Protein AF-0000000083145556 (afdb_homodimer)

Sequence (1212 aa):
MPLNSKAIYSRLNPDFVPFTSRRSTVHSTNGIVSCTQPLAAAAGQRILRDGGNAADAAVAVAAALNITEPSSTGIGGDMFCLFYDAKTKKVHSLNGSGRYPATATLEQIRSDLNFGPNDAGSIPMRSVLAATTPGAAAGWVDTVEKFGSGRLSLEDILLPAIELGEKGFPVSELSSFFWQESEGLVRQASQNAHEMLKPDQKAKDGFRAPLPGEILKNPTLAKTFRSLAANGKKGFYEGRIADEIVKVVQDLGGYLTLDDLKYHAETGTQETEAISLKFLGQSIAEKQAAGTDGEDNQGVEIWEHPPNGQGIVALMALGILEELEKMGRIPKFTEDQHNSAEYLHAVIESLRIAFADASWWVTDPDVEKVPSSELISQSYLAERATLFNPDKATDILDHGSPAHNHCDTVYFAVTDKEGNGISFINSNYAGFGTGIIPKGCGFTLQNRGANFSLSPGHPNALAPRKRPYHTIIPAMITNVSDGSLHSVYGVMGGFMQPQGHVQVLLNMLAFNYHPQAALDAPRICIAAGSPEPGKPVDRTVYVEEGISDQAVEGLKRLGHQVKVLAGWERGMFGRGQIIRCHYDDGQLIYSAGSDQRGDGMAIPVLMPLNSKAIYSRLNPDFVPFTSRRSTVHSTNGIVSCTQPLAAAAGQRILRDGGNAADAAVAVAAALNITEPSSTGIGGDMFCLFYDAKTKKVHSLNGSGRYPATATLEQIRSDLNFGPNDAGSIPMRSVLAATTPGAAAGWVDTVEKFGSGRLSLEDILLPAIELGEKGFPVSELSSFFWQESEGLVRQASQNAHEMLKPDQKAKDGFRAPLPGEILKNPTLAKTFRSLAANGKKGFYEGRIADEIVKVVQDLGGYLTLDDLKYHAETGTQETEAISLKFLGQSIAEKQAAGTDGEDNQGVEIWEHPPNGQGIVALMALGILEELEKMGRIPKFTEDQHNSAEYLHAVIESLRIAFADASWWVTDPDVEKVPSSELISQSYLAERATLFNPDKATDILDHGSPAHNHCDTVYFAVTDKEGNGISFINSNYAGFGTGIIPKGCGFTLQNRGANFSLSPGHPNALAPRKRPYHTIIPAMITNVSDGSLHSVYGVMGGFMQPQGHVQVLLNMLAFNYHPQAALDAPRICIAAGSPEPGKPVDRTVYVEEGISDQAVEGLKRLGHQVKVLAGWERGMFGRGQIIRCHYDDGQLIYSAGSDQRGDGMAIPVL

Secondary structure (DSSP, 8-state):
--B-GGGT---SS--S-SS-B--PPEEESSEEEEES-HHHHHHHHHHHHTT--HHHHHHHHHHHHHHH-TTT--TTSEEEEEEEETTTTEEEEEEEPPPPPTT--HHHHHHHTT--TT------TTSGGGPPPP-HHHHHHHHHHHHS-SSS-HHHHHHHHHHHHHH-EEPPHHHHHHHHHTHHHHHHH-TTGGGGSEE-TTSGGGEEPPPTT-EE--HHHHHHHHHHHHHTTHHHHSHHHHHHHHHHHHHTT----HHHHHHHHHH-SEEEPPEEEEE-GGGHHHHTGGGBSSSPP--EEEEEPPTTBTTHHHHHHHHHHHHHHHTTSS----GGGTT-HHHHHHHHHHHHHHHHHHHHH-S-TTTS---HHHHTSHHHHHHHHTT--TTS------S-PPP-----EEEEEEEETTS-EEEEEEE-SSTTTT----TTT--PPP-GGGGSB-STT-TTB--TTPPPPB----EEEEETTT--EEEEEEEESTTHHHHHHHHHHHHHHTS---HHHHHHS--EEE------TTSPP--EEEEEBTB-HHHHHHHHHTT-EEEEE-GGGGGGG-EEEEEEEEEETTEEEEEEEE-TTSS-EEEE--/--B-GGGT---SS--S-SS-B--PPEEESSEEEEES-HHHHHHHHHHHHTT--HHHHHHHHHHHHHHH-TTT--TTSEEEEEEEETTTTEEEEEE-PPPPPTT--HHHHHHHTT--TT------TTSGGGPPPP-HHHHHHHHHHHHS-SSS-HHHHHHHHHHHHHH-EEPPHHHHHHHHHTHHHHHHH-TTGGGGSEE-TTSGGGEEPPPTT-EE--HHHHHHHHHHHHHTTHHHHSHHHHHHHHHHHHHTT----HHHHHHHHHH-SEEEPPEEEEE-GGGHHHHTGGGBSSSPP--EEEEEPPTTBTTHHHHHHHHHHHHHHHTTSS----GGGTT-HHHHHHHHHHHHHHHHHHHHH-S-TTTS---HHHHTSHHHHHHHHTT--TTS------S-PPP-----EEEEEEEETTS-EEEEEEE-SSTTTT----TTT--PPP-GGGGSB-STT-TTB--TTPPPPB----EEEEETTT--EEEEEEEESTTHHHHHHHHHHHHHHTS---HHHHHHS--EEE------TTSPP--EEEEEBTB-HHHHHHHHHTT-EEEEE-GGGGGGG-EEEEEEEEEETTEEEEEEEE-TTSS-EEEE--

Solvent-accessible surface area (backbone atoms only — not comparable to full-atom values): 57103 Å² total; per-residue (Å²): 96,69,28,25,38,39,54,45,48,65,54,93,79,63,66,73,64,81,39,67,33,48,74,52,54,42,56,21,65,43,17,37,22,15,23,53,37,54,65,20,20,37,35,18,39,52,33,40,73,74,60,30,29,21,40,32,12,46,42,15,23,53,47,19,34,28,69,67,35,40,42,19,17,34,62,29,8,25,26,36,33,34,38,39,38,51,91,75,49,43,70,42,26,40,45,8,62,33,35,30,32,68,83,46,41,49,67,55,52,35,53,75,69,68,47,56,96,80,42,70,50,56,46,54,51,65,36,53,72,2,43,39,46,55,13,18,53,38,25,46,50,48,41,38,72,74,59,28,63,79,77,60,50,60,46,66,40,45,38,58,28,32,47,36,15,60,75,30,38,60,33,41,59,58,46,16,50,52,34,50,73,39,35,68,50,28,53,72,48,17,98,43,32,64,49,76,26,30,79,31,85,88,36,75,96,32,32,37,52,50,51,47,56,30,60,42,58,28,51,36,28,20,50,43,50,52,33,29,37,74,49,41,49,53,28,47,35,35,63,70,52,28,51,27,46,28,48,53,33,40,75,65,71,24,67,51,42,64,65,48,36,40,49,46,53,72,66,45,49,42,79,50,70,54,40,71,41,78,52,63,47,56,52,25,25,69,66,40,34,75,9,37,79,90,63,80,55,66,30,34,30,41,36,24,40,46,57,27,24,46,23,55,34,26,49,28,20,53,45,18,51,32,38,28,39,75,69,64,65,41,76,72,66,52,66,90,39,64,69,28,28,70,51,45,48,54,54,51,52,27,42,53,56,23,42,32,51,39,45,53,50,40,18,29,54,90,81,38,92,48,66,62,71,55,59,63,28,70,70,50,23,44,57,58,34,68,68,67,49,89,76,35,61,65,79,80,73,64,58,46,21,52,73,68,57,78,24,24,43,43,39,34,25,24,33,22,63,79,59,27,34,25,14,38,26,35,20,12,41,31,62,30,19,23,23,33,36,32,70,78,36,43,47,35,33,15,16,50,35,27,49,17,32,58,30,85,86,45,73,34,31,51,41,49,58,34,41,39,37,33,52,70,44,23,27,35,31,26,28,57,64,64,42,46,74,36,30,29,34,36,19,19,23,28,79,27,13,33,52,38,41,46,52,38,51,40,29,35,46,49,52,50,30,31,50,26,49,24,48,33,45,64,49,63,38,64,51,52,29,31,48,48,88,91,44,78,67,63,68,42,33,37,34,31,61,83,57,47,68,68,23,55,52,43,34,42,73,29,61,45,46,74,46,78,32,54,66,73,56,42,62,62,58,28,37,36,17,33,34,35,44,27,38,41,94,90,37,61,34,40,37,21,11,38,19,41,77,35,44,28,33,51,40,51,34,118,96,70,29,25,37,38,55,45,45,66,53,93,79,62,66,74,65,82,39,66,34,46,74,52,55,42,56,21,64,42,17,37,20,15,24,52,37,54,64,20,20,37,35,17,37,51,34,40,72,74,61,30,29,20,41,32,12,46,43,14,24,52,48,20,32,29,68,67,35,40,44,18,18,32,62,30,9,26,26,35,33,34,37,37,38,51,91,76,50,42,70,41,27,40,45,8,62,33,35,30,32,69,83,46,40,48,67,55,52,34,54,76,68,69,48,56,96,81,40,72,48,55,46,54,52,66,36,53,73,1,43,41,45,55,14,18,52,38,25,45,50,48,41,36,72,75,59,30,64,78,77,62,51,58,46,65,39,44,39,58,28,31,47,36,14,61,76,31,39,59,33,41,59,58,45,17,52,50,34,50,72,40,36,68,50,27,55,72,48,17,97,43,34,65,48,79,28,29,80,32,85,87,35,74,96,33,33,38,53,51,51,46,56,30,59,42,57,28,50,35,29,20,50,44,50,49,33,29,37,75,48,41,48,53,28,48,34,33,62,72,53,28,50,27,45,29,48,51,33,40,75,65,70,24,69,53,42,65,66,48,36,40,48,47,54,71,66,44,47,43,79,50,72,53,38,71,42,80,51,64,48,57,52,25,25,69,67,41,33,77,8,36,79,86,63,81,56,66,29,36,29,40,36,23,40,46,57,26,23,45,23,55,32,27,48,27,18,54,44,18,50,32,37,27,40,75,69,64,64,43,76,73,67,52,68,88,39,64,68,27,29,70,52,45,50,54,52,52,53,27,42,52,54,22,41,29,52,40,47,55,50,40,16,29,54,90,81,38,92,48,64,61,71,55,60,63,27,68,69,50,24,43,58,57,34,68,68,67,49,88,76,36,61,66,80,76,78,58,52,48,18,50,74,66,57,79,24,27,41,44,38,33,25,27,32,22,64,78,59,26,34,26,14,37,27,36,20,11,40,40,34,41,22,24,21,32,36,32,70,77,35,44,46,36,33,16,17,50,36,27,50,19,33,58,30,86,85,45,73,33,31,52,42,49,59,36,40,39,36,33,52,66,44,24,26,36,30,26,26,56,64,67,41,46,73,35,30,29,35,37,19,19,22,27,78,27,14,35,53,36,41,46,52,38,48,40,29,33,44,49,51,51,30,33,51,25,48,24,50,33,44,62,51,63,37,64,52,52,28,33,47,47,88,94,44,80,66,64,65,42,33,39,33,31,65,82,57,49,67,68,22,55,52,44,35,41,73,29,61,46,46,74,44,78,32,55,68,74,56,44,63,61,58,28,37,34,16,33,32,35,45,27,37,40,96,89,37,62,34,40,36,21,11,39,19,41,77,34,44,28,32,50,42,52,33,119

InterPro domains:
  IPR029055 Nucleophile aminohydrolases, N-terminal [SSF56235] (16-603)
  IPR043137 Gamma-glutamyltranspeptidase, small subunit, C-terminal domain [G3DSA:3.60.20.40] (409-605)
  IPR043138 Gamma-glutamyltranspeptidase, large subunit [G3DSA:1.10.246.130] (295-404)
  IPR052896 Gamma-glutamyltransferase-like enzyme [PTHR43881] (16-604)

Organism: NCBI:txid138285

pLDDT: mean 94.25, std 9.51, range [38.97, 98.94]

Nearest PDB structures (foldseek):
  2nlz-assembly1_A  TM=9.227E-01  e=9.118E-50  Halalkalibacterium halodurans
  2i3o-assembly2_C  TM=9.003E-01  e=6.887E-42  Thermoplasma acidophilum
  4y23-assembly1_A  TM=8.956E-01  e=9.697E-40  Bacillus licheniformis
  2i3o-assembly2_D  TM=8.800E-01  e=5.200E-41  Thermoplasma acidophilum
  2e0w-assembly2_B  TM=8.830E-01  e=1.191E-35  Escherichia coli K-12

Radius of gyration: 30.85 Å; Cα contacts (8 Å, |Δi|>4): 3275; chains: 2; bounding box: 68×97×72 Å

Structure (mmCIF, N/CA/C/O backbone):
data_AF-0000000083145556-model_v1
#
loop_
_entity.id
_entity.type
_entity.pdbx_description
1 polymer Gamma-glutamyltranspeptidase
#
loop_
_atom_site.group_PDB
_atom_site.id
_atom_site.type_symbol
_atom_site.label_atom_id
_atom_site.label_alt_id
_atom_site.label_comp_id
_atom_site.label_asym_id
_atom_site.label_entity_id
_atom_site.label_seq_id
_atom_site.pdbx_PDB_ins_code
_atom_site.Cartn_x
_atom_site.Cartn_y
_atom_site.Cartn_z
_atom_site.occupancy
_atom_site.B_iso_or_equiv
_atom_site.auth_seq_id
_atom_site.auth_comp_id
_atom_site.auth_asym_id
_atom_site.auth_atom_id
_atom_site.pdbx_PDB_model_num
ATOM 1 N N . MET A 1 1 ? -27.328 8.578 10.914 1 69.06 1 MET A N 1
ATOM 2 C CA . MET A 1 1 ? -27.422 7.137 10.695 1 69.06 1 MET A CA 1
ATOM 3 C C . MET A 1 1 ? -26.094 6.566 10.211 1 69.06 1 MET A C 1
ATOM 5 O O . MET A 1 1 ? -25.359 7.23 9.484 1 69.06 1 MET A O 1
ATOM 9 N N . PRO A 1 2 ? -25.781 5.406 10.664 1 83.5 2 PRO A N 1
ATOM 10 C CA . PRO A 1 2 ? -24.547 4.785 10.195 1 83.5 2 PRO A CA 1
ATOM 11 C C . PRO A 1 2 ? -24.531 4.578 8.68 1 83.5 2 PRO A C 1
ATOM 13 O O . PRO A 1 2 ? -25.578 4.363 8.07 1 83.5 2 PRO A O 1
ATOM 16 N N . LEU A 1 3 ? -23.484 4.887 8.094 1 93.38 3 LEU A N 1
ATOM 17 C CA . LEU A 1 3 ? -23.281 4.711 6.66 1 93.38 3 LEU A CA 1
ATOM 18 C C . LEU A 1 3 ? -23.141 3.232 6.312 1 93.38 3 LEU A C 1
ATOM 20 O O . LEU A 1 3 ? -22.781 2.422 7.168 1 93.38 3 LEU A O 1
ATOM 24 N N . ASN A 1 4 ? -23.562 2.865 5.141 1 95.81 4 ASN A N 1
ATOM 25 C CA . ASN A 1 4 ? -23.312 1.53 4.605 1 95.81 4 ASN A CA 1
ATOM 26 C C . ASN A 1 4 ? -22.234 1.551 3.533 1 95.81 4 ASN A C 1
ATOM 28 O O . ASN A 1 4 ? -21.578 2.576 3.318 1 95.81 4 ASN A O 1
ATOM 32 N N . SER A 1 5 ? -22.016 0.437 2.865 1 95.25 5 SER A N 1
ATOM 33 C CA . SER A 1 5 ? -20.875 0.286 1.97 1 95.25 5 SER A CA 1
ATOM 34 C C . SER A 1 5 ? -21.031 1.163 0.73 1 95.25 5 SER A C 1
ATOM 36 O O . SER A 1 5 ? -20.031 1.507 0.084 1 95.25 5 SER A O 1
ATOM 38 N N . LYS A 1 6 ? -22.266 1.519 0.329 1 94.69 6 LYS A N 1
ATOM 39 C CA . LYS A 1 6 ? -22.484 2.361 -0.843 1 94.69 6 LYS A CA 1
ATOM 40 C C . LYS A 1 6 ? -21.984 3.783 -0.599 1 94.69 6 LYS A C 1
ATOM 42 O O . LYS A 1 6 ? -21.797 4.551 -1.545 1 94.69 6 LYS A O 1
ATOM 47 N N . ALA A 1 7 ? -21.766 4.145 0.688 1 94.69 7 ALA A N 1
ATOM 48 C CA . ALA A 1 7 ? -21.156 5.434 1.016 1 94.69 7 ALA A CA 1
ATOM 49 C C . ALA A 1 7 ? -19.688 5.457 0.629 1 94.69 7 ALA A C 1
ATOM 51 O O . ALA A 1 7 ? -19.109 6.531 0.434 1 94.69 7 ALA A O 1
ATOM 52 N N . ILE A 1 8 ? -19.062 4.293 0.586 1 95.81 8 ILE A N 1
ATOM 53 C CA . ILE A 1 8 ? -17.672 4.156 0.209 1 95.81 8 ILE A CA 1
ATOM 54 C C . ILE A 1 8 ? -17.562 3.91 -1.294 1 95.81 8 ILE A C 1
ATOM 56 O O . ILE A 1 8 ? -16.766 4.566 -1.982 1 95.81 8 ILE A O 1
ATOM 60 N N . TYR A 1 9 ? -18.328 2.961 -1.705 1 95.31 9 TYR A N 1
ATOM 61 C CA . TYR A 1 9 ? -18.344 2.559 -3.107 1 95.31 9 TYR A CA 1
ATOM 62 C C . TYR A 1 9 ? -19.703 2.857 -3.738 1 95.31 9 TYR A C 1
ATOM 64 O O . TYR A 1 9 ? -20.578 1.988 -3.787 1 95.31 9 TYR A O 1
ATOM 72 N N . SER A 1 10 ? -19.797 3.973 -4.402 1 89.12 10 SER A N 1
ATOM 73 C CA . SER A 1 10 ? -21.094 4.438 -4.895 1 89.12 10 SER A CA 1
ATOM 74 C C . SER A 1 10 ? -21.453 3.785 -6.227 1 89.12 10 SER A C 1
ATOM 76 O O . SER A 1 10 ? -22.625 3.746 -6.613 1 89.12 10 SER A O 1
ATOM 78 N N . ARG A 1 11 ? -20.422 3.32 -6.914 1 82.06 11 ARG A N 1
ATOM 79 C CA . ARG A 1 11 ? -20.641 2.717 -8.227 1 82.06 11 ARG A CA 1
ATOM 80 C C . ARG A 1 11 ? -20.375 1.216 -8.188 1 82.06 11 ARG A C 1
ATOM 82 O O . ARG A 1 11 ? -19.344 0.776 -7.652 1 82.06 11 ARG A O 1
ATOM 89 N N . LEU A 1 12 ? -21.25 0.495 -8.75 1 74.25 12 LEU A N 1
ATOM 90 C CA . LEU A 1 12 ? -21.078 -0.95 -8.844 1 74.25 12 LEU A CA 1
ATOM 91 C C . LEU A 1 12 ? -19.953 -1.297 -9.82 1 74.25 12 LEU A C 1
ATOM 93 O O . LEU A 1 12 ? -19.234 -2.27 -9.617 1 74.25 12 LEU A O 1
ATOM 97 N N . ASN A 1 13 ? -19.953 -0.439 -10.906 1 77.56 13 ASN A N 1
ATOM 98 C CA . ASN A 1 13 ? -18.922 -0.675 -11.914 1 77.56 13 ASN A CA 1
ATOM 99 C C . ASN A 1 13 ? -17.891 0.456 -11.945 1 77.56 13 ASN A C 1
ATOM 101 O O . ASN A 1 13 ? -17.891 1.26 -12.883 1 77.56 13 ASN A O 1
ATOM 105 N N . PRO A 1 14 ? -16.969 0.396 -10.992 1 83.62 14 PRO A N 1
ATOM 106 C CA . PRO A 1 14 ? -15.984 1.478 -10.961 1 83.62 14 PRO A CA 1
ATOM 107 C C . PRO A 1 14 ? -14.891 1.308 -12.008 1 83.62 14 PRO A C 1
ATOM 109 O O . PRO A 1 14 ? -14.727 0.217 -12.562 1 83.62 14 PRO A O 1
ATOM 112 N N . ASP A 1 15 ? -14.258 2.449 -12.359 1 90.06 15 ASP A N 1
ATOM 113 C CA . ASP A 1 15 ? -13.047 2.355 -13.164 1 90.06 15 ASP A CA 1
ATOM 114 C C . ASP A 1 15 ? -11.977 1.522 -12.453 1 90.06 15 ASP A C 1
ATOM 116 O O . ASP A 1 15 ? -11.828 1.6 -11.234 1 90.06 15 ASP A O 1
ATOM 120 N N . PHE A 1 16 ? -11.297 0.688 -13.281 1 92.62 16 PHE A N 1
ATOM 121 C CA . PHE A 1 16 ? -10.195 -0.068 -12.711 1 92.62 16 PHE A CA 1
ATOM 122 C C . PHE A 1 16 ? -9.18 0.865 -12.055 1 92.62 16 PHE A C 1
ATOM 124 O O . PHE A 1 16 ? -8.695 0.594 -10.953 1 92.62 16 PHE A O 1
ATOM 131 N N . VAL A 1 17 ? -8.906 1.971 -12.703 1 92.81 17 VAL A N 1
ATOM 132 C CA . VAL A 1 17 ? -8.008 3.02 -12.234 1 92.81 17 VAL A CA 1
ATOM 133 C C . VAL A 1 17 ? -8.664 4.387 -12.414 1 92.81 17 VAL A C 1
ATOM 135 O O . VAL A 1 17 ? -8.469 5.043 -13.445 1 92.81 17 VAL A O 1
ATOM 138 N N . PRO A 1 18 ? -9.344 4.863 -11.328 1 91.5 18 PRO A N 1
ATOM 139 C CA . PRO A 1 18 ? -9.938 6.188 -11.492 1 91.5 18 PRO A CA 1
ATOM 140 C C . PRO A 1 18 ? -8.898 7.281 -11.711 1 91.5 18 PRO A C 1
ATOM 142 O O . PRO A 1 18 ? -9.109 8.188 -12.523 1 91.5 18 PRO A O 1
ATOM 145 N N . PHE A 1 19 ? -7.828 7.215 -10.977 1 95.06 19 PHE A N 1
ATOM 146 C CA . PHE A 1 19 ? -6.68 8.102 -11.109 1 95.06 19 PHE A CA 1
ATOM 147 C C . PHE A 1 19 ? -5.375 7.332 -10.961 1 95.06 19 PHE A C 1
ATOM 149 O O . PHE A 1 19 ? -5.316 6.336 -10.234 1 95.06 19 PHE A O 1
ATOM 156 N N . THR A 1 20 ? -4.355 7.809 -11.672 1 92.44 20 THR A N 1
ATOM 157 C CA . THR A 1 20 ? -3.033 7.211 -11.516 1 92.44 20 THR A CA 1
ATOM 158 C C . THR A 1 20 ? -2.561 7.32 -10.07 1 92.44 20 THR A C 1
ATOM 160 O O . THR A 1 20 ? -2.764 8.344 -9.414 1 92.44 20 THR A O 1
ATOM 163 N N . SER A 1 21 ? -1.939 6.266 -9.617 1 94.75 21 SER A N 1
ATOM 164 C CA . SER A 1 21 ? -1.354 6.266 -8.281 1 94.75 21 SER A CA 1
ATOM 165 C C . SER A 1 21 ? 0.139 5.961 -8.328 1 94.75 21 SER A C 1
ATOM 167 O O . SER A 1 21 ? 0.734 5.926 -9.406 1 94.75 21 SER A O 1
ATOM 169 N N . ARG A 1 22 ? 0.778 5.879 -7.176 1 95.5 22 ARG A N 1
ATOM 170 C CA . ARG A 1 22 ? 2.176 5.504 -6.984 1 95.5 22 ARG A CA 1
ATOM 171 C C . ARG A 1 22 ? 2.377 4.801 -5.645 1 95.5 22 ARG A C 1
ATOM 173 O O . ARG A 1 22 ? 1.723 5.137 -4.656 1 95.5 22 ARG A O 1
ATOM 180 N N . ARG A 1 23 ? 3.328 3.832 -5.656 1 95.94 23 ARG A N 1
ATOM 181 C CA . ARG A 1 23 ? 3.766 3.174 -4.43 1 95.94 23 ARG A CA 1
ATOM 182 C C . ARG A 1 23 ? 5.289 3.135 -4.34 1 95.94 23 ARG A C 1
ATOM 184 O O . ARG A 1 23 ? 5.969 2.953 -5.352 1 95.94 23 ARG A O 1
ATOM 191 N N . SER A 1 24 ? 5.754 3.314 -3.121 1 96.62 24 SER A N 1
ATOM 192 C CA . SER A 1 24 ? 7.172 3.088 -2.861 1 96.62 24 SER A CA 1
ATOM 193 C C . SER A 1 24 ? 7.445 1.626 -2.521 1 96.62 24 SER A C 1
ATOM 195 O O . SER A 1 24 ? 6.566 0.93 -2.006 1 96.62 24 SER A O 1
ATOM 197 N N . THR A 1 25 ? 8.688 1.196 -2.887 1 97.94 25 THR A N 1
ATOM 198 C CA . THR A 1 25 ? 9.18 -0.055 -2.318 1 97.94 25 THR A CA 1
ATOM 199 C C . THR A 1 25 ? 9.148 -0.003 -0.792 1 97.94 25 THR A C 1
ATOM 201 O O . THR A 1 25 ? 9.508 1.013 -0.193 1 97.94 25 THR A O 1
ATOM 204 N N . VAL A 1 26 ? 8.672 -1.065 -0.157 1 98.69 26 VAL A N 1
ATOM 205 C CA . VAL A 1 26 ? 8.586 -1.137 1.298 1 98.69 26 VAL A CA 1
ATOM 206 C C . VAL A 1 26 ? 9.766 -1.926 1.849 1 98.69 26 VAL A C 1
ATOM 208 O O . VAL A 1 26 ? 10.156 -2.951 1.284 1 98.69 26 VAL A O 1
ATOM 211 N N . HIS A 1 27 ? 10.359 -1.456 2.928 1 98.75 27 HIS A N 1
ATOM 212 C CA . HIS A 1 27 ? 11.555 -2.084 3.479 1 98.75 27 HIS A CA 1
ATOM 213 C C . HIS A 1 27 ? 11.305 -2.605 4.891 1 98.75 27 HIS A C 1
ATOM 215 O O . HIS A 1 27 ? 10.445 -2.08 5.605 1 98.75 27 HIS A O 1
ATOM 221 N N . SER A 1 28 ? 12.055 -3.594 5.305 1 98.69 28 SER A N 1
ATOM 222 C CA . SER A 1 28 ? 12.062 -4.113 6.668 1 98.69 28 SER A CA 1
ATOM 223 C C . SER A 1 28 ? 13.383 -4.809 6.988 1 98.69 28 SER A C 1
ATOM 225 O O . SER A 1 28 ? 14.047 -5.34 6.098 1 98.69 28 SER A O 1
ATOM 227 N N . THR A 1 29 ? 13.75 -4.777 8.203 1 98.31 29 THR A N 1
ATOM 228 C CA . THR A 1 29 ? 14.914 -5.539 8.656 1 98.31 29 THR A CA 1
ATOM 229 C C . THR A 1 29 ? 14.477 -6.781 9.422 1 98.31 29 THR A C 1
ATOM 231 O O . THR A 1 29 ? 15.312 -7.59 9.836 1 98.31 29 THR A O 1
ATOM 234 N N . ASN A 1 30 ? 13.156 -7 9.594 1 98.44 30 ASN A N 1
ATOM 235 C CA . ASN A 1 30 ? 12.688 -8.047 10.492 1 98.44 30 ASN A CA 1
ATOM 236 C C . ASN A 1 30 ? 11.75 -9.023 9.781 1 98.44 30 ASN A C 1
ATOM 238 O O . ASN A 1 30 ? 11.086 -9.836 10.43 1 98.44 30 ASN A O 1
ATOM 242 N N . GLY A 1 31 ? 11.641 -8.945 8.555 1 98.69 31 GLY A N 1
ATOM 243 C CA . GLY A 1 31 ? 10.727 -9.742 7.762 1 98.69 31 GLY A CA 1
ATOM 244 C C . GLY A 1 31 ? 9.641 -8.922 7.086 1 98.69 31 GLY A C 1
ATOM 245 O O . GLY A 1 31 ? 9.344 -7.809 7.516 1 98.69 31 GLY A O 1
ATOM 246 N N . ILE A 1 32 ? 9.094 -9.477 6.055 1 98.88 32 ILE A N 1
ATOM 247 C CA . ILE A 1 32 ? 8.094 -8.75 5.281 1 98.88 32 ILE A CA 1
ATOM 248 C C . ILE A 1 32 ? 7.207 -9.742 4.531 1 98.88 32 ILE A C 1
ATOM 250 O O . ILE A 1 32 ? 7.656 -10.828 4.16 1 98.88 32 ILE A O 1
ATOM 254 N N . VAL A 1 33 ? 5.926 -9.445 4.434 1 98.94 33 VAL A N 1
ATOM 255 C CA . VAL A 1 33 ? 4.945 -10.242 3.705 1 98.94 33 VAL A CA 1
ATOM 256 C C . VAL A 1 33 ? 4.418 -9.453 2.51 1 98.94 33 VAL A C 1
ATOM 258 O O . VAL A 1 33 ? 4.008 -8.297 2.65 1 98.94 33 VAL A O 1
ATOM 261 N N . SER A 1 34 ? 4.438 -9.992 1.339 1 98.75 34 SER A N 1
ATOM 262 C CA . SER A 1 34 ? 3.838 -9.406 0.143 1 98.75 34 SER A CA 1
ATOM 263 C C . SER A 1 34 ? 2.822 -10.359 -0.485 1 98.75 34 SER A C 1
ATOM 265 O O . SER A 1 34 ? 3.158 -11.492 -0.84 1 98.75 34 SER A O 1
ATOM 267 N N . CYS A 1 35 ? 1.578 -9.938 -0.577 1 98.19 35 CYS A N 1
ATOM 268 C CA . CYS A 1 35 ? 0.543 -10.758 -1.19 1 98.19 35 CYS A CA 1
ATOM 269 C C . CYS A 1 35 ? -0.57 -9.891 -1.771 1 98.19 35 CYS A C 1
ATOM 271 O O . CYS A 1 35 ? -0.465 -8.664 -1.783 1 98.19 35 CYS A O 1
ATOM 273 N N . THR A 1 36 ? -1.679 -10.492 -2.287 1 97.25 36 THR A N 1
ATOM 274 C CA . THR A 1 36 ? -2.676 -9.797 -3.098 1 97.25 36 THR A CA 1
ATOM 275 C C . THR A 1 36 ? -3.811 -9.273 -2.227 1 97.25 36 THR A C 1
ATOM 277 O O . THR A 1 36 ? -4.746 -8.641 -2.729 1 97.25 36 THR A O 1
ATOM 280 N N . GLN A 1 37 ? -3.807 -9.516 -0.916 1 98 37 GLN A N 1
ATOM 281 C CA . GLN A 1 37 ? -4.855 -9.062 -0.006 1 98 37 GLN A CA 1
ATOM 282 C C . GLN A 1 37 ? -4.258 -8.438 1.253 1 98 37 GLN A C 1
ATOM 284 O O . GLN A 1 37 ? -3.436 -9.062 1.931 1 98 37 GLN A O 1
ATOM 289 N N . PRO A 1 38 ? -4.77 -7.25 1.616 1 98.38 38 PRO A N 1
ATOM 290 C CA . PRO A 1 38 ? -4.207 -6.582 2.791 1 98.38 38 PRO A CA 1
ATOM 291 C C . PRO A 1 38 ? -4.422 -7.375 4.078 1 98.38 38 PRO A C 1
ATOM 293 O O . PRO A 1 38 ? -3.51 -7.473 4.906 1 98.38 38 PRO A O 1
ATOM 296 N N . LEU A 1 39 ? -5.57 -7.93 4.285 1 98.75 39 LEU A N 1
ATOM 297 C CA . LEU A 1 39 ? -5.863 -8.664 5.508 1 98.75 39 LEU A CA 1
ATOM 298 C C . LEU A 1 39 ? -5.047 -9.953 5.578 1 98.75 39 LEU A C 1
ATOM 300 O O . LEU A 1 39 ? -4.633 -10.375 6.66 1 98.75 39 LEU A O 1
ATOM 304 N N . ALA A 1 40 ? -4.828 -10.586 4.441 1 98.81 40 ALA A N 1
ATOM 305 C CA . ALA A 1 40 ? -3.969 -11.766 4.41 1 98.81 40 ALA A CA 1
ATOM 306 C C . ALA A 1 40 ? -2.521 -11.398 4.723 1 98.81 40 ALA A C 1
ATOM 308 O O . ALA A 1 40 ? -1.821 -12.141 5.414 1 98.81 40 ALA A O 1
ATOM 309 N N . ALA A 1 41 ? -2.066 -10.289 4.176 1 98.75 41 ALA A N 1
ATOM 310 C CA . ALA A 1 41 ? -0.727 -9.812 4.512 1 98.75 41 ALA A CA 1
ATOM 311 C C . ALA A 1 41 ? -0.599 -9.555 6.012 1 98.75 41 ALA A C 1
ATOM 313 O O . ALA A 1 41 ? 0.421 -9.883 6.621 1 98.75 41 ALA A O 1
ATOM 314 N N . ALA A 1 42 ? -1.636 -8.945 6.578 1 98.69 42 ALA A N 1
ATOM 315 C CA . ALA A 1 42 ? -1.638 -8.672 8.008 1 98.69 42 ALA A CA 1
ATOM 316 C C . ALA A 1 42 ? -1.601 -9.969 8.812 1 98.69 42 ALA A C 1
ATOM 318 O O . ALA A 1 42 ? -0.994 -10.023 9.891 1 98.69 42 ALA A O 1
ATOM 319 N N . ALA A 1 43 ? -2.254 -11.016 8.336 1 98.81 43 ALA A N 1
ATOM 320 C CA . ALA A 1 43 ? -2.211 -12.32 8.992 1 98.81 43 ALA A CA 1
ATOM 321 C C . ALA A 1 43 ? -0.785 -12.859 9.039 1 98.81 43 ALA A C 1
ATOM 323 O O . ALA A 1 43 ? -0.335 -13.352 10.078 1 98.81 43 ALA A O 1
ATOM 324 N N . GLY A 1 44 ? -0.123 -12.805 7.887 1 98.88 44 GLY A N 1
ATOM 325 C CA . GLY A 1 44 ? 1.266 -13.234 7.859 1 98.88 44 GLY A CA 1
ATOM 326 C C . GLY A 1 44 ? 2.156 -12.43 8.789 1 98.88 44 GLY A C 1
ATOM 327 O O . GLY A 1 44 ? 3.016 -12.992 9.477 1 98.88 44 GLY A O 1
ATOM 328 N N . GLN A 1 45 ? 1.977 -11.109 8.789 1 98.75 45 GLN A N 1
ATOM 329 C CA . GLN A 1 45 ? 2.754 -10.234 9.664 1 98.75 45 GLN A CA 1
ATOM 330 C C . GLN A 1 45 ? 2.553 -10.602 11.125 1 98.75 45 GLN A C 1
ATOM 332 O O . GLN A 1 45 ? 3.506 -10.609 11.906 1 98.75 45 GLN A O 1
ATOM 337 N N . ARG A 1 46 ? 1.285 -10.844 11.523 1 98.31 46 ARG A N 1
ATOM 338 C CA . ARG A 1 46 ? 0.961 -11.25 12.891 1 98.31 46 ARG A CA 1
ATOM 339 C C . ARG A 1 46 ? 1.753 -12.492 13.289 1 98.31 46 ARG A C 1
ATOM 341 O O . ARG A 1 46 ? 2.312 -12.547 14.391 1 98.31 46 ARG A O 1
ATOM 348 N N . ILE A 1 47 ? 1.845 -13.469 12.406 1 98.81 47 ILE A N 1
ATOM 349 C CA . ILE A 1 47 ? 2.527 -14.727 12.695 1 98.81 47 ILE A CA 1
ATOM 350 C C . ILE A 1 47 ? 4.027 -14.484 12.844 1 98.81 47 ILE A C 1
ATOM 352 O O . ILE A 1 47 ? 4.664 -15.031 13.742 1 98.81 47 ILE A O 1
ATOM 356 N N . LEU A 1 48 ? 4.605 -13.664 11.969 1 98.81 48 LEU A N 1
ATOM 357 C CA . LEU A 1 48 ? 6.02 -13.328 12.086 1 98.81 48 LEU A CA 1
ATOM 358 C C . LEU A 1 48 ? 6.305 -12.641 13.414 1 98.81 48 LEU A C 1
ATOM 360 O O . LEU A 1 48 ? 7.301 -12.945 14.078 1 98.81 48 LEU A O 1
ATOM 364 N N . ARG A 1 49 ? 5.441 -11.727 13.82 1 97.5 49 ARG A N 1
ATOM 365 C CA . ARG A 1 49 ? 5.605 -10.992 15.07 1 97.5 49 ARG A CA 1
ATOM 366 C C . ARG A 1 49 ? 5.48 -11.922 16.281 1 97.5 49 ARG A C 1
ATOM 368 O O . ARG A 1 49 ? 6.145 -11.711 17.297 1 97.5 49 ARG A O 1
ATOM 375 N N . ASP A 1 50 ? 4.621 -12.906 16.125 1 97.69 50 ASP A N 1
ATOM 376 C CA . ASP A 1 50 ? 4.363 -13.828 17.219 1 97.69 50 ASP A CA 1
ATOM 377 C C . ASP A 1 50 ? 5.473 -14.875 17.328 1 97.69 50 ASP A C 1
ATOM 379 O O . ASP A 1 50 ? 5.379 -15.805 18.141 1 97.69 50 ASP A O 1
ATOM 383 N N . GLY A 1 51 ? 6.434 -14.789 16.516 1 97.69 51 GLY A N 1
ATOM 384 C CA . GLY A 1 51 ? 7.613 -15.633 16.656 1 97.69 51 GLY A CA 1
ATOM 385 C C . GLY A 1 51 ? 7.719 -16.703 15.578 1 97.69 51 GLY A C 1
ATOM 386 O O . GLY A 1 51 ? 8.68 -17.469 15.555 1 97.69 51 GLY A O 1
ATOM 387 N N . GLY A 1 52 ? 6.762 -16.719 14.609 1 98.75 52 GLY A N 1
ATOM 388 C CA . GLY A 1 52 ? 6.84 -17.656 13.5 1 98.75 52 GLY A CA 1
ATOM 389 C C . GLY A 1 52 ? 7.887 -17.266 12.469 1 98.75 52 GLY A C 1
ATOM 390 O O . GLY A 1 52 ? 8.367 -16.141 12.453 1 98.75 52 GLY A O 1
ATOM 391 N N . ASN A 1 53 ? 8.305 -18.25 11.68 1 98.81 53 ASN A N 1
ATOM 392 C CA . ASN A 1 53 ? 9.219 -17.969 10.578 1 98.81 53 ASN A CA 1
ATOM 393 C C . ASN A 1 53 ? 8.469 -17.812 9.258 1 98.81 53 ASN A C 1
ATOM 395 O O . ASN A 1 53 ? 7.242 -17.688 9.242 1 98.81 53 ASN A O 1
ATOM 399 N N . ALA A 1 54 ? 9.188 -17.766 8.195 1 98.94 54 ALA A N 1
ATOM 400 C CA . ALA A 1 54 ? 8.602 -17.516 6.875 1 98.94 54 ALA A CA 1
ATOM 401 C C . ALA A 1 54 ? 7.609 -18.609 6.5 1 98.94 54 ALA A C 1
ATOM 403 O O . ALA A 1 54 ? 6.57 -18.328 5.895 1 98.94 54 ALA A O 1
ATOM 404 N N . ALA A 1 55 ? 7.895 -19.844 6.816 1 98.94 55 ALA A N 1
ATOM 405 C CA . ALA A 1 55 ? 7.012 -20.953 6.48 1 98.94 55 ALA A CA 1
ATOM 406 C C . ALA A 1 55 ? 5.703 -20.875 7.258 1 98.94 55 ALA A C 1
ATOM 408 O O . ALA A 1 55 ? 4.625 -21.062 6.691 1 98.94 55 ALA A O 1
ATOM 409 N N . ASP A 1 56 ? 5.805 -20.625 8.586 1 98.94 56 ASP A N 1
ATOM 410 C CA . ASP A 1 56 ? 4.609 -20.438 9.406 1 98.94 56 ASP A CA 1
ATOM 411 C C . ASP A 1 56 ? 3.713 -19.344 8.836 1 98.94 56 ASP A C 1
ATOM 413 O O . ASP A 1 56 ? 2.506 -19.531 8.688 1 98.94 56 ASP A O 1
ATOM 417 N N . ALA A 1 57 ? 4.352 -18.25 8.562 1 98.94 57 ALA A N 1
ATOM 418 C CA . ALA A 1 57 ? 3.617 -17.094 8.078 1 98.94 57 ALA A CA 1
ATOM 419 C C . ALA A 1 57 ? 2.996 -17.359 6.711 1 98.94 57 ALA A C 1
ATOM 421 O O . ALA A 1 57 ? 1.896 -16.891 6.414 1 98.94 57 ALA A O 1
ATOM 422 N N . ALA A 1 58 ? 3.686 -18.078 5.867 1 98.94 58 ALA A N 1
ATOM 423 C CA . ALA A 1 58 ? 3.17 -18.375 4.535 1 98.94 58 ALA A CA 1
ATOM 424 C C . ALA A 1 58 ? 1.873 -19.172 4.617 1 98.94 58 ALA A C 1
ATOM 426 O O . ALA A 1 58 ? 0.927 -18.922 3.871 1 98.94 58 ALA A O 1
ATOM 427 N N . VAL A 1 59 ? 1.833 -20.156 5.484 1 98.94 59 VAL A N 1
ATOM 428 C CA . VAL A 1 59 ? 0.627 -20.953 5.629 1 98.94 59 VAL A CA 1
ATOM 429 C C . VAL A 1 59 ? -0.508 -20.094 6.18 1 98.94 59 VAL A C 1
ATOM 431 O O . VAL A 1 59 ? -1.66 -20.234 5.762 1 98.94 59 VAL A O 1
ATOM 434 N N . ALA A 1 60 ? -0.202 -19.203 7.09 1 98.94 60 ALA A N 1
ATOM 435 C CA . ALA A 1 60 ? -1.212 -18.281 7.59 1 98.94 60 ALA A CA 1
ATOM 436 C C . ALA A 1 60 ? -1.755 -17.406 6.465 1 98.94 60 ALA A C 1
ATOM 438 O O . ALA A 1 60 ? -2.961 -17.156 6.391 1 98.94 60 ALA A O 1
ATOM 439 N N . VAL A 1 61 ? -0.868 -16.906 5.641 1 98.94 61 VAL A N 1
ATOM 440 C CA . VAL A 1 61 ? -1.266 -16.078 4.504 1 98.94 61 VAL A CA 1
ATOM 441 C C . VAL A 1 61 ? -2.141 -16.891 3.553 1 98.94 61 VAL A C 1
ATOM 443 O O . VAL A 1 61 ? -3.178 -16.406 3.09 1 98.94 61 VAL A O 1
ATOM 446 N N . ALA A 1 62 ? -1.748 -18.141 3.242 1 98.88 62 ALA A N 1
ATOM 447 C CA . ALA A 1 62 ? -2.52 -19 2.35 1 98.88 62 ALA A CA 1
ATOM 448 C C . ALA A 1 62 ? -3.939 -19.203 2.871 1 98.88 62 ALA A C 1
ATOM 450 O O . ALA A 1 62 ? -4.906 -19.109 2.109 1 98.88 62 ALA A O 1
ATOM 451 N N . ALA A 1 63 ? -4.023 -19.484 4.141 1 98.94 63 ALA A N 1
ATOM 452 C CA . ALA A 1 63 ? -5.328 -19.703 4.758 1 98.94 63 ALA A CA 1
ATOM 453 C C . ALA A 1 63 ? -6.168 -18.422 4.727 1 98.94 63 ALA A C 1
ATOM 455 O O . ALA A 1 63 ? -7.367 -18.469 4.438 1 98.94 63 ALA A O 1
ATOM 456 N N . ALA A 1 64 ? -5.551 -17.328 5.02 1 98.88 64 ALA A N 1
ATOM 457 C CA . ALA A 1 64 ? -6.273 -16.062 4.996 1 98.88 64 ALA A CA 1
ATOM 458 C C . ALA A 1 64 ? -6.715 -15.703 3.576 1 98.88 64 ALA A C 1
ATOM 460 O O . ALA A 1 64 ? -7.801 -15.148 3.375 1 98.88 64 ALA A O 1
ATOM 461 N N . LEU A 1 65 ? -5.883 -15.969 2.623 1 98.75 65 LEU A N 1
ATOM 462 C CA . LEU A 1 65 ? -6.25 -15.742 1.229 1 98.75 65 LEU A CA 1
ATOM 463 C C . LEU A 1 65 ? -7.43 -16.625 0.828 1 98.75 65 LEU A C 1
ATOM 465 O O . LEU A 1 65 ? -8.266 -16.219 0.018 1 98.75 65 LEU A O 1
ATOM 469 N N . ASN A 1 66 ? -7.461 -17.859 1.366 1 98.62 66 ASN A N 1
ATOM 470 C CA . ASN A 1 66 ? -8.602 -18.734 1.104 1 98.62 66 ASN A CA 1
ATOM 471 C C . ASN A 1 66 ? -9.914 -18.078 1.534 1 98.62 66 ASN A C 1
ATOM 473 O O . ASN A 1 66 ? -10.945 -18.266 0.889 1 98.62 66 ASN A O 1
ATOM 477 N N . ILE A 1 67 ? -9.859 -17.297 2.586 1 98.56 67 ILE A N 1
ATOM 478 C CA . ILE A 1 67 ? -11.031 -16.594 3.092 1 98.56 67 ILE A CA 1
ATOM 479 C C . ILE A 1 67 ? -11.289 -15.352 2.248 1 98.56 67 ILE A C 1
ATOM 481 O O . ILE A 1 67 ? -12.414 -15.109 1.811 1 98.56 67 ILE A O 1
ATOM 485 N N . THR A 1 68 ? -10.266 -14.586 1.921 1 98.31 68 THR A N 1
ATOM 486 C CA . THR A 1 68 ? -10.422 -13.227 1.428 1 98.31 68 THR A CA 1
ATOM 487 C C . THR A 1 68 ? -10.422 -13.203 -0.098 1 98.31 68 THR A C 1
ATOM 489 O O . THR A 1 68 ? -10.852 -12.219 -0.707 1 98.31 68 THR A O 1
ATOM 492 N N . GLU A 1 69 ? -9.93 -14.219 -0.709 1 97.44 69 GLU A N 1
ATOM 493 C CA . GLU A 1 69 ? -9.859 -14.312 -2.164 1 97.44 69 GLU A CA 1
ATOM 494 C C . GLU A 1 69 ? -10.141 -15.734 -2.643 1 97.44 69 GLU A C 1
ATOM 496 O O . GLU A 1 69 ? -9.344 -16.312 -3.387 1 97.44 69 GLU A O 1
ATOM 501 N N . PRO A 1 70 ? -11.281 -16.25 -2.332 1 97.19 70 PRO A N 1
ATOM 502 C CA . PRO A 1 70 ? -11.57 -17.656 -2.607 1 97.19 70 PRO A CA 1
ATOM 503 C C . PRO A 1 70 ? -11.781 -17.938 -4.094 1 97.19 70 PRO A C 1
ATOM 505 O O . PRO A 1 70 ? -11.742 -19.094 -4.52 1 97.19 70 PRO A O 1
ATOM 508 N N . SER A 1 71 ? -12.055 -16.906 -4.879 1 96 71 SER A N 1
ATOM 509 C CA . SER A 1 71 ? -12.195 -17.125 -6.316 1 96 71 SER A CA 1
ATOM 510 C C . SER A 1 71 ? -10.891 -17.609 -6.934 1 96 71 SER A C 1
ATOM 512 O O . SER A 1 71 ? -10.891 -18.266 -7.984 1 96 71 SER A O 1
ATOM 514 N N . SER A 1 72 ? -9.766 -17.312 -6.242 1 95.25 72 SER A N 1
ATOM 515 C CA . SER A 1 72 ? -8.469 -17.625 -6.824 1 95.25 72 SER A CA 1
ATOM 516 C C . SER A 1 72 ? -7.832 -18.844 -6.16 1 95.25 72 SER A C 1
ATOM 518 O O . SER A 1 72 ? -6.949 -19.484 -6.734 1 95.25 72 SER A O 1
ATOM 520 N N . THR A 1 73 ? -8.227 -19.047 -4.934 1 96.75 73 THR A N 1
ATOM 521 C CA . THR A 1 73 ? -7.48 -20.062 -4.199 1 96.75 73 THR A CA 1
ATOM 522 C C . THR A 1 73 ? -8.344 -20.688 -3.109 1 96.75 73 THR A C 1
ATOM 524 O O . THR A 1 73 ? -9.422 -20.188 -2.799 1 96.75 73 THR A O 1
ATOM 527 N N . GLY A 1 74 ? -7.797 -21.844 -2.578 1 97.38 74 GLY A N 1
ATOM 528 C CA . GLY A 1 74 ? -8.445 -22.469 -1.438 1 97.38 74 GLY A CA 1
ATOM 529 C C . GLY A 1 74 ? -7.848 -23.812 -1.069 1 97.38 74 GLY A C 1
ATOM 530 O O . GLY A 1 74 ? -7.078 -24.391 -1.843 1 97.38 74 GLY A O 1
ATOM 531 N N . ILE A 1 75 ? -8.344 -24.266 0.029 1 98.56 75 ILE A N 1
ATOM 532 C CA . ILE A 1 75 ? -7.863 -25.516 0.603 1 98.56 75 ILE A CA 1
ATOM 533 C C . ILE A 1 75 ? -8.344 -26.688 -0.246 1 98.56 75 ILE A C 1
ATOM 535 O O . ILE A 1 75 ? -7.812 -27.797 -0.142 1 98.56 75 ILE A O 1
ATOM 539 N N . GLY A 1 76 ? -9.336 -26.5 -1.095 1 98.44 76 GLY A N 1
ATOM 540 C CA . GLY A 1 76 ? -9.797 -27.5 -2.053 1 98.44 76 GLY A CA 1
ATOM 541 C C . GLY A 1 76 ? -8.922 -27.578 -3.291 1 98.44 76 GLY A C 1
ATOM 542 O O . GLY A 1 76 ? -9.227 -28.328 -4.223 1 98.44 76 GLY A O 1
ATOM 543 N N . GLY A 1 77 ? -7.852 -26.781 -3.268 1 97.88 77 GLY A N 1
ATOM 544 C CA . GLY A 1 77 ? -6.949 -26.734 -4.406 1 97.88 77 GLY A CA 1
ATOM 545 C C . GLY A 1 77 ? -5.59 -27.344 -4.113 1 97.88 77 GLY A C 1
ATOM 546 O O . GLY A 1 77 ? -5.488 -28.344 -3.414 1 97.88 77 GLY A O 1
ATOM 547 N N . ASP A 1 78 ? -4.555 -26.781 -4.793 1 97.88 78 ASP A N 1
ATOM 548 C CA . ASP A 1 78 ? -3.188 -27.281 -4.746 1 97.88 78 ASP A CA 1
ATOM 549 C C . ASP A 1 78 ? -2.211 -26.188 -4.332 1 97.88 78 ASP A C 1
ATOM 551 O O . ASP A 1 78 ? -2.559 -25 -4.34 1 97.88 78 ASP A O 1
ATOM 555 N N . MET A 1 79 ? -1.064 -26.656 -3.902 1 98.25 79 MET A N 1
ATOM 556 C CA . MET A 1 79 ? -0.047 -25.656 -3.576 1 98.25 79 MET A CA 1
ATOM 557 C C . MET A 1 79 ? 1.346 -26.156 -3.93 1 98.25 79 MET A C 1
ATOM 559 O O . MET A 1 79 ? 1.576 -27.375 -3.975 1 98.25 79 MET A O 1
ATOM 563 N N . PHE A 1 80 ? 2.244 -25.266 -4.305 1 98.44 80 PHE A N 1
ATOM 564 C CA . PHE A 1 80 ? 3.684 -25.453 -4.441 1 98.44 80 PHE A CA 1
ATOM 565 C C . PHE A 1 80 ? 4.445 -24.406 -3.641 1 98.44 80 PHE A C 1
ATOM 567 O O . PHE A 1 80 ? 3.934 -23.312 -3.4 1 98.44 80 PHE A O 1
ATOM 574 N N . CYS A 1 81 ? 5.66 -24.75 -3.145 1 98.44 81 CYS A N 1
ATOM 575 C CA . CYS A 1 81 ? 6.473 -23.688 -2.559 1 98.44 81 CYS A CA 1
ATOM 576 C C . CYS A 1 81 ? 7.961 -23.984 -2.736 1 98.44 81 CYS A C 1
ATOM 578 O O . CYS A 1 81 ? 8.344 -25.125 -2.977 1 98.44 81 CYS A O 1
ATOM 580 N N . LEU A 1 82 ? 8.695 -22.984 -2.84 1 98.88 82 LEU A N 1
ATOM 581 C CA . LEU A 1 82 ? 10.133 -22.984 -2.615 1 98.88 82 LEU A CA 1
ATOM 582 C C . LEU A 1 82 ? 10.477 -22.328 -1.284 1 98.88 82 LEU A C 1
ATOM 584 O O . LEU A 1 82 ? 9.914 -21.281 -0.935 1 98.88 82 LEU A O 1
ATOM 588 N N . PHE A 1 83 ? 11.312 -22.969 -0.508 1 98.88 83 PHE A N 1
ATOM 589 C CA . PHE A 1 83 ? 11.75 -22.438 0.779 1 98.88 83 PHE A CA 1
ATOM 590 C C . PHE A 1 83 ? 13.266 -22.312 0.817 1 98.88 83 PHE A C 1
ATOM 592 O O . PHE A 1 83 ? 13.992 -23.297 0.634 1 98.88 83 PHE A O 1
ATOM 599 N N . TYR A 1 84 ? 13.766 -21.125 0.98 1 98.88 84 TYR A N 1
ATOM 600 C CA . TYR A 1 84 ? 15.188 -20.875 1.197 1 98.88 84 TYR A CA 1
ATOM 601 C C . TYR A 1 84 ? 15.531 -20.953 2.682 1 98.88 84 TYR A C 1
ATOM 603 O O . TYR A 1 84 ? 15.023 -20.156 3.48 1 98.88 84 TYR A O 1
ATOM 611 N N . ASP A 1 85 ? 16.391 -21.844 2.971 1 98.69 85 ASP A N 1
ATOM 612 C CA . ASP A 1 85 ? 16.922 -21.969 4.324 1 98.69 85 ASP A CA 1
ATOM 613 C C . ASP A 1 85 ? 18.234 -21.203 4.484 1 98.69 85 ASP A C 1
ATOM 615 O O . ASP A 1 85 ? 19.266 -21.609 3.971 1 98.69 85 ASP A O 1
ATOM 619 N N . ALA A 1 86 ? 18.125 -20.172 5.238 1 97.88 86 ALA A N 1
ATOM 620 C CA . ALA A 1 86 ? 19.266 -19.25 5.355 1 97.88 86 ALA A CA 1
ATOM 621 C C . ALA A 1 86 ? 20.453 -19.938 6.02 1 97.88 86 ALA A C 1
ATOM 623 O O . ALA A 1 86 ? 21.609 -19.625 5.711 1 97.88 86 ALA A O 1
ATOM 624 N N . LYS A 1 87 ? 20.234 -20.828 6.926 1 97.38 87 LYS A N 1
ATOM 625 C CA . LYS A 1 87 ? 21.297 -21.516 7.648 1 97.38 87 LYS A CA 1
ATOM 626 C C . LYS A 1 87 ? 22.109 -22.406 6.707 1 97.38 87 LYS A C 1
ATOM 628 O O . LYS A 1 87 ? 23.344 -22.453 6.812 1 97.38 87 LYS A O 1
ATOM 633 N N . THR A 1 88 ? 21.453 -23.062 5.805 1 97.75 88 THR A N 1
ATOM 634 C CA . THR A 1 88 ? 22.125 -24.016 4.93 1 97.75 88 THR A CA 1
ATOM 635 C C . THR A 1 88 ? 22.344 -23.422 3.545 1 97.75 88 THR A C 1
ATOM 637 O O . THR A 1 88 ? 23.109 -23.953 2.74 1 97.75 88 THR A O 1
ATOM 640 N N . LYS A 1 89 ? 21.703 -22.328 3.27 1 97.19 89 LYS A N 1
ATOM 641 C CA . LYS A 1 89 ? 21.719 -21.672 1.97 1 97.19 89 LYS A CA 1
ATOM 642 C C . LYS A 1 89 ? 21.203 -22.594 0.871 1 97.19 89 LYS A C 1
ATOM 644 O O . LYS A 1 89 ? 21.734 -22.609 -0.238 1 97.19 89 LYS A O 1
ATOM 649 N N . LYS A 1 90 ? 20.234 -23.406 1.262 1 98.06 90 LYS A N 1
ATOM 650 C CA . LYS A 1 90 ? 19.641 -24.328 0.3 1 98.06 90 LYS A CA 1
ATOM 651 C C . LYS A 1 90 ? 18.203 -23.922 -0.026 1 98.06 90 LYS A C 1
ATOM 653 O O . LYS A 1 90 ? 17.484 -23.391 0.824 1 98.06 90 LYS A O 1
ATOM 658 N N . VAL A 1 91 ? 17.812 -24.172 -1.271 1 98.62 91 VAL A N 1
ATOM 659 C CA . VAL A 1 91 ? 16.438 -24 -1.718 1 98.62 91 VAL A CA 1
ATOM 660 C C . VAL A 1 91 ? 15.711 -25.344 -1.715 1 98.62 91 VAL A C 1
ATOM 662 O O . VAL A 1 91 ? 16.125 -26.281 -2.412 1 98.62 91 VAL A O 1
ATOM 665 N N . HIS A 1 92 ? 14.68 -25.422 -0.893 1 98.69 92 HIS A N 1
ATOM 666 C CA . HIS A 1 92 ? 13.828 -26.609 -0.839 1 98.69 92 HIS A CA 1
ATOM 667 C C . HIS A 1 92 ? 12.547 -26.406 -1.642 1 98.69 92 HIS A C 1
ATOM 669 O O . HIS A 1 92 ? 12.141 -25.266 -1.889 1 98.69 92 HIS A O 1
ATOM 675 N N . SER A 1 93 ? 11.961 -27.516 -2.062 1 98.12 93 SER A N 1
ATOM 676 C CA . SER A 1 93 ? 10.766 -27.453 -2.906 1 98.12 93 SER A CA 1
ATOM 677 C C . SER A 1 93 ? 9.727 -28.484 -2.479 1 98.12 93 SER A C 1
ATOM 679 O O . SER A 1 93 ? 10.07 -29.625 -2.193 1 98.12 93 SER A O 1
ATOM 681 N N . LEU A 1 94 ? 8.484 -28.031 -2.367 1 98.5 94 LEU A N 1
ATOM 682 C CA . LEU A 1 94 ? 7.379 -28.922 -2.057 1 98.5 94 LEU A CA 1
ATOM 683 C C . LEU A 1 94 ? 6.328 -28.906 -3.164 1 98.5 94 LEU A C 1
ATOM 685 O O . LEU A 1 94 ? 5.934 -27.828 -3.621 1 98.5 94 LEU A O 1
ATOM 689 N N . ASN A 1 95 ? 5.938 -30.062 -3.633 1 98.44 95 ASN A N 1
ATOM 690 C CA . ASN A 1 95 ? 4.809 -30.25 -4.535 1 98.44 95 ASN A CA 1
ATOM 691 C C . ASN A 1 95 ? 3.584 -30.781 -3.797 1 98.44 95 ASN A C 1
ATOM 693 O O . ASN A 1 95 ? 3.49 -31.984 -3.527 1 98.44 95 ASN A O 1
ATOM 697 N N . GLY A 1 96 ? 2.686 -29.859 -3.469 1 98 96 GLY A N 1
ATOM 698 C CA . GLY A 1 96 ? 1.457 -30.25 -2.789 1 98 96 GLY A CA 1
ATOM 699 C C . GLY A 1 96 ? 0.279 -30.406 -3.73 1 98 96 GLY A C 1
ATOM 700 O O . GLY A 1 96 ? -0.866 -30.156 -3.35 1 98 96 GLY A O 1
ATOM 701 N N . SER A 1 97 ? 0.486 -30.766 -5.004 1 97.56 97 SER A N 1
ATOM 702 C CA . SER A 1 97 ? -0.606 -30.984 -5.949 1 97.56 97 SER A CA 1
ATOM 703 C C . SER A 1 97 ? -1.172 -32.406 -5.832 1 97.56 97 SER A C 1
ATOM 705 O O . SER A 1 97 ? -0.455 -33.312 -5.465 1 97.56 97 SER A O 1
ATOM 707 N N . GLY A 1 98 ? -2.424 -32.5 -6.133 1 97.12 98 GLY A N 1
ATOM 708 C CA . GLY A 1 98 ? -3.125 -33.75 -5.941 1 97.12 98 GLY A CA 1
ATOM 709 C C . GLY A 1 98 ? -3.107 -34.656 -7.172 1 97.12 98 GLY A C 1
ATOM 710 O O . GLY A 1 98 ? -2.98 -34.156 -8.297 1 97.12 98 GLY A O 1
ATOM 711 N N . ARG A 1 99 ? -3.314 -35.938 -6.965 1 97.69 99 ARG A N 1
ATOM 712 C CA . ARG A 1 99 ? -3.365 -36.938 -8.016 1 97.69 99 ARG A CA 1
ATOM 713 C C . ARG A 1 99 ? -4.805 -37.219 -8.438 1 97.69 99 ARG A C 1
ATOM 715 O O . ARG A 1 99 ? -5.742 -36.938 -7.684 1 97.69 99 ARG A O 1
ATOM 722 N N . TYR A 1 100 ? -4.914 -37.688 -9.641 1 98.12 100 TYR A N 1
ATOM 723 C CA . TYR A 1 100 ? -6.219 -38.156 -10.117 1 98.12 100 TYR A CA 1
ATOM 724 C C . TYR A 1 100 ? -6.645 -39.438 -9.414 1 98.12 100 TYR A C 1
ATOM 726 O O . TYR A 1 100 ? -5.805 -40.156 -8.875 1 98.12 100 TYR A O 1
ATOM 734 N N . PRO A 1 101 ? -7.973 -39.719 -9.312 1 98 101 PRO A N 1
ATOM 735 C CA . PRO A 1 101 ? -8.445 -40.938 -8.625 1 98 101 PRO A CA 1
ATOM 736 C C . PRO A 1 101 ? -7.824 -42.219 -9.18 1 98 101 PRO A C 1
ATOM 738 O O . PRO A 1 101 ? -7.648 -42.344 -10.398 1 98 101 PRO A O 1
ATOM 741 N N . ALA A 1 102 ? -7.598 -43.188 -8.336 1 97.69 102 ALA A N 1
ATOM 742 C CA . ALA A 1 102 ? -6.875 -44.406 -8.672 1 97.69 102 ALA A CA 1
ATOM 743 C C . ALA A 1 102 ? -7.699 -45.281 -9.609 1 97.69 102 ALA A C 1
ATOM 745 O O . ALA A 1 102 ? -7.145 -46.062 -10.391 1 97.69 102 ALA A O 1
ATOM 746 N N . THR A 1 103 ? -8.984 -45.125 -9.625 1 96 103 THR A N 1
ATOM 747 C CA . THR A 1 103 ? -9.844 -46.062 -10.359 1 96 103 THR A CA 1
ATOM 748 C C . THR A 1 103 ? -10.258 -45.469 -11.703 1 96 103 THR A C 1
ATOM 750 O O . THR A 1 103 ? -10.914 -46.125 -12.5 1 96 103 THR A O 1
ATOM 753 N N . ALA A 1 104 ? -9.922 -44.25 -11.953 1 96.69 104 ALA A N 1
ATOM 754 C CA . ALA A 1 104 ? -10.359 -43.594 -13.18 1 96.69 104 ALA A CA 1
ATOM 755 C C . ALA A 1 104 ? -9.312 -43.719 -14.273 1 96.69 104 ALA A C 1
ATOM 757 O O . ALA A 1 104 ? -8.188 -43.219 -14.125 1 96.69 104 ALA A O 1
ATOM 758 N N . THR A 1 105 ? -9.75 -44.312 -15.406 1 95.31 105 THR A N 1
ATOM 759 C CA . THR A 1 105 ? -8.836 -44.5 -16.531 1 95.31 105 THR A CA 1
ATOM 760 C C . THR A 1 105 ? -9.164 -43.531 -17.656 1 95.31 105 THR A C 1
ATOM 762 O O . THR A 1 105 ? -10.258 -42.969 -17.688 1 95.31 105 THR A O 1
ATOM 765 N N . LEU A 1 106 ? -8.18 -43.406 -18.516 1 95.25 106 LEU A N 1
ATOM 766 C CA . LEU A 1 106 ? -8.383 -42.562 -19.688 1 95.25 106 LEU A CA 1
ATOM 767 C C . LEU A 1 106 ? -9.594 -43.031 -20.484 1 95.25 106 LEU A C 1
ATOM 769 O O . LEU A 1 106 ? -10.406 -42.188 -20.906 1 95.25 106 LEU A O 1
ATOM 773 N N . GLU A 1 107 ? -9.75 -44.312 -20.641 1 93.44 107 GLU A N 1
ATOM 774 C CA . GLU A 1 107 ? -10.852 -44.875 -21.406 1 93.44 107 GLU A CA 1
ATOM 775 C C . GLU A 1 107 ? -12.195 -44.562 -20.766 1 93.44 107 GLU A C 1
ATOM 777 O O . GLU A 1 107 ? -13.156 -44.219 -21.453 1 93.44 107 GLU A O 1
ATOM 782 N N . GLN A 1 108 ? -12.242 -44.719 -19.5 1 94.31 108 GLN A N 1
ATOM 783 C CA . GLN A 1 108 ? -13.477 -44.438 -18.766 1 94.31 108 GLN A CA 1
ATOM 784 C C . GLN A 1 108 ? -13.891 -42.969 -18.938 1 94.31 108 GLN A C 1
ATOM 786 O O . GLN A 1 108 ? -15.062 -42.688 -19.203 1 94.31 108 GLN A O 1
ATOM 791 N N . ILE A 1 109 ? -12.945 -42.094 -18.75 1 95.94 109 ILE A N 1
ATOM 792 C CA . ILE A 1 109 ? -13.234 -40.656 -18.812 1 95.94 109 ILE A CA 1
ATOM 793 C C . ILE A 1 109 ? -13.641 -40.281 -20.234 1 95.94 109 ILE A C 1
ATOM 795 O O . ILE A 1 109 ? -14.578 -39.5 -20.422 1 95.94 109 ILE A O 1
ATOM 799 N N . ARG A 1 110 ? -12.938 -40.781 -21.219 1 94.56 110 ARG A N 1
ATOM 800 C CA . ARG A 1 110 ? -13.32 -40.531 -22.609 1 94.56 110 ARG A CA 1
ATOM 801 C C . ARG A 1 110 ? -14.742 -41.031 -22.875 1 94.56 110 ARG A C 1
ATOM 803 O O . ARG A 1 110 ? -15.5 -40.344 -23.578 1 94.56 110 ARG A O 1
ATOM 810 N N . SER A 1 111 ? -15.062 -42.125 -22.359 1 94.06 111 SER A N 1
ATOM 811 C CA . SER A 1 111 ? -16.406 -42.656 -22.516 1 94.06 111 SER A CA 1
ATOM 812 C C . SER A 1 111 ? -17.438 -41.781 -21.828 1 94.06 111 SER A C 1
ATOM 814 O O . SER A 1 111 ? -18.484 -41.469 -22.406 1 94.06 111 SER A O 1
ATOM 816 N N . ASP A 1 112 ? -17.109 -41.406 -20.609 1 95.12 112 ASP A N 1
ATOM 817 C CA . ASP A 1 112 ? -18.016 -40.531 -19.844 1 95.12 112 ASP A CA 1
ATOM 818 C C . ASP A 1 112 ? -18.297 -39.25 -20.594 1 95.12 112 ASP A C 1
ATOM 820 O O . ASP A 1 112 ? -19.391 -38.688 -20.5 1 95.12 112 ASP A O 1
ATOM 824 N N . LEU A 1 113 ? -17.297 -38.75 -21.312 1 94.94 113 LEU A N 1
ATOM 825 C CA . LEU A 1 113 ? -17.422 -37.5 -22.016 1 94.94 113 LEU A CA 1
ATOM 826 C C . LEU A 1 113 ? -17.844 -37.688 -23.453 1 94.94 113 LEU A C 1
ATOM 828 O O . LEU A 1 113 ? -17.906 -36.719 -24.234 1 94.94 113 LEU A O 1
ATOM 832 N N . ASN A 1 114 ? -18.109 -38.906 -23.906 1 92.88 114 ASN A N 1
ATOM 833 C CA . ASN A 1 114 ? -18.578 -39.281 -25.234 1 92.88 114 ASN A CA 1
ATOM 834 C C . ASN A 1 114 ? -17.578 -38.875 -26.328 1 92.88 114 ASN A C 1
ATOM 836 O O . ASN A 1 114 ? -17.969 -38.281 -27.344 1 92.88 114 ASN A O 1
ATOM 840 N N . PHE A 1 115 ? -16.312 -39.062 -25.906 1 88.94 115 PHE A N 1
ATOM 841 C CA . PHE A 1 115 ? -15.281 -38.844 -26.906 1 88.94 115 PHE A CA 1
ATOM 842 C C . PHE A 1 115 ? -15.07 -40.094 -27.766 1 88.94 115 PHE A C 1
ATOM 844 O O . PHE A 1 115 ? -15.109 -41.219 -27.25 1 88.94 115 PHE A O 1
ATOM 851 N N . GLY A 1 116 ? -14.938 -39.844 -29.094 1 78.69 116 GLY A N 1
ATOM 852 C CA . GLY A 1 116 ? -14.523 -40.938 -29.953 1 78.69 116 GLY A CA 1
ATOM 853 C C . GLY A 1 116 ? -13.086 -41.375 -29.734 1 78.69 116 GLY A C 1
ATOM 854 O O . GLY A 1 116 ? -12.32 -40.688 -29.062 1 78.69 116 GLY A O 1
ATOM 855 N N . PRO A 1 117 ? -12.766 -42.562 -30.188 1 69.31 117 PRO A N 1
ATOM 856 C CA . PRO A 1 117 ? -11.43 -43.094 -29.906 1 69.31 117 PRO A CA 1
ATOM 857 C C . PRO A 1 117 ? -10.312 -42.156 -30.375 1 69.31 117 PRO A C 1
ATOM 859 O O . PRO A 1 117 ? -9.203 -42.219 -29.828 1 69.31 117 PRO A O 1
ATOM 862 N N . ASN A 1 118 ? -10.586 -41.406 -31.297 1 67.94 118 ASN A N 1
ATOM 863 C CA . ASN A 1 118 ? -9.508 -40.594 -31.844 1 67.94 118 ASN A CA 1
ATOM 864 C C . ASN A 1 118 ? -9.734 -39.125 -31.547 1 67.94 118 ASN A C 1
ATOM 866 O O . ASN A 1 118 ? -9 -38.25 -32.062 1 67.94 118 ASN A O 1
ATOM 870 N N . ASP A 1 119 ? -10.641 -38.844 -30.703 1 75.62 119 ASP A N 1
ATOM 871 C CA . ASP A 1 119 ? -10.961 -37.438 -30.438 1 75.62 119 ASP A CA 1
ATOM 872 C C . ASP A 1 119 ? -9.945 -36.844 -29.469 1 75.62 119 ASP A C 1
ATOM 874 O O . ASP A 1 119 ? -9.523 -37.469 -28.5 1 75.62 119 ASP A O 1
ATOM 878 N N . ALA A 1 120 ? -9.344 -35.781 -29.984 1 74.19 120 ALA A N 1
ATOM 879 C CA . ALA A 1 120 ? -8.562 -34.938 -29.062 1 74.19 120 ALA A CA 1
ATOM 880 C C . ALA A 1 120 ? -9.477 -34.094 -28.172 1 74.19 120 ALA A C 1
ATOM 882 O O . ALA A 1 120 ? -10.586 -33.75 -28.578 1 74.19 120 ALA A O 1
ATOM 883 N N . GLY A 1 121 ? -9.109 -34.094 -26.875 1 79.44 121 GLY A N 1
ATOM 884 C CA . GLY A 1 121 ? -9.93 -33.219 -26.031 1 79.44 121 GLY A CA 1
ATOM 885 C C . GLY A 1 121 ? -9.406 -33.125 -24.609 1 79.44 121 GLY A C 1
ATOM 886 O O . GLY A 1 121 ? -8.367 -33.688 -24.281 1 79.44 121 GLY A O 1
ATOM 887 N N . SER A 1 122 ? -9.992 -32.25 -23.859 1 86.5 122 SER A N 1
ATOM 888 C CA . SER A 1 122 ? -9.727 -32.062 -22.438 1 86.5 122 SER A CA 1
ATOM 889 C C . SER A 1 122 ? -11.008 -32.156 -21.625 1 86.5 122 SER A C 1
ATOM 891 O O . SER A 1 122 ? -12.109 -32.125 -22.172 1 86.5 122 SER A O 1
ATOM 893 N N . ILE A 1 123 ? -10.844 -32.406 -20.422 1 93.69 123 ILE A N 1
ATOM 894 C CA . ILE A 1 123 ? -11.984 -32.406 -19.516 1 93.69 123 ILE A CA 1
ATOM 895 C C . ILE A 1 123 ? -12.562 -31.016 -19.391 1 93.69 123 ILE A C 1
ATOM 897 O O . ILE A 1 123 ? -11.828 -30.047 -19.156 1 93.69 123 ILE A O 1
ATOM 901 N N . PRO A 1 124 ? -13.883 -30.859 -19.609 1 92.81 124 PRO A N 1
ATOM 902 C CA . PRO A 1 124 ? -14.469 -29.531 -19.406 1 92.81 124 PRO A CA 1
ATOM 903 C C . PRO A 1 124 ? -14.195 -28.953 -18.016 1 92.81 124 PRO A C 1
ATOM 905 O O . PRO A 1 124 ? -14.297 -29.672 -17.031 1 92.81 124 PRO A O 1
ATOM 908 N N . MET A 1 125 ? -13.953 -27.719 -17.922 1 92.06 125 MET A N 1
ATOM 909 C CA . MET A 1 125 ? -13.5 -27.031 -16.719 1 92.06 125 MET A CA 1
ATOM 910 C C . MET A 1 125 ? -14.539 -27.156 -15.602 1 92.06 125 MET A C 1
ATOM 912 O O . MET A 1 125 ? -14.188 -27.203 -14.422 1 92.06 125 MET A O 1
ATOM 916 N N . ARG A 1 126 ? -15.805 -27.219 -15.914 1 93.69 126 ARG A N 1
ATOM 917 C CA . ARG A 1 126 ? -16.859 -27.203 -14.906 1 93.69 126 ARG A CA 1
ATOM 918 C C . ARG A 1 126 ? -17.281 -28.625 -14.523 1 93.69 126 ARG A C 1
ATOM 920 O O . ARG A 1 126 ? -18.094 -28.812 -13.625 1 93.69 126 ARG A O 1
ATOM 927 N N . SER A 1 127 ? -16.703 -29.562 -15.211 1 96.06 127 SER A N 1
ATOM 928 C CA . SER A 1 127 ? -17.062 -30.953 -14.945 1 96.06 127 SER A CA 1
ATOM 929 C C . SER A 1 127 ? -16.438 -31.453 -13.641 1 96.06 127 SER A C 1
ATOM 931 O O . SER A 1 127 ? -15.305 -31.109 -13.32 1 96.06 127 SER A O 1
ATOM 933 N N . VAL A 1 128 ? -17.203 -32.281 -12.93 1 97.88 128 VAL A N 1
ATOM 934 C CA . VAL A 1 128 ? -16.688 -32.906 -11.711 1 97.88 128 VAL A CA 1
ATOM 935 C C . VAL A 1 128 ? -15.484 -33.781 -12.039 1 97.88 128 VAL A C 1
ATOM 937 O O . VAL A 1 128 ? -14.617 -34 -11.188 1 97.88 128 VAL A O 1
ATOM 940 N N . LEU A 1 129 ? -15.383 -34.188 -13.305 1 97.94 129 LEU A N 1
ATOM 941 C CA . LEU A 1 129 ? -14.281 -35.031 -13.742 1 97.94 129 LEU A CA 1
ATOM 942 C C . LEU A 1 129 ? -12.969 -34.25 -13.742 1 97.94 129 LEU A C 1
ATOM 944 O O . LEU A 1 129 ? -11.891 -34.844 -13.789 1 97.94 129 LEU A O 1
ATOM 948 N N . ALA A 1 130 ? -13.07 -32.969 -13.609 1 97.31 130 ALA A N 1
ATOM 949 C CA . ALA A 1 130 ? -11.875 -32.125 -13.602 1 97.31 130 ALA A CA 1
ATOM 950 C C . ALA A 1 130 ? -11.297 -32 -12.195 1 97.31 130 ALA A C 1
ATOM 952 O O . ALA A 1 130 ? -10.172 -31.516 -12.016 1 97.31 130 ALA A O 1
ATOM 953 N N . ALA A 1 131 ? -12.008 -32.438 -11.18 1 97.88 131 ALA A N 1
ATOM 954 C CA . ALA A 1 131 ? -11.516 -32.344 -9.805 1 97.88 131 ALA A CA 1
ATOM 955 C C . ALA A 1 131 ? -10.5 -33.469 -9.523 1 97.88 131 ALA A C 1
ATOM 957 O O . ALA A 1 131 ? -10.781 -34.656 -9.734 1 97.88 131 ALA A O 1
ATOM 958 N N . THR A 1 132 ? -9.32 -33.125 -9.133 1 97.88 132 THR A N 1
ATOM 959 C CA . THR A 1 132 ? -8.352 -34.062 -8.578 1 97.88 132 THR A CA 1
ATOM 960 C C . THR A 1 132 ? -8.375 -34.031 -7.055 1 97.88 132 THR A C 1
ATOM 962 O O . THR A 1 132 ? -9.125 -33.25 -6.457 1 97.88 132 THR A O 1
ATOM 965 N N . THR A 1 133 ? -7.625 -34.969 -6.441 1 98.38 133 THR A N 1
ATOM 966 C CA . THR A 1 133 ? -7.523 -34.938 -4.984 1 98.38 133 THR A CA 1
ATOM 967 C C . THR A 1 133 ? -7.008 -33.594 -4.508 1 98.38 133 THR A C 1
ATOM 969 O O . THR A 1 133 ? -5.953 -33.125 -4.953 1 98.38 133 THR A O 1
ATOM 972 N N . PRO A 1 134 ? -7.77 -32.875 -3.607 1 98.38 134 PRO A N 1
ATOM 973 C CA . PRO A 1 134 ? -7.223 -31.609 -3.096 1 98.38 134 PRO A CA 1
ATOM 974 C C . PRO A 1 134 ? -5.887 -31.797 -2.383 1 98.38 134 PRO A C 1
ATOM 976 O O . PRO A 1 134 ? -5.789 -32.562 -1.434 1 98.38 134 PRO A O 1
ATOM 979 N N . GLY A 1 135 ? -4.875 -31.047 -2.793 1 98.19 135 GLY A N 1
ATOM 980 C CA . GLY A 1 135 ? -3.553 -31.266 -2.227 1 98.19 135 GLY A CA 1
ATOM 981 C C . GLY A 1 135 ? -3.143 -30.188 -1.249 1 98.19 135 GLY A C 1
ATOM 982 O O . GLY A 1 135 ? -2.211 -30.375 -0.464 1 98.19 135 GLY A O 1
ATOM 983 N N . ALA A 1 136 ? -3.832 -29.078 -1.169 1 98.38 136 ALA A N 1
ATOM 984 C CA . ALA A 1 136 ? -3.408 -27.891 -0.434 1 98.38 136 ALA A CA 1
ATOM 985 C C . ALA A 1 136 ? -3.348 -28.172 1.065 1 98.38 136 ALA A C 1
ATOM 987 O O . ALA A 1 136 ? -2.418 -27.734 1.747 1 98.38 136 ALA A O 1
ATOM 988 N N . ALA A 1 137 ? -4.312 -28.891 1.611 1 98.69 137 ALA A N 1
ATOM 989 C CA . ALA A 1 137 ? -4.371 -29.141 3.051 1 98.69 137 ALA A CA 1
ATOM 990 C C . ALA A 1 137 ? -3.115 -29.859 3.535 1 98.69 137 ALA A C 1
ATOM 992 O O . ALA A 1 137 ? -2.475 -29.422 4.496 1 98.69 137 ALA A O 1
ATOM 993 N N . ALA A 1 138 ? -2.811 -30.969 2.848 1 98.69 138 ALA A N 1
ATOM 994 C CA . ALA A 1 138 ? -1.584 -31.672 3.193 1 98.69 138 ALA A CA 1
ATOM 995 C C . ALA A 1 138 ? -0.358 -30.797 2.984 1 98.69 138 ALA A C 1
ATOM 997 O O . ALA A 1 138 ? 0.585 -30.828 3.777 1 98.69 138 ALA A O 1
ATOM 998 N N . GLY A 1 139 ? -0.377 -30.031 1.903 1 98.69 139 GLY A N 1
ATOM 999 C CA . GLY A 1 139 ? 0.729 -29.141 1.619 1 98.69 139 GLY A CA 1
ATOM 1000 C C . GLY A 1 139 ? 0.969 -28.125 2.721 1 98.69 139 GLY A C 1
ATOM 1001 O O . GLY A 1 139 ? 2.117 -27.828 3.07 1 98.69 139 GLY A O 1
ATOM 1002 N N . TRP A 1 140 ? -0.058 -27.516 3.262 1 98.81 140 TRP A N 1
ATOM 1003 C CA . TRP A 1 140 ? 0.059 -26.547 4.348 1 98.81 140 TRP A CA 1
ATOM 1004 C C . TRP A 1 140 ? 0.665 -27.203 5.59 1 98.81 140 TRP A C 1
ATOM 1006 O O . TRP A 1 140 ? 1.613 -26.672 6.172 1 98.81 140 TRP A O 1
ATOM 1016 N N . VAL A 1 141 ? 0.125 -28.344 5.945 1 98.75 141 VAL A N 1
ATOM 1017 C CA . VAL A 1 141 ? 0.584 -29.047 7.141 1 98.75 141 VAL A CA 1
ATOM 1018 C C . VAL A 1 141 ? 2.049 -29.438 6.973 1 98.75 141 VAL A C 1
ATOM 1020 O O . VAL A 1 141 ? 2.865 -29.219 7.875 1 98.75 141 VAL A O 1
ATOM 1023 N N . ASP A 1 142 ? 2.391 -30.016 5.84 1 98.75 142 ASP A N 1
ATOM 1024 C CA . ASP A 1 142 ? 3.75 -30.484 5.594 1 98.75 142 ASP A CA 1
ATOM 1025 C C . ASP A 1 142 ? 4.734 -29.328 5.551 1 98.75 142 ASP A C 1
ATOM 1027 O O . ASP A 1 142 ? 5.891 -29.469 5.957 1 98.75 142 ASP A O 1
ATOM 1031 N N . THR A 1 143 ? 4.316 -28.188 5.004 1 98.81 143 THR A N 1
ATOM 1032 C CA . THR A 1 143 ? 5.168 -27 4.996 1 98.81 143 THR A CA 1
ATOM 1033 C C . THR A 1 143 ? 5.562 -26.609 6.418 1 98.81 143 THR A C 1
ATOM 1035 O O . THR A 1 143 ? 6.73 -26.328 6.688 1 98.81 143 THR A O 1
ATOM 1038 N N . VAL A 1 144 ? 4.613 -26.562 7.328 1 98.75 144 VAL A N 1
ATOM 1039 C CA . VAL A 1 144 ? 4.879 -26.203 8.719 1 98.75 144 VAL A CA 1
ATOM 1040 C C . VAL A 1 144 ? 5.75 -27.266 9.383 1 98.75 144 VAL A C 1
ATOM 1042 O O . VAL A 1 144 ? 6.688 -26.938 10.109 1 98.75 144 VAL A O 1
ATOM 1045 N N . GLU A 1 145 ? 5.449 -28.547 9.086 1 98.19 145 GLU A N 1
ATOM 1046 C CA . GLU A 1 145 ? 6.191 -29.641 9.703 1 98.19 145 GLU A CA 1
ATOM 1047 C C . GLU A 1 145 ? 7.648 -29.641 9.242 1 98.19 145 GLU A C 1
ATOM 1049 O O . GLU A 1 145 ? 8.555 -29.906 10.039 1 98.19 145 GLU A O 1
ATOM 1054 N N . LYS A 1 146 ? 7.863 -29.375 8.047 1 98.12 146 LYS A N 1
ATOM 1055 C CA . LYS A 1 146 ? 9.195 -29.516 7.473 1 98.12 146 LYS A CA 1
ATOM 1056 C C . LYS A 1 146 ? 10.008 -28.234 7.66 1 98.12 146 LYS A C 1
ATOM 1058 O O . LYS A 1 146 ? 11.227 -28.281 7.832 1 98.12 146 LYS A O 1
ATOM 1063 N N . PHE A 1 147 ? 9.352 -27.031 7.5 1 98.62 147 PHE A N 1
ATOM 1064 C CA . PHE A 1 147 ? 10.117 -25.797 7.406 1 98.62 147 PHE A CA 1
ATOM 1065 C C . PHE A 1 147 ? 9.719 -24.828 8.516 1 98.62 147 PHE A C 1
ATOM 1067 O O . PHE A 1 147 ? 10.328 -23.766 8.672 1 98.62 147 PHE A O 1
ATOM 1074 N N . GLY A 1 148 ? 8.703 -25.109 9.281 1 98.5 148 GLY A N 1
ATOM 1075 C CA . GLY A 1 148 ? 8.195 -24.203 10.305 1 98.5 148 GLY A CA 1
ATOM 1076 C C . GLY A 1 148 ? 9.195 -23.938 11.406 1 98.5 148 GLY A C 1
ATOM 1077 O O . GLY A 1 148 ? 10.227 -24.625 11.5 1 98.5 148 GLY A O 1
ATOM 1078 N N . SER A 1 149 ? 8.867 -23 12.188 1 98 149 SER A N 1
ATOM 1079 C CA . SER A 1 149 ? 9.742 -22.562 13.273 1 98 149 SER A CA 1
ATOM 1080 C C . SER A 1 149 ? 9.695 -23.547 14.438 1 98 149 SER A C 1
ATOM 1082 O O . SER A 1 149 ? 10.641 -23.625 15.234 1 98 149 SER A O 1
ATOM 1084 N N . GLY A 1 150 ? 8.602 -24.234 14.594 1 98 150 GLY A N 1
ATOM 1085 C CA . GLY A 1 150 ? 8.367 -25.078 15.75 1 98 150 GLY A CA 1
ATOM 1086 C C . GLY A 1 150 ? 7.883 -24.312 16.969 1 98 150 GLY A C 1
ATOM 1087 O O . GLY A 1 150 ? 7.598 -24.906 18.016 1 98 150 GLY A O 1
ATOM 1088 N N . ARG A 1 151 ? 7.703 -23.047 16.922 1 97.88 151 ARG A N 1
ATOM 1089 C CA . ARG A 1 151 ? 7.344 -22.203 18.062 1 97.88 151 ARG A CA 1
ATOM 1090 C C . ARG A 1 151 ? 5.836 -21.984 18.125 1 97.88 151 ARG A C 1
ATOM 1092 O O . ARG A 1 151 ? 5.297 -21.641 19.172 1 97.88 151 ARG A O 1
ATOM 1099 N N . LEU A 1 152 ? 5.172 -22.141 16.953 1 98.69 152 LEU A N 1
ATOM 1100 C CA . LEU A 1 152 ? 3.729 -21.953 16.859 1 98.69 152 LEU A CA 1
ATOM 1101 C C . LEU A 1 152 ? 3.037 -23.25 16.422 1 98.69 152 LEU A C 1
ATOM 1103 O O . LEU A 1 152 ? 3.553 -23.969 15.57 1 98.69 152 LEU A O 1
ATOM 1107 N N . SER A 1 153 ? 1.874 -23.516 17.062 1 98.69 153 SER A N 1
ATOM 1108 C CA . SER A 1 153 ? 1.068 -24.656 16.641 1 98.69 153 SER A CA 1
ATOM 1109 C C . SER A 1 153 ? 0.321 -24.344 15.352 1 98.69 153 SER A C 1
ATOM 1111 O O . SER A 1 153 ? 0.216 -23.188 14.938 1 98.69 153 SER A O 1
ATOM 1113 N N . LEU A 1 154 ? -0.103 -25.406 14.711 1 98.75 154 LEU A N 1
ATOM 1114 C CA . LEU A 1 154 ? -0.926 -25.219 13.523 1 98.75 154 LEU A CA 1
ATOM 1115 C C . LEU A 1 154 ? -2.168 -24.391 13.859 1 98.75 154 LEU A C 1
ATOM 1117 O O . LEU A 1 154 ? -2.637 -23.609 13.031 1 98.75 154 LEU A O 1
ATOM 1121 N N . GLU A 1 155 ? -2.719 -24.562 15.023 1 98.62 155 GLU A N 1
ATOM 1122 C CA . GLU A 1 155 ? -3.863 -23.766 15.477 1 98.62 155 GLU A CA 1
ATOM 1123 C C . GLU A 1 155 ? -3.52 -22.281 15.547 1 98.62 155 GLU A C 1
ATOM 1125 O O . GLU A 1 155 ? -4.301 -21.438 15.102 1 98.62 155 GLU A O 1
ATOM 1130 N N . ASP A 1 156 ? -2.32 -21.969 16.156 1 98.75 156 ASP A N 1
ATOM 1131 C CA . ASP A 1 156 ? -1.862 -20.594 16.188 1 98.75 156 ASP A CA 1
ATOM 1132 C C . ASP A 1 156 ? -1.762 -20.016 14.781 1 98.75 156 ASP A C 1
ATOM 1134 O O . ASP A 1 156 ? -2.158 -18.859 14.547 1 98.75 156 ASP A O 1
ATOM 1138 N N . ILE A 1 157 ? -1.237 -20.781 13.883 1 98.94 157 ILE A N 1
ATOM 1139 C CA . ILE A 1 157 ? -0.911 -20.344 12.523 1 98.94 157 ILE A CA 1
ATOM 1140 C C . ILE A 1 157 ? -2.195 -20.109 11.734 1 98.94 157 ILE A C 1
ATOM 1142 O O . ILE A 1 157 ? -2.281 -19.172 10.945 1 98.94 157 ILE A O 1
ATOM 1146 N N . LEU A 1 158 ? -3.256 -20.922 11.945 1 98.88 158 LEU A N 1
ATOM 1147 C CA . LEU A 1 158 ? -4.484 -20.844 11.164 1 98.88 158 LEU A CA 1
ATOM 1148 C C . LEU A 1 158 ? -5.484 -19.891 11.828 1 98.88 158 LEU A C 1
ATOM 1150 O O . LEU A 1 158 ? -6.5 -19.531 11.219 1 98.88 158 LEU A O 1
ATOM 1154 N N . LEU A 1 159 ? -5.211 -19.438 13.031 1 98.81 159 LEU A N 1
ATOM 1155 C CA . LEU A 1 159 ? -6.156 -18.688 13.852 1 98.81 159 LEU A CA 1
ATOM 1156 C C . LEU A 1 159 ? -6.598 -17.406 13.133 1 98.81 159 LEU A C 1
ATOM 1158 O O . LEU A 1 159 ? -7.781 -17.062 13.141 1 98.81 159 LEU A O 1
ATOM 1162 N N . PRO A 1 160 ? -5.617 -16.641 12.539 1 98.75 160 PRO A N 1
ATOM 1163 C CA . PRO A 1 160 ? -6.074 -15.422 11.867 1 98.75 160 PRO A CA 1
ATOM 1164 C C . PRO A 1 160 ? -7.141 -15.695 10.812 1 98.75 160 PRO A C 1
ATOM 1166 O O . PRO A 1 160 ? -8.125 -14.953 10.711 1 98.75 160 PRO A O 1
ATOM 1169 N N . ALA A 1 161 ? -6.953 -16.719 10.031 1 98.88 161 ALA A N 1
ATOM 1170 C CA . ALA A 1 161 ? -7.926 -17.062 8.992 1 98.88 161 ALA A CA 1
ATOM 1171 C C . ALA A 1 161 ? -9.242 -17.547 9.617 1 98.88 161 ALA A C 1
ATOM 1173 O O . ALA A 1 161 ? -10.32 -17.234 9.102 1 98.88 161 ALA A O 1
ATOM 1174 N N . ILE A 1 162 ? -9.141 -18.328 10.688 1 98.88 162 ILE A N 1
ATOM 1175 C CA . ILE A 1 162 ? -10.32 -18.812 11.391 1 98.88 162 ILE A CA 1
ATOM 1176 C C . ILE A 1 162 ? -11.148 -17.641 11.898 1 98.88 162 ILE A C 1
ATOM 1178 O O . ILE A 1 162 ? -12.367 -17.609 11.719 1 98.88 162 ILE A O 1
ATOM 1182 N N . GLU A 1 163 ? -10.5 -16.641 12.422 1 98.69 163 GLU A N 1
ATOM 1183 C CA . GLU A 1 163 ? -11.172 -15.445 12.922 1 98.69 163 GLU A CA 1
ATOM 1184 C C . GLU A 1 163 ? -11.859 -14.68 11.789 1 98.69 163 GLU A C 1
ATOM 1186 O O . GLU A 1 163 ? -12.992 -14.227 11.938 1 98.69 163 GLU A O 1
ATOM 1191 N N . LEU A 1 164 ? -11.195 -14.555 10.688 1 98.69 164 LEU A N 1
ATOM 1192 C CA . LEU A 1 164 ? -11.781 -13.891 9.531 1 98.69 164 LEU A CA 1
ATOM 1193 C C . LEU A 1 164 ? -13.039 -14.609 9.062 1 98.69 164 LEU A C 1
ATOM 1195 O O . LEU A 1 164 ? -14.016 -13.969 8.672 1 98.69 164 LEU A O 1
ATOM 1199 N N . GLY A 1 165 ? -12.969 -15.953 9.047 1 98.56 165 GLY A N 1
ATOM 1200 C CA . GLY A 1 165 ? -14.109 -16.734 8.609 1 98.56 165 GLY A CA 1
ATOM 1201 C C . GLY A 1 165 ? -15.289 -16.656 9.555 1 98.56 165 GLY A C 1
ATOM 1202 O O . GLY A 1 165 ? -16.438 -16.594 9.117 1 98.56 165 GLY A O 1
ATOM 1203 N N . GLU A 1 166 ? -15.008 -16.641 10.844 1 98.5 166 GLU A N 1
ATOM 1204 C CA . GLU A 1 166 ? -16.047 -16.672 11.859 1 98.5 166 GLU A CA 1
ATOM 1205 C C . GLU A 1 166 ? -16.656 -15.289 12.078 1 98.5 166 GLU A C 1
ATOM 1207 O O . GLU A 1 166 ? -17.875 -15.148 12.148 1 98.5 166 GLU A O 1
ATOM 1212 N N . LYS A 1 167 ? -15.797 -14.273 12.18 1 97.56 167 LYS A N 1
ATOM 1213 C CA . LYS A 1 167 ? -16.25 -12.93 12.516 1 97.56 167 LYS A CA 1
ATOM 1214 C C . LYS A 1 167 ? -16.625 -12.148 11.266 1 97.56 167 LYS A C 1
ATOM 1216 O O . LYS A 1 167 ? -17.391 -11.18 11.336 1 97.56 167 LYS A O 1
ATOM 1221 N N . GLY A 1 168 ? -16.109 -12.594 10.172 1 98.06 168 GLY A N 1
ATOM 1222 C CA . GLY A 1 168 ? -16.312 -11.875 8.922 1 98.06 168 GLY A CA 1
ATOM 1223 C C . GLY A 1 168 ? -15.18 -10.922 8.594 1 98.06 168 GLY A C 1
ATOM 1224 O O . GLY A 1 168 ? -14.414 -10.531 9.469 1 98.06 168 GLY A O 1
ATOM 1225 N N . PHE A 1 169 ? -15.047 -10.617 7.355 1 98.38 169 PHE A N 1
ATOM 1226 C CA . PHE A 1 169 ? -14.055 -9.672 6.859 1 98.38 169 PHE A CA 1
ATOM 1227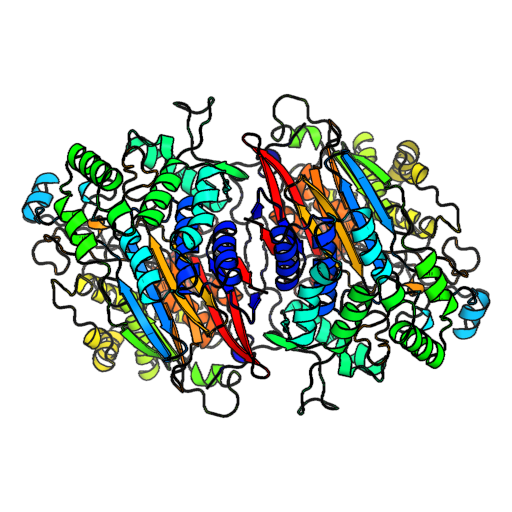 C C . PHE A 1 169 ? -14.664 -8.758 5.801 1 98.38 169 PHE A C 1
ATOM 1229 O O . PHE A 1 169 ? -15.578 -9.156 5.074 1 98.38 169 PHE A O 1
ATOM 1236 N N . PRO A 1 170 ? -14.242 -7.496 5.742 1 98.56 170 PRO A N 1
ATOM 1237 C CA . PRO A 1 170 ? -14.664 -6.629 4.641 1 98.56 170 PRO A CA 1
ATOM 1238 C C . PRO A 1 170 ? -14.031 -7.02 3.307 1 98.56 170 PRO A C 1
ATOM 1240 O O . PRO A 1 170 ? -12.82 -7.234 3.229 1 98.56 170 PRO A O 1
ATOM 1243 N N . VAL A 1 171 ? -14.836 -7.074 2.287 1 98.19 171 VAL A N 1
ATOM 1244 C CA . VAL A 1 171 ? -14.406 -7.574 0.982 1 98.19 171 VAL A CA 1
ATOM 1245 C C . VAL A 1 171 ? -13.742 -6.449 0.193 1 98.19 171 VAL A C 1
ATOM 1247 O O . VAL A 1 171 ? -14.297 -5.355 0.072 1 98.19 171 VAL A O 1
ATOM 1250 N N . SER A 1 172 ? -12.555 -6.742 -0.336 1 97.25 172 SER A N 1
ATOM 1251 C CA . SER A 1 172 ? -11.812 -5.773 -1.134 1 97.25 172 SER A CA 1
ATOM 1252 C C . SER A 1 172 ? -12.375 -5.676 -2.549 1 97.25 172 SER A C 1
ATOM 1254 O O . SER A 1 172 ? -13.078 -6.578 -3.008 1 97.25 172 SER A O 1
ATOM 1256 N N . GLU A 1 173 ? -11.969 -4.676 -3.256 1 95.31 173 GLU A N 1
ATOM 1257 C CA . GLU A 1 173 ? -12.547 -4.277 -4.535 1 95.31 173 GLU A CA 1
ATOM 1258 C C . GLU A 1 173 ? -12.367 -5.367 -5.586 1 95.31 173 GLU A C 1
ATOM 1260 O O . GLU A 1 173 ? -13.344 -5.789 -6.219 1 95.31 173 GLU A O 1
ATOM 1265 N N . LEU A 1 174 ? -11.172 -5.844 -5.797 1 94.94 174 LEU A N 1
ATOM 1266 C CA . LEU A 1 174 ? -10.93 -6.809 -6.863 1 94.94 174 LEU A CA 1
ATOM 1267 C C . LEU A 1 174 ? -11.484 -8.18 -6.496 1 94.94 174 LEU A C 1
ATOM 1269 O O . LEU A 1 174 ? -12.023 -8.883 -7.355 1 94.94 174 LEU A O 1
ATOM 1273 N N . SER A 1 175 ? -11.344 -8.5 -5.234 1 95.5 175 SER A N 1
ATOM 1274 C CA . SER A 1 175 ? -11.961 -9.75 -4.793 1 95.5 175 SER A CA 1
ATOM 1275 C C . SER A 1 175 ? -13.469 -9.742 -5.035 1 95.5 175 SER A C 1
ATOM 1277 O O . SER A 1 175 ? -14.039 -10.742 -5.469 1 95.5 175 SER A O 1
ATOM 1279 N N . SER A 1 176 ? -14.125 -8.609 -4.742 1 96.56 176 SER A N 1
ATOM 1280 C CA . SER A 1 176 ? -15.555 -8.469 -5 1 96.56 176 SER A CA 1
ATOM 1281 C C . SER A 1 176 ? -15.867 -8.633 -6.484 1 96.56 176 SER A C 1
ATOM 1283 O O . SER A 1 176 ? -16.812 -9.328 -6.852 1 96.56 176 SER A O 1
ATOM 1285 N N . PHE A 1 177 ? -15.07 -8.023 -7.301 1 95.38 177 PHE A N 1
ATOM 1286 C CA . PHE A 1 177 ? -15.266 -8.086 -8.742 1 95.38 177 PHE A CA 1
ATOM 1287 C C . PHE A 1 177 ? -15.234 -9.531 -9.234 1 95.38 177 PHE A C 1
ATOM 1289 O O . PHE A 1 177 ? -16.141 -9.961 -9.953 1 95.38 177 PHE A O 1
ATOM 1296 N N . PHE A 1 178 ? -14.281 -10.273 -8.82 1 94 178 PHE A N 1
ATOM 1297 C CA . PHE A 1 178 ? -14.141 -11.648 -9.281 1 94 178 PHE A CA 1
ATOM 1298 C C . PHE A 1 178 ? -15.234 -12.531 -8.688 1 94 178 PHE A C 1
ATOM 1300 O O . PHE A 1 178 ? -15.688 -13.484 -9.336 1 94 178 PHE A O 1
ATOM 1307 N N . TRP A 1 179 ? -15.664 -12.234 -7.445 1 96.19 179 TRP A N 1
ATOM 1308 C CA . TRP A 1 179 ? -16.781 -12.945 -6.852 1 96.19 179 TRP A CA 1
ATOM 1309 C C . TRP A 1 179 ? -18.062 -12.758 -7.676 1 96.19 179 TRP A C 1
ATOM 1311 O O . TRP A 1 179 ? -18.781 -13.719 -7.953 1 96.19 179 TRP A O 1
ATOM 1321 N N . GLN A 1 180 ? -18.281 -11.516 -8.078 1 95.25 180 GLN A N 1
ATOM 1322 C CA . GLN A 1 180 ? -19.484 -11.18 -8.852 1 95.25 180 GLN A CA 1
ATOM 1323 C C . GLN A 1 180 ? -19.453 -11.852 -10.219 1 95.25 180 GLN A C 1
ATOM 1325 O O . GLN A 1 180 ? -20.453 -12.398 -10.672 1 95.25 180 GLN A O 1
ATOM 1330 N N . GLU A 1 181 ? -18.297 -11.859 -10.805 1 93.06 181 GLU A N 1
ATOM 1331 C CA . GLU A 1 181 ? -18.141 -12.477 -12.125 1 93.06 181 GLU A CA 1
ATOM 1332 C C . GLU A 1 181 ? -18.375 -13.984 -12.062 1 93.06 181 GLU A C 1
ATOM 1334 O O . GLU A 1 181 ? -18.812 -14.586 -13.039 1 93.06 181 GLU A O 1
ATOM 1339 N N . SER A 1 182 ? -18.172 -14.578 -10.906 1 94.88 182 SER A N 1
ATOM 1340 C CA . SER A 1 182 ? -18.219 -16.031 -10.781 1 94.88 182 SER A CA 1
ATOM 1341 C C . SER A 1 182 ? -19.484 -16.5 -10.094 1 94.88 182 SER A C 1
ATOM 1343 O O . SER A 1 182 ? -19.672 -17.688 -9.828 1 94.88 182 SER A O 1
ATOM 1345 N N . GLU A 1 183 ? -20.312 -15.547 -9.758 1 96.06 183 GLU A N 1
ATOM 1346 C CA . GLU A 1 183 ? -21.516 -15.906 -9.008 1 96.06 183 GLU A CA 1
ATOM 1347 C C . GLU A 1 183 ? -22.344 -16.953 -9.742 1 96.06 183 GLU A C 1
ATOM 1349 O O . GLU A 1 183 ? -22.797 -17.938 -9.141 1 96.06 183 GLU A O 1
ATOM 1354 N N . GLY A 1 184 ? -22.578 -16.734 -11.07 1 95.81 184 GLY A N 1
ATOM 1355 C CA . GLY A 1 184 ? -23.328 -17.703 -11.859 1 95.81 184 GLY A CA 1
ATOM 1356 C C . GLY A 1 184 ? -22.734 -19.094 -11.812 1 95.81 184 GLY A C 1
ATOM 1357 O O . GLY A 1 184 ? -23.469 -20.078 -11.703 1 95.81 184 GLY A O 1
ATOM 1358 N N . LEU A 1 185 ? -21.438 -19.203 -11.836 1 95.31 185 LEU A N 1
ATOM 1359 C CA . LEU A 1 185 ? -20.75 -20.484 -11.781 1 95.31 185 LEU A CA 1
ATOM 1360 C C . LEU A 1 185 ? -21.016 -21.188 -10.453 1 95.31 185 LEU A C 1
ATOM 1362 O O . LEU A 1 185 ? -21.391 -22.359 -10.43 1 95.31 185 LEU A O 1
ATOM 1366 N N . VAL A 1 186 ? -20.859 -20.484 -9.367 1 95.69 186 VAL A N 1
ATOM 1367 C CA . VAL A 1 186 ? -20.984 -21.062 -8.031 1 95.69 186 VAL A CA 1
ATOM 1368 C C . VAL A 1 186 ? -22.422 -21.531 -7.801 1 95.69 186 VAL A C 1
ATOM 1370 O O . VAL A 1 186 ? -22.656 -22.609 -7.266 1 95.69 186 VAL A O 1
ATOM 1373 N N . ARG A 1 187 ? -23.391 -20.75 -8.281 1 96.12 187 ARG A N 1
ATOM 1374 C CA . ARG A 1 187 ? -24.797 -21.078 -8.117 1 96.12 187 ARG A CA 1
ATOM 1375 C C . ARG A 1 187 ? -25.172 -22.312 -8.922 1 96.12 187 ARG A C 1
ATOM 1377 O O . ARG A 1 187 ? -25.953 -23.156 -8.461 1 96.12 187 ARG A O 1
ATOM 1384 N N . GLN A 1 188 ? -24.641 -22.406 -10.07 1 95.81 188 GLN A N 1
ATOM 1385 C CA . GLN A 1 188 ? -25 -23.5 -10.961 1 95.81 188 GLN A CA 1
ATOM 1386 C C . GLN A 1 188 ? -24.297 -24.797 -10.57 1 95.81 188 GLN A C 1
ATOM 1388 O O . GLN A 1 188 ? -24.859 -25.891 -10.703 1 95.81 188 GLN A O 1
ATOM 1393 N N . ALA A 1 189 ? -23.125 -24.719 -10.078 1 95.62 189 ALA A N 1
ATOM 1394 C CA . ALA A 1 189 ? -22.266 -25.875 -9.859 1 95.62 189 ALA A CA 1
ATOM 1395 C C . ALA A 1 189 ? -22.609 -26.578 -8.547 1 95.62 189 ALA A C 1
ATOM 1397 O O . ALA A 1 189 ? -22.266 -27.75 -8.352 1 95.62 189 ALA A O 1
ATOM 1398 N N . SER A 1 190 ? -23.344 -25.844 -7.652 1 95.31 190 SER A N 1
ATOM 1399 C CA . SER A 1 190 ? -23.484 -26.438 -6.332 1 95.31 190 SER A CA 1
ATOM 1400 C C . SER A 1 190 ? -24.797 -26.047 -5.684 1 95.31 190 SER A C 1
ATOM 1402 O O . SER A 1 190 ? -25.172 -24.875 -5.68 1 95.31 190 SER A O 1
ATOM 1404 N N . GLN A 1 191 ? -25.453 -27.016 -5.043 1 94.81 191 GLN A N 1
ATOM 1405 C CA . GLN A 1 191 ? -26.625 -26.75 -4.223 1 94.81 191 GLN A CA 1
ATOM 1406 C C . GLN A 1 191 ? -26.234 -26.078 -2.908 1 94.81 191 GLN A C 1
ATOM 1408 O O . GLN A 1 191 ? -27.078 -25.516 -2.211 1 94.81 191 GLN A O 1
ATOM 1413 N N . ASN A 1 192 ? -24.906 -26.062 -2.619 1 97.06 192 ASN A N 1
ATOM 1414 C CA . ASN A 1 192 ? -24.391 -25.469 -1.389 1 97.06 192 ASN A CA 1
ATOM 1415 C C . ASN A 1 192 ? -23.812 -24.094 -1.635 1 97.06 192 ASN A C 1
ATOM 1417 O O . ASN A 1 192 ? -23.016 -23.594 -0.831 1 97.06 192 ASN A O 1
ATOM 1421 N N . ALA A 1 193 ? -24.188 -23.438 -2.703 1 97 193 ALA A N 1
ATOM 1422 C CA . ALA A 1 193 ? -23.641 -22.141 -3.125 1 97 193 ALA A CA 1
ATOM 1423 C C . ALA A 1 193 ? -23.781 -21.094 -2.02 1 97 193 ALA A C 1
ATOM 1425 O O . ALA A 1 193 ? -22.922 -20.219 -1.875 1 97 193 ALA A O 1
ATOM 1426 N N . HIS A 1 194 ? -24.781 -21.172 -1.222 1 96.44 194 HIS A N 1
ATOM 1427 C CA . HIS A 1 194 ? -25.062 -20.203 -0.166 1 96.44 194 HIS A CA 1
ATOM 1428 C C . HIS A 1 194 ? -23.922 -20.172 0.855 1 96.44 194 HIS A C 1
ATOM 1430 O O . HIS A 1 194 ? -23.75 -19.172 1.562 1 96.44 194 HIS A O 1
ATOM 1436 N N . GLU A 1 195 ? -23.062 -21.234 0.945 1 96.69 195 GLU A N 1
ATOM 1437 C CA . GLU A 1 195 ? -21.969 -21.281 1.904 1 96.69 195 GLU A CA 1
ATOM 1438 C C . GLU A 1 195 ? -20.859 -20.297 1.524 1 96.69 195 GLU A C 1
ATOM 1440 O O . GLU A 1 195 ? -20.016 -19.953 2.357 1 96.69 195 GLU A O 1
ATOM 1445 N N . MET A 1 196 ? -20.891 -19.906 0.294 1 96.31 196 MET A N 1
ATOM 1446 C CA . MET A 1 196 ? -19.812 -19.062 -0.182 1 96.31 196 MET A CA 1
ATOM 1447 C C . MET A 1 196 ? -20.344 -17.703 -0.646 1 96.31 196 MET A C 1
ATOM 1449 O O . MET A 1 196 ? -19.625 -16.938 -1.308 1 96.31 196 MET A O 1
ATOM 1453 N N . LEU A 1 197 ? -21.547 -17.391 -0.479 1 97.94 197 LEU A N 1
ATOM 1454 C CA . LEU A 1 197 ? -22.188 -16.125 -0.88 1 97.94 197 LEU A CA 1
ATOM 1455 C C . LEU A 1 197 ? -22.734 -15.383 0.332 1 97.94 197 LEU A C 1
ATOM 1457 O O . LEU A 1 197 ? -22.891 -15.969 1.406 1 97.94 197 LEU A O 1
ATOM 1461 N N . LYS A 1 198 ? -22.938 -14.125 0.216 1 97.94 198 LYS A N 1
ATOM 1462 C CA . LYS A 1 198 ? -23.453 -13.289 1.299 1 97.94 198 LYS A CA 1
ATOM 1463 C C . LYS A 1 198 ? -24.969 -13.398 1.394 1 97.94 198 LYS A C 1
ATOM 1465 O O . LYS A 1 198 ? -25.672 -13.242 0.392 1 97.94 198 LYS A O 1
ATOM 1470 N N . PRO A 1 199 ? -25.516 -13.688 2.568 1 97.19 199 PRO A N 1
ATOM 1471 C CA . PRO A 1 199 ? -26.969 -13.625 2.744 1 97.19 199 PRO A CA 1
ATOM 1472 C C . PRO A 1 199 ? -27.531 -12.234 2.49 1 97.19 199 PRO A C 1
ATOM 1474 O O . PRO A 1 199 ? -26.969 -11.242 2.961 1 97.19 199 PRO A O 1
ATOM 1477 N N . ASP A 1 200 ? -28.453 -12.172 1.683 1 95.94 200 ASP A N 1
ATOM 1478 C CA . ASP A 1 200 ? -29.172 -10.945 1.332 1 95.94 200 ASP A CA 1
ATOM 1479 C C . ASP A 1 200 ? -30.625 -11.234 0.975 1 95.94 200 ASP A C 1
ATOM 1481 O O . ASP A 1 200 ? -30.906 -11.773 -0.098 1 95.94 200 ASP A O 1
ATOM 1485 N N . GLN A 1 201 ? -31.562 -10.82 1.822 1 93.81 201 GLN A N 1
ATOM 1486 C CA . GLN A 1 201 ? -32.969 -11.141 1.65 1 93.81 201 GLN A CA 1
ATOM 1487 C C . GLN A 1 201 ? -33.531 -10.547 0.352 1 93.81 201 GLN A C 1
ATOM 1489 O O . GLN A 1 201 ? -34.5 -11.062 -0.21 1 93.81 201 GLN A O 1
ATOM 1494 N N . LYS A 1 202 ? -32.969 -9.586 -0.197 1 91.25 202 LYS A N 1
ATOM 1495 C CA . LYS A 1 202 ? -33.438 -8.906 -1.402 1 91.25 202 LYS A CA 1
ATOM 1496 C C . LYS A 1 202 ? -32.906 -9.594 -2.658 1 91.25 202 LYS A C 1
ATOM 1498 O O . LYS A 1 202 ? -33.375 -9.328 -3.764 1 91.25 202 LYS A O 1
ATOM 1503 N N . ALA A 1 203 ? -31.859 -10.445 -2.5 1 94 203 ALA A N 1
ATOM 1504 C CA . ALA A 1 203 ? -31.25 -11.117 -3.637 1 94 203 ALA A CA 1
ATOM 1505 C C . ALA A 1 203 ? -32.062 -12.344 -4.051 1 94 203 ALA A C 1
ATOM 1507 O O . ALA A 1 203 ? -32.844 -12.859 -3.27 1 94 203 ALA A O 1
ATOM 1508 N N . LYS A 1 204 ? -31.828 -12.695 -5.289 1 90.19 204 LYS A N 1
ATOM 1509 C CA . LYS A 1 204 ? -32.406 -13.938 -5.773 1 90.19 204 LYS A CA 1
ATOM 1510 C C . LYS A 1 204 ? -32.031 -15.109 -4.871 1 90.19 204 LYS A C 1
ATOM 1512 O O . LYS A 1 204 ? -30.859 -15.352 -4.625 1 90.19 204 LYS A O 1
ATOM 1517 N N . ASP A 1 205 ? -33.031 -15.852 -4.312 1 91.56 205 ASP A N 1
ATOM 1518 C CA . ASP A 1 205 ? -32.875 -17.031 -3.48 1 91.56 205 ASP A CA 1
ATOM 1519 C C . ASP A 1 205 ? -32.219 -16.688 -2.145 1 91.56 205 ASP A C 1
ATOM 1521 O O . ASP A 1 205 ? -31.75 -17.562 -1.423 1 91.56 205 ASP A O 1
ATOM 1525 N N . GLY A 1 206 ? -32 -15.422 -1.852 1 95.69 206 GLY A N 1
ATOM 1526 C CA . GLY A 1 206 ? -31.609 -14.969 -0.528 1 95.69 206 GLY A CA 1
ATOM 1527 C C . GLY A 1 206 ? -30.109 -14.812 -0.372 1 95.69 206 GLY A C 1
ATOM 1528 O O . GLY A 1 206 ? -29.609 -14.578 0.734 1 95.69 206 GLY A O 1
ATOM 1529 N N . PHE A 1 207 ? -29.297 -15.039 -1.41 1 96.94 207 PHE A N 1
ATOM 1530 C CA . PHE A 1 207 ? -27.844 -14.891 -1.328 1 96.94 207 PHE A CA 1
ATOM 1531 C C . PHE A 1 207 ? -27.281 -14.289 -2.613 1 96.94 207 PHE A C 1
ATOM 1533 O O . PHE A 1 207 ? -27.875 -14.453 -3.686 1 96.94 207 PHE A O 1
ATOM 1540 N N . ARG A 1 208 ? -26.188 -13.609 -2.582 1 97.38 208 ARG A N 1
ATOM 1541 C CA . ARG A 1 208 ? -25.5 -13.016 -3.727 1 97.38 208 ARG A CA 1
ATOM 1542 C C . ARG A 1 208 ? -24.016 -12.852 -3.445 1 97.38 208 ARG A C 1
ATOM 1544 O O . ARG A 1 208 ? -23.578 -12.992 -2.303 1 97.38 208 ARG A O 1
ATOM 1551 N N . ALA A 1 209 ? -23.25 -12.648 -4.516 1 97.38 209 ALA A N 1
ATOM 1552 C CA . ALA A 1 209 ? -21.844 -12.297 -4.34 1 97.38 209 ALA A CA 1
ATOM 1553 C C . ALA A 1 209 ? -21.688 -11.039 -3.49 1 97.38 209 ALA A C 1
ATOM 1555 O O . ALA A 1 209 ? -22.516 -10.125 -3.57 1 97.38 209 ALA A O 1
ATOM 1556 N N . PRO A 1 210 ? -20.656 -10.977 -2.678 1 97.69 210 PRO A N 1
ATOM 1557 C CA . PRO A 1 210 ? -20.453 -9.773 -1.872 1 97.69 210 PRO A CA 1
ATOM 1558 C C . PRO A 1 210 ? -19.969 -8.586 -2.701 1 97.69 210 PRO A C 1
ATOM 1560 O O . PRO A 1 210 ? -19.219 -8.766 -3.668 1 97.69 210 PRO A O 1
ATOM 1563 N N . LEU A 1 211 ? -20.359 -7.398 -2.33 1 97 211 LEU A N 1
ATOM 1564 C CA . LEU A 1 211 ? -19.906 -6.152 -2.939 1 97 211 LEU A CA 1
ATOM 1565 C C . LEU A 1 211 ? -18.703 -5.582 -2.184 1 97 211 LEU A C 1
ATOM 1567 O O . LEU A 1 211 ? -18.438 -5.984 -1.049 1 97 211 LEU A O 1
ATOM 1571 N N . PRO A 1 212 ? -17.969 -4.656 -2.834 1 97.12 212 PRO A N 1
ATOM 1572 C CA . PRO A 1 212 ? -16.828 -4.074 -2.135 1 97.12 212 PRO A CA 1
ATOM 1573 C C . PRO A 1 212 ? -17.219 -3.377 -0.835 1 97.12 212 PRO A C 1
ATOM 1575 O O . PRO A 1 212 ? -18.203 -2.639 -0.799 1 97.12 212 PRO A O 1
ATOM 1578 N N . GLY A 1 213 ? -16.438 -3.66 0.219 1 97.19 213 GLY A N 1
ATOM 1579 C CA . GLY A 1 213 ? -16.672 -3.012 1.5 1 97.19 213 GLY A CA 1
ATOM 1580 C C . GLY A 1 213 ? -17.703 -3.723 2.354 1 97.19 213 GLY A C 1
ATOM 1581 O O . GLY A 1 213 ? -17.906 -3.365 3.516 1 97.19 213 GLY A O 1
ATOM 1582 N N . GLU A 1 214 ? -18.344 -4.723 1.842 1 97.81 214 GLU A N 1
ATOM 1583 C CA . GLU A 1 214 ? -19.297 -5.496 2.623 1 97.81 214 GLU A CA 1
ATOM 1584 C C . GLU A 1 214 ? -18.609 -6.586 3.434 1 97.81 214 GLU A C 1
ATOM 1586 O O . GLU A 1 214 ? -17.469 -6.953 3.141 1 97.81 214 GLU A O 1
ATOM 1591 N N . ILE A 1 215 ? -19.312 -7.094 4.465 1 98.25 215 ILE A N 1
ATOM 1592 C CA . ILE A 1 215 ? -18.812 -8.18 5.293 1 98.25 215 ILE A CA 1
ATOM 1593 C C . ILE A 1 215 ? -19.234 -9.523 4.703 1 98.25 215 ILE A C 1
ATOM 1595 O O . ILE A 1 215 ? -20.391 -9.703 4.34 1 98.25 215 ILE A O 1
ATOM 1599 N N . LEU A 1 216 ? -18.312 -10.352 4.559 1 98.44 216 LEU A N 1
ATOM 1600 C CA . LEU A 1 216 ? -18.609 -11.75 4.25 1 98.44 216 LEU A CA 1
ATOM 1601 C C . LEU A 1 216 ? -18.094 -12.672 5.348 1 98.44 216 LEU A C 1
ATOM 1603 O O . LEU A 1 216 ? -16.969 -12.516 5.812 1 98.44 216 LEU A O 1
ATOM 1607 N N . LYS A 1 217 ? -18.953 -13.547 5.859 1 98 217 LYS A N 1
ATOM 1608 C CA . LYS A 1 217 ? -18.578 -14.609 6.789 1 98 217 LYS A CA 1
ATOM 1609 C C . LYS A 1 217 ? -18.531 -15.961 6.086 1 98 217 LYS A C 1
ATOM 1611 O O . LYS A 1 217 ? -19.281 -16.203 5.133 1 98 217 LYS A O 1
ATOM 1616 N N . ASN A 1 218 ? -17.641 -16.781 6.438 1 98.44 218 ASN A N 1
ATOM 1617 C CA . ASN A 1 218 ? -17.594 -18.172 6.016 1 98.44 218 ASN A CA 1
ATOM 1618 C C . ASN A 1 218 ? -17.281 -19.094 7.184 1 98.44 218 ASN A C 1
ATOM 1620 O O . ASN A 1 218 ? -16.203 -19.703 7.246 1 98.44 218 ASN A O 1
ATOM 1624 N N . PRO A 1 219 ? -18.25 -19.219 8.055 1 98.25 219 PRO A N 1
ATOM 1625 C CA . PRO A 1 219 ? -18.031 -20.047 9.25 1 98.25 219 PRO A CA 1
ATOM 1626 C C . PRO A 1 219 ? -17.797 -21.516 8.914 1 98.25 219 PRO A C 1
ATOM 1628 O O . PRO A 1 219 ? -17.125 -22.234 9.68 1 98.25 219 PRO A O 1
ATOM 1631 N N . THR A 1 220 ? -18.328 -22.031 7.789 1 98.12 220 THR A N 1
ATOM 1632 C CA . THR A 1 220 ? -18.109 -23.406 7.391 1 98.12 220 THR A CA 1
ATOM 1633 C C . THR A 1 220 ? -16.641 -23.656 7.062 1 98.12 220 THR A C 1
ATOM 1635 O O . THR A 1 220 ? -16.078 -24.688 7.457 1 98.12 220 THR A O 1
ATOM 1638 N N . LEU A 1 221 ? -16.062 -22.719 6.336 1 98.75 221 LEU A N 1
ATOM 1639 C CA . LEU A 1 221 ? -14.641 -22.844 6.047 1 98.75 221 LEU A CA 1
ATOM 1640 C C . LEU A 1 221 ? -13.805 -22.734 7.32 1 98.75 221 LEU A C 1
ATOM 1642 O O . LEU A 1 221 ? -12.812 -23.438 7.484 1 98.75 221 LEU A O 1
ATOM 1646 N N . ALA A 1 222 ? -14.18 -21.828 8.211 1 98.81 222 ALA A N 1
ATOM 1647 C CA . ALA A 1 222 ? -13.5 -21.703 9.5 1 98.81 222 ALA A CA 1
ATOM 1648 C C . ALA A 1 222 ? -13.516 -23.031 10.25 1 98.81 222 ALA A C 1
ATOM 1650 O O . ALA A 1 222 ? -12.516 -23.422 10.852 1 98.81 222 ALA A O 1
ATOM 1651 N N . LYS A 1 223 ? -14.672 -23.672 10.219 1 98.75 223 LYS A N 1
ATOM 1652 C CA . LYS A 1 223 ? -14.797 -24.984 10.852 1 98.75 223 LYS A CA 1
ATOM 1653 C C . LYS A 1 223 ? -13.859 -26 10.211 1 98.75 223 LYS A C 1
ATOM 1655 O O . LYS A 1 223 ? -13.281 -26.844 10.898 1 98.75 223 LYS A O 1
ATOM 1660 N N . THR A 1 224 ? -13.781 -25.953 8.914 1 98.88 224 THR A N 1
ATOM 1661 C CA . THR A 1 224 ? -12.828 -26.797 8.203 1 98.88 224 THR A CA 1
ATOM 1662 C C . THR A 1 224 ? -11.406 -26.531 8.68 1 98.88 224 THR A C 1
ATOM 1664 O O . THR A 1 224 ? -10.641 -27.469 8.93 1 98.88 224 THR A O 1
ATOM 1667 N N . PHE A 1 225 ? -11 -25.266 8.836 1 98.94 225 PHE A N 1
ATOM 1668 C CA . PHE A 1 225 ? -9.664 -24.906 9.312 1 98.94 225 PHE A CA 1
ATOM 1669 C C . PHE A 1 225 ? -9.445 -25.391 10.734 1 98.94 225 PHE A C 1
ATOM 1671 O O . PHE A 1 225 ? -8.344 -25.828 11.086 1 98.94 225 PHE A O 1
ATOM 1678 N N . ARG A 1 226 ? -10.461 -25.328 11.555 1 98.81 226 ARG A N 1
ATOM 1679 C CA . ARG A 1 226 ? -10.336 -25.812 12.922 1 98.81 226 ARG A CA 1
ATOM 1680 C C . ARG A 1 226 ? -10.07 -27.328 12.938 1 98.81 226 ARG A C 1
ATOM 1682 O O . ARG A 1 226 ? -9.32 -27.812 13.781 1 98.81 226 ARG A O 1
ATOM 1689 N N . SER A 1 227 ? -10.766 -28.047 12.039 1 98.75 227 SER A N 1
ATOM 1690 C CA . SER A 1 227 ? -10.523 -29.484 11.93 1 98.75 227 SER A CA 1
ATOM 1691 C C . SER A 1 227 ? -9.078 -29.766 11.523 1 98.75 227 SER A C 1
ATOM 1693 O O . SER A 1 227 ? -8.445 -30.672 12.07 1 98.75 227 SER A O 1
ATOM 1695 N N . LEU A 1 228 ? -8.617 -29 10.562 1 98.81 228 LEU A N 1
ATOM 1696 C CA . LEU A 1 228 ? -7.23 -29.156 10.133 1 98.81 228 LEU A CA 1
ATOM 1697 C C . LEU A 1 228 ? -6.266 -28.828 11.266 1 98.81 228 LEU A C 1
ATOM 1699 O O . LEU A 1 228 ? -5.281 -29.547 11.477 1 98.81 228 LEU A O 1
ATOM 1703 N N . ALA A 1 229 ? -6.52 -27.734 11.922 1 98.62 229 ALA A N 1
ATOM 1704 C CA . ALA A 1 229 ? -5.676 -27.266 13.023 1 98.62 229 ALA A CA 1
ATOM 1705 C C . ALA A 1 229 ? -5.578 -28.312 14.125 1 98.62 229 ALA A C 1
ATOM 1707 O O . ALA A 1 229 ? -4.5 -28.547 14.68 1 98.62 229 ALA A O 1
ATOM 1708 N N . ALA A 1 230 ? -6.668 -28.969 14.391 1 98.19 230 ALA A N 1
ATOM 1709 C CA . ALA A 1 230 ? -6.758 -29.891 15.516 1 98.19 230 ALA A CA 1
ATOM 1710 C C . ALA A 1 230 ? -6.16 -31.25 15.156 1 98.19 230 ALA A C 1
ATOM 1712 O O . ALA A 1 230 ? -5.57 -31.922 16 1 98.19 230 ALA A O 1
ATOM 1713 N N . ASN A 1 231 ? -6.324 -31.719 13.883 1 97.94 231 ASN A N 1
ATOM 1714 C CA . ASN A 1 231 ? -6.059 -33.125 13.562 1 97.94 231 ASN A CA 1
ATOM 1715 C C . ASN A 1 231 ? -5.023 -33.25 12.453 1 97.94 231 ASN A C 1
ATOM 1717 O O . ASN A 1 231 ? -4.754 -34.375 11.984 1 97.94 231 ASN A O 1
ATOM 1721 N N . GLY A 1 232 ? -4.465 -32.156 12.07 1 97.94 232 GLY A N 1
ATOM 1722 C CA . GLY A 1 232 ? -3.527 -32.219 10.961 1 97.94 232 GLY A CA 1
ATOM 1723 C C . GLY A 1 232 ? -4.156 -32.719 9.68 1 97.94 232 GLY A C 1
ATOM 1724 O O . GLY A 1 232 ? -5.324 -32.438 9.398 1 97.94 232 GLY A O 1
ATOM 1725 N N . LYS A 1 233 ? -3.402 -33.438 8.922 1 98.31 233 LYS A N 1
ATOM 1726 C CA . LYS A 1 233 ? -3.875 -33.938 7.637 1 98.31 233 LYS A CA 1
ATOM 1727 C C . LYS A 1 233 ? -5.125 -34.812 7.801 1 98.31 233 LYS A C 1
ATOM 1729 O O . LYS A 1 233 ? -6.016 -34.781 6.953 1 98.31 233 LYS A O 1
ATOM 1734 N N . LYS A 1 234 ? -5.25 -35.531 8.852 1 97.81 234 LYS A N 1
ATOM 1735 C CA . LYS A 1 234 ? -6.41 -36.375 9.102 1 97.81 234 LYS A CA 1
ATOM 1736 C C . LYS A 1 234 ? -7.684 -35.562 9.227 1 97.81 234 LYS A C 1
ATOM 1738 O O . LYS A 1 234 ? -8.773 -36.031 8.898 1 97.81 234 LYS A O 1
ATOM 1743 N N . GLY A 1 235 ? -7.492 -34.344 9.664 1 98.38 235 GLY A N 1
ATOM 1744 C CA . GLY A 1 235 ? -8.633 -33.438 9.828 1 98.38 235 GLY A CA 1
ATOM 1745 C C . GLY A 1 235 ? -9.305 -33.094 8.523 1 98.38 235 GLY A C 1
ATOM 1746 O O . GLY A 1 235 ? -10.453 -32.625 8.508 1 98.38 235 GLY A O 1
ATOM 1747 N N . PHE A 1 236 ? -8.672 -33.281 7.441 1 98.75 236 PHE A N 1
ATOM 1748 C CA . PHE A 1 236 ? -9.195 -32.969 6.125 1 98.75 236 PHE A CA 1
ATOM 1749 C C . PHE A 1 236 ? -9.445 -34.219 5.301 1 98.75 236 PHE A C 1
ATOM 1751 O O . PHE A 1 236 ? -10.445 -34.312 4.586 1 98.75 236 PHE A O 1
ATOM 1758 N N . TYR A 1 237 ? -8.609 -35.219 5.41 1 98.69 237 TYR A N 1
ATOM 1759 C CA . TYR A 1 237 ? -8.617 -36.344 4.484 1 98.69 237 TYR A CA 1
ATOM 1760 C C . TYR A 1 237 ? -9.336 -37.531 5.082 1 98.69 237 TYR A C 1
ATOM 1762 O O . TYR A 1 237 ? -9.438 -38.594 4.449 1 98.69 237 TYR A O 1
ATOM 1770 N N . GLU A 1 238 ? -9.75 -37.406 6.293 1 97.81 238 GLU A N 1
ATOM 1771 C CA . GLU A 1 238 ? -10.633 -38.344 6.957 1 97.81 238 GLU A CA 1
ATOM 1772 C C . GLU A 1 238 ? -11.797 -37.656 7.637 1 97.81 238 GLU A C 1
ATOM 1774 O O . GLU A 1 238 ? -11.766 -36.438 7.832 1 97.81 238 GLU A O 1
ATOM 1779 N N . GLY A 1 239 ? -12.836 -38.375 7.906 1 97.69 239 GLY A N 1
ATOM 1780 C CA . GLY A 1 239 ? -13.945 -37.812 8.672 1 97.69 239 GLY A CA 1
ATOM 1781 C C . GLY A 1 239 ? -14.883 -36.969 7.832 1 97.69 239 GLY A C 1
ATOM 1782 O O . GLY A 1 239 ? -15.086 -37.25 6.645 1 97.69 239 GLY A O 1
ATOM 1783 N N . ARG A 1 240 ? -15.523 -36.031 8.445 1 97.75 240 ARG A N 1
ATOM 1784 C CA . ARG A 1 240 ? -16.641 -35.281 7.895 1 97.75 240 ARG A CA 1
ATOM 1785 C C . ARG A 1 240 ? -16.266 -34.656 6.559 1 97.75 240 ARG A C 1
ATOM 1787 O O . ARG A 1 240 ? -17.016 -34.75 5.582 1 97.75 240 ARG A O 1
ATOM 1794 N N . ILE A 1 241 ? -15.141 -33.938 6.52 1 98.69 241 ILE A N 1
ATOM 1795 C CA . ILE A 1 241 ? -14.742 -33.188 5.324 1 98.69 241 ILE A CA 1
ATOM 1796 C C . ILE A 1 241 ? -14.492 -34.156 4.18 1 98.69 241 ILE A C 1
ATOM 1798 O O . ILE A 1 241 ? -14.969 -33.969 3.061 1 98.69 241 ILE A O 1
ATOM 1802 N N . ALA A 1 242 ? -13.742 -35.25 4.418 1 98.81 242 ALA A N 1
ATOM 1803 C CA . ALA A 1 242 ? -13.461 -36.281 3.42 1 98.81 242 ALA A CA 1
ATOM 1804 C C . ALA A 1 242 ? -14.758 -36.906 2.896 1 98.81 242 ALA A C 1
ATOM 1806 O O . ALA A 1 242 ? -14.922 -37.094 1.687 1 98.81 242 ALA A O 1
ATOM 1807 N N . ASP A 1 243 ? -15.68 -37.219 3.84 1 98.81 243 ASP A N 1
ATOM 1808 C CA . ASP A 1 243 ? -16.953 -37.844 3.477 1 98.81 243 ASP A CA 1
ATOM 1809 C C . ASP A 1 243 ? -17.75 -36.938 2.541 1 98.81 243 ASP A C 1
ATOM 1811 O O . ASP A 1 243 ? -18.312 -37.375 1.553 1 98.81 243 ASP A O 1
ATOM 1815 N N . GLU A 1 244 ? -17.781 -35.656 2.859 1 98.81 244 GLU A N 1
ATOM 1816 C CA . GLU A 1 244 ? -18.562 -34.719 2.068 1 98.81 244 GLU A CA 1
ATOM 1817 C C . GLU A 1 244 ? -17.922 -34.469 0.703 1 98.81 244 GLU A C 1
ATOM 1819 O O . GLU A 1 244 ? -18.625 -34.25 -0.286 1 98.81 244 GLU A O 1
ATOM 1824 N N . ILE A 1 245 ? -16.594 -34.438 0.621 1 98.81 245 ILE A N 1
ATOM 1825 C CA . ILE A 1 245 ? -15.898 -34.312 -0.658 1 98.81 245 ILE A CA 1
ATOM 1826 C C . ILE A 1 245 ? -16.266 -35.5 -1.56 1 98.81 245 ILE A C 1
ATOM 1828 O O . ILE A 1 245 ? -16.688 -35.312 -2.697 1 98.81 245 ILE A O 1
ATOM 1832 N N . VAL A 1 246 ? -16.109 -36.719 -1.051 1 98.75 246 VAL A N 1
ATOM 1833 C CA . VAL A 1 246 ? -16.328 -37.938 -1.845 1 98.75 246 VAL A CA 1
ATOM 1834 C C . VAL A 1 246 ? -17.812 -38.031 -2.227 1 98.75 246 VAL A C 1
ATOM 1836 O O . VAL A 1 246 ? -18.141 -38.375 -3.365 1 98.75 246 VAL A O 1
ATOM 1839 N N . LYS A 1 247 ? -18.703 -37.719 -1.278 1 98.69 247 LYS A N 1
ATOM 1840 C CA . LYS A 1 247 ? -20.125 -37.781 -1.545 1 98.69 247 LYS A CA 1
ATOM 1841 C C . LYS A 1 247 ? -20.516 -36.875 -2.719 1 98.69 247 LYS A C 1
ATOM 1843 O O . LYS A 1 247 ? -21.156 -37.344 -3.668 1 98.69 247 LYS A O 1
ATOM 1848 N N . VAL A 1 248 ? -20.172 -35.625 -2.666 1 98.5 248 VAL A N 1
ATOM 1849 C CA . VAL A 1 248 ? -20.594 -34.688 -3.699 1 98.5 248 VAL A CA 1
ATOM 1850 C C . VAL A 1 248 ? -19.953 -35.062 -5.031 1 98.5 248 VAL A C 1
ATOM 1852 O O . VAL A 1 248 ? -20.578 -34.938 -6.09 1 98.5 248 VAL A O 1
ATOM 1855 N N . VAL A 1 249 ? -18.688 -35.469 -5.039 1 98.38 249 VAL A N 1
ATOM 1856 C CA . VAL A 1 249 ? -18 -35.844 -6.266 1 98.38 249 VAL A CA 1
ATOM 1857 C C . VAL A 1 249 ? -18.688 -37.031 -6.906 1 98.38 249 VAL A C 1
ATOM 1859 O O . VAL A 1 249 ? -18.969 -37.031 -8.109 1 98.38 249 VAL A O 1
ATOM 1862 N N . GLN A 1 250 ? -19.047 -38 -6.145 1 98.12 250 GLN A N 1
ATOM 1863 C CA . GLN A 1 250 ? -19.672 -39.219 -6.664 1 98.12 250 GLN A CA 1
ATOM 1864 C C . GLN A 1 250 ? -21.109 -38.938 -7.078 1 98.12 250 GLN A C 1
ATOM 1866 O O . GLN A 1 250 ? -21.594 -39.469 -8.086 1 98.12 250 GLN A O 1
ATOM 1871 N N . ASP A 1 251 ? -21.781 -38.125 -6.277 1 98.06 251 ASP A N 1
ATOM 1872 C CA . ASP A 1 251 ? -23.141 -37.75 -6.645 1 98.06 251 ASP A CA 1
ATOM 1873 C C . ASP A 1 251 ? -23.172 -37.094 -8.031 1 98.06 251 ASP A C 1
ATOM 1875 O O . ASP A 1 251 ? -24.172 -37.219 -8.75 1 98.06 251 ASP A O 1
ATOM 1879 N N . LEU A 1 252 ? -22.094 -36.5 -8.398 1 97.5 252 LEU A N 1
ATOM 1880 C CA . LEU A 1 252 ? -22.062 -35.75 -9.656 1 97.5 252 LEU A CA 1
ATOM 1881 C C . LEU A 1 252 ? -21.359 -36.562 -10.742 1 97.5 252 LEU A C 1
ATOM 1883 O O . LEU A 1 252 ? -21.141 -36.094 -11.852 1 97.5 252 LEU A O 1
ATOM 1887 N N . GLY A 1 253 ? -21.016 -37.75 -10.398 1 97 253 GLY A N 1
ATOM 1888 C CA . GLY A 1 253 ? -20.5 -38.656 -11.406 1 97 253 GLY A CA 1
ATOM 1889 C C . GLY A 1 253 ? -18.984 -38.75 -11.43 1 97 253 GLY A C 1
ATOM 1890 O O . GLY A 1 253 ? -18.406 -39.312 -12.359 1 97 253 GLY A O 1
ATOM 1891 N N . GLY A 1 254 ? -18.312 -38.188 -10.398 1 97.81 254 GLY A N 1
ATOM 1892 C CA . GLY A 1 254 ? -16.859 -38.25 -10.328 1 97.81 254 GLY A CA 1
ATOM 1893 C C . GLY A 1 254 ? -16.359 -39.531 -9.68 1 97.81 254 GLY A C 1
ATOM 1894 O O . GLY A 1 254 ? -17.156 -40.375 -9.266 1 97.81 254 GLY A O 1
ATOM 1895 N N . TYR A 1 255 ? -15.031 -39.656 -9.57 1 98.06 255 TYR A N 1
ATOM 1896 C CA . TYR A 1 255 ? -14.461 -40.938 -9.258 1 98.06 255 TYR A CA 1
ATOM 1897 C C . TYR A 1 255 ? -13.664 -40.906 -7.961 1 98.06 255 TYR A C 1
ATOM 1899 O O . TYR A 1 255 ? -13.141 -41.938 -7.512 1 98.06 255 TYR A O 1
ATOM 1907 N N . LEU A 1 256 ? -13.555 -39.781 -7.305 1 98.38 256 LEU A N 1
ATOM 1908 C CA . LEU A 1 256 ? -12.773 -39.656 -6.078 1 98.38 256 LEU A CA 1
ATOM 1909 C C . LEU A 1 256 ? -13.359 -40.531 -4.973 1 98.38 256 LEU A C 1
ATOM 1911 O O . LEU A 1 256 ? -14.578 -40.531 -4.762 1 98.38 256 LEU A O 1
ATOM 1915 N N . THR A 1 257 ? -12.492 -41.25 -4.293 1 98.56 257 THR A N 1
ATOM 1916 C CA . THR A 1 257 ? -12.922 -42.125 -3.205 1 98.56 257 THR A CA 1
ATOM 1917 C C . THR A 1 257 ? -12.219 -41.75 -1.903 1 98.56 257 THR A C 1
ATOM 1919 O O . THR A 1 257 ? -11.266 -40.969 -1.911 1 98.56 257 THR A O 1
ATOM 1922 N N . LEU A 1 258 ? -12.711 -42.281 -0.817 1 98.62 258 LEU A N 1
ATOM 1923 C CA . LEU A 1 258 ? -12.062 -42.094 0.472 1 98.62 258 LEU A CA 1
ATOM 1924 C C . LEU A 1 258 ? -10.648 -42.688 0.462 1 98.62 258 LEU A C 1
ATOM 1926 O O . LEU A 1 258 ? -9.75 -42.156 1.113 1 98.62 258 LEU A O 1
ATOM 1930 N N . ASP A 1 259 ? -10.461 -43.75 -0.304 1 98.19 259 ASP A N 1
ATOM 1931 C CA . ASP A 1 259 ? -9.141 -44.344 -0.417 1 98.19 259 ASP A CA 1
ATOM 1932 C C . ASP A 1 259 ? -8.156 -43.406 -1.096 1 98.19 259 ASP A C 1
ATOM 1934 O O . ASP A 1 259 ? -6.973 -43.375 -0.76 1 98.19 259 ASP A O 1
ATOM 1938 N N . ASP A 1 260 ? -8.641 -42.688 -2.064 1 98.44 260 ASP A N 1
ATOM 1939 C CA . ASP A 1 260 ? -7.789 -41.719 -2.723 1 98.44 260 ASP A CA 1
ATOM 1940 C C . ASP A 1 260 ? -7.336 -40.625 -1.74 1 98.44 260 ASP A C 1
ATOM 1942 O O . ASP A 1 260 ? -6.176 -40.219 -1.754 1 98.44 260 ASP A O 1
ATOM 1946 N N . LEU A 1 261 ? -8.281 -40.125 -0.953 1 98.62 261 LEU A N 1
ATOM 1947 C CA . LEU A 1 261 ? -7.953 -39.094 0.04 1 98.62 261 LEU A CA 1
ATOM 1948 C C . LEU A 1 261 ? -6.98 -39.625 1.08 1 98.62 261 LEU A C 1
ATOM 1950 O O . LEU A 1 261 ? -6.02 -38.969 1.455 1 98.62 261 LEU A O 1
ATOM 1954 N N . LYS A 1 262 ? -7.207 -40.812 1.521 1 97.44 262 LYS A N 1
ATOM 1955 C CA . LYS A 1 262 ? -6.32 -41.469 2.484 1 97.44 262 LYS A CA 1
ATOM 1956 C C . LYS A 1 262 ? -4.918 -41.625 1.907 1 97.44 262 LYS A C 1
ATOM 1958 O O . LYS A 1 262 ? -3.924 -41.406 2.592 1 97.44 262 LYS A O 1
ATOM 1963 N N . TYR A 1 263 ? -4.895 -42.156 0.707 1 96.94 263 TYR A N 1
ATOM 1964 C CA . TYR A 1 263 ? -3.611 -42.312 0.037 1 96.94 263 TYR A CA 1
ATOM 1965 C C . TYR A 1 263 ? -2.83 -41 0.011 1 96.94 263 TYR A C 1
ATOM 1967 O O . TYR A 1 263 ? -1.627 -41 0.276 1 96.94 263 TYR A O 1
ATOM 1975 N N . HIS A 1 264 ? -3.525 -39.938 -0.36 1 97.06 264 HIS A N 1
ATOM 1976 C CA . HIS A 1 264 ? -2.869 -38.625 -0.412 1 97.06 264 HIS A CA 1
ATOM 1977 C C . HIS A 1 264 ? -2.379 -38.219 0.967 1 97.06 264 HIS A C 1
ATOM 1979 O O . HIS A 1 264 ? -1.288 -37.656 1.097 1 97.06 264 HIS A O 1
ATOM 1985 N N . ALA A 1 265 ? -3.156 -38.375 1.969 1 96.62 265 ALA A N 1
ATOM 1986 C CA . ALA A 1 265 ? -2.777 -38.031 3.334 1 96.62 265 ALA A CA 1
ATOM 1987 C C . ALA A 1 265 ? -1.522 -38.781 3.768 1 96.62 265 ALA A C 1
ATOM 1989 O O . ALA A 1 265 ? -0.638 -38.219 4.406 1 96.62 265 ALA A O 1
ATOM 1990 N N . GLU A 1 266 ? -1.467 -40.062 3.439 1 95.44 266 GLU A N 1
ATOM 1991 C CA . GLU A 1 266 ? -0.374 -40.906 3.869 1 95.44 266 GLU A CA 1
ATOM 1992 C C . GLU A 1 266 ? 0.892 -40.656 3.059 1 95.44 266 GLU A C 1
ATOM 1994 O O . GLU A 1 266 ? 1.996 -40.656 3.605 1 95.44 266 GLU A O 1
ATOM 1999 N N . THR A 1 267 ? 0.696 -40.5 1.773 1 92.12 267 THR A N 1
ATOM 2000 C CA . THR A 1 267 ? 1.846 -40.219 0.923 1 92.12 267 THR A CA 1
ATOM 2001 C C . THR A 1 267 ? 2.354 -38.812 1.162 1 92.12 267 THR A C 1
ATOM 2003 O O . THR A 1 267 ? 3.557 -38.531 1.073 1 92.12 267 THR A O 1
ATOM 2006 N N . GLY A 1 268 ? 1.429 -37.938 1.559 1 85.12 268 GLY A N 1
ATOM 2007 C CA . GLY A 1 268 ? 1.771 -36.562 1.86 1 85.12 268 GLY A CA 1
ATOM 2008 C C . GLY A 1 268 ? 2.248 -35.781 0.646 1 85.12 268 GLY A C 1
ATOM 2009 O O . GLY A 1 268 ? 2.117 -36.25 -0.487 1 85.12 268 GLY A O 1
ATOM 2010 N N . THR A 1 269 ? 2.705 -34.531 0.905 1 95.94 269 THR A N 1
ATOM 2011 C CA . THR A 1 269 ? 3.299 -33.625 -0.081 1 95.94 269 THR A CA 1
ATOM 2012 C C . THR A 1 269 ? 4.668 -34.125 -0.521 1 95.94 269 THR A C 1
ATOM 2014 O O . THR A 1 269 ? 5.441 -34.625 0.299 1 95.94 269 THR A O 1
ATOM 2017 N N . GLN A 1 270 ? 4.945 -34.062 -1.753 1 97.56 270 GLN A N 1
ATOM 2018 C CA . GLN A 1 270 ? 6.203 -34.594 -2.273 1 97.56 270 GLN A CA 1
ATOM 2019 C C . GLN A 1 270 ? 7.324 -33.562 -2.162 1 97.56 270 GLN A C 1
ATOM 2021 O O . GLN A 1 270 ? 7.176 -32.438 -2.613 1 97.56 270 GLN A O 1
ATOM 2026 N N . GLU A 1 271 ? 8.406 -33.969 -1.498 1 97.38 271 GLU A N 1
ATOM 2027 C CA . GLU A 1 271 ? 9.641 -33.188 -1.579 1 97.38 271 GLU A CA 1
ATOM 2028 C C . GLU A 1 271 ? 10.328 -33.375 -2.928 1 97.38 271 GLU A C 1
ATOM 2030 O O . GLU A 1 271 ? 10.586 -34.531 -3.342 1 97.38 271 GLU A O 1
ATOM 2035 N N . THR A 1 272 ? 10.516 -32.344 -3.629 1 97.25 272 THR A N 1
ATOM 2036 C CA . THR A 1 272 ? 11.148 -32.406 -4.941 1 97.25 272 THR A CA 1
ATOM 2037 C C . THR A 1 272 ? 12.461 -31.625 -4.941 1 97.25 272 THR A C 1
ATOM 2039 O O . THR A 1 272 ? 12.781 -30.922 -3.973 1 97.25 272 THR A O 1
ATOM 2042 N N . GLU A 1 273 ? 13.281 -31.875 -5.938 1 96.88 273 GLU A N 1
ATOM 2043 C CA . GLU A 1 273 ? 14.477 -31.062 -6.156 1 96.88 273 GLU A CA 1
ATOM 2044 C C . GLU A 1 273 ? 14.195 -29.906 -7.105 1 96.88 273 GLU A C 1
ATOM 2046 O O . GLU A 1 273 ? 13.852 -30.109 -8.273 1 96.88 273 GLU A O 1
ATOM 2051 N N . ALA A 1 274 ? 14.359 -28.719 -6.555 1 97.81 274 ALA A N 1
ATOM 2052 C CA . ALA A 1 274 ? 14.172 -27.531 -7.395 1 97.81 274 ALA A CA 1
ATOM 2053 C C . ALA A 1 274 ? 15.133 -27.547 -8.578 1 97.81 274 ALA A C 1
ATOM 2055 O O . ALA A 1 274 ? 16.25 -28.062 -8.477 1 97.81 274 ALA A O 1
ATOM 2056 N N . ILE A 1 275 ? 14.688 -27.016 -9.719 1 98 275 ILE A N 1
ATOM 2057 C CA . ILE A 1 275 ? 15.555 -26.875 -10.883 1 98 275 ILE A CA 1
ATOM 2058 C C . ILE A 1 275 ? 15.992 -25.406 -11.008 1 98 275 ILE A C 1
ATOM 2060 O O . ILE A 1 275 ? 15.32 -24.5 -10.508 1 98 275 ILE A O 1
ATOM 2064 N N . SER A 1 276 ? 17.141 -25.172 -11.609 1 98.31 276 SER A N 1
ATOM 2065 C CA . SER A 1 276 ? 17.641 -23.812 -11.656 1 98.31 276 SER A CA 1
ATOM 2066 C C . SER A 1 276 ? 18.438 -23.547 -12.922 1 98.31 276 SER A C 1
ATOM 2068 O O . SER A 1 276 ? 18.828 -24.5 -13.625 1 98.31 276 SER A O 1
ATOM 2070 N N . LEU A 1 277 ? 18.578 -22.344 -13.289 1 98.12 277 LEU A N 1
ATOM 2071 C CA . LEU A 1 277 ? 19.391 -21.812 -14.383 1 98.12 277 LEU A CA 1
ATOM 2072 C C . LEU A 1 277 ? 20.25 -20.656 -13.906 1 98.12 277 LEU A C 1
ATOM 2074 O O . LEU A 1 277 ? 19.75 -19.672 -13.352 1 98.12 277 LEU A O 1
ATOM 2078 N N . LYS A 1 278 ? 21.578 -20.828 -14.062 1 97.5 278 LYS A N 1
ATOM 2079 C CA . LYS A 1 278 ? 22.438 -19.656 -13.898 1 97.5 278 LYS A CA 1
ATOM 2080 C C . LYS A 1 278 ? 22.328 -18.719 -15.094 1 97.5 278 LYS A C 1
ATOM 2082 O O . LYS A 1 278 ? 22.594 -19.109 -16.234 1 97.5 278 LYS A O 1
ATOM 2087 N N . PHE A 1 279 ? 21.891 -17.531 -14.883 1 96.31 279 PHE A N 1
ATOM 2088 C CA . PHE A 1 279 ? 21.594 -16.578 -15.945 1 96.31 279 PHE A CA 1
ATOM 2089 C C . PHE A 1 279 ? 22.578 -15.414 -15.922 1 96.31 279 PHE A C 1
ATOM 2091 O O . PHE A 1 279 ? 22.672 -14.695 -14.922 1 96.31 279 PHE A O 1
ATOM 2098 N N . LEU A 1 280 ? 23.297 -15.188 -17.031 1 93.38 280 LEU A N 1
ATOM 2099 C CA . LEU A 1 280 ? 24.281 -14.125 -17.141 1 93.38 280 LEU A CA 1
ATOM 2100 C C . LEU A 1 280 ? 23.984 -13.242 -18.344 1 93.38 280 LEU A C 1
ATOM 2102 O O . LEU A 1 280 ? 24.812 -12.398 -18.719 1 93.38 280 LEU A O 1
ATOM 2106 N N . GLY A 1 281 ? 22.844 -13.445 -18.938 1 94.88 281 GLY A N 1
ATOM 2107 C CA . GLY A 1 281 ? 22.5 -12.695 -20.125 1 94.88 281 GLY A CA 1
ATOM 2108 C C . GLY A 1 281 ? 22.203 -11.234 -19.844 1 94.88 281 GLY A C 1
ATOM 2109 O O . GLY A 1 281 ? 22.047 -10.836 -18.688 1 94.88 281 GLY A O 1
ATOM 2110 N N . GLN A 1 282 ? 22.219 -10.43 -20.922 1 97 282 GLN A N 1
ATOM 2111 C CA . GLN A 1 282 ? 21.75 -9.047 -20.922 1 97 282 GLN A CA 1
ATOM 2112 C C . GLN A 1 282 ? 22.609 -8.18 -20.016 1 97 282 GLN A C 1
ATOM 2114 O O . GLN A 1 282 ? 22.109 -7.219 -19.422 1 97 282 GLN A O 1
ATOM 2119 N N . SER A 1 283 ? 23.844 -8.516 -19.766 1 95.12 283 SER A N 1
ATOM 2120 C CA . SER A 1 283 ? 24.844 -7.77 -19 1 95.12 283 SER A CA 1
ATOM 2121 C C . SER A 1 283 ? 24.391 -7.531 -17.562 1 95.12 283 SER A C 1
ATOM 2123 O O . SER A 1 283 ? 24.656 -6.473 -17 1 95.12 283 SER A O 1
ATOM 2125 N N . ILE A 1 284 ? 23.625 -8.5 -17.016 1 95.25 284 ILE A N 1
ATOM 2126 C CA . ILE A 1 284 ? 23.031 -8.266 -15.695 1 95.25 284 ILE A CA 1
ATOM 2127 C C . ILE A 1 284 ? 24.125 -8.148 -14.648 1 95.25 284 ILE A C 1
ATOM 2129 O O . ILE A 1 284 ? 24.031 -7.332 -13.727 1 95.25 284 ILE A O 1
ATOM 2133 N N . ALA A 1 285 ? 25.219 -8.992 -14.789 1 93.81 285 ALA A N 1
ATOM 2134 C CA . ALA A 1 285 ? 26.297 -8.922 -13.812 1 93.81 285 ALA A CA 1
ATOM 2135 C C . ALA A 1 285 ? 26.969 -7.551 -13.82 1 93.81 285 ALA A C 1
ATOM 2137 O O . ALA A 1 285 ? 27.234 -6.977 -12.766 1 93.81 285 ALA A O 1
ATOM 2138 N N . GLU A 1 286 ? 27.203 -7.027 -15.016 1 92.88 286 GLU A N 1
ATOM 2139 C CA . GLU A 1 286 ? 27.812 -5.711 -15.164 1 92.88 286 GLU A CA 1
ATOM 2140 C C . GLU A 1 286 ? 26.875 -4.609 -14.672 1 92.88 286 GLU A C 1
ATOM 2142 O O . GLU A 1 286 ? 27.297 -3.693 -13.969 1 92.88 286 GLU A O 1
ATOM 2147 N N . LYS A 1 287 ? 25.641 -4.742 -15.062 1 92.12 287 LYS A N 1
ATOM 2148 C CA . LYS A 1 287 ? 24.641 -3.736 -14.711 1 92.12 287 LYS A CA 1
ATOM 2149 C C . LYS A 1 287 ? 24.422 -3.699 -13.195 1 92.12 287 LYS A C 1
ATOM 2151 O O . LYS A 1 287 ? 24.156 -2.637 -12.633 1 92.12 287 LYS A O 1
ATOM 2156 N N . GLN A 1 288 ? 24.562 -4.805 -12.578 1 91.06 288 GLN A N 1
ATOM 2157 C CA . GLN A 1 288 ? 24.297 -4.922 -11.148 1 91.06 288 GLN A CA 1
ATOM 2158 C C . GLN A 1 288 ? 25.578 -4.797 -10.328 1 91.06 288 GLN A C 1
ATOM 2160 O O . GLN A 1 288 ? 25.547 -4.953 -9.102 1 91.06 288 GLN A O 1
ATOM 2165 N N . ALA A 1 289 ? 26.672 -4.504 -10.914 1 92.06 289 ALA A N 1
ATOM 2166 C CA . ALA A 1 289 ? 27.969 -4.477 -10.25 1 92.06 289 ALA A CA 1
ATOM 2167 C C . ALA A 1 289 ? 27.984 -3.434 -9.133 1 92.06 289 ALA A C 1
ATOM 2169 O O . ALA A 1 289 ? 28.609 -3.648 -8.086 1 92.06 289 ALA A O 1
ATOM 2170 N N . ALA A 1 290 ? 27.312 -2.324 -9.414 1 91.69 290 ALA A N 1
ATOM 2171 C CA . ALA A 1 290 ? 27.281 -1.259 -8.414 1 91.69 290 ALA A CA 1
ATOM 2172 C C . ALA A 1 290 ? 26.547 -1.717 -7.156 1 91.69 290 ALA A C 1
ATOM 2174 O O . ALA A 1 290 ? 26.719 -1.133 -6.082 1 91.69 290 ALA A O 1
ATOM 2175 N N . GLY A 1 291 ? 25.734 -2.738 -7.312 1 93.62 291 GLY A N 1
ATOM 2176 C CA . GLY A 1 291 ? 24.969 -3.26 -6.199 1 93.62 291 GLY A CA 1
ATOM 2177 C C . GLY A 1 291 ? 25.734 -4.25 -5.348 1 93.62 291 GLY A C 1
ATOM 2178 O O . GLY A 1 291 ? 25.156 -4.922 -4.492 1 93.62 291 GLY A O 1
ATOM 2179 N N . THR A 1 292 ? 27.047 -4.395 -5.539 1 92.44 292 THR A N 1
ATOM 2180 C CA . THR A 1 292 ? 27.906 -5.254 -4.734 1 92.44 292 THR A CA 1
ATOM 2181 C C . THR A 1 292 ? 29.125 -4.484 -4.227 1 92.44 292 THR A C 1
ATOM 2183 O O . THR A 1 292 ? 29.562 -3.527 -4.863 1 92.44 292 THR A O 1
ATOM 2186 N N . ASP A 1 293 ? 29.516 -4.777 -2.906 1 83.25 293 ASP A N 1
ATOM 2187 C CA . ASP A 1 293 ? 30.734 -4.172 -2.355 1 83.25 293 ASP A CA 1
ATOM 2188 C C . ASP A 1 293 ? 31.922 -5.125 -2.465 1 83.25 293 ASP A C 1
ATOM 2190 O O . ASP A 1 293 ? 31.922 -6.191 -1.851 1 83.25 293 ASP A O 1
ATOM 2194 N N . GLY A 1 294 ? 32.969 -4.906 -3.307 1 74.12 294 GLY A N 1
ATOM 2195 C CA . GLY A 1 294 ? 34.25 -5.629 -3.311 1 74.12 294 GLY A CA 1
ATOM 2196 C C . GLY A 1 294 ? 34.375 -6.574 -4.488 1 74.12 294 GLY A C 1
ATOM 2197 O O . GLY A 1 294 ? 35.188 -6.328 -5.395 1 74.12 294 GLY A O 1
ATOM 2198 N N . GLU A 1 295 ? 33.656 -7.754 -4.309 1 74.56 295 GLU A N 1
ATOM 2199 C CA . GLU A 1 295 ? 33.875 -8.828 -5.266 1 74.56 295 GLU A CA 1
ATOM 2200 C C . GLU A 1 295 ? 33.031 -8.648 -6.52 1 74.56 295 GLU A C 1
ATOM 2202 O O . GLU A 1 295 ? 32.062 -7.875 -6.52 1 74.56 295 GLU A O 1
ATOM 2207 N N . ASP A 1 296 ? 33.469 -9.305 -7.504 1 84.88 296 ASP A N 1
ATOM 2208 C CA . ASP A 1 296 ? 32.75 -9.234 -8.789 1 84.88 296 ASP A CA 1
ATOM 2209 C C . ASP A 1 296 ? 31.375 -9.867 -8.703 1 84.88 296 ASP A C 1
ATOM 2211 O O . ASP A 1 296 ? 31.203 -10.914 -8.07 1 84.88 296 ASP A O 1
ATOM 2215 N N . ASN A 1 297 ? 30.375 -9.164 -9.227 1 90.44 297 ASN A N 1
ATOM 2216 C CA . ASN A 1 297 ? 29.047 -9.742 -9.383 1 90.44 297 ASN A CA 1
ATOM 2217 C C . ASN A 1 297 ? 29.062 -10.914 -10.359 1 90.44 297 ASN A C 1
ATOM 2219 O O . ASN A 1 297 ? 29.484 -10.766 -11.508 1 90.44 297 ASN A O 1
ATOM 2223 N N . GLN A 1 298 ? 28.703 -12.094 -9.922 1 92.06 298 GLN A N 1
ATOM 2224 C CA . GLN A 1 298 ? 28.781 -13.305 -10.742 1 92.06 298 GLN A CA 1
ATOM 2225 C C . GLN A 1 298 ? 27.422 -13.68 -11.297 1 92.06 298 GLN A C 1
ATOM 2227 O O . GLN A 1 298 ? 27.219 -14.805 -11.758 1 92.06 298 GLN A O 1
ATOM 2232 N N . GLY A 1 299 ? 26.484 -12.797 -11.156 1 93.69 299 GLY A N 1
ATOM 2233 C CA . GLY A 1 299 ? 25.156 -13.047 -11.703 1 93.69 299 GLY A CA 1
ATOM 2234 C C . GLY A 1 299 ? 24.25 -13.773 -10.734 1 93.69 299 GLY A C 1
ATOM 2235 O O . GLY A 1 299 ? 24.438 -13.703 -9.523 1 93.69 299 GLY A O 1
ATOM 2236 N N . VAL A 1 300 ? 23.172 -14.367 -11.297 1 97.06 300 VAL A N 1
ATOM 2237 C CA . VAL A 1 300 ? 22.141 -14.922 -10.438 1 97.06 300 VAL A CA 1
ATOM 2238 C C . VAL A 1 300 ? 21.797 -16.344 -10.883 1 97.06 300 VAL A C 1
ATOM 2240 O O . VAL A 1 300 ? 22.062 -16.719 -12.023 1 97.06 300 VAL A O 1
ATOM 2243 N N . GLU A 1 301 ? 21.344 -17.094 -9.945 1 98.38 301 GLU A N 1
ATOM 2244 C CA . GLU A 1 301 ? 20.75 -18.406 -10.203 1 98.38 301 GLU A CA 1
ATOM 2245 C C . GLU A 1 301 ? 19.234 -18.375 -9.953 1 98.38 301 GLU A C 1
ATOM 2247 O O . GLU A 1 301 ? 18.797 -18.047 -8.852 1 98.38 301 GLU A O 1
ATOM 2252 N N . ILE A 1 302 ? 18.484 -18.672 -11.023 1 98.69 302 ILE A N 1
ATOM 2253 C CA . ILE A 1 302 ? 17.016 -18.625 -10.953 1 98.69 302 ILE A CA 1
ATOM 2254 C C . ILE A 1 302 ? 16.469 -20.016 -10.633 1 98.69 302 ILE A C 1
ATOM 2256 O O . ILE A 1 302 ? 16.75 -20.969 -11.359 1 98.69 302 ILE A O 1
ATOM 2260 N N . TRP A 1 303 ? 15.68 -20.078 -9.562 1 98.81 303 TRP A N 1
ATOM 2261 C CA . TRP A 1 303 ? 15.117 -21.344 -9.117 1 98.81 303 TRP A CA 1
ATOM 2262 C C . TRP A 1 303 ? 13.625 -21.422 -9.438 1 98.81 303 TRP A C 1
ATOM 2264 O O . TRP A 1 303 ? 12.883 -20.469 -9.211 1 98.81 303 TRP A O 1
ATOM 2274 N N . GLU A 1 304 ? 13.195 -22.516 -10.023 1 98.5 304 GLU A N 1
ATOM 2275 C CA . GLU A 1 304 ? 11.805 -22.859 -10.289 1 98.5 304 GLU A CA 1
ATOM 2276 C C . GLU A 1 304 ? 11.461 -24.25 -9.734 1 98.5 304 GLU A C 1
ATOM 2278 O O . GLU A 1 304 ? 12.352 -25.078 -9.523 1 98.5 304 GLU A O 1
ATOM 2283 N N . HIS A 1 305 ? 10.242 -24.406 -9.422 1 96.88 305 HIS A N 1
ATOM 2284 C CA . HIS A 1 305 ? 9.773 -25.75 -9.117 1 96.88 305 HIS A CA 1
ATOM 2285 C C . HIS A 1 305 ? 9.859 -26.656 -10.344 1 96.88 305 HIS A C 1
ATOM 2287 O O . HIS A 1 305 ? 9.609 -26.219 -11.469 1 96.88 305 HIS A O 1
ATOM 2293 N N . PRO A 1 306 ? 10.242 -27.938 -10.188 1 96.25 306 PRO A N 1
ATOM 2294 C CA . PRO A 1 306 ? 10.289 -28.844 -11.344 1 96.25 306 PRO A CA 1
ATOM 2295 C C . PRO A 1 306 ? 8.898 -29.281 -11.805 1 96.25 306 PRO A C 1
ATOM 2297 O O . PRO A 1 306 ? 7.906 -29.016 -11.125 1 96.25 306 PRO A O 1
ATOM 2300 N N . PRO A 1 307 ? 8.781 -29.828 -13.055 1 95.56 307 PRO A N 1
ATOM 2301 C CA . PRO A 1 307 ? 7.492 -30.422 -13.422 1 95.56 307 PRO A CA 1
ATOM 2302 C C . PRO A 1 307 ? 6.926 -31.328 -12.32 1 95.56 307 PRO A C 1
ATOM 2304 O O . PRO A 1 307 ? 7.684 -31.891 -11.539 1 95.56 307 PRO A O 1
ATOM 2307 N N . ASN A 1 308 ? 5.672 -31.484 -12.156 1 96.06 308 ASN A N 1
ATOM 2308 C CA . ASN A 1 308 ? 4.672 -31.25 -13.188 1 96.06 308 ASN A CA 1
ATOM 2309 C C . ASN A 1 308 ? 4.254 -29.781 -13.25 1 96.06 308 ASN A C 1
ATOM 2311 O O . ASN A 1 308 ? 3.281 -29.438 -13.922 1 96.06 308 ASN A O 1
ATOM 2315 N N . GLY A 1 309 ? 4.867 -28.828 -12.461 1 94.5 309 GLY A N 1
ATOM 2316 C CA . GLY A 1 309 ? 4.68 -27.391 -12.664 1 94.5 309 GLY A CA 1
ATOM 2317 C C . GLY A 1 309 ? 5.359 -26.875 -13.922 1 94.5 309 GLY A C 1
ATOM 2318 O O . GLY A 1 309 ? 6.352 -27.453 -14.375 1 94.5 309 GLY A O 1
ATOM 2319 N N . GLN A 1 310 ? 4.918 -25.75 -14.398 1 94.25 310 GLN A N 1
ATOM 2320 C CA . GLN A 1 310 ? 5.41 -25.281 -15.695 1 94.25 310 GLN A CA 1
ATOM 2321 C C . GLN A 1 310 ? 6.574 -24.312 -15.523 1 94.25 310 GLN A C 1
ATOM 2323 O O . GLN A 1 310 ? 6.906 -23.562 -16.438 1 94.25 310 GLN A O 1
ATOM 2328 N N . GLY A 1 311 ? 7.184 -24.25 -14.375 1 96.62 311 GLY A N 1
ATOM 2329 C CA . GLY A 1 311 ? 8.273 -23.328 -14.086 1 96.62 311 GLY A CA 1
ATOM 2330 C C . GLY A 1 311 ? 9.438 -23.469 -15.047 1 96.62 311 GLY A C 1
ATOM 2331 O O . GLY A 1 311 ? 10.156 -22.5 -15.297 1 96.62 311 GLY A O 1
ATOM 2332 N N . ILE A 1 312 ? 9.633 -24.625 -15.688 1 97 312 ILE A N 1
ATOM 2333 C CA . ILE A 1 312 ? 10.742 -24.891 -16.594 1 97 312 ILE A CA 1
ATOM 2334 C C . ILE A 1 312 ? 10.641 -24 -17.828 1 97 312 ILE A C 1
ATOM 2336 O O . ILE A 1 312 ? 11.648 -23.672 -18.453 1 97 312 ILE A O 1
ATOM 2340 N N . VAL A 1 313 ? 9.422 -23.547 -18.141 1 96.62 313 VAL A N 1
ATOM 2341 C CA . VAL A 1 313 ? 9.203 -22.656 -19.281 1 96.62 313 VAL A CA 1
ATOM 2342 C C . VAL A 1 313 ? 9.977 -21.359 -19.078 1 96.62 313 VAL A C 1
ATOM 2344 O O . VAL A 1 313 ? 10.594 -20.828 -20 1 96.62 313 VAL A O 1
ATOM 2347 N N . ALA A 1 314 ? 9.93 -20.797 -17.859 1 98.5 314 ALA A N 1
ATOM 2348 C CA . ALA A 1 314 ? 10.656 -19.562 -17.547 1 98.5 314 ALA A CA 1
ATOM 2349 C C . ALA A 1 314 ? 12.156 -19.75 -17.719 1 98.5 314 ALA A C 1
ATOM 2351 O O . ALA A 1 314 ? 12.836 -18.891 -18.297 1 98.5 314 ALA A O 1
ATOM 2352 N N . LEU A 1 315 ? 12.664 -20.859 -17.219 1 98.56 315 LEU A N 1
ATOM 2353 C CA . LEU A 1 315 ? 14.086 -21.141 -17.312 1 98.56 315 LEU A CA 1
ATOM 2354 C C . LEU A 1 315 ? 14.508 -21.312 -18.766 1 98.56 315 LEU A C 1
ATOM 2356 O O . LEU A 1 315 ? 15.555 -20.812 -19.188 1 98.56 315 LEU A O 1
ATOM 2360 N N . MET A 1 316 ? 13.688 -22.031 -19.516 1 97.88 316 MET A N 1
ATOM 2361 C CA . MET A 1 316 ? 14 -22.25 -20.922 1 97.88 316 MET A CA 1
ATOM 2362 C C . MET A 1 316 ? 13.992 -20.938 -21.688 1 97.88 316 MET A C 1
ATOM 2364 O O . MET A 1 316 ? 14.898 -20.672 -22.484 1 97.88 316 MET A O 1
ATOM 2368 N N . ALA A 1 317 ? 12.969 -20.125 -21.469 1 98.19 317 ALA A N 1
ATOM 2369 C CA . ALA A 1 317 ? 12.867 -18.859 -22.172 1 98.19 317 ALA A CA 1
ATOM 2370 C C . ALA A 1 317 ? 14.078 -17.969 -21.875 1 98.19 317 ALA A C 1
ATOM 2372 O O . ALA A 1 317 ? 14.641 -17.359 -22.781 1 98.19 317 ALA A O 1
ATOM 2373 N N . LEU A 1 318 ? 14.469 -17.859 -20.625 1 98.62 318 LEU A N 1
ATOM 2374 C CA . LEU A 1 318 ? 15.633 -17.078 -20.25 1 98.62 318 LEU A CA 1
ATOM 2375 C C . LEU A 1 318 ? 16.906 -17.656 -20.859 1 98.62 318 LEU A C 1
ATOM 2377 O O . LEU A 1 318 ? 17.766 -16.906 -21.328 1 98.62 318 LEU A O 1
ATOM 2381 N N . GLY A 1 319 ? 17.031 -19 -20.828 1 98.44 319 GLY A N 1
ATOM 2382 C CA . GLY A 1 319 ? 18.172 -19.641 -21.469 1 98.44 319 GLY A CA 1
ATOM 2383 C C . GLY A 1 319 ? 18.25 -19.391 -22.953 1 98.44 319 GLY A C 1
ATOM 2384 O O . GLY A 1 319 ? 19.328 -19.156 -23.5 1 98.44 319 GLY A O 1
ATOM 2385 N N . ILE A 1 320 ? 17.125 -19.438 -23.625 1 97.81 320 ILE A N 1
ATOM 2386 C CA . ILE A 1 320 ? 17.062 -19.172 -25.047 1 97.81 320 ILE A CA 1
ATOM 2387 C C . ILE A 1 320 ? 17.5 -17.719 -25.312 1 97.81 320 ILE A C 1
ATOM 2389 O O . ILE A 1 320 ? 18.281 -17.469 -26.234 1 97.81 320 ILE A O 1
ATOM 2393 N N . LEU A 1 321 ? 16.984 -16.781 -24.516 1 98.44 321 LEU A N 1
ATOM 2394 C CA . LEU A 1 321 ? 17.375 -15.383 -24.656 1 98.44 321 LEU A CA 1
ATOM 2395 C C . LEU A 1 321 ? 18.891 -15.219 -24.5 1 98.44 321 LEU A C 1
ATOM 2397 O O . LEU A 1 321 ? 19.5 -14.453 -25.25 1 98.44 321 LEU A O 1
ATOM 2401 N N . GLU A 1 322 ? 19.422 -15.914 -23.547 1 98 322 GLU A N 1
ATOM 2402 C CA . GLU A 1 322 ? 20.875 -15.852 -23.328 1 98 322 GLU A CA 1
ATOM 2403 C C . GLU A 1 322 ? 21.625 -16.391 -24.547 1 98 322 GLU A C 1
ATOM 2405 O O . GLU A 1 322 ? 22.625 -15.797 -24.984 1 98 322 GLU A O 1
ATOM 2410 N N . GLU A 1 323 ? 21.188 -17.531 -25.062 1 97.69 323 GLU A N 1
ATOM 2411 C CA . GLU A 1 323 ? 21.828 -18.109 -26.234 1 97.69 323 GLU A CA 1
ATOM 2412 C C . GLU A 1 323 ? 21.688 -17.219 -27.453 1 97.69 323 GLU A C 1
ATOM 2414 O O . GLU A 1 323 ? 22.609 -17.109 -28.266 1 97.69 323 GLU A O 1
ATOM 2419 N N . LEU A 1 324 ? 20.531 -16.609 -27.656 1 98.12 324 LEU A N 1
ATOM 2420 C CA . LEU A 1 324 ? 20.344 -15.656 -28.75 1 98.12 324 LEU A CA 1
ATOM 2421 C C . LEU A 1 324 ? 21.359 -14.523 -28.672 1 98.12 324 LEU A C 1
ATOM 2423 O O . LEU A 1 324 ? 21.891 -14.094 -29.703 1 98.12 324 LEU A O 1
ATOM 2427 N N . GLU A 1 325 ? 21.516 -14.016 -27.484 1 97.56 325 GLU A N 1
ATOM 2428 C CA . GLU A 1 325 ? 22.516 -12.977 -27.281 1 97.56 325 GLU A CA 1
ATOM 2429 C C . GLU A 1 325 ? 23.922 -13.469 -27.641 1 97.56 325 GLU A C 1
ATOM 2431 O O . GLU A 1 325 ? 24.656 -12.773 -28.344 1 97.56 325 GLU A O 1
ATOM 2436 N N . LYS A 1 326 ? 24.297 -14.664 -27.219 1 96.5 326 LYS A N 1
ATOM 2437 C CA . LYS A 1 326 ? 25.594 -15.25 -27.516 1 96.5 326 LYS A CA 1
ATOM 2438 C C . LYS A 1 326 ? 25.812 -15.406 -29.016 1 96.5 326 LYS A C 1
ATOM 2440 O O . LYS A 1 326 ? 26.922 -15.242 -29.516 1 96.5 326 LYS A O 1
ATOM 2445 N N . MET A 1 327 ? 24.75 -15.648 -29.672 1 96.5 327 MET A N 1
ATOM 2446 C CA . MET A 1 327 ? 24.797 -15.883 -31.109 1 96.5 327 MET A CA 1
ATOM 2447 C C . MET A 1 327 ? 24.75 -14.562 -31.875 1 96.5 327 MET A C 1
ATOM 2449 O O . MET A 1 327 ? 24.875 -14.539 -33.094 1 96.5 327 MET A O 1
ATOM 2453 N N . GLY A 1 328 ? 24.562 -13.477 -31.203 1 96.62 328 GLY A N 1
ATOM 2454 C CA . GLY A 1 328 ? 24.5 -12.164 -31.812 1 96.62 328 GLY A CA 1
ATOM 2455 C C . GLY A 1 328 ? 23.188 -11.922 -32.531 1 96.62 328 GLY A C 1
ATOM 2456 O O . GLY A 1 328 ? 23.109 -11.047 -33.406 1 96.62 328 GLY A O 1
ATOM 2457 N N . ARG A 1 329 ? 22.188 -12.656 -32.156 1 96.88 329 ARG A N 1
ATOM 2458 C CA . ARG A 1 329 ? 20.906 -12.555 -32.844 1 96.88 329 ARG A CA 1
ATOM 2459 C C . ARG A 1 329 ? 20.016 -11.5 -32.188 1 96.88 329 ARG A C 1
ATOM 2461 O O . ARG A 1 329 ? 19.062 -11.023 -32.812 1 96.88 329 ARG A O 1
ATOM 2468 N N . ILE A 1 330 ? 20.25 -11.18 -30.984 1 97.69 330 ILE A N 1
ATOM 2469 C CA . ILE A 1 330 ? 19.625 -10.055 -30.297 1 97.69 330 ILE A CA 1
ATOM 2470 C C . ILE A 1 330 ? 20.703 -9.211 -29.609 1 97.69 330 ILE A C 1
ATOM 2472 O O . ILE A 1 330 ? 21.781 -9.711 -29.297 1 97.69 330 ILE A O 1
ATOM 2476 N N . PRO A 1 331 ? 20.469 -7.977 -29.438 1 97.44 331 PRO A N 1
ATOM 2477 C CA . PRO A 1 331 ? 21.422 -7.141 -28.719 1 97.44 331 PRO A CA 1
ATOM 2478 C C . PRO A 1 331 ? 21.297 -7.266 -27.203 1 97.44 331 PRO A C 1
ATOM 2480 O O . PRO A 1 331 ? 20.391 -7.949 -26.703 1 97.44 331 PRO A O 1
ATOM 2483 N N . LYS A 1 332 ? 22.266 -6.766 -26.531 1 97.44 332 LYS A N 1
ATOM 2484 C CA . LYS A 1 332 ? 22.047 -6.391 -25.141 1 97.44 332 LYS A CA 1
ATOM 2485 C C . LYS A 1 332 ? 21.188 -5.133 -25.031 1 97.44 332 LYS A C 1
ATOM 2487 O O . LYS A 1 332 ? 21.625 -4.051 -25.438 1 97.44 332 LYS A O 1
ATOM 2492 N N . PHE A 1 333 ? 20.047 -5.289 -24.516 1 97.69 333 PHE A N 1
ATOM 2493 C CA . PHE A 1 333 ? 19.062 -4.211 -24.547 1 97.69 333 PHE A CA 1
ATOM 2494 C C . PHE A 1 333 ? 19.422 -3.113 -23.562 1 97.69 333 PHE A C 1
ATOM 2496 O O . PHE A 1 333 ? 19.828 -3.398 -22.438 1 97.69 333 PHE A O 1
ATOM 2503 N N . THR A 1 334 ? 19.281 -1.873 -23.984 1 96.06 334 THR A N 1
ATOM 2504 C CA . THR A 1 334 ? 19.484 -0.71 -23.125 1 96.06 334 THR A CA 1
ATOM 2505 C C . THR A 1 334 ? 18.203 -0.385 -22.359 1 96.06 334 THR A C 1
ATOM 2507 O O . THR A 1 334 ? 17.125 -0.889 -22.688 1 96.06 334 THR A O 1
ATOM 2510 N N . GLU A 1 335 ? 18.328 0.417 -21.359 1 91.25 335 GLU A N 1
ATOM 2511 C CA . GLU A 1 335 ? 17.172 0.813 -20.562 1 91.25 335 GLU A CA 1
ATOM 2512 C C . GLU A 1 335 ? 16.094 1.475 -21.422 1 91.25 335 GLU A C 1
ATOM 2514 O O . GLU A 1 335 ? 14.898 1.3 -21.188 1 91.25 335 GLU A O 1
ATOM 2519 N N . ASP A 1 336 ? 16.547 2.217 -22.5 1 93.81 336 ASP A N 1
ATOM 2520 C CA . ASP A 1 336 ? 15.617 2.92 -23.375 1 93.81 336 ASP A CA 1
ATOM 2521 C C . ASP A 1 336 ? 14.844 1.938 -24.25 1 93.81 336 ASP A C 1
ATOM 2523 O O . ASP A 1 336 ? 13.82 2.295 -24.844 1 93.81 336 ASP A O 1
ATOM 2527 N N . GLN A 1 337 ? 15.297 0.77 -24.297 1 97.06 337 GLN A N 1
ATOM 2528 C CA . GLN A 1 337 ? 14.664 -0.234 -25.141 1 97.06 337 GLN A CA 1
ATOM 2529 C C . GLN A 1 337 ? 13.688 -1.096 -24.344 1 97.06 337 GLN A C 1
ATOM 2531 O O . GLN A 1 337 ? 13.148 -2.076 -24.859 1 97.06 337 GLN A O 1
ATOM 2536 N N . HIS A 1 338 ? 13.477 -0.755 -23.078 1 97.44 338 HIS A N 1
ATOM 2537 C CA . HIS A 1 338 ? 12.469 -1.474 -22.297 1 97.44 338 HIS A CA 1
ATOM 2538 C C . HIS A 1 338 ? 11.109 -1.428 -23 1 97.44 338 HIS A C 1
ATOM 2540 O O . HIS A 1 338 ? 10.609 -0.349 -23.328 1 97.44 338 HIS A O 1
ATOM 2546 N N . ASN A 1 339 ? 10.547 -2.592 -23.266 1 98.38 339 ASN A N 1
ATOM 2547 C CA . ASN A 1 339 ? 9.25 -2.801 -23.906 1 98.38 339 ASN A CA 1
ATOM 2548 C C . ASN A 1 339 ? 9.227 -2.24 -25.328 1 98.38 339 ASN A C 1
ATOM 2550 O O . ASN A 1 339 ? 8.188 -1.764 -25.781 1 98.38 339 ASN A O 1
ATOM 2554 N N . SER A 1 340 ? 10.367 -2.104 -25.969 1 98.5 340 SER A N 1
ATOM 2555 C CA . SER A 1 340 ? 10.422 -1.851 -27.406 1 98.5 340 SER A CA 1
ATOM 2556 C C . SER A 1 340 ? 9.945 -3.064 -28.203 1 98.5 340 SER A C 1
ATOM 2558 O O . SER A 1 340 ? 9.867 -4.172 -27.656 1 98.5 340 SER A O 1
ATOM 2560 N N . ALA A 1 341 ? 9.656 -2.871 -29.422 1 98.31 341 ALA A N 1
ATOM 2561 C CA . ALA A 1 341 ? 9.219 -3.969 -30.281 1 98.31 341 ALA A CA 1
ATOM 2562 C C . ALA A 1 341 ? 10.305 -5.043 -30.375 1 98.31 341 ALA A C 1
ATOM 2564 O O . ALA A 1 341 ? 10 -6.238 -30.375 1 98.31 341 ALA A O 1
ATOM 2565 N N . GLU A 1 342 ? 11.555 -4.656 -30.531 1 98.06 342 GLU A N 1
ATOM 2566 C CA . GLU A 1 342 ? 12.664 -5.598 -30.656 1 98.06 342 GLU A CA 1
ATOM 2567 C C . GLU A 1 342 ? 12.805 -6.457 -29.406 1 98.06 342 GLU A C 1
ATOM 2569 O O . GLU A 1 342 ? 12.953 -7.68 -29.5 1 98.06 342 GLU A O 1
ATOM 2574 N N . TYR A 1 343 ? 12.766 -5.805 -28.297 1 98.5 343 TYR A N 1
ATOM 2575 C CA . TYR A 1 343 ? 12.859 -6.52 -27.031 1 98.5 343 TYR A CA 1
ATOM 2576 C C . TYR A 1 343 ? 11.688 -7.477 -26.859 1 98.5 343 TYR A C 1
ATOM 2578 O O . TYR A 1 343 ? 11.883 -8.656 -26.547 1 98.5 343 TYR A O 1
ATOM 2586 N N . LEU A 1 344 ? 10.516 -6.953 -27.047 1 98.81 344 LEU A N 1
ATOM 2587 C CA . LEU A 1 344 ? 9.32 -7.762 -26.844 1 98.81 344 LEU A CA 1
ATOM 2588 C C . LEU A 1 344 ? 9.273 -8.922 -27.828 1 98.81 344 LEU A C 1
ATOM 2590 O O . LEU A 1 344 ? 8.828 -10.023 -27.484 1 98.81 344 LEU A O 1
ATOM 2594 N N . HIS A 1 345 ? 9.727 -8.719 -29.062 1 98.44 345 HIS A N 1
ATOM 2595 C CA . HIS A 1 345 ? 9.797 -9.781 -30.047 1 98.44 345 HIS A CA 1
ATOM 2596 C C . HIS A 1 345 ? 10.672 -10.938 -29.562 1 98.44 345 HIS A C 1
ATOM 2598 O O . HIS A 1 345 ? 10.297 -12.102 -29.672 1 98.44 345 HIS A O 1
ATOM 2604 N N . ALA A 1 346 ? 11.82 -10.617 -29.031 1 98.5 346 ALA A N 1
ATOM 2605 C CA . ALA A 1 346 ? 12.734 -11.633 -28.516 1 98.5 346 ALA A CA 1
ATOM 2606 C C . ALA A 1 346 ? 12.094 -12.414 -27.375 1 98.5 346 ALA A C 1
ATOM 2608 O O . ALA A 1 346 ? 12.211 -13.641 -27.312 1 98.5 346 ALA A O 1
ATOM 2609 N N . VAL A 1 347 ? 11.453 -11.711 -26.453 1 98.44 347 VAL A N 1
ATOM 2610 C CA . VAL A 1 347 ? 10.805 -12.336 -25.297 1 98.44 347 VAL A CA 1
ATOM 2611 C C . VAL A 1 347 ? 9.664 -13.234 -25.781 1 98.44 347 VAL A C 1
ATOM 2613 O O . VAL A 1 347 ? 9.547 -14.383 -25.359 1 98.44 347 VAL A O 1
ATOM 2616 N N . ILE A 1 348 ? 8.828 -12.711 -26.703 1 97.25 348 ILE A N 1
ATOM 2617 C CA . ILE A 1 348 ? 7.66 -13.414 -27.234 1 97.25 348 ILE A CA 1
ATOM 2618 C C . ILE A 1 348 ? 8.094 -14.711 -27.906 1 97.25 348 ILE A C 1
ATOM 2620 O O . ILE A 1 348 ? 7.555 -15.781 -27.594 1 97.25 348 ILE A O 1
ATOM 2624 N N . GLU A 1 349 ? 9.07 -14.633 -28.734 1 96.38 349 GLU A N 1
ATOM 2625 C CA . GLU A 1 349 ? 9.508 -15.812 -29.5 1 96.38 349 GLU A CA 1
ATOM 2626 C C . GLU A 1 349 ? 10.18 -16.828 -28.578 1 96.38 349 GLU A C 1
ATOM 2628 O O . GLU A 1 349 ? 10.016 -18.031 -28.766 1 96.38 349 GLU A O 1
ATOM 2633 N N . SER A 1 350 ? 10.977 -16.359 -27.656 1 96.94 350 SER A N 1
ATOM 2634 C CA . SER A 1 350 ? 11.594 -17.281 -26.703 1 96.94 350 SER A CA 1
ATOM 2635 C C . SER A 1 350 ? 10.547 -18.031 -25.891 1 96.94 350 SER A C 1
ATOM 2637 O O . SER A 1 350 ? 10.688 -19.234 -25.641 1 96.94 350 SER A O 1
ATOM 2639 N N . LEU A 1 351 ? 9.523 -17.344 -25.469 1 96.5 351 LEU A N 1
ATOM 2640 C CA . LEU A 1 351 ? 8.438 -17.953 -24.703 1 96.5 351 LEU A CA 1
ATOM 2641 C C . LEU A 1 351 ? 7.676 -18.953 -25.578 1 96.5 351 LEU A C 1
ATOM 2643 O O . LEU A 1 351 ? 7.297 -20.031 -25.094 1 96.5 351 LEU A O 1
ATOM 2647 N N . ARG A 1 352 ? 7.445 -18.594 -26.844 1 93.69 352 ARG A N 1
ATOM 2648 C CA . ARG A 1 352 ? 6.738 -19.484 -27.75 1 93.69 352 ARG A CA 1
ATOM 2649 C C . ARG A 1 352 ? 7.492 -20.812 -27.906 1 93.69 352 ARG A C 1
ATOM 2651 O O . ARG A 1 352 ? 6.895 -21.875 -27.859 1 93.69 352 ARG A O 1
ATOM 2658 N N . ILE A 1 353 ? 8.773 -20.703 -28.062 1 93.25 353 ILE A N 1
ATOM 2659 C CA . ILE A 1 353 ? 9.609 -21.891 -28.219 1 93.25 353 ILE A CA 1
ATOM 2660 C C . ILE A 1 353 ? 9.562 -22.719 -26.938 1 93.25 353 ILE A C 1
ATOM 2662 O O . ILE A 1 353 ? 9.383 -23.938 -26.984 1 93.25 353 ILE A O 1
ATOM 2666 N N . ALA A 1 354 ? 9.703 -22.094 -25.797 1 94.75 354 ALA A N 1
ATOM 2667 C CA . ALA A 1 354 ? 9.695 -22.781 -24.516 1 94.75 354 ALA A CA 1
ATOM 2668 C C . ALA A 1 354 ? 8.352 -23.453 -24.25 1 94.75 354 ALA A C 1
ATOM 2670 O O . ALA A 1 354 ? 8.297 -24.578 -23.781 1 94.75 354 ALA A O 1
ATOM 2671 N N . PHE A 1 355 ? 7.262 -22.734 -24.516 1 92.56 355 PHE A N 1
ATOM 2672 C CA . PHE A 1 355 ? 5.93 -23.281 -24.297 1 92.56 355 PHE A CA 1
ATOM 2673 C C . PHE A 1 355 ? 5.676 -24.484 -25.203 1 92.56 355 PHE A C 1
ATOM 2675 O O . PHE A 1 355 ? 4.984 -25.438 -24.812 1 92.56 355 PHE A O 1
ATOM 2682 N N . ALA A 1 356 ? 6.164 -24.391 -26.391 1 89.12 356 ALA A N 1
ATOM 2683 C CA . ALA A 1 356 ? 6 -25.516 -27.312 1 89.12 356 ALA A CA 1
ATOM 2684 C C . ALA A 1 356 ? 6.613 -26.781 -26.734 1 89.12 356 ALA A C 1
ATOM 2686 O O . ALA A 1 356 ? 6.004 -27.859 -26.797 1 89.12 356 ALA A O 1
ATOM 2687 N N . ASP A 1 357 ? 7.781 -26.719 -26.188 1 90.44 357 ASP A N 1
ATOM 2688 C CA . ASP A 1 357 ? 8.43 -27.859 -25.578 1 90.44 357 ASP A CA 1
ATOM 2689 C C . ASP A 1 357 ? 7.676 -28.312 -24.328 1 90.44 357 ASP A C 1
ATOM 2691 O O . ASP A 1 357 ? 7.477 -29.516 -24.109 1 90.44 357 ASP A O 1
ATOM 2695 N N . ALA A 1 358 ? 7.324 -27.391 -23.531 1 91.25 358 ALA A N 1
ATOM 2696 C CA . ALA A 1 358 ? 6.648 -27.703 -22.266 1 91.25 358 ALA A CA 1
ATOM 2697 C C . ALA A 1 358 ? 5.328 -28.422 -22.516 1 91.25 358 ALA A C 1
ATOM 2699 O O . ALA A 1 358 ? 4.941 -29.312 -21.75 1 91.25 358 ALA A O 1
ATOM 2700 N N . SER A 1 359 ? 4.621 -28.016 -23.516 1 87.19 359 SER A N 1
ATOM 2701 C CA . SER A 1 359 ? 3.318 -28.609 -23.828 1 87.19 359 SER A CA 1
ATOM 2702 C C . SER A 1 359 ? 3.43 -30.109 -24.047 1 87.19 359 SER A C 1
ATOM 2704 O O . SER A 1 359 ? 2.453 -30.844 -23.891 1 87.19 359 SER A O 1
ATOM 2706 N N . TRP A 1 360 ? 4.621 -30.516 -24.406 1 86.12 360 TRP A N 1
ATOM 2707 C CA . TRP A 1 360 ? 4.828 -31.938 -24.641 1 86.12 360 TRP A CA 1
ATOM 2708 C C . TRP A 1 360 ? 5.492 -32.594 -23.438 1 86.12 360 TRP A C 1
ATOM 2710 O O . TRP A 1 360 ? 5.094 -33.688 -23.031 1 86.12 360 TRP A O 1
ATOM 2720 N N . TRP A 1 361 ? 6.402 -31.922 -22.875 1 88.88 361 TRP A N 1
ATOM 2721 C CA . TRP A 1 361 ? 7.312 -32.625 -21.969 1 88.88 361 TRP A CA 1
ATOM 2722 C C . TRP A 1 361 ? 6.863 -32.469 -20.516 1 88.88 361 TRP A C 1
ATOM 2724 O O . TRP A 1 361 ? 7.234 -33.25 -19.656 1 88.88 361 TRP A O 1
ATOM 2734 N N . VAL A 1 362 ? 6.16 -31.438 -20.219 1 92.44 362 VAL A N 1
ATOM 2735 C CA . VAL A 1 362 ? 5.801 -31.172 -18.828 1 92.44 362 VAL A CA 1
ATOM 2736 C C . VAL A 1 362 ? 4.613 -32.062 -18.438 1 92.44 362 VAL A C 1
ATOM 2738 O O . VAL A 1 362 ? 3.52 -31.906 -18.984 1 92.44 362 VAL A O 1
ATOM 2741 N N . THR A 1 363 ? 4.793 -32.906 -17.594 1 94.44 363 THR A N 1
ATOM 2742 C CA . THR A 1 363 ? 3.828 -33.844 -17.016 1 94.44 363 THR A CA 1
ATOM 2743 C C . THR A 1 363 ? 4.34 -34.406 -15.703 1 94.44 363 THR A C 1
ATOM 2745 O O . THR A 1 363 ? 5.336 -33.938 -15.156 1 94.44 363 THR A O 1
ATOM 2748 N N . ASP A 1 364 ? 3.623 -35.375 -15.117 1 95.94 364 ASP A N 1
ATOM 2749 C CA . ASP A 1 364 ? 3.988 -35.969 -13.844 1 95.94 364 ASP A CA 1
ATOM 2750 C C . ASP A 1 364 ? 5.262 -36.812 -13.969 1 95.94 364 ASP A C 1
ATOM 2752 O O . ASP A 1 364 ? 5.246 -37.875 -14.562 1 95.94 364 ASP A O 1
ATOM 2756 N N . PRO A 1 365 ? 6.32 -36.344 -13.352 1 94.69 365 PRO A N 1
ATOM 2757 C CA . PRO A 1 365 ? 7.586 -37.062 -13.5 1 94.69 365 PRO A CA 1
ATOM 2758 C C . PRO A 1 365 ? 7.582 -38.406 -12.789 1 94.69 365 PRO A C 1
ATOM 2760 O O . PRO A 1 365 ? 8.484 -39.219 -13 1 94.69 365 PRO A O 1
ATOM 2763 N N . ASP A 1 366 ? 6.656 -38.656 -11.922 1 93.94 366 ASP A N 1
ATOM 2764 C CA . ASP A 1 366 ? 6.562 -39.938 -11.242 1 93.94 366 ASP A CA 1
ATOM 2765 C C . ASP A 1 366 ? 5.965 -41 -12.156 1 93.94 366 ASP A C 1
ATOM 2767 O O . ASP A 1 366 ? 6.059 -42.188 -11.867 1 93.94 366 ASP A O 1
ATOM 2771 N N . VAL A 1 367 ? 5.301 -40.594 -13.219 1 94.25 367 VAL A N 1
ATOM 2772 C CA . VAL A 1 367 ? 4.598 -41.5 -14.094 1 94.25 367 VAL A CA 1
ATOM 2773 C C . VAL A 1 367 ? 5.301 -41.562 -15.453 1 94.25 367 VAL A C 1
ATOM 2775 O O . VAL A 1 367 ? 5.391 -42.625 -16.062 1 94.25 367 VAL A O 1
ATOM 2778 N N . GLU A 1 368 ? 5.723 -40.438 -15.961 1 93.81 368 GLU A N 1
ATOM 2779 C CA . GLU A 1 368 ? 6.402 -40.312 -17.25 1 93.81 368 GLU A CA 1
ATOM 2780 C C . GLU A 1 368 ? 7.801 -39.719 -17.078 1 93.81 368 GLU A C 1
ATOM 2782 O O . GLU A 1 368 ? 8.047 -38.938 -16.156 1 93.81 368 GLU A O 1
ATOM 2787 N N . LYS A 1 369 ? 8.648 -40.156 -18 1 91.19 369 LYS A N 1
ATOM 2788 C CA . LYS A 1 369 ? 9.969 -39.531 -18 1 91.19 369 LYS A CA 1
ATOM 2789 C C . LYS A 1 369 ? 9.898 -38.094 -18.484 1 91.19 369 LYS A C 1
ATOM 2791 O O . LYS A 1 369 ? 9.438 -37.812 -19.609 1 91.19 369 LYS A O 1
ATOM 2796 N N . VAL A 1 370 ? 10.289 -37.188 -17.656 1 92.75 370 VAL A N 1
ATOM 2797 C CA . VAL A 1 370 ? 10.406 -35.781 -18.016 1 92.75 370 VAL A CA 1
ATOM 2798 C C . VAL A 1 370 ? 11.875 -35.375 -18.031 1 92.75 370 VAL A C 1
ATOM 2800 O O . VAL A 1 370 ? 12.531 -35.375 -16.984 1 92.75 370 VAL A O 1
ATOM 2803 N N . PRO A 1 371 ? 12.477 -35.031 -19.156 1 93.81 371 PRO A N 1
ATOM 2804 C CA . PRO A 1 371 ? 13.898 -34.688 -19.219 1 93.81 371 PRO A CA 1
ATOM 2805 C C . PRO A 1 371 ? 14.188 -33.219 -18.812 1 93.81 371 PRO A C 1
ATOM 2807 O O . PRO A 1 371 ? 14.758 -32.469 -19.594 1 93.81 371 PRO A O 1
ATOM 2810 N N . SER A 1 372 ? 13.898 -32.906 -17.578 1 94.25 372 SER A N 1
ATOM 2811 C CA . SER A 1 372 ? 13.992 -31.547 -17.094 1 94.25 372 SER A CA 1
ATOM 2812 C C . SER A 1 372 ? 15.406 -31 -17.234 1 94.25 372 SER A C 1
ATOM 2814 O O . SER A 1 372 ? 15.602 -29.875 -17.703 1 94.25 372 SER A O 1
ATOM 2816 N N . SER A 1 373 ? 16.438 -31.734 -16.844 1 94.81 373 SER A N 1
ATOM 2817 C CA . SER A 1 373 ? 17.828 -31.281 -16.938 1 94.81 373 SER A CA 1
ATOM 2818 C C . SER A 1 373 ? 18.234 -31.031 -18.375 1 94.81 373 SER A C 1
ATOM 2820 O O . SER A 1 373 ? 18.953 -30.062 -18.672 1 94.81 373 SER A O 1
ATOM 2822 N N . GLU A 1 374 ? 17.797 -31.859 -19.281 1 94.88 374 GLU A N 1
ATOM 2823 C CA . GLU A 1 374 ? 18.125 -31.719 -20.688 1 94.88 374 GLU A CA 1
ATOM 2824 C C . GLU A 1 374 ? 17.438 -30.484 -21.297 1 94.88 374 GLU A C 1
ATOM 2826 O O . GLU A 1 374 ? 18.047 -29.766 -22.094 1 94.88 374 GLU A O 1
ATOM 2831 N N . LEU A 1 375 ? 16.25 -30.297 -20.875 1 95.44 375 LEU A N 1
ATOM 2832 C CA . LEU A 1 375 ? 15.453 -29.203 -21.422 1 95.44 375 LEU A CA 1
ATOM 2833 C C . LEU A 1 375 ? 16.078 -27.844 -21.078 1 95.44 375 LEU A C 1
ATOM 2835 O O . LEU A 1 375 ? 15.828 -26.859 -21.75 1 95.44 375 LEU A O 1
ATOM 2839 N N . ILE A 1 376 ? 16.875 -27.766 -19.984 1 96.94 376 ILE A N 1
ATOM 2840 C CA . ILE A 1 376 ? 17.469 -26.484 -19.594 1 96.94 376 ILE A CA 1
ATOM 2841 C C . ILE A 1 376 ? 18.984 -26.531 -19.766 1 96.94 376 ILE A C 1
ATOM 2843 O O . ILE A 1 376 ? 19.703 -25.688 -19.234 1 96.94 376 ILE A O 1
ATOM 2847 N N . SER A 1 377 ? 19.469 -27.531 -20.484 1 96.88 377 SER A N 1
ATOM 2848 C CA . SER A 1 377 ? 20.891 -27.609 -20.797 1 96.88 377 SER A CA 1
ATOM 2849 C C . SER A 1 377 ? 21.266 -26.578 -21.844 1 96.88 377 SER A C 1
ATOM 2851 O O . SER A 1 377 ? 20.469 -26.234 -22.719 1 96.88 377 SER A O 1
ATOM 2853 N N . GLN A 1 378 ? 22.516 -26.156 -21.766 1 96 378 GLN A N 1
ATOM 2854 C CA . GLN A 1 378 ? 22.984 -25.141 -22.672 1 96 378 GLN A CA 1
ATOM 2855 C C . GLN A 1 378 ? 22.891 -25.609 -24.125 1 96 378 GLN A C 1
ATOM 2857 O O . GLN A 1 378 ? 22.469 -24.844 -25 1 96 378 GLN A O 1
ATOM 2862 N N . SER A 1 379 ? 23.297 -26.844 -24.422 1 96 379 SER A N 1
ATOM 2863 C CA . SER A 1 379 ? 23.281 -27.375 -25.781 1 96 379 SER A CA 1
ATOM 2864 C C . SER A 1 379 ? 21.859 -27.422 -26.344 1 96 379 SER A C 1
ATOM 2866 O O . SER A 1 379 ? 21.641 -27.062 -27.5 1 96 379 SER A O 1
ATOM 2868 N N . TYR A 1 380 ? 20.953 -27.875 -25.562 1 96.25 380 TYR A N 1
ATOM 2869 C CA . TYR A 1 380 ? 19.562 -27.953 -26 1 96.25 380 TYR A CA 1
ATOM 2870 C C . TYR A 1 380 ? 19 -26.547 -26.25 1 96.25 380 TYR A C 1
ATOM 2872 O O . TYR A 1 380 ? 18.344 -26.312 -27.266 1 96.25 380 TYR A O 1
ATOM 2880 N N . LEU A 1 381 ? 19.234 -25.641 -25.328 1 96.88 381 LEU A N 1
ATOM 2881 C CA . LEU A 1 381 ? 18.75 -24.266 -25.438 1 96.88 381 LEU A CA 1
ATOM 2882 C C . LEU A 1 381 ? 19.328 -23.562 -26.656 1 96.88 381 LEU A C 1
ATOM 2884 O O . LEU A 1 381 ? 18.656 -22.797 -27.328 1 96.88 381 LEU A O 1
ATOM 2888 N N . ALA A 1 382 ? 20.594 -23.812 -26.938 1 96.56 382 ALA A N 1
ATOM 2889 C CA . ALA A 1 382 ? 21.234 -23.266 -28.125 1 96.56 382 ALA A CA 1
ATOM 2890 C C . ALA A 1 382 ? 20.562 -23.781 -29.406 1 96.56 382 ALA A C 1
ATOM 2892 O O . ALA A 1 382 ? 20.375 -23.031 -30.359 1 96.56 382 ALA A O 1
ATOM 2893 N N . GLU A 1 383 ? 20.281 -25.031 -29.391 1 96.25 383 GLU A N 1
ATOM 2894 C CA . GLU A 1 383 ? 19.578 -25.625 -30.516 1 96.25 383 GLU A CA 1
ATOM 2895 C C . GLU A 1 383 ? 18.219 -24.969 -30.719 1 96.25 383 GLU A C 1
ATOM 2897 O O . GLU A 1 383 ? 17.844 -24.625 -31.844 1 96.25 383 GLU A O 1
ATOM 2902 N N . ARG A 1 384 ? 17.469 -24.812 -29.672 1 94.81 384 ARG A N 1
ATOM 2903 C CA . ARG A 1 384 ? 16.141 -24.203 -29.75 1 94.81 384 ARG A CA 1
ATOM 2904 C C . ARG A 1 384 ? 16.234 -22.75 -30.203 1 94.81 384 ARG A C 1
ATOM 2906 O O . ARG A 1 384 ? 15.359 -22.266 -30.938 1 94.81 384 ARG A O 1
ATOM 2913 N N . ALA A 1 385 ? 17.25 -22.047 -29.75 1 95.75 385 ALA A N 1
ATOM 2914 C CA . ALA A 1 385 ? 17.453 -20.641 -30.094 1 95.75 385 ALA A CA 1
ATOM 2915 C C . ALA A 1 385 ? 17.578 -20.453 -31.609 1 95.75 385 ALA A C 1
ATOM 2917 O O . ALA A 1 385 ? 17.25 -19.375 -32.125 1 95.75 385 ALA A O 1
ATOM 2918 N N . THR A 1 386 ? 17.984 -21.484 -32.344 1 94.81 386 THR A N 1
ATOM 2919 C CA . THR A 1 386 ? 18.172 -21.375 -33.781 1 94.81 386 THR A CA 1
ATOM 2920 C C . THR A 1 386 ? 16.828 -21.219 -34.5 1 94.81 386 THR A C 1
ATOM 2922 O O . THR A 1 386 ? 16.781 -20.812 -35.656 1 94.81 386 THR A O 1
ATOM 2925 N N . LEU A 1 387 ? 15.766 -21.422 -33.781 1 94.06 387 LEU A N 1
ATOM 2926 C CA . LEU A 1 387 ? 14.43 -21.297 -34.344 1 94.06 387 LEU A CA 1
ATOM 2927 C C . LEU A 1 387 ? 13.992 -19.844 -34.406 1 94.06 387 LEU A C 1
ATOM 2929 O O . LEU A 1 387 ? 13.039 -19.5 -35.125 1 94.06 387 LEU A O 1
ATOM 2933 N N . PHE A 1 388 ? 14.656 -18.938 -33.75 1 95.25 388 PHE A N 1
ATOM 2934 C CA . PHE A 1 388 ? 14.328 -17.531 -33.625 1 95.25 388 PHE A CA 1
ATOM 2935 C C . PHE A 1 388 ? 14.633 -16.797 -34.938 1 95.25 388 PHE A C 1
ATOM 2937 O O . PHE A 1 388 ? 15.672 -17.047 -35.562 1 95.25 388 PHE A O 1
ATOM 2944 N N . ASN A 1 389 ? 13.711 -15.969 -35.406 1 95.19 389 ASN A N 1
ATOM 2945 C CA . ASN A 1 389 ? 13.906 -15.039 -36.531 1 95.19 389 ASN A CA 1
ATOM 2946 C C . ASN A 1 389 ? 13.742 -13.594 -36.062 1 95.19 389 ASN A C 1
ATOM 2948 O O . ASN A 1 389 ? 12.648 -13.172 -35.688 1 95.19 389 ASN A O 1
ATOM 2952 N N . PRO A 1 390 ? 14.805 -12.844 -36.094 1 95.44 390 PRO A N 1
ATOM 2953 C CA . PRO A 1 390 ? 14.727 -11.461 -35.594 1 95.44 390 PRO A CA 1
ATOM 2954 C C . PRO A 1 390 ? 13.812 -10.586 -36.438 1 95.44 390 PRO A C 1
ATOM 2956 O O . PRO A 1 390 ? 13.391 -9.508 -36 1 95.44 390 PRO A O 1
ATOM 2959 N N . ASP A 1 391 ? 13.453 -11.039 -37.656 1 95.56 391 ASP A N 1
ATOM 2960 C CA . ASP A 1 391 ? 12.781 -10.141 -38.594 1 95.56 391 ASP A CA 1
ATOM 2961 C C . ASP A 1 391 ? 11.32 -10.555 -38.781 1 95.56 391 ASP A C 1
ATOM 2963 O O . ASP A 1 391 ? 10.562 -9.875 -39.469 1 95.56 391 ASP A O 1
ATOM 2967 N N . LYS A 1 392 ? 10.961 -11.633 -38.188 1 95.44 392 LYS A N 1
ATOM 2968 C CA . LYS A 1 392 ? 9.586 -12.078 -38.406 1 95.44 392 LYS A CA 1
ATOM 2969 C C . LYS A 1 392 ? 9.141 -13.031 -37.281 1 95.44 392 LYS A C 1
ATOM 2971 O O . LYS A 1 392 ? 9.945 -13.836 -36.812 1 95.44 392 LYS A O 1
ATOM 2976 N N . ALA A 1 393 ? 7.879 -12.984 -37 1 93.62 393 ALA A N 1
ATOM 2977 C CA . ALA A 1 393 ? 7.285 -13.961 -36.094 1 93.62 393 ALA A CA 1
ATOM 2978 C C . ALA A 1 393 ? 7.305 -15.359 -36.688 1 93.62 393 ALA A C 1
ATOM 2980 O O . ALA A 1 393 ? 6.988 -15.531 -37.875 1 93.62 393 ALA A O 1
ATOM 2981 N N . THR A 1 394 ? 7.781 -16.203 -35.969 1 83.06 394 THR A N 1
ATOM 2982 C CA . THR A 1 394 ? 7.961 -17.562 -36.5 1 83.06 394 THR A CA 1
ATOM 2983 C C . THR A 1 394 ? 6.672 -18.359 -36.344 1 83.06 394 THR A C 1
ATOM 2985 O O . THR A 1 394 ? 5.848 -18.078 -35.469 1 83.06 394 THR A O 1
ATOM 2988 N N . ASP A 1 395 ? 6.414 -19.219 -37.344 1 73.31 395 ASP A N 1
ATOM 2989 C CA . ASP A 1 395 ? 5.293 -20.156 -37.281 1 73.31 395 ASP A CA 1
ATOM 2990 C C . ASP A 1 395 ? 5.633 -21.359 -36.406 1 73.31 395 ASP A C 1
ATOM 2992 O O . ASP A 1 395 ? 5.75 -22.484 -36.906 1 73.31 395 ASP A O 1
ATOM 2996 N N . ILE A 1 396 ? 6.387 -21.047 -35.5 1 60.16 396 ILE A N 1
ATOM 2997 C CA . ILE A 1 396 ? 6.844 -22.109 -34.625 1 60.16 396 ILE A CA 1
ATOM 2998 C C . ILE A 1 396 ? 5.66 -22.984 -34.219 1 60.16 396 ILE A C 1
ATOM 3000 O O . ILE A 1 396 ? 4.691 -22.5 -33.625 1 60.16 396 ILE A O 1
ATOM 3004 N N . LEU A 1 397 ? 5.164 -23.875 -35.094 1 51.56 397 LEU A N 1
ATOM 3005 C CA . LEU A 1 397 ? 4.043 -24.812 -35.094 1 51.56 397 LEU A CA 1
ATOM 3006 C C . LEU A 1 397 ? 4 -25.625 -33.812 1 51.56 397 LEU A C 1
ATOM 3008 O O . LEU A 1 397 ? 4.984 -25.688 -33.062 1 51.56 397 LEU A O 1
ATOM 3012 N N . ASP A 1 398 ? 3.467 -26.969 -33.688 1 48.25 398 ASP A N 1
ATOM 3013 C CA . ASP A 1 398 ? 2.406 -27.797 -33.125 1 48.25 398 ASP A CA 1
ATOM 3014 C C . ASP A 1 398 ? 2.812 -28.391 -31.781 1 48.25 398 ASP A C 1
ATOM 3016 O O . ASP A 1 398 ? 2.238 -29.375 -31.328 1 48.25 398 ASP A O 1
ATOM 3020 N N . HIS A 1 399 ? 3.633 -28.812 -31.312 1 49.75 399 HIS A N 1
ATOM 3021 C CA . HIS A 1 399 ? 2.908 -29.641 -30.359 1 49.75 399 HIS A CA 1
ATOM 3022 C C . HIS A 1 399 ? 2.043 -28.797 -29.438 1 49.75 399 HIS A C 1
ATOM 3024 O O . HIS A 1 399 ? 2.275 -27.594 -29.297 1 49.75 399 HIS A O 1
ATOM 3030 N N . GLY A 1 400 ? 0.792 -29.234 -29.016 1 40.62 400 GLY A N 1
ATOM 3031 C CA . GLY A 1 400 ? -0.407 -28.703 -28.391 1 40.62 400 GLY A CA 1
ATOM 3032 C C . GLY A 1 400 ? -0.11 -27.828 -27.188 1 40.62 400 GLY A C 1
ATOM 3033 O O . GLY A 1 400 ? 0.813 -28.109 -26.422 1 40.62 400 GLY A O 1
ATOM 3034 N N . SER A 1 401 ? -0.088 -26.609 -27.406 1 41.06 401 SER A N 1
ATOM 3035 C CA . SER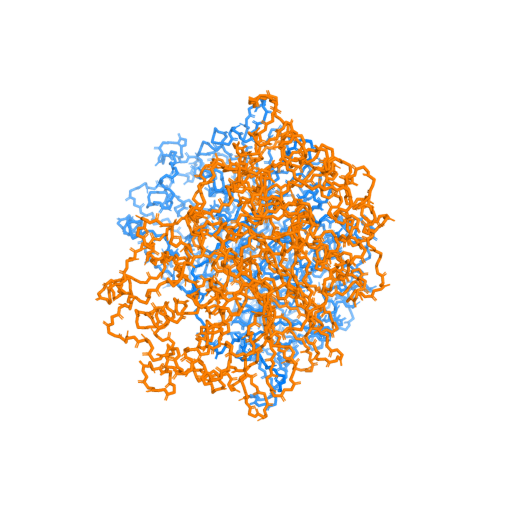 A 1 401 ? -0.081 -25.688 -26.266 1 41.06 401 SER A CA 1
ATOM 3036 C C . SER A 1 401 ? -1.333 -25.844 -25.422 1 41.06 401 SER A C 1
ATOM 3038 O O . SER A 1 401 ? -2.438 -26 -25.938 1 41.06 401 SER A O 1
ATOM 3040 N N . PRO A 1 402 ? -1.196 -26.016 -24.172 1 40.12 402 PRO A N 1
ATOM 3041 C CA . PRO A 1 402 ? -2.383 -26.094 -23.328 1 40.12 402 PRO A CA 1
ATOM 3042 C C . PRO A 1 402 ? -3.232 -24.828 -23.391 1 40.12 402 PRO A C 1
ATOM 3044 O O . PRO A 1 402 ? -2.744 -23.766 -23.797 1 40.12 402 PRO A O 1
ATOM 3047 N N . ALA A 1 403 ? -4.578 -24.906 -22.953 1 40.69 403 ALA A N 1
ATOM 3048 C CA . ALA A 1 403 ? -5.801 -24.109 -22.969 1 40.69 403 ALA A CA 1
ATOM 3049 C C . ALA A 1 403 ? -5.578 -22.734 -22.344 1 40.69 403 ALA A C 1
ATOM 3051 O O . ALA A 1 403 ? -4.742 -22.578 -21.438 1 40.69 403 ALA A O 1
ATOM 3052 N N . HIS A 1 404 ? -5.922 -21.594 -23.109 1 43.12 404 HIS A N 1
ATOM 3053 C CA . HIS A 1 404 ? -6.004 -20.156 -22.875 1 43.12 404 HIS A CA 1
ATOM 3054 C C . HIS A 1 404 ? -6.852 -19.828 -21.641 1 43.12 404 HIS A C 1
ATOM 3056 O O . HIS A 1 404 ? -7.547 -18.812 -21.609 1 43.12 404 HIS A O 1
ATOM 3062 N N . ASN A 1 405 ? -7.066 -20.641 -20.781 1 48.72 405 ASN A N 1
ATOM 3063 C CA . ASN A 1 405 ? -8.047 -20.172 -19.812 1 48.72 405 ASN A CA 1
ATOM 3064 C C . ASN A 1 405 ? -7.383 -19.359 -18.688 1 48.72 405 ASN A C 1
ATOM 3066 O O . ASN A 1 405 ? -6.332 -19.75 -18.172 1 48.72 405 ASN A O 1
ATOM 3070 N N . HIS A 1 406 ? -7.758 -18.188 -18.75 1 55.12 406 HIS A N 1
ATOM 3071 C CA . HIS A 1 406 ? -7.422 -17.359 -17.594 1 55.12 406 HIS A CA 1
ATOM 3072 C C . HIS A 1 406 ? -7.637 -18.109 -16.297 1 55.12 406 HIS A C 1
ATOM 3074 O O . HIS A 1 406 ? -8.617 -18.859 -16.156 1 55.12 406 HIS A O 1
ATOM 3080 N N . CYS A 1 407 ? -6.504 -18.328 -15.594 1 68.5 407 CYS A N 1
ATOM 3081 C CA . CYS A 1 407 ? -6.582 -19 -14.312 1 68.5 407 CYS A CA 1
ATOM 3082 C C . CYS A 1 407 ? -6.383 -18.016 -13.156 1 68.5 407 CYS A C 1
ATOM 3084 O O . CYS A 1 407 ? -5.801 -16.953 -13.344 1 68.5 407 CYS A O 1
ATOM 3086 N N . ASP A 1 408 ? -7.156 -18.312 -12.117 1 75.5 408 ASP A N 1
ATOM 3087 C CA . ASP A 1 408 ? -7.082 -17.5 -10.906 1 75.5 408 ASP A CA 1
ATOM 3088 C C . ASP A 1 408 ? -6.23 -18.188 -9.844 1 75.5 408 ASP A C 1
ATOM 3090 O O . ASP A 1 408 ? -6.477 -19.344 -9.484 1 75.5 408 ASP A O 1
ATOM 3094 N N . THR A 1 409 ? -5.113 -17.656 -9.562 1 83.81 409 THR A N 1
ATOM 3095 C CA . THR A 1 409 ? -4.078 -18.141 -8.648 1 83.81 409 THR A CA 1
ATOM 3096 C C . THR A 1 409 ? -3.646 -17.031 -7.691 1 83.81 409 THR A C 1
ATOM 3098 O O . THR A 1 409 ? -3.787 -15.844 -8 1 83.81 409 THR A O 1
ATOM 3101 N N . VAL A 1 410 ? -3.359 -17.484 -6.48 1 92.56 410 VAL A N 1
ATOM 3102 C CA . VAL A 1 410 ? -2.67 -16.516 -5.637 1 92.56 410 VAL A CA 1
ATOM 3103 C C . VAL A 1 410 ? -1.196 -16.891 -5.508 1 92.56 410 VAL A C 1
ATOM 3105 O O . VAL A 1 410 ? -0.863 -18.078 -5.414 1 92.56 410 VAL A O 1
ATOM 3108 N N . TYR A 1 411 ? -0.342 -15.977 -5.57 1 97.19 411 TYR A N 1
ATOM 3109 C CA . TYR A 1 411 ? 1.081 -16.062 -5.262 1 97.19 411 TYR A CA 1
ATOM 3110 C C . TYR A 1 411 ? 1.471 -15.039 -4.195 1 97.19 411 TYR A C 1
ATOM 3112 O O . TYR A 1 411 ? 0.979 -13.906 -4.203 1 97.19 411 TYR A O 1
ATOM 3120 N N . PHE A 1 412 ? 2.332 -15.469 -3.277 1 98.38 412 PHE A N 1
ATOM 3121 C CA . PHE A 1 412 ? 2.814 -14.508 -2.293 1 98.38 412 PHE A CA 1
ATOM 3122 C C . PHE A 1 412 ? 4.223 -14.867 -1.831 1 98.38 412 PHE A C 1
ATOM 3124 O O . PHE A 1 412 ? 4.668 -16 -2.01 1 98.38 412 PHE A O 1
ATOM 3131 N N . ALA A 1 413 ? 4.906 -13.867 -1.345 1 98.81 413 ALA A N 1
ATOM 3132 C CA . ALA A 1 413 ? 6.281 -13.969 -0.86 1 98.81 413 ALA A CA 1
ATOM 3133 C C . ALA A 1 413 ? 6.379 -13.547 0.603 1 98.81 413 ALA A C 1
ATOM 3135 O O . ALA A 1 413 ? 5.73 -12.594 1.025 1 98.81 413 ALA A O 1
ATOM 3136 N N . VAL A 1 414 ? 7.148 -14.312 1.394 1 98.94 414 VAL A N 1
ATOM 3137 C CA . VAL A 1 414 ? 7.371 -13.992 2.799 1 98.94 414 VAL A CA 1
ATOM 3138 C C . VAL A 1 414 ? 8.852 -14.164 3.141 1 98.94 414 VAL A C 1
ATOM 3140 O O . VAL A 1 414 ? 9.5 -15.102 2.668 1 98.94 414 VAL A O 1
ATOM 3143 N N . THR A 1 415 ? 9.406 -13.273 3.855 1 98.88 415 THR A N 1
ATOM 3144 C CA . THR A 1 415 ? 10.703 -13.43 4.496 1 98.88 415 THR A CA 1
ATOM 3145 C C . THR A 1 415 ? 10.602 -13.203 6 1 98.88 415 THR A C 1
ATOM 3147 O O . THR A 1 415 ? 9.633 -12.609 6.477 1 98.88 415 THR A O 1
ATOM 3150 N N . ASP A 1 416 ? 11.547 -13.758 6.781 1 98.81 416 ASP A N 1
ATOM 3151 C CA . ASP A 1 416 ? 11.531 -13.617 8.234 1 98.81 416 ASP A CA 1
ATOM 3152 C C . ASP A 1 416 ? 12.844 -13.023 8.742 1 98.81 416 ASP A C 1
ATOM 3154 O O . ASP A 1 416 ? 13.742 -12.727 7.957 1 98.81 416 ASP A O 1
ATOM 3158 N N . LYS A 1 417 ? 12.961 -12.781 9.992 1 97.75 417 LYS A N 1
ATOM 3159 C CA . LYS A 1 417 ? 14.086 -12.062 10.586 1 97.75 417 LYS A CA 1
ATOM 3160 C C . LYS A 1 417 ? 15.359 -12.898 10.555 1 97.75 417 LYS A C 1
ATOM 3162 O O . LYS A 1 417 ? 16.453 -12.375 10.727 1 97.75 417 LYS A O 1
ATOM 3167 N N . GLU A 1 418 ? 15.234 -14.203 10.297 1 97.56 418 GLU A N 1
ATOM 3168 C CA . GLU A 1 418 ? 16.391 -15.094 10.32 1 97.56 418 GLU A CA 1
ATOM 3169 C C . GLU A 1 418 ? 17.016 -15.227 8.938 1 97.56 418 GLU A C 1
ATOM 3171 O O . GLU A 1 418 ? 18.031 -15.914 8.773 1 97.56 418 GLU A O 1
ATOM 3176 N N . GLY A 1 419 ? 16.422 -14.625 7.953 1 98.12 419 GLY A N 1
ATOM 3177 C CA . GLY A 1 419 ? 16.984 -14.648 6.613 1 98.12 419 GLY A CA 1
ATOM 3178 C C . GLY A 1 419 ? 16.328 -15.648 5.695 1 98.12 419 GLY A C 1
ATOM 3179 O O . GLY A 1 419 ? 16.656 -15.742 4.516 1 98.12 419 GLY A O 1
ATOM 3180 N N . ASN A 1 420 ? 15.305 -16.406 6.223 1 98.88 420 ASN A N 1
ATOM 3181 C CA . ASN A 1 420 ? 14.586 -17.344 5.371 1 98.88 420 ASN A CA 1
ATOM 3182 C C . ASN A 1 420 ? 13.617 -16.641 4.434 1 98.88 420 ASN A C 1
ATOM 3184 O O . ASN A 1 420 ? 13.195 -15.516 4.711 1 98.88 420 ASN A O 1
ATOM 3188 N N . GLY A 1 421 ? 13.359 -17.25 3.34 1 98.88 421 GLY A N 1
ATOM 3189 C CA . GLY A 1 421 ? 12.336 -16.812 2.41 1 98.88 421 GLY A CA 1
ATOM 3190 C C . GLY A 1 421 ? 11.492 -17.953 1.871 1 98.88 421 GLY A C 1
ATOM 3191 O O . GLY A 1 421 ? 11.969 -19.078 1.732 1 98.88 421 GLY A O 1
ATOM 3192 N N . ILE A 1 422 ? 10.273 -17.672 1.607 1 98.94 422 ILE A N 1
ATOM 3193 C CA . ILE A 1 422 ? 9.422 -18.688 1.006 1 98.94 422 ILE A CA 1
ATOM 3194 C C . ILE A 1 422 ? 8.625 -18.078 -0.15 1 98.94 422 ILE A C 1
ATOM 3196 O O . ILE A 1 422 ? 8.07 -16.984 -0.023 1 98.94 422 ILE A O 1
ATOM 3200 N N . SER A 1 423 ? 8.758 -18.641 -1.291 1 98.88 423 SER A N 1
ATOM 3201 C CA . SER A 1 423 ? 7.902 -18.438 -2.457 1 98.88 423 SER A CA 1
ATOM 3202 C C . SER A 1 423 ? 6.754 -19.438 -2.482 1 98.88 423 SER A C 1
ATOM 3204 O O . SER A 1 423 ? 6.977 -20.641 -2.617 1 98.88 423 SER A O 1
ATOM 3206 N N . PHE A 1 424 ? 5.543 -18.969 -2.309 1 98.75 424 PHE A N 1
ATOM 3207 C CA . PHE A 1 424 ? 4.395 -19.844 -2.072 1 98.75 424 PHE A CA 1
ATOM 3208 C C . PHE A 1 424 ? 3.279 -19.547 -3.066 1 98.75 424 PHE A C 1
ATOM 3210 O O . PHE A 1 424 ? 2.982 -18.375 -3.348 1 98.75 424 PHE A O 1
ATOM 3217 N N . ILE A 1 425 ? 2.729 -20.594 -3.637 1 98.06 425 ILE A N 1
ATOM 3218 C CA . ILE A 1 425 ? 1.662 -20.422 -4.621 1 98.06 425 ILE A CA 1
ATOM 3219 C C . ILE A 1 425 ? 0.561 -21.453 -4.363 1 98.06 425 ILE A C 1
ATOM 3221 O O . ILE A 1 425 ? 0.844 -22.594 -4.008 1 98.06 425 ILE A O 1
ATOM 3225 N N . ASN A 1 426 ? -0.637 -20.984 -4.379 1 96.38 426 ASN A N 1
ATOM 3226 C CA . ASN A 1 426 ? -1.842 -21.766 -4.117 1 96.38 426 ASN A CA 1
ATOM 3227 C C . ASN A 1 426 ? -2.965 -21.406 -5.086 1 96.38 426 ASN A C 1
ATOM 3229 O O . ASN A 1 426 ? -3.146 -20.234 -5.426 1 96.38 426 ASN A O 1
ATOM 3233 N N . SER A 1 427 ? -3.766 -22.5 -5.512 1 96 427 SER A N 1
ATOM 3234 C CA . SER A 1 427 ? -4.746 -22.172 -6.539 1 96 427 SER A CA 1
ATOM 3235 C C . SER A 1 427 ? -5.859 -23.219 -6.598 1 96 427 SER A C 1
ATOM 3237 O O . SER A 1 427 ? -5.645 -24.375 -6.262 1 96 427 SER A O 1
ATOM 3239 N N . ASN A 1 428 ? -6.984 -22.688 -7.102 1 95.44 428 ASN A N 1
ATOM 3240 C CA . ASN A 1 428 ? -8.086 -23.531 -7.551 1 95.44 428 ASN A CA 1
ATOM 3241 C C . ASN A 1 428 ? -7.996 -23.812 -9.047 1 95.44 428 ASN A C 1
ATOM 3243 O O . ASN A 1 428 ? -8.898 -24.422 -9.625 1 95.44 428 ASN A O 1
ATOM 3247 N N . TYR A 1 429 ? -7.027 -23.375 -9.688 1 93.5 429 TYR A N 1
ATOM 3248 C CA . TYR A 1 429 ? -6.82 -23.375 -11.133 1 93.5 429 TYR A CA 1
ATOM 3249 C C . TYR A 1 429 ? -7.688 -22.328 -11.812 1 93.5 429 TYR A C 1
ATOM 3251 O O . TYR A 1 429 ? -7.348 -21.141 -11.812 1 93.5 429 TYR A O 1
ATOM 3259 N N . ALA A 1 430 ? -8.914 -22.609 -12.195 1 91.25 430 ALA A N 1
ATOM 3260 C CA . ALA A 1 430 ? -9.82 -21.562 -12.664 1 91.25 430 ALA A CA 1
ATOM 3261 C C . ALA A 1 430 ? -10.57 -20.922 -11.492 1 91.25 430 ALA A C 1
ATOM 3263 O O . ALA A 1 430 ? -10.531 -21.438 -10.375 1 91.25 430 ALA A O 1
ATOM 3264 N N . GLY A 1 431 ? -11.195 -19.75 -11.859 1 90.94 431 GLY A N 1
ATOM 3265 C CA . GLY A 1 431 ? -11.938 -19.062 -10.812 1 90.94 431 GLY A CA 1
ATOM 3266 C C . GLY A 1 431 ? -12.93 -19.969 -10.102 1 90.94 431 GLY A C 1
ATOM 3267 O O . GLY A 1 431 ? -13.812 -20.547 -10.734 1 90.94 431 GLY A O 1
ATOM 3268 N N . PHE A 1 432 ? -12.797 -20.141 -8.844 1 96 432 PHE A N 1
ATOM 3269 C CA . PHE A 1 432 ? -13.57 -21 -7.953 1 96 432 PHE A CA 1
ATOM 3270 C C . PHE A 1 432 ? -13.492 -22.453 -8.391 1 96 432 PHE A C 1
ATOM 3272 O O . PHE A 1 432 ? -14.266 -23.297 -7.926 1 96 432 PHE A O 1
ATOM 3279 N N . GLY A 1 433 ? -12.594 -22.766 -9.312 1 95.81 433 GLY A N 1
ATOM 3280 C CA . GLY A 1 433 ? -12.438 -24.141 -9.781 1 95.81 433 GLY A CA 1
ATOM 3281 C C . GLY A 1 433 ? -13.688 -24.688 -10.445 1 95.81 433 GLY A C 1
ATOM 3282 O O . GLY A 1 433 ? -14.242 -24.047 -11.352 1 95.81 433 GLY A O 1
ATOM 3283 N N . THR A 1 434 ? -14.141 -25.844 -9.992 1 96.94 434 THR A N 1
ATOM 3284 C CA . THR A 1 434 ? -15.352 -26.469 -10.5 1 96.94 434 THR A CA 1
ATOM 3285 C C . THR A 1 434 ? -16.594 -25.734 -10 1 96.94 434 THR A C 1
ATOM 3287 O O . THR A 1 434 ? -17.688 -25.906 -10.539 1 96.94 434 THR A O 1
ATOM 3290 N N . GLY A 1 435 ? -16.453 -24.938 -8.945 1 97.5 435 GLY A N 1
ATOM 3291 C CA . GLY A 1 435 ? -17.578 -24.328 -8.266 1 97.5 435 GLY A CA 1
ATOM 3292 C C . GLY A 1 435 ? -18.297 -25.281 -7.328 1 97.5 435 GLY A C 1
ATOM 3293 O O . GLY A 1 435 ? -19.203 -24.859 -6.59 1 97.5 435 GLY A O 1
ATOM 3294 N N . ILE A 1 436 ? -17.906 -26.562 -7.344 1 98.31 436 ILE A N 1
ATOM 3295 C CA . ILE A 1 436 ? -18.531 -27.578 -6.516 1 98.31 436 ILE A CA 1
ATOM 3296 C C . ILE A 1 436 ? -18.125 -27.391 -5.055 1 98.31 436 ILE A C 1
ATOM 3298 O O . ILE A 1 436 ? -16.938 -27.266 -4.746 1 98.31 436 ILE A O 1
ATOM 3302 N N . ILE A 1 437 ? -19.109 -27.375 -4.156 1 98.56 437 ILE A N 1
ATOM 3303 C CA . ILE A 1 437 ? -18.859 -27.109 -2.74 1 98.56 437 ILE A CA 1
ATOM 3304 C C . ILE A 1 437 ? -19.297 -28.312 -1.907 1 98.56 437 ILE A C 1
ATOM 3306 O O . ILE A 1 437 ? -20.484 -28.625 -1.848 1 98.56 437 ILE A O 1
ATOM 3310 N N . PRO A 1 438 ? -18.328 -29.031 -1.313 1 98.75 438 PRO A N 1
ATOM 3311 C CA . PRO A 1 438 ? -18.75 -30.031 -0.345 1 98.75 438 PRO A CA 1
ATOM 3312 C C . PRO A 1 438 ? -19.594 -29.453 0.786 1 98.75 438 PRO A C 1
ATOM 3314 O O . PRO A 1 438 ? -19.234 -28.438 1.372 1 98.75 438 PRO A O 1
ATOM 3317 N N . LYS A 1 439 ? -20.672 -30.141 1.076 1 98.5 439 LYS A N 1
ATOM 3318 C CA . LYS A 1 439 ? -21.656 -29.594 2.025 1 98.5 439 LYS A CA 1
ATOM 3319 C C . LYS A 1 439 ? -21 -29.344 3.385 1 98.5 439 LYS A C 1
ATOM 3321 O O . LYS A 1 439 ? -20.344 -30.219 3.939 1 98.5 439 LYS A O 1
ATOM 3326 N N . GLY A 1 440 ? -21.156 -28.125 3.852 1 98.25 440 GLY A N 1
ATOM 3327 C CA . GLY A 1 440 ? -20.719 -27.797 5.199 1 98.25 440 GLY A CA 1
ATOM 3328 C C . GLY A 1 440 ? -19.219 -27.578 5.312 1 98.25 440 GLY A C 1
ATOM 3329 O O . GLY A 1 440 ? -18.672 -27.562 6.418 1 98.25 440 GLY A O 1
ATOM 3330 N N . CYS A 1 441 ? -18.531 -27.453 4.227 1 98.56 441 CYS A N 1
ATOM 3331 C CA . CYS A 1 441 ? -17.078 -27.375 4.277 1 98.56 441 CYS A CA 1
ATOM 3332 C C . CYS A 1 441 ? -16.594 -25.984 3.889 1 98.56 441 CYS A C 1
ATOM 3334 O O . CYS A 1 441 ? -15.492 -25.578 4.273 1 98.56 441 CYS A O 1
ATOM 3336 N N . GLY A 1 442 ? -17.281 -25.234 3.088 1 98.25 442 GLY A N 1
ATOM 3337 C CA . GLY A 1 442 ? -17.062 -23.828 2.869 1 98.25 442 GLY A CA 1
ATOM 3338 C C . GLY A 1 442 ? -15.984 -23.547 1.831 1 98.25 442 GLY A C 1
ATOM 3339 O O . GLY A 1 442 ? -15.414 -22.453 1.799 1 98.25 442 GLY A O 1
ATOM 3340 N N . PHE A 1 443 ? -15.609 -24.469 0.978 1 98.56 443 PHE A N 1
ATOM 3341 C CA . PHE A 1 443 ? -14.633 -24.266 -0.084 1 98.56 443 PHE A CA 1
ATOM 3342 C C . PHE A 1 443 ? -15.07 -24.953 -1.365 1 98.56 443 PHE A C 1
ATOM 3344 O O . PHE A 1 443 ? -15.961 -25.812 -1.341 1 98.56 443 PHE A O 1
ATOM 3351 N N . THR A 1 444 ? -14.484 -24.547 -2.508 1 98.25 444 THR A N 1
ATOM 3352 C CA . THR A 1 444 ? -14.75 -25.188 -3.789 1 98.25 444 THR A CA 1
ATOM 3353 C C . THR A 1 444 ? -13.633 -26.156 -4.148 1 98.25 444 THR A C 1
ATOM 3355 O O . THR A 1 444 ? -12.508 -26.031 -3.654 1 98.25 444 THR A O 1
ATOM 3358 N N . LEU A 1 445 ? -13.977 -27.125 -4.953 1 98.44 445 LEU A N 1
ATOM 3359 C CA . LEU A 1 445 ? -12.977 -28.047 -5.48 1 98.44 445 LEU A CA 1
ATOM 3360 C C . LEU A 1 445 ? -12.344 -27.484 -6.754 1 98.44 445 LEU A C 1
ATOM 3362 O O . LEU A 1 445 ? -13.039 -26.953 -7.613 1 98.44 445 LEU A O 1
ATOM 3366 N N . GLN A 1 446 ? -11.062 -27.641 -6.801 1 97.69 446 GLN A N 1
ATOM 3367 C CA . GLN A 1 446 ? -10.344 -27.172 -7.98 1 97.69 446 GLN A CA 1
ATOM 3368 C C . GLN A 1 446 ? -10.688 -28.016 -9.203 1 97.69 446 GLN A C 1
ATOM 3370 O O . GLN A 1 446 ? -11.359 -29.047 -9.094 1 97.69 446 GLN A O 1
ATOM 3375 N N . ASN A 1 447 ? -10.281 -27.531 -10.445 1 96.94 447 ASN A N 1
ATOM 3376 C CA . ASN A 1 447 ? -10.539 -28.25 -11.688 1 96.94 447 ASN A CA 1
ATOM 3377 C C . ASN A 1 447 ? -9.25 -28.516 -12.461 1 96.94 447 ASN A C 1
ATOM 3379 O O . ASN A 1 447 ? -9.219 -28.375 -13.68 1 96.94 447 ASN A O 1
ATOM 3383 N N . ARG A 1 448 ? -8.234 -28.859 -11.727 1 95.5 448 ARG A N 1
ATOM 3384 C CA . ARG A 1 448 ? -6.891 -29.062 -12.258 1 95.5 448 ARG A CA 1
ATOM 3385 C C . ARG A 1 448 ? -6.875 -30.188 -13.289 1 95.5 448 ARG A C 1
ATOM 3387 O O . ARG A 1 448 ? -6.066 -30.172 -14.227 1 95.5 448 ARG A O 1
ATOM 3394 N N . GLY A 1 449 ? -7.727 -31.156 -13.195 1 95.69 449 GLY A N 1
ATOM 3395 C CA . GLY A 1 449 ? -7.785 -32.281 -14.117 1 95.69 449 GLY A CA 1
ATOM 3396 C C . GLY A 1 449 ? -8.078 -31.875 -15.547 1 95.69 449 GLY A C 1
ATOM 3397 O O . GLY A 1 449 ? -7.836 -32.625 -16.484 1 95.69 449 GLY A O 1
ATOM 3398 N N . ALA A 1 450 ? -8.578 -30.688 -15.672 1 94.19 450 ALA A N 1
ATOM 3399 C CA . ALA A 1 450 ? -8.859 -30.172 -17.016 1 94.19 450 ALA A CA 1
ATOM 3400 C C . ALA A 1 450 ? -7.57 -30 -17.812 1 94.19 450 ALA A C 1
ATOM 3402 O O . ALA A 1 450 ? -7.605 -29.859 -19.031 1 94.19 450 ALA A O 1
ATOM 3403 N N . ASN A 1 451 ? -6.441 -30.078 -17.156 1 92.56 451 ASN A N 1
ATOM 3404 C CA . ASN A 1 451 ? -5.16 -29.906 -17.828 1 92.56 451 ASN A CA 1
ATOM 3405 C C . ASN A 1 451 ? -4.602 -31.234 -18.344 1 92.56 451 ASN A C 1
ATOM 3407 O O . ASN A 1 451 ? -3.523 -31.266 -18.938 1 92.56 451 ASN A O 1
ATOM 3411 N N . PHE A 1 452 ? -5.316 -32.312 -18.109 1 94.25 452 PHE A N 1
ATOM 3412 C CA . PHE A 1 452 ? -4.918 -33.562 -18.734 1 94.25 452 PHE A CA 1
ATOM 3413 C C . PHE A 1 452 ? -5.207 -33.562 -20.234 1 94.25 452 PHE A C 1
ATOM 3415 O O . PHE A 1 452 ? -6.156 -32.906 -20.688 1 94.25 452 PHE A O 1
ATOM 3422 N N . SER A 1 453 ? -4.367 -34.25 -20.906 1 90.94 453 SER A N 1
ATOM 3423 C CA . SER A 1 453 ? -4.723 -34.625 -22.281 1 90.94 453 SER A CA 1
ATOM 3424 C C . SER A 1 453 ? -5.57 -35.875 -22.297 1 90.94 453 SER A C 1
ATOM 3426 O O . SER A 1 453 ? -5.305 -36.812 -21.547 1 90.94 453 SER A O 1
ATOM 3428 N N . LEU A 1 454 ? -6.648 -35.844 -23.141 1 92.12 454 LEU A N 1
ATOM 3429 C CA . LEU A 1 454 ? -7.438 -37.062 -23.312 1 92.12 454 LEU A CA 1
ATOM 3430 C C . LEU A 1 454 ? -7.012 -37.781 -24.578 1 92.12 454 LEU A C 1
ATOM 3432 O O . LEU A 1 454 ? -7.688 -38.719 -25.016 1 92.12 454 LEU A O 1
ATOM 3436 N N . SER A 1 455 ? -5.914 -37.312 -25.125 1 88.31 455 SER A N 1
ATOM 3437 C CA . SER A 1 455 ? -5.352 -38 -26.281 1 88.31 455 SER A CA 1
ATOM 3438 C C . SER A 1 455 ? -4.465 -39.156 -25.875 1 88.31 455 SER A C 1
ATOM 3440 O O . SER A 1 455 ? -3.43 -38.969 -25.234 1 88.31 455 SER A O 1
ATOM 3442 N N . PRO A 1 456 ? -4.848 -40.281 -26.406 1 87.44 456 PRO A N 1
ATOM 3443 C CA . PRO A 1 456 ? -4.008 -41.438 -26.062 1 87.44 456 PRO A CA 1
ATOM 3444 C C . PRO A 1 456 ? -2.57 -41.281 -26.547 1 87.44 456 PRO A C 1
ATOM 3446 O O . PRO A 1 456 ? -2.34 -40.781 -27.656 1 87.44 456 PRO A O 1
ATOM 3449 N N . GLY A 1 457 ? -1.637 -41.656 -25.75 1 84.62 457 GLY A N 1
ATOM 3450 C CA . GLY A 1 457 ? -0.235 -41.625 -26.141 1 84.62 457 GLY A CA 1
ATOM 3451 C C . GLY A 1 457 ? 0.451 -40.312 -25.766 1 84.62 457 GLY A C 1
ATOM 3452 O O . GLY A 1 457 ? 1.681 -40.25 -25.734 1 84.62 457 GLY A O 1
ATOM 3453 N N . HIS A 1 458 ? -0.327 -39.312 -25.578 1 88.75 458 HIS A N 1
ATOM 3454 C CA . HIS A 1 458 ? 0.301 -38.094 -25.109 1 88.75 458 HIS A CA 1
ATOM 3455 C C . HIS A 1 458 ? 0.955 -38.281 -23.75 1 88.75 458 HIS A C 1
ATOM 3457 O O . HIS A 1 458 ? 0.402 -38.969 -22.891 1 88.75 458 HIS A O 1
ATOM 3463 N N . PRO A 1 459 ? 2.131 -37.656 -23.5 1 90.81 459 PRO A N 1
ATOM 3464 C CA . PRO A 1 459 ? 2.781 -37.844 -22.203 1 90.81 459 PRO A CA 1
ATOM 3465 C C . PRO A 1 459 ? 1.926 -37.344 -21.047 1 90.81 459 PRO A C 1
ATOM 3467 O O . PRO A 1 459 ? 1.988 -37.906 -19.953 1 90.81 459 PRO A O 1
ATOM 3470 N N . ASN A 1 460 ? 1.144 -36.375 -21.25 1 93.75 460 ASN A N 1
ATOM 3471 C CA . ASN A 1 460 ? 0.284 -35.844 -20.203 1 93.75 460 ASN A CA 1
ATOM 3472 C C . ASN A 1 460 ? -1.118 -36.438 -20.266 1 93.75 460 ASN A C 1
ATOM 3474 O O . ASN A 1 460 ? -2.062 -35.875 -19.703 1 93.75 460 ASN A O 1
ATOM 3478 N N . ALA A 1 461 ? -1.259 -37.469 -20.922 1 93.25 461 ALA A N 1
ATOM 3479 C CA . ALA A 1 461 ? -2.547 -38.156 -20.953 1 93.25 461 ALA A CA 1
ATOM 3480 C C . ALA A 1 461 ? -2.98 -38.594 -19.547 1 93.25 461 ALA A C 1
ATOM 3482 O O . ALA A 1 461 ? -2.154 -39 -18.734 1 93.25 461 ALA A O 1
ATOM 3483 N N . LEU A 1 462 ? -4.285 -38.406 -19.328 1 95.94 462 LEU A N 1
ATOM 3484 C CA . LEU A 1 462 ? -4.855 -38.781 -18.031 1 95.94 462 LEU A CA 1
ATOM 3485 C C . LEU A 1 462 ? -4.547 -40.219 -17.688 1 95.94 462 LEU A C 1
ATOM 3487 O O . LEU A 1 462 ? -4.637 -41.125 -18.562 1 95.94 462 LEU A O 1
ATOM 3491 N N . ALA A 1 463 ? -4.145 -40.5 -16.516 1 97.06 463 ALA A N 1
ATOM 3492 C CA . ALA A 1 463 ? -3.93 -41.844 -15.984 1 97.06 463 ALA A CA 1
ATOM 3493 C C . ALA A 1 463 ? -4.223 -41.906 -14.492 1 97.06 463 ALA A C 1
ATOM 3495 O O . ALA A 1 463 ? -4.188 -40.875 -13.805 1 97.06 463 ALA A O 1
ATOM 3496 N N . PRO A 1 464 ? -4.578 -43.156 -13.977 1 97.31 464 PRO A N 1
ATOM 3497 C CA . PRO A 1 464 ? -4.793 -43.312 -12.531 1 97.31 464 PRO A CA 1
ATOM 3498 C C . PRO A 1 464 ? -3.588 -42.844 -11.703 1 97.31 464 PRO A C 1
ATOM 3500 O O . PRO A 1 464 ? -2.453 -43.219 -12.016 1 97.31 464 PRO A O 1
ATOM 3503 N N . ARG A 1 465 ? -3.852 -42.031 -10.633 1 97.12 465 ARG A N 1
ATOM 3504 C CA . ARG A 1 465 ? -2.867 -41.594 -9.648 1 97.12 465 ARG A CA 1
ATOM 3505 C C . ARG A 1 465 ? -1.797 -40.719 -10.305 1 97.12 465 ARG A C 1
ATOM 3507 O O . ARG A 1 465 ? -0.67 -40.656 -9.812 1 97.12 465 ARG A O 1
ATOM 3514 N N . LYS A 1 466 ? -2.119 -40.188 -11.391 1 97.25 466 LYS A N 1
ATOM 3515 C CA . LYS A 1 466 ? -1.216 -39.25 -12.086 1 97.25 466 LYS A CA 1
ATOM 3516 C C . LYS A 1 466 ? -1.586 -37.812 -11.805 1 97.25 466 LYS A C 1
ATOM 3518 O O . LYS A 1 466 ? -2.758 -37.5 -11.594 1 97.25 466 LYS A O 1
ATOM 3523 N N . ARG A 1 467 ? -0.605 -36.969 -11.68 1 97.38 467 ARG A N 1
ATOM 3524 C CA . ARG A 1 467 ? -0.842 -35.531 -11.602 1 97.38 467 ARG A CA 1
ATOM 3525 C C . ARG A 1 467 ? -0.924 -34.906 -12.992 1 97.38 467 ARG A C 1
ATOM 3527 O O . ARG A 1 467 ? -0.2 -35.312 -13.898 1 97.38 467 ARG A O 1
ATOM 3534 N N . PRO A 1 468 ? -1.768 -34 -13.164 1 95.75 468 PRO A N 1
ATOM 3535 C CA . PRO A 1 468 ? -1.848 -33.312 -14.453 1 95.75 468 PRO A CA 1
ATOM 3536 C C . PRO A 1 468 ? -0.756 -32.25 -14.625 1 95.75 468 PRO A C 1
ATOM 3538 O O . PRO A 1 468 ? -0.058 -31.922 -13.664 1 95.75 468 PRO A O 1
ATOM 3541 N N . TYR A 1 469 ? -0.597 -31.766 -15.938 1 93.19 469 TYR A N 1
ATOM 3542 C CA . TYR A 1 469 ? 0.13 -30.516 -16.156 1 93.19 469 TYR A CA 1
ATOM 3543 C C . TYR A 1 469 ? -0.356 -29.422 -15.219 1 93.19 469 TYR A C 1
ATOM 3545 O O . TYR A 1 469 ? -1.562 -29.219 -15.062 1 93.19 469 TYR A O 1
ATOM 3553 N N . HIS A 1 470 ? 0.557 -28.797 -14.555 1 93.94 470 HIS A N 1
ATOM 3554 C CA . HIS A 1 470 ? 0.169 -27.797 -13.562 1 93.94 470 HIS A CA 1
ATOM 3555 C C . HIS A 1 470 ? 0.718 -26.422 -13.922 1 93.94 470 HIS A C 1
ATOM 3557 O O . HIS A 1 470 ? 1.925 -26.25 -14.117 1 93.94 470 HIS A O 1
ATOM 3563 N N . THR A 1 471 ? -0.114 -25.391 -13.867 1 91.5 471 THR A N 1
ATOM 3564 C CA . THR A 1 471 ? 0.275 -24.062 -14.312 1 91.5 471 THR A CA 1
ATOM 3565 C C . THR A 1 471 ? 0.979 -23.312 -13.188 1 91.5 471 THR A C 1
ATOM 3567 O O . THR A 1 471 ? 1.69 -22.328 -13.445 1 91.5 471 THR A O 1
ATOM 3570 N N . ILE A 1 472 ? 0.771 -23.562 -11.891 1 93.12 472 ILE A N 1
ATOM 3571 C CA . ILE A 1 472 ? 1.255 -22.688 -10.836 1 93.12 472 ILE A CA 1
ATOM 3572 C C . ILE A 1 472 ? 2.713 -23.016 -10.516 1 93.12 472 ILE A C 1
ATOM 3574 O O . ILE A 1 472 ? 3.115 -24.172 -10.547 1 93.12 472 ILE A O 1
ATOM 3578 N N . ILE A 1 473 ? 3.459 -21.938 -10.32 1 95.31 473 ILE A N 1
ATOM 3579 C CA . ILE A 1 473 ? 4.898 -22.094 -10.133 1 95.31 473 ILE A CA 1
ATOM 3580 C C . ILE A 1 473 ? 5.41 -21.031 -9.172 1 95.31 473 ILE A C 1
ATOM 3582 O O . ILE A 1 473 ? 5.133 -19.844 -9.352 1 95.31 473 ILE A O 1
ATOM 3586 N N . PRO A 1 474 ? 6.105 -21.359 -8.086 1 97.75 474 PRO A N 1
ATOM 3587 C CA . PRO A 1 474 ? 6.91 -20.422 -7.297 1 97.75 474 PRO A CA 1
ATOM 3588 C C . PRO A 1 474 ? 8.32 -20.25 -7.855 1 97.75 474 PRO A C 1
ATOM 3590 O O . PRO A 1 474 ? 8.844 -21.141 -8.531 1 97.75 474 PRO A O 1
ATOM 3593 N N . ALA A 1 475 ? 8.898 -19.125 -7.625 1 98.44 475 ALA A N 1
ATOM 3594 C CA . ALA A 1 475 ? 10.258 -18.891 -8.078 1 98.44 475 ALA A CA 1
ATOM 3595 C C . ALA A 1 475 ? 11.078 -18.172 -7.008 1 98.44 475 ALA A C 1
ATOM 3597 O O . ALA A 1 475 ? 10.516 -17.594 -6.074 1 98.44 475 ALA A O 1
ATOM 3598 N N . MET A 1 476 ? 12.375 -18.297 -7.141 1 98.5 476 MET A N 1
ATOM 3599 C CA . MET A 1 476 ? 13.352 -17.656 -6.266 1 98.5 476 MET A CA 1
ATOM 3600 C C . MET A 1 476 ? 14.648 -17.359 -7.02 1 98.5 476 MET A C 1
ATOM 3602 O O . MET A 1 476 ? 14.914 -17.969 -8.055 1 98.5 476 MET A O 1
ATOM 3606 N N . ILE A 1 477 ? 15.375 -16.406 -6.512 1 98.56 477 ILE A N 1
ATOM 3607 C CA . ILE A 1 477 ? 16.688 -16.078 -7.066 1 98.56 477 ILE A CA 1
ATOM 3608 C C . ILE A 1 477 ? 17.734 -16.109 -5.957 1 98.56 477 ILE A C 1
ATOM 3610 O O . ILE A 1 477 ? 17.5 -15.586 -4.863 1 98.56 477 ILE A O 1
ATOM 3614 N N . THR A 1 478 ? 18.844 -16.734 -6.164 1 98.19 478 THR A N 1
ATOM 3615 C CA . THR A 1 478 ? 20 -16.656 -5.281 1 98.19 478 THR A CA 1
ATOM 3616 C C . THR A 1 478 ? 21.203 -16.047 -6.012 1 98.19 478 THR A C 1
ATOM 3618 O O . THR A 1 478 ? 21.219 -15.992 -7.242 1 98.19 478 THR A O 1
ATOM 3621 N N . ASN A 1 479 ? 22.141 -15.531 -5.262 1 96 479 ASN A N 1
ATOM 3622 C CA . ASN A 1 479 ? 23.391 -15.031 -5.824 1 96 479 ASN A CA 1
ATOM 3623 C C . ASN A 1 479 ? 24.359 -16.172 -6.148 1 96 479 ASN A C 1
ATOM 3625 O O . ASN A 1 479 ? 24.719 -16.953 -5.273 1 96 479 ASN A O 1
ATOM 3629 N N . VAL A 1 480 ? 24.844 -16.188 -7.355 1 95.56 480 VAL A N 1
ATOM 3630 C CA . VAL A 1 480 ? 25.734 -17.266 -7.777 1 95.56 480 VAL A CA 1
ATOM 3631 C C . VAL A 1 480 ? 27.016 -17.25 -6.93 1 95.56 480 VAL A C 1
ATOM 3633 O O . VAL A 1 480 ? 27.562 -18.297 -6.617 1 95.56 480 VAL A O 1
ATOM 3636 N N . SER A 1 481 ? 27.453 -16.109 -6.566 1 92.94 481 SER A N 1
ATOM 3637 C CA . SER A 1 481 ? 28.734 -15.922 -5.91 1 92.94 481 SER A CA 1
ATOM 3638 C C . SER A 1 481 ? 28.797 -16.656 -4.574 1 92.94 481 SER A C 1
ATOM 3640 O O . SER A 1 481 ? 29.844 -17.203 -4.203 1 92.94 481 SER A O 1
ATOM 3642 N N . ASP A 1 482 ? 27.656 -16.703 -3.783 1 93.31 482 ASP A N 1
ATOM 3643 C CA . ASP A 1 482 ? 27.766 -17.25 -2.438 1 93.31 482 ASP A CA 1
ATOM 3644 C C . ASP A 1 482 ? 26.5 -18.016 -2.041 1 93.31 482 ASP A C 1
ATOM 3646 O O . ASP A 1 482 ? 26.375 -18.469 -0.905 1 93.31 482 ASP A O 1
ATOM 3650 N N . GLY A 1 483 ? 25.578 -18.078 -2.904 1 95.69 483 GLY A N 1
ATOM 3651 C CA . GLY A 1 483 ? 24.375 -18.844 -2.648 1 95.69 483 GLY A CA 1
ATOM 3652 C C . GLY A 1 483 ? 23.375 -18.125 -1.764 1 95.69 483 GLY A C 1
ATOM 3653 O O . GLY A 1 483 ? 22.344 -18.672 -1.394 1 95.69 483 GLY A O 1
ATOM 3654 N N . SER A 1 484 ? 23.625 -16.859 -1.39 1 96.31 484 SER A N 1
ATOM 3655 C CA . SER A 1 484 ? 22.703 -16.109 -0.548 1 96.31 484 SER A CA 1
ATOM 3656 C C . SER A 1 484 ? 21.422 -15.766 -1.298 1 96.31 484 SER A C 1
ATOM 3658 O O . SER A 1 484 ? 21.406 -15.75 -2.531 1 96.31 484 SER A O 1
ATOM 3660 N N . LEU A 1 485 ? 20.359 -15.609 -0.549 1 98.12 485 LEU A N 1
ATOM 3661 C CA . LEU A 1 485 ? 19.062 -15.258 -1.127 1 98.12 485 LEU A CA 1
ATOM 3662 C C . LEU A 1 485 ? 19.125 -13.891 -1.805 1 98.12 485 LEU A C 1
ATOM 3664 O O . LEU A 1 485 ? 19.531 -12.906 -1.192 1 98.12 485 LEU A O 1
ATOM 3668 N N . HIS A 1 486 ? 18.844 -13.836 -3.074 1 98 486 HIS A N 1
ATOM 3669 C CA . HIS A 1 486 ? 18.75 -12.602 -3.838 1 98 486 HIS A CA 1
ATOM 3670 C C . HIS A 1 486 ? 17.328 -12.031 -3.816 1 98 486 HIS A C 1
ATOM 3672 O O . HIS A 1 486 ? 17.125 -10.859 -3.494 1 98 486 HIS A O 1
ATOM 3678 N N . SER A 1 487 ? 16.359 -12.891 -4.141 1 98.62 487 SER A N 1
ATOM 3679 C CA . SER A 1 487 ? 14.969 -12.445 -4.242 1 98.62 487 SER A CA 1
ATOM 3680 C C . SER A 1 487 ? 14 -13.609 -4.07 1 98.62 487 SER A C 1
ATOM 3682 O O . SER A 1 487 ? 14.281 -14.734 -4.496 1 98.62 487 SER A O 1
ATOM 3684 N N . VAL A 1 488 ? 12.906 -13.367 -3.398 1 98.88 488 VAL A N 1
ATOM 3685 C CA . VAL A 1 488 ? 11.688 -14.164 -3.512 1 98.88 488 VAL A CA 1
ATOM 3686 C C . VAL A 1 488 ? 10.695 -13.469 -4.441 1 98.88 488 VAL A C 1
ATOM 3688 O O . VAL A 1 488 ? 10.297 -12.328 -4.191 1 98.88 488 VAL A O 1
ATOM 3691 N N . TYR A 1 489 ? 10.367 -14.086 -5.586 1 98.31 489 TYR A N 1
ATOM 3692 C CA . TYR A 1 489 ? 9.477 -13.406 -6.516 1 98.31 489 TYR A CA 1
ATOM 3693 C C . TYR A 1 489 ? 8.633 -14.406 -7.297 1 98.31 489 TYR A C 1
ATOM 3695 O O . TYR A 1 489 ? 8.953 -15.594 -7.336 1 98.31 489 TYR A O 1
ATOM 3703 N N . GLY A 1 490 ? 7.586 -13.93 -7.777 1 98 490 GLY A N 1
ATOM 3704 C CA . GLY A 1 490 ? 6.715 -14.719 -8.633 1 98 490 GLY A CA 1
ATOM 3705 C C . GLY A 1 490 ? 5.539 -13.93 -9.18 1 98 490 GLY A C 1
ATOM 3706 O O . GLY A 1 490 ? 5.219 -12.844 -8.672 1 98 490 GLY A O 1
ATOM 3707 N N . VAL A 1 491 ? 5 -14.422 -10.234 1 96.81 491 VAL A N 1
ATOM 3708 C CA . VAL A 1 491 ? 3.807 -13.883 -10.883 1 96.81 491 VAL A CA 1
ATOM 3709 C C . VAL A 1 491 ? 2.768 -14.992 -11.055 1 96.81 491 VAL A C 1
ATOM 3711 O O . VAL A 1 491 ? 3.088 -16.078 -11.531 1 96.81 491 VAL A O 1
ATOM 3714 N N . MET A 1 492 ? 1.594 -14.742 -10.57 1 93.75 492 MET A N 1
ATOM 3715 C CA . MET A 1 492 ? 0.494 -15.68 -10.773 1 93.75 492 MET A CA 1
ATOM 3716 C C . MET A 1 492 ? -0.3 -15.32 -12.023 1 93.75 492 MET A C 1
ATOM 3718 O O . MET A 1 492 ? -0.157 -14.219 -12.562 1 93.75 492 MET A O 1
ATOM 3722 N N . GLY A 1 493 ? -1.134 -16.391 -12.523 1 90.75 493 GLY A N 1
ATOM 3723 C CA . GLY A 1 493 ? -2.008 -16.125 -13.656 1 90.75 493 GLY A CA 1
ATOM 3724 C C . GLY A 1 493 ? -1.964 -17.219 -14.711 1 90.75 493 GLY A C 1
ATOM 3725 O O . GLY A 1 493 ? -1.768 -16.938 -15.898 1 90.75 493 GLY A O 1
ATOM 3726 N N . GLY A 1 494 ? -2.086 -18.422 -14.305 1 89.94 494 GLY A N 1
ATOM 3727 C CA . GLY A 1 494 ? -2.141 -19.5 -15.273 1 89.94 494 GLY A CA 1
ATOM 3728 C C . GLY A 1 494 ? -0.91 -19.578 -16.156 1 89.94 494 GLY A C 1
ATOM 3729 O O . GLY A 1 494 ? 0.213 -19.672 -15.656 1 89.94 494 GLY A O 1
ATOM 3730 N N . PHE A 1 495 ? -1.138 -19.453 -17.375 1 88.56 495 PHE A N 1
ATOM 3731 C CA . PHE A 1 495 ? -0.033 -19.562 -18.328 1 88.56 495 PHE A CA 1
ATOM 3732 C C . PHE A 1 495 ? 0.775 -18.281 -18.375 1 88.56 495 PHE A C 1
ATOM 3734 O O . PHE A 1 495 ? 1.873 -18.25 -18.938 1 88.56 495 PHE A O 1
ATOM 3741 N N . MET A 1 496 ? 0.289 -17.281 -17.734 1 92.5 496 MET A N 1
ATOM 3742 C CA . MET A 1 496 ? 1.019 -16.016 -17.594 1 92.5 496 MET A CA 1
ATOM 3743 C C . MET A 1 496 ? 2.207 -16.188 -16.656 1 92.5 496 MET A C 1
ATOM 3745 O O . MET A 1 496 ? 3.184 -15.438 -16.75 1 92.5 496 MET A O 1
ATOM 3749 N N . GLN A 1 497 ? 2.156 -17.141 -15.82 1 94 497 GLN A N 1
ATOM 3750 C CA . GLN A 1 497 ? 3.092 -17.234 -14.703 1 94 497 GLN A CA 1
ATOM 3751 C C . GLN A 1 497 ? 4.535 -17.266 -15.203 1 94 497 GLN A C 1
ATOM 3753 O O . GLN A 1 497 ? 5.324 -16.375 -14.867 1 94 497 GLN A O 1
ATOM 3758 N N . PRO A 1 498 ? 4.887 -18.219 -16.062 1 96.12 498 PRO A N 1
ATOM 3759 C CA . PRO A 1 498 ? 6.285 -18.203 -16.484 1 96.12 498 PRO A CA 1
ATOM 3760 C C . PRO A 1 498 ? 6.621 -16.969 -17.328 1 96.12 498 PRO A C 1
ATOM 3762 O O . PRO A 1 498 ? 7.75 -16.484 -17.297 1 96.12 498 PRO A O 1
ATOM 3765 N N . GLN A 1 499 ? 5.645 -16.438 -18.094 1 97 499 GLN A N 1
ATOM 3766 C CA . GLN A 1 499 ? 5.852 -15.227 -18.875 1 97 499 GLN A CA 1
ATOM 3767 C C . GLN A 1 499 ? 6.137 -14.031 -17.984 1 97 499 GLN A C 1
ATOM 3769 O O . GLN A 1 499 ? 7.047 -13.242 -18.25 1 97 499 GLN A O 1
ATOM 3774 N N . GLY A 1 500 ? 5.312 -13.961 -16.922 1 97.75 500 GLY A N 1
ATOM 3775 C CA . GLY A 1 500 ? 5.527 -12.914 -15.938 1 97.75 500 GLY A CA 1
ATOM 3776 C C . GLY A 1 500 ? 6.852 -13.039 -15.211 1 97.75 500 GLY A C 1
ATOM 3777 O O . GLY A 1 500 ? 7.504 -12.039 -14.922 1 97.75 500 GLY A O 1
ATOM 3778 N N . HIS A 1 501 ? 7.25 -14.281 -14.875 1 98.5 501 HIS A N 1
ATOM 3779 C CA . HIS A 1 501 ? 8.531 -14.508 -14.219 1 98.5 501 HIS A CA 1
ATOM 3780 C C . HIS A 1 501 ? 9.68 -13.953 -15.062 1 98.5 501 HIS A C 1
ATOM 3782 O O . HIS A 1 501 ? 10.578 -13.289 -14.531 1 98.5 501 HIS A O 1
ATOM 3788 N N . VAL A 1 502 ? 9.633 -14.195 -16.375 1 98.62 502 VAL A N 1
ATOM 3789 C CA . VAL A 1 502 ? 10.68 -13.742 -17.281 1 98.62 502 VAL A CA 1
ATOM 3790 C C . VAL A 1 502 ? 10.703 -12.211 -17.312 1 98.62 502 VAL A C 1
ATOM 3792 O O . VAL A 1 502 ? 11.758 -11.602 -17.156 1 98.62 502 VAL A O 1
ATOM 3795 N N . GLN A 1 503 ? 9.578 -11.648 -17.516 1 98.62 503 GLN A N 1
ATOM 3796 C CA . GLN A 1 503 ? 9.484 -10.203 -17.703 1 98.62 503 GLN A CA 1
ATOM 3797 C C . GLN A 1 503 ? 9.867 -9.453 -16.422 1 98.62 503 GLN A C 1
ATOM 3799 O O . GLN A 1 503 ? 10.617 -8.484 -16.469 1 98.62 503 GLN A O 1
ATOM 3804 N N . VAL A 1 504 ? 9.422 -9.852 -15.258 1 98.56 504 VAL A N 1
ATOM 3805 C CA . VAL A 1 504 ? 9.68 -9.172 -13.992 1 98.56 504 VAL A CA 1
ATOM 3806 C C . VAL A 1 504 ? 11.156 -9.32 -13.617 1 98.56 504 VAL A C 1
ATOM 3808 O O . VAL A 1 504 ? 11.766 -8.383 -13.102 1 98.56 504 VAL A O 1
ATOM 3811 N N . LEU A 1 505 ? 11.68 -10.516 -13.875 1 98.31 505 LEU A N 1
ATOM 3812 C CA . LEU A 1 505 ? 13.109 -10.711 -13.641 1 98.31 505 LEU A CA 1
ATOM 3813 C C . LEU A 1 505 ? 13.93 -9.734 -14.469 1 98.31 505 LEU A C 1
ATOM 3815 O O . LEU A 1 505 ? 14.836 -9.078 -13.945 1 98.31 505 LEU A O 1
ATOM 3819 N N . LEU A 1 506 ? 13.625 -9.648 -15.742 1 98.5 506 LEU A N 1
ATOM 3820 C CA . LEU A 1 506 ? 14.383 -8.766 -16.625 1 98.5 506 LEU A CA 1
ATOM 3821 C C . LEU A 1 506 ? 14.172 -7.309 -16.234 1 98.5 506 LEU A C 1
ATOM 3823 O O . LEU A 1 506 ? 15.102 -6.5 -16.328 1 98.5 506 LEU A O 1
ATOM 3827 N N . ASN A 1 507 ? 12.969 -6.938 -15.82 1 98.12 507 ASN A N 1
ATOM 3828 C CA . ASN A 1 507 ? 12.734 -5.59 -15.312 1 98.12 507 ASN A CA 1
ATOM 3829 C C . ASN A 1 507 ? 13.703 -5.238 -14.188 1 98.12 507 ASN A C 1
ATOM 3831 O O . ASN A 1 507 ? 14.273 -4.145 -14.18 1 98.12 507 ASN A O 1
ATOM 3835 N N . MET A 1 508 ? 13.914 -6.109 -13.281 1 96.88 508 MET A N 1
ATOM 3836 C CA . MET A 1 508 ? 14.742 -5.852 -12.102 1 96.88 508 MET A CA 1
ATOM 3837 C C . MET A 1 508 ? 16.219 -5.836 -12.469 1 96.88 508 MET A C 1
ATOM 3839 O O . MET A 1 508 ? 16.969 -4.984 -11.992 1 96.88 508 MET A O 1
ATOM 3843 N N . LEU A 1 509 ? 16.578 -6.801 -13.328 1 96.56 509 LEU A N 1
ATOM 3844 C CA . LEU A 1 509 ? 18.016 -7.059 -13.438 1 96.56 509 LEU A CA 1
ATOM 3845 C C . LEU A 1 509 ? 18.578 -6.465 -14.719 1 96.56 509 LEU A C 1
ATOM 3847 O O . LEU A 1 509 ? 19.688 -5.934 -14.727 1 96.56 509 LEU A O 1
AT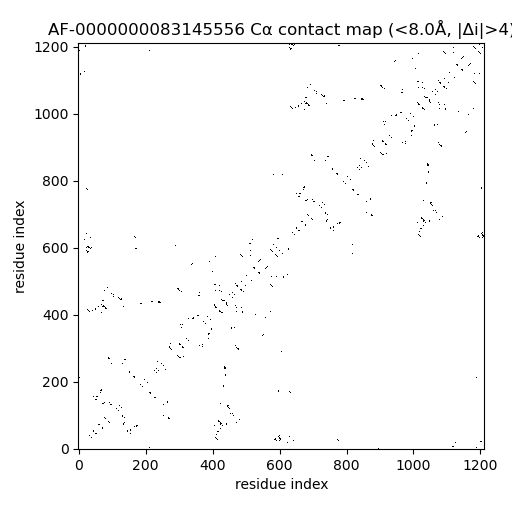OM 3851 N N . ALA A 1 510 ? 17.828 -6.582 -15.797 1 96.94 510 ALA A N 1
ATOM 3852 C CA . ALA A 1 510 ? 18.297 -6.051 -17.062 1 96.94 510 ALA A CA 1
ATOM 3853 C C . ALA A 1 510 ? 17.984 -4.562 -17.188 1 96.94 510 ALA A C 1
ATOM 3855 O O . ALA A 1 510 ? 18.734 -3.812 -17.812 1 96.94 510 ALA A O 1
ATOM 3856 N N . PHE A 1 511 ? 16.906 -4.137 -16.516 1 96.25 511 PHE A N 1
ATOM 3857 C CA . PHE A 1 511 ? 16.469 -2.76 -16.734 1 96.25 511 PHE A CA 1
ATOM 3858 C C . PHE A 1 511 ? 16.547 -1.965 -15.43 1 96.25 511 PHE A C 1
ATOM 3860 O O . PHE A 1 511 ? 16.156 -0.798 -15.391 1 96.25 511 PHE A O 1
ATOM 3867 N N . ASN A 1 512 ? 16.938 -2.527 -14.359 1 94.56 512 ASN A N 1
ATOM 3868 C CA . ASN A 1 512 ? 17.359 -1.879 -13.125 1 94.56 512 ASN A CA 1
ATOM 3869 C C . ASN A 1 512 ? 16.188 -1.222 -12.406 1 94.56 512 ASN A C 1
ATOM 3871 O O . ASN A 1 512 ? 16.328 -0.133 -11.844 1 94.56 512 ASN A O 1
ATOM 3875 N N . TYR A 1 513 ? 15.055 -1.784 -12.492 1 96.31 513 TYR A N 1
ATOM 3876 C CA . TYR A 1 513 ? 13.93 -1.245 -11.742 1 96.31 513 TYR A CA 1
ATOM 3877 C C . TYR A 1 513 ? 13.906 -1.793 -10.32 1 96.31 513 TYR A C 1
ATOM 3879 O O . TYR A 1 513 ? 14.273 -2.949 -10.086 1 96.31 513 TYR A O 1
ATOM 3887 N N . HIS A 1 514 ? 13.562 -0.918 -9.336 1 96.75 514 HIS A N 1
ATOM 3888 C CA . HIS A 1 514 ? 13.305 -1.411 -7.988 1 96.75 514 HIS A CA 1
ATOM 3889 C C . HIS A 1 514 ? 12.062 -2.293 -7.949 1 96.75 514 HIS A C 1
ATOM 3891 O O . HIS A 1 514 ? 11.273 -2.303 -8.898 1 96.75 514 HIS A O 1
ATOM 3897 N N . PRO A 1 515 ? 11.852 -3.033 -6.902 1 97.88 515 PRO A N 1
ATOM 3898 C CA . PRO A 1 515 ? 10.836 -4.086 -6.863 1 97.88 515 PRO A CA 1
ATOM 3899 C C . PRO A 1 515 ? 9.445 -3.578 -7.238 1 97.88 515 PRO A C 1
ATOM 3901 O O . PRO A 1 515 ? 8.727 -4.23 -8 1 97.88 515 PRO A O 1
ATOM 3904 N N . GLN A 1 516 ? 9 -2.463 -6.707 1 98 516 GLN A N 1
ATOM 3905 C CA . GLN A 1 516 ? 7.66 -1.949 -6.984 1 98 516 GLN A CA 1
ATOM 3906 C C . GLN A 1 516 ? 7.516 -1.552 -8.453 1 98 516 GLN A C 1
ATOM 3908 O O . GLN A 1 516 ? 6.516 -1.878 -9.094 1 98 516 GLN A O 1
ATOM 3913 N N . ALA A 1 517 ? 8.516 -0.877 -9.008 1 97.38 517 ALA A N 1
ATOM 3914 C CA . ALA A 1 517 ? 8.469 -0.462 -10.406 1 97.38 517 ALA A CA 1
ATOM 3915 C C . ALA A 1 517 ? 8.5 -1.671 -11.336 1 97.38 517 ALA A C 1
ATOM 3917 O O . ALA A 1 517 ? 7.867 -1.664 -12.391 1 97.38 517 ALA A O 1
ATOM 3918 N N . ALA A 1 518 ? 9.266 -2.662 -10.945 1 98.12 518 ALA A N 1
ATOM 3919 C CA . ALA A 1 518 ? 9.352 -3.877 -11.75 1 98.12 518 ALA A CA 1
ATOM 3920 C C . ALA A 1 518 ? 7.98 -4.527 -11.906 1 98.12 518 ALA A C 1
ATOM 3922 O O . ALA A 1 518 ? 7.66 -5.07 -12.969 1 98.12 518 ALA A O 1
ATOM 3923 N N . LEU A 1 519 ? 7.188 -4.484 -10.875 1 98.31 519 LEU A N 1
ATOM 3924 C CA . LEU A 1 519 ? 5.859 -5.086 -10.898 1 98.31 519 LEU A CA 1
ATOM 3925 C C . LEU A 1 519 ? 4.859 -4.168 -11.594 1 98.31 519 LEU A C 1
ATOM 3927 O O . LEU A 1 519 ? 3.906 -4.641 -12.219 1 98.31 519 LEU A O 1
ATOM 3931 N N . ASP A 1 520 ? 5.09 -2.85 -11.477 1 97.56 520 ASP A N 1
ATOM 3932 C CA . ASP A 1 520 ? 4.152 -1.885 -12.047 1 97.56 520 ASP A CA 1
ATOM 3933 C C . ASP A 1 520 ? 4.289 -1.827 -13.57 1 97.56 520 ASP A C 1
ATOM 3935 O O . ASP A 1 520 ? 3.359 -1.41 -14.266 1 97.56 520 ASP A O 1
ATOM 3939 N N . ALA A 1 521 ? 5.43 -2.213 -14.109 1 98.12 521 ALA A N 1
ATOM 3940 C CA . ALA A 1 521 ? 5.691 -2.131 -15.547 1 98.12 521 ALA A CA 1
ATOM 3941 C C . ALA A 1 521 ? 4.668 -2.941 -16.344 1 98.12 521 ALA A C 1
ATOM 3943 O O . ALA A 1 521 ? 4.305 -4.055 -15.938 1 98.12 521 ALA A O 1
ATOM 3944 N N . PRO A 1 522 ? 4.16 -2.344 -17.469 1 98.19 522 PRO A N 1
ATOM 3945 C CA . PRO A 1 522 ? 3.24 -3.107 -18.312 1 98.19 522 PRO A CA 1
ATOM 3946 C C . PRO A 1 522 ? 3.877 -4.367 -18.891 1 98.19 522 PRO A C 1
ATOM 3948 O O . PRO A 1 522 ? 5.09 -4.406 -19.109 1 98.19 522 PRO A O 1
ATOM 3951 N N . ARG A 1 523 ? 3.039 -5.379 -19.141 1 98.25 523 ARG A N 1
ATOM 3952 C CA . ARG A 1 523 ? 3.521 -6.691 -19.562 1 98.25 523 ARG A CA 1
ATOM 3953 C C . ARG A 1 523 ? 2.848 -7.133 -20.859 1 98.25 523 ARG A C 1
ATOM 3955 O O . ARG A 1 523 ? 1.931 -6.469 -21.344 1 98.25 523 ARG A O 1
ATOM 3962 N N . ILE A 1 524 ? 3.336 -8.172 -21.406 1 98.19 524 ILE A N 1
ATOM 3963 C CA . ILE A 1 524 ? 2.67 -8.891 -22.5 1 98.19 524 ILE A CA 1
ATOM 3964 C C . ILE A 1 524 ? 2.312 -10.297 -22.031 1 98.19 524 ILE A C 1
ATOM 3966 O O . ILE A 1 524 ? 2.838 -10.781 -21.031 1 98.19 524 ILE A O 1
ATOM 3970 N N . CYS A 1 525 ? 1.394 -10.898 -22.641 1 96.44 525 CYS A N 1
ATOM 3971 C CA . CYS A 1 525 ? 1.014 -12.289 -22.422 1 96.44 525 CYS A CA 1
ATOM 3972 C C . CYS A 1 525 ? 0.684 -12.969 -23.75 1 96.44 525 CYS A C 1
ATOM 3974 O O . CYS A 1 525 ? -0.177 -12.5 -24.5 1 96.44 525 CYS A O 1
ATOM 3976 N N . ILE A 1 526 ? 1.385 -14.008 -24.094 1 94.25 526 ILE A N 1
ATOM 3977 C CA . ILE A 1 526 ? 1.083 -14.734 -25.328 1 94.25 526 ILE A CA 1
ATOM 3978 C C . ILE A 1 526 ? 0.039 -15.812 -25.047 1 94.25 526 ILE A C 1
ATOM 3980 O O . ILE A 1 526 ? 0.04 -16.422 -23.984 1 94.25 526 ILE A O 1
ATOM 3984 N N . ALA A 1 527 ? -0.812 -15.93 -25.922 1 84.94 527 ALA A N 1
ATOM 3985 C CA . ALA A 1 527 ? -1.756 -17.047 -25.812 1 84.94 527 ALA A CA 1
ATOM 3986 C C . ALA A 1 527 ? -1.03 -18.375 -25.828 1 84.94 527 ALA A C 1
ATOM 3988 O O . ALA A 1 527 ? -0.102 -18.578 -26.625 1 84.94 527 ALA A O 1
ATOM 3989 N N . ALA A 1 528 ? -1.177 -19.125 -24.797 1 63.91 528 ALA A N 1
ATOM 3990 C CA . ALA A 1 528 ? -0.461 -20.391 -24.719 1 63.91 528 ALA A CA 1
ATOM 3991 C C . ALA A 1 528 ? -1.424 -21.578 -24.812 1 63.91 528 ALA A C 1
ATOM 3993 O O . ALA A 1 528 ? -1.095 -22.688 -24.391 1 63.91 528 ALA A O 1
ATOM 3994 N N . GLY A 1 529 ? -2.641 -21.422 -25.453 1 56.53 529 GLY A N 1
ATOM 3995 C CA . GLY A 1 529 ? -3.6 -22.516 -25.391 1 56.53 529 GLY A CA 1
ATOM 3996 C C . GLY A 1 529 ? -3.307 -23.625 -26.391 1 56.53 529 GLY A C 1
ATOM 3997 O O . GLY A 1 529 ? -2.541 -23.422 -27.328 1 56.53 529 GLY A O 1
ATOM 3998 N N . SER A 1 530 ? -3.787 -24.859 -26.047 1 48.44 530 SER A N 1
ATOM 3999 C CA . SER A 1 530 ? -3.633 -26.078 -26.844 1 48.44 530 SER A CA 1
ATOM 4000 C C . SER A 1 530 ? -4.418 -26 -28.141 1 48.44 530 SER A C 1
ATOM 4002 O O . SER A 1 530 ? -5.562 -25.547 -28.156 1 48.44 530 SER A O 1
ATOM 4004 N N . PRO A 1 531 ? -3.684 -26.203 -29.219 1 47.72 531 PRO A N 1
ATOM 4005 C CA . PRO A 1 531 ? -4.453 -26.328 -30.453 1 47.72 531 PRO A CA 1
ATOM 4006 C C . PRO A 1 531 ? -5.582 -27.344 -30.344 1 47.72 531 PRO A C 1
ATOM 4008 O O . PRO A 1 531 ? -5.434 -28.359 -29.672 1 47.72 531 PRO A O 1
ATOM 4011 N N . GLU A 1 532 ? -6.852 -26.844 -30.156 1 49.31 532 GLU A N 1
ATOM 4012 C CA . GLU A 1 532 ? -7.934 -27.797 -30.375 1 49.31 532 GLU A CA 1
ATOM 4013 C C . GLU A 1 532 ? -7.938 -28.312 -31.812 1 49.31 532 GLU A C 1
ATOM 4015 O O . GLU A 1 532 ? -7.734 -27.531 -32.75 1 49.31 532 GLU A O 1
ATOM 4020 N N . PRO A 1 533 ? -7.984 -29.766 -31.922 1 47.72 533 PRO A N 1
ATOM 4021 C CA . PRO A 1 533 ? -8.047 -30.266 -33.312 1 47.72 533 PRO A CA 1
ATOM 4022 C C . PRO A 1 533 ? -9.062 -29.516 -34.156 1 47.72 533 PRO A C 1
ATOM 4024 O O . PRO A 1 533 ? -10.211 -29.328 -33.75 1 47.72 533 PRO A O 1
ATOM 4027 N N . GLY A 1 534 ? -8.648 -28.938 -35.281 1 50.78 534 GLY A N 1
ATOM 4028 C CA . GLY A 1 534 ? -9.461 -28.25 -36.281 1 50.78 534 GLY A CA 1
ATOM 4029 C C . GLY A 1 534 ? -9.516 -26.75 -36.062 1 50.78 534 GLY A C 1
ATOM 4030 O O . GLY A 1 534 ? -10.117 -26.031 -36.875 1 50.78 534 GLY A O 1
ATOM 4031 N N . LYS A 1 535 ? -9.117 -26.266 -34.812 1 59.69 535 LYS A N 1
ATOM 4032 C CA . LYS A 1 535 ? -9.141 -24.812 -34.656 1 59.69 535 LYS A CA 1
ATOM 4033 C C . LYS A 1 535 ? -7.734 -24.234 -34.781 1 59.69 535 LYS A C 1
ATOM 4035 O O . LYS A 1 535 ? -6.77 -24.828 -34.281 1 59.69 535 LYS A O 1
ATOM 4040 N N . PRO A 1 536 ? -7.676 -23.281 -35.562 1 58.78 536 PRO A N 1
ATOM 4041 C CA . PRO A 1 536 ? -6.367 -22.641 -35.688 1 58.78 536 PRO A CA 1
ATOM 4042 C C . PRO A 1 536 ? -5.77 -22.266 -34.312 1 58.78 536 PRO A C 1
ATOM 4044 O O . PRO A 1 536 ? -6.508 -22 -33.375 1 58.78 536 PRO A O 1
ATOM 4047 N N . VAL A 1 537 ? -4.383 -22.469 -34.156 1 64.44 537 VAL A N 1
ATOM 4048 C CA . VAL A 1 537 ? -3.67 -22.094 -32.938 1 64.44 537 VAL A CA 1
ATOM 4049 C C . VAL A 1 537 ? -3.793 -20.594 -32.688 1 64.44 537 VAL A C 1
ATOM 4051 O O . VAL A 1 537 ? -3.582 -19.797 -33.625 1 64.44 537 VAL A O 1
ATOM 4054 N N . ASP A 1 538 ? -4.367 -20.219 -31.547 1 77.06 538 ASP A N 1
ATOM 4055 C CA . ASP A 1 538 ? -4.422 -18.812 -31.172 1 77.06 538 ASP A CA 1
ATOM 4056 C C . ASP A 1 538 ? -3.021 -18.234 -30.984 1 77.06 538 ASP A C 1
ATOM 4058 O O . ASP A 1 538 ? -2.277 -18.672 -30.109 1 77.06 538 ASP A O 1
ATOM 4062 N N . ARG A 1 539 ? -2.578 -17.297 -31.812 1 85.06 539 ARG A N 1
ATOM 4063 C CA . ARG A 1 539 ? -1.244 -16.719 -31.781 1 85.06 539 ARG A CA 1
ATOM 4064 C C . ARG A 1 539 ? -1.298 -15.266 -31.281 1 85.06 539 ARG A C 1
ATOM 4066 O O . ARG A 1 539 ? -0.379 -14.484 -31.531 1 85.06 539 ARG A O 1
ATOM 4073 N N . THR A 1 540 ? -2.344 -15.031 -30.609 1 92.25 540 THR A N 1
ATOM 4074 C CA . THR A 1 540 ? -2.52 -13.648 -30.172 1 92.25 540 THR A CA 1
ATOM 4075 C C . THR A 1 540 ? -1.479 -13.273 -29.109 1 92.25 540 THR A C 1
ATOM 4077 O O . THR A 1 540 ? -1.16 -14.078 -28.234 1 92.25 540 THR A O 1
ATOM 4080 N N . VAL A 1 541 ? -0.894 -12.117 -29.234 1 96.19 541 VAL A N 1
ATOM 4081 C CA . VAL A 1 541 ? -0.082 -11.484 -28.203 1 96.19 541 VAL A CA 1
ATOM 4082 C C . VAL A 1 541 ? -0.887 -10.375 -27.531 1 96.19 541 VAL A C 1
ATOM 4084 O O . VAL A 1 541 ? -1.193 -9.352 -28.141 1 96.19 541 VAL A O 1
ATOM 4087 N N . TYR A 1 542 ? -1.249 -10.586 -26.281 1 97 542 TYR A N 1
ATOM 4088 C CA . TYR A 1 542 ? -1.915 -9.547 -25.5 1 97 542 TYR A CA 1
ATOM 4089 C C . TYR A 1 542 ? -0.907 -8.539 -24.969 1 97 542 TYR A C 1
ATOM 4091 O O . TYR A 1 542 ? 0.119 -8.93 -24.391 1 97 542 TYR A O 1
ATOM 4099 N N . VAL A 1 543 ? -1.177 -7.316 -25.188 1 98.38 543 VAL A N 1
ATOM 4100 C CA . VAL A 1 543 ? -0.313 -6.23 -24.734 1 98.38 543 VAL A CA 1
ATOM 4101 C C . VAL A 1 543 ? -1.075 -5.332 -23.766 1 98.38 543 VAL A C 1
ATOM 4103 O O . VAL A 1 543 ? -2.217 -4.949 -24.047 1 98.38 543 VAL A O 1
ATOM 4106 N N . GLU A 1 544 ? -0.47 -5.023 -22.656 1 97.88 544 GLU A N 1
ATOM 4107 C CA . GLU A 1 544 ? -1.127 -4.23 -21.609 1 97.88 544 GLU A CA 1
ATOM 4108 C C . GLU A 1 544 ? -1.071 -2.74 -21.938 1 97.88 544 GLU A C 1
ATOM 4110 O O . GLU A 1 544 ? -0.053 -2.244 -22.438 1 97.88 544 GLU A O 1
ATOM 4115 N N . GLU A 1 545 ? -2.137 -2.025 -21.641 1 96.38 545 GLU A N 1
ATOM 4116 C CA . GLU A 1 545 ? -2.125 -0.567 -21.688 1 96.38 545 GLU A CA 1
ATOM 4117 C C . GLU A 1 545 ? -0.906 0.001 -20.969 1 96.38 545 GLU A C 1
ATOM 4119 O O . GLU A 1 545 ? -0.591 -0.413 -19.844 1 96.38 545 GLU A O 1
ATOM 4124 N N . GLY A 1 546 ? -0.239 0.966 -21.562 1 95.81 546 GLY A N 1
ATOM 4125 C CA . GLY A 1 546 ? 0.996 1.521 -21.031 1 95.81 546 GLY A CA 1
ATOM 4126 C C . GLY A 1 546 ? 2.203 1.242 -21.906 1 95.81 546 GLY A C 1
ATOM 4127 O O . GLY A 1 546 ? 3.201 1.961 -21.844 1 95.81 546 GLY A O 1
ATOM 4128 N N . ILE A 1 547 ? 2.189 0.123 -22.656 1 98.31 547 ILE A N 1
ATOM 4129 C CA . ILE A 1 547 ? 3.199 -0.092 -23.688 1 98.31 547 ILE A CA 1
ATOM 4130 C C . ILE A 1 547 ? 2.941 0.844 -24.859 1 98.31 547 ILE A C 1
ATOM 4132 O O . ILE A 1 547 ? 1.799 1.002 -25.297 1 98.31 547 ILE A O 1
ATOM 4136 N N . SER A 1 548 ? 3.943 1.41 -25.516 1 98 548 SER A N 1
ATOM 4137 C CA . SER A 1 548 ? 3.826 2.488 -26.484 1 98 548 SER A CA 1
ATOM 4138 C C . SER A 1 548 ? 3.18 1.999 -27.781 1 98 548 SER A C 1
ATOM 4140 O O . SER A 1 548 ? 3.314 0.829 -28.141 1 98 548 SER A O 1
ATOM 4142 N N . ASP A 1 549 ? 2.559 2.938 -28.438 1 98.12 549 ASP A N 1
ATOM 4143 C CA . ASP A 1 549 ? 2 2.641 -29.75 1 98.12 549 ASP A CA 1
ATOM 4144 C C . ASP A 1 549 ? 3.096 2.221 -30.734 1 98.12 549 ASP A C 1
ATOM 4146 O O . ASP A 1 549 ? 2.871 1.372 -31.594 1 98.12 549 ASP A O 1
ATOM 4150 N N . GLN A 1 550 ? 4.184 2.828 -30.578 1 98.38 550 GLN A N 1
ATOM 4151 C CA . GLN A 1 550 ? 5.316 2.496 -31.438 1 98.38 550 GLN A CA 1
ATOM 4152 C C . GLN A 1 550 ? 5.711 1.029 -31.281 1 98.38 550 GLN A C 1
ATOM 4154 O O . GLN A 1 550 ? 5.984 0.346 -32.281 1 98.38 550 GLN A O 1
ATOM 4159 N N . ALA A 1 551 ? 5.773 0.54 -30.062 1 98.69 551 ALA A N 1
ATOM 4160 C CA . ALA A 1 551 ? 6.098 -0.861 -29.797 1 98.69 551 ALA A CA 1
ATOM 4161 C C . ALA A 1 551 ? 5.023 -1.784 -30.375 1 98.69 551 ALA A C 1
ATOM 4163 O O . ALA A 1 551 ? 5.336 -2.82 -30.969 1 98.69 551 ALA A O 1
ATOM 4164 N N . VAL A 1 552 ? 3.74 -1.438 -30.188 1 98.69 552 VAL A N 1
ATOM 4165 C CA . VAL A 1 552 ? 2.615 -2.232 -30.656 1 98.69 552 VAL A CA 1
ATOM 4166 C C . VAL A 1 552 ? 2.678 -2.348 -32.188 1 98.69 552 VAL A C 1
ATOM 4168 O O . VAL A 1 552 ? 2.564 -3.443 -32.75 1 98.69 552 VAL A O 1
ATOM 4171 N N . GLU A 1 553 ? 2.885 -1.222 -32.844 1 98.56 553 GLU A N 1
ATOM 4172 C CA . GLU A 1 553 ? 2.973 -1.22 -34.281 1 98.56 553 GLU A CA 1
ATOM 4173 C C . GLU A 1 553 ? 4.199 -1.988 -34.781 1 98.56 553 GLU A C 1
ATOM 4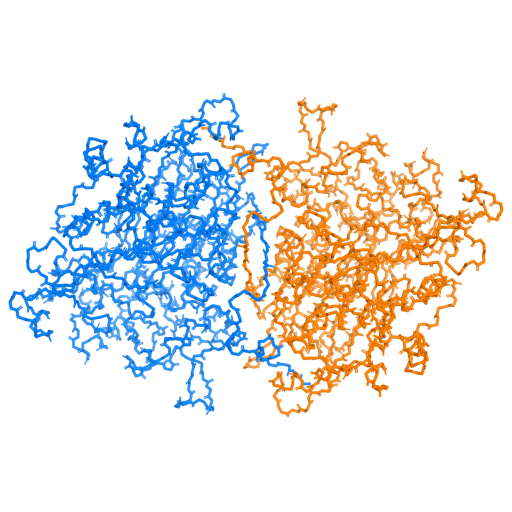175 O O . GLU A 1 553 ? 4.156 -2.654 -35.812 1 98.56 553 GLU A O 1
ATOM 4180 N N . GLY A 1 554 ? 5.266 -1.85 -34.062 1 98.69 554 GLY A N 1
ATOM 4181 C CA . GLY A 1 554 ? 6.457 -2.615 -34.375 1 98.69 554 GLY A CA 1
ATOM 4182 C C . GLY A 1 554 ? 6.238 -4.117 -34.312 1 98.69 554 GLY A C 1
ATOM 4183 O O . GLY A 1 554 ? 6.719 -4.852 -35.188 1 98.69 554 GLY A O 1
ATOM 4184 N N . LEU A 1 555 ? 5.555 -4.605 -33.312 1 98.56 555 LEU A N 1
ATOM 4185 C CA . LEU A 1 555 ? 5.238 -6.023 -33.188 1 98.56 555 LEU A CA 1
ATOM 4186 C C . LEU A 1 555 ? 4.363 -6.492 -34.344 1 98.56 555 LEU A C 1
ATOM 4188 O O . LEU A 1 555 ? 4.566 -7.59 -34.875 1 98.56 555 LEU A O 1
ATOM 4192 N N . LYS A 1 556 ? 3.398 -5.656 -34.688 1 98.19 556 LYS A N 1
ATOM 4193 C CA . LYS A 1 556 ? 2.539 -5.992 -35.844 1 98.19 556 LYS A CA 1
ATOM 4194 C C . LYS A 1 556 ? 3.346 -6.102 -37.125 1 98.19 556 LYS A C 1
ATOM 4196 O O . LYS A 1 556 ? 3.109 -7 -37.938 1 98.19 556 LYS A O 1
ATOM 4201 N N . ARG A 1 557 ? 4.227 -5.219 -37.312 1 98.12 557 ARG A N 1
ATOM 4202 C CA . ARG A 1 557 ? 5.066 -5.234 -38.5 1 98.12 557 ARG A CA 1
ATOM 4203 C C . ARG A 1 557 ? 5.898 -6.512 -38.562 1 98.12 557 ARG A C 1
ATOM 4205 O O . ARG A 1 557 ? 6.184 -7.016 -39.656 1 98.12 557 ARG A O 1
ATOM 4212 N N . LEU A 1 558 ? 6.273 -7.023 -37.438 1 97.75 558 LEU A N 1
ATOM 4213 C CA . LEU A 1 558 ? 7.062 -8.25 -37.375 1 97.75 558 LEU A CA 1
ATOM 4214 C C . LEU A 1 558 ? 6.184 -9.469 -37.594 1 97.75 558 LEU A C 1
ATOM 4216 O O . LEU A 1 558 ? 6.684 -10.594 -37.688 1 97.75 558 LEU A O 1
ATOM 4220 N N . GLY A 1 559 ? 4.871 -9.32 -37.656 1 96.5 559 GLY A N 1
ATOM 4221 C CA . GLY A 1 559 ? 3.963 -10.406 -38 1 96.5 559 GLY A CA 1
ATOM 4222 C C . GLY A 1 559 ? 3.178 -10.922 -36.812 1 96.5 559 GLY A C 1
ATOM 4223 O O . GLY A 1 559 ? 2.438 -11.898 -36.938 1 96.5 559 GLY A O 1
ATOM 4224 N N . HIS A 1 560 ? 3.307 -10.289 -35.656 1 96.5 560 HIS A N 1
ATOM 4225 C CA . HIS A 1 560 ? 2.551 -10.727 -34.5 1 96.5 560 HIS A CA 1
ATOM 4226 C C . HIS A 1 560 ? 1.098 -10.266 -34.562 1 96.5 560 HIS A C 1
ATOM 4228 O O . HIS A 1 560 ? 0.815 -9.164 -35.062 1 96.5 560 HIS A O 1
ATOM 4234 N N . GLN A 1 561 ? 0.13 -11.109 -34.125 1 94.69 561 GLN A N 1
ATOM 4235 C CA . GLN A 1 561 ? -1.247 -10.703 -33.875 1 94.69 561 GLN A CA 1
ATOM 4236 C C . GLN A 1 561 ? -1.387 -10.07 -32.5 1 94.69 561 GLN A C 1
ATOM 4238 O O . GLN A 1 561 ? -1.409 -10.773 -31.484 1 94.69 561 GLN A O 1
ATOM 4243 N N . VAL A 1 562 ? -1.601 -8.773 -32.5 1 97.5 562 VAL A N 1
ATOM 4244 C CA . VAL A 1 562 ? -1.491 -8.055 -31.234 1 97.5 562 VAL A CA 1
ATOM 4245 C C . VAL A 1 562 ? -2.867 -7.551 -30.812 1 97.5 562 VAL A C 1
ATOM 4247 O O . VAL A 1 562 ? -3.617 -7.008 -31.625 1 97.5 562 VAL A O 1
ATOM 4250 N N . LYS A 1 563 ? -3.266 -7.758 -29.609 1 97.56 563 LYS A N 1
ATOM 4251 C CA . LYS A 1 563 ? -4.438 -7.16 -28.984 1 97.56 563 LYS A CA 1
ATOM 4252 C C . LYS A 1 563 ? -4.043 -6.383 -27.734 1 97.56 563 LYS A C 1
ATOM 4254 O O . LYS A 1 563 ? -3.455 -6.941 -26.797 1 97.56 563 LYS A O 1
ATOM 4259 N N . VAL A 1 564 ? -4.355 -5.102 -27.656 1 98.25 564 VAL A N 1
ATOM 4260 C CA . VAL A 1 564 ? -4.07 -4.277 -26.484 1 98.25 564 VAL A CA 1
ATOM 4261 C C . VAL A 1 564 ? -5.227 -4.371 -25.484 1 98.25 564 VAL A C 1
ATOM 4263 O O . VAL A 1 564 ? -6.391 -4.188 -25.859 1 98.25 564 VAL A O 1
ATOM 4266 N N . LEU A 1 565 ? -4.93 -4.734 -24.266 1 97.31 565 LEU A N 1
ATOM 4267 C CA . LEU A 1 565 ? -5.941 -4.84 -23.219 1 97.31 565 LEU A CA 1
ATOM 4268 C C . LEU A 1 565 ? -5.84 -3.672 -22.25 1 97.31 565 LEU A C 1
ATOM 4270 O O . LEU A 1 565 ? -4.738 -3.227 -21.922 1 97.31 565 LEU A O 1
ATOM 4274 N N . ALA A 1 566 ? -7.027 -3.117 -21.797 1 96.25 566 ALA A N 1
ATOM 4275 C CA . ALA A 1 566 ? -7.121 -1.981 -20.891 1 96.25 566 ALA A CA 1
ATOM 4276 C C . ALA A 1 566 ? -8.133 -2.252 -19.781 1 96.25 566 ALA A C 1
ATOM 4278 O O . ALA A 1 566 ? -8.875 -3.238 -19.828 1 96.25 566 ALA A O 1
ATOM 4279 N N . GLY A 1 567 ? -8.094 -1.335 -18.75 1 93.88 567 GLY A N 1
ATOM 4280 C CA . GLY A 1 567 ? -9.07 -1.436 -17.672 1 93.88 567 GLY A CA 1
ATOM 4281 C C . GLY A 1 567 ? -9.047 -2.777 -16.969 1 93.88 567 GLY A C 1
ATOM 4282 O O . GLY A 1 567 ? -7.98 -3.262 -16.578 1 93.88 567 GLY A O 1
ATOM 4283 N N . TRP A 1 568 ? -10.203 -3.402 -16.812 1 93 568 TRP A N 1
ATOM 4284 C CA . TRP A 1 568 ? -10.344 -4.629 -16.031 1 93 568 TRP A CA 1
ATOM 4285 C C . TRP A 1 568 ? -9.781 -5.824 -16.797 1 93 568 TRP A C 1
ATOM 4287 O O . TRP A 1 568 ? -9.469 -6.855 -16.188 1 93 568 TRP A O 1
ATOM 4297 N N . GLU A 1 569 ? -9.586 -5.715 -18.109 1 94 569 GLU A N 1
ATOM 4298 C CA . GLU A 1 569 ? -9.031 -6.805 -18.906 1 94 569 GLU A CA 1
ATOM 4299 C C . GLU A 1 569 ? -7.555 -7.027 -18.578 1 94 569 GLU A C 1
ATOM 4301 O O . GLU A 1 569 ? -6.984 -8.062 -18.938 1 94 569 GLU A O 1
ATOM 4306 N N . ARG A 1 570 ? -6.965 -6.105 -17.891 1 93.88 570 ARG A N 1
ATOM 4307 C CA . ARG A 1 570 ? -5.551 -6.184 -17.531 1 93.88 570 ARG A CA 1
ATOM 4308 C C . ARG A 1 570 ? -5.293 -7.332 -16.562 1 93.88 570 ARG A C 1
ATOM 4310 O O . ARG A 1 570 ? -4.141 -7.707 -16.328 1 93.88 570 ARG A O 1
ATOM 4317 N N . GLY A 1 571 ? -6.359 -7.914 -16.047 1 91.94 571 GLY A N 1
ATOM 4318 C CA . GLY A 1 571 ? -6.207 -9.109 -15.234 1 91.94 571 GLY A CA 1
ATOM 4319 C C . GLY A 1 571 ? -5.465 -10.227 -15.945 1 91.94 571 GLY A C 1
ATOM 4320 O O . GLY A 1 571 ? -4.883 -11.102 -15.305 1 91.94 571 GLY A O 1
ATOM 4321 N N . MET A 1 572 ? -5.348 -10.109 -17.266 1 92.31 572 MET A N 1
ATOM 4322 C CA . MET A 1 572 ? -4.668 -11.078 -18.125 1 92.31 572 MET A CA 1
ATOM 4323 C C . MET A 1 572 ? -3.184 -11.156 -17.781 1 92.31 572 MET A C 1
ATOM 4325 O O . MET A 1 572 ? -2.551 -12.195 -18 1 92.31 572 MET A O 1
ATOM 4329 N N . PHE A 1 573 ? -2.684 -10.172 -17.172 1 95.62 573 PHE A N 1
ATOM 4330 C CA . PHE A 1 573 ? -1.232 -10.039 -17.141 1 95.62 573 PHE A CA 1
ATOM 4331 C C . PHE A 1 573 ? -0.686 -10.5 -15.789 1 95.62 573 PHE A C 1
ATOM 4333 O O . PHE A 1 573 ? 0.473 -10.242 -15.461 1 95.62 573 PHE A O 1
ATOM 4340 N N . GLY A 1 574 ? -1.493 -11.117 -14.984 1 95.06 574 GLY A N 1
ATOM 4341 C CA . GLY A 1 574 ? -1.069 -11.742 -13.742 1 95.06 574 GLY A CA 1
ATOM 4342 C C . GLY A 1 574 ? -0.81 -10.742 -12.625 1 95.06 574 GLY A C 1
ATOM 4343 O O . GLY A 1 574 ? -0.958 -9.539 -12.82 1 95.06 574 GLY A O 1
ATOM 4344 N N . ARG A 1 575 ? -0.542 -11.25 -11.461 1 96.31 575 ARG A N 1
ATOM 4345 C CA . ARG A 1 575 ? -0.236 -10.477 -10.266 1 96.31 575 ARG A CA 1
ATOM 4346 C C . ARG A 1 575 ? 1.036 -10.977 -9.594 1 96.31 575 ARG A C 1
ATOM 4348 O O . ARG A 1 575 ? 1.107 -12.141 -9.188 1 96.31 575 ARG A O 1
ATOM 4355 N N . GLY A 1 576 ? 2.008 -10.102 -9.469 1 97.5 576 GLY A N 1
ATOM 4356 C CA . GLY A 1 576 ? 3.293 -10.539 -8.953 1 97.5 576 GLY A CA 1
ATOM 4357 C C . GLY A 1 576 ? 3.602 -9.992 -7.57 1 97.5 576 GLY A C 1
ATOM 4358 O O . GLY A 1 576 ? 2.988 -9.016 -7.133 1 97.5 576 GLY A O 1
ATOM 4359 N N . GLN A 1 577 ? 4.445 -10.664 -6.836 1 98.75 577 GLN A N 1
ATOM 4360 C CA . GLN A 1 577 ? 5.055 -10.234 -5.578 1 98.75 577 GLN A CA 1
ATOM 4361 C C . GLN A 1 577 ? 6.574 -10.383 -5.629 1 98.75 577 GLN A C 1
ATOM 4363 O O . GLN A 1 577 ? 7.094 -11.328 -6.219 1 98.75 577 GLN A O 1
ATOM 4368 N N . ILE A 1 578 ? 7.273 -9.391 -5.039 1 98.81 578 ILE A N 1
ATOM 4369 C CA . ILE A 1 578 ? 8.734 -9.414 -5.008 1 98.81 578 ILE A CA 1
ATOM 4370 C C . ILE A 1 578 ? 9.227 -9.055 -3.607 1 98.81 578 ILE A C 1
ATOM 4372 O O . ILE A 1 578 ? 8.688 -8.141 -2.971 1 98.81 578 ILE A O 1
ATOM 4376 N N . ILE A 1 579 ? 10.156 -9.781 -3.086 1 98.88 579 ILE A N 1
ATOM 4377 C CA . ILE A 1 579 ? 11.023 -9.359 -1.985 1 98.88 579 ILE A CA 1
ATOM 4378 C C . ILE A 1 579 ? 12.484 -9.516 -2.391 1 98.88 579 ILE A C 1
ATOM 4380 O O . ILE A 1 579 ? 12.945 -10.625 -2.666 1 98.88 579 ILE A O 1
ATOM 4384 N N . ARG A 1 580 ? 13.195 -8.461 -2.451 1 98.44 580 ARG A N 1
ATOM 4385 C CA . ARG A 1 580 ? 14.633 -8.492 -2.719 1 98.44 580 ARG A CA 1
ATOM 4386 C C . ARG A 1 580 ? 15.43 -8.258 -1.442 1 98.44 580 ARG A C 1
ATOM 4388 O O . ARG A 1 580 ? 15.008 -7.504 -0.564 1 98.44 580 ARG A O 1
ATOM 4395 N N . CYS A 1 581 ? 16.641 -8.836 -1.385 1 98.19 581 CYS A N 1
ATOM 4396 C CA . CYS A 1 581 ? 17.469 -8.766 -0.188 1 98.19 581 CYS A CA 1
ATOM 4397 C C . CYS A 1 581 ? 18.734 -7.984 -0.456 1 98.19 581 CYS A C 1
ATOM 4399 O O . CYS A 1 581 ? 19.328 -8.094 -1.532 1 98.19 581 CYS A O 1
ATOM 4401 N N . HIS A 1 582 ? 19.109 -7.18 0.454 1 97.62 582 HIS A N 1
ATOM 4402 C CA . HIS A 1 582 ? 20.406 -6.523 0.435 1 97.62 582 HIS A CA 1
ATOM 4403 C C . HIS A 1 582 ? 20.891 -6.23 1.849 1 97.62 582 HIS A C 1
ATOM 4405 O O . HIS A 1 582 ? 20.172 -6.469 2.822 1 97.62 582 HIS A O 1
ATOM 4411 N N . TYR A 1 583 ? 22.125 -5.832 1.994 1 96.62 583 TYR A N 1
ATOM 4412 C CA . TYR A 1 583 ? 22.734 -5.52 3.283 1 96.62 583 TYR A CA 1
ATOM 4413 C C . TYR A 1 583 ? 23.188 -4.066 3.336 1 96.62 583 TYR A C 1
ATOM 4415 O O . TYR A 1 583 ? 23.609 -3.502 2.322 1 96.62 583 TYR A O 1
ATOM 4423 N N . ASP A 1 584 ? 23.047 -3.453 4.402 1 96.56 584 ASP A N 1
ATOM 4424 C CA . ASP A 1 584 ? 23.641 -2.156 4.738 1 96.56 584 ASP A CA 1
ATOM 4425 C C . ASP A 1 584 ? 24.047 -2.1 6.211 1 96.56 584 ASP A C 1
ATOM 4427 O O . ASP A 1 584 ? 23.266 -2.486 7.086 1 96.56 584 ASP A O 1
ATOM 4431 N N . ASP A 1 585 ? 25.281 -1.676 6.488 1 93.44 585 ASP A N 1
ATOM 4432 C CA . ASP A 1 585 ? 25.812 -1.601 7.844 1 93.44 585 ASP A CA 1
ATOM 4433 C C . ASP A 1 585 ? 25.625 -2.922 8.586 1 93.44 585 ASP A C 1
ATOM 4435 O O . ASP A 1 585 ? 25.172 -2.938 9.727 1 93.44 585 ASP A O 1
ATOM 4439 N N . GLY A 1 586 ? 25.844 -3.984 7.891 1 93.44 586 GLY A N 1
ATOM 4440 C CA . GLY A 1 586 ? 25.812 -5.316 8.477 1 93.44 586 GLY A CA 1
ATOM 4441 C C . GLY A 1 586 ? 24.406 -5.832 8.719 1 93.44 586 GLY A C 1
ATOM 4442 O O . GLY A 1 586 ? 24.219 -6.945 9.219 1 93.44 586 GLY A O 1
ATOM 4443 N N . GLN A 1 587 ? 23.422 -5.094 8.352 1 96.12 587 GLN A N 1
ATOM 4444 C CA . GLN A 1 587 ? 22.047 -5.5 8.578 1 96.12 587 GLN A CA 1
ATOM 4445 C C . GLN A 1 587 ? 21.391 -5.973 7.285 1 96.12 587 GLN A C 1
ATOM 4447 O O . GLN A 1 587 ? 21.531 -5.332 6.242 1 96.12 587 GLN A O 1
ATOM 4452 N N . LEU A 1 588 ? 20.75 -7.141 7.359 1 97.75 588 LEU A N 1
ATOM 4453 C CA . LEU A 1 588 ? 19.953 -7.645 6.242 1 97.75 588 LEU A CA 1
ATOM 4454 C C . LEU A 1 588 ? 18.656 -6.844 6.09 1 97.75 588 LEU A C 1
ATOM 4456 O O . LEU A 1 588 ? 17.953 -6.609 7.07 1 97.75 588 LEU A O 1
ATOM 4460 N N . ILE A 1 589 ? 18.406 -6.359 4.883 1 98.5 589 ILE A N 1
ATOM 4461 C CA . ILE A 1 589 ? 17.219 -5.574 4.582 1 98.5 589 ILE A CA 1
ATOM 4462 C C . ILE A 1 589 ? 16.391 -6.277 3.5 1 98.5 589 ILE A C 1
ATOM 4464 O O . ILE A 1 589 ? 16.953 -6.758 2.51 1 98.5 589 ILE A O 1
ATOM 4468 N N . TYR A 1 590 ? 15.125 -6.383 3.729 1 98.81 590 TYR A N 1
ATOM 4469 C CA . TYR A 1 590 ? 14.156 -6.844 2.736 1 98.81 590 TYR A CA 1
ATOM 4470 C C . TYR A 1 590 ? 13.445 -5.672 2.08 1 98.81 590 TYR A C 1
ATOM 4472 O O . TYR A 1 590 ? 12.938 -4.781 2.768 1 98.81 590 TYR A O 1
ATOM 4480 N N . SER A 1 591 ? 13.422 -5.633 0.762 1 98.75 591 SER A N 1
ATOM 4481 C CA . SER A 1 591 ? 12.75 -4.613 -0.041 1 98.75 591 SER A CA 1
ATOM 4482 C C . SER A 1 591 ? 11.68 -5.23 -0.936 1 98.75 591 SER A C 1
ATOM 4484 O O . SER A 1 591 ? 11.984 -6.047 -1.808 1 98.75 591 SER A O 1
ATOM 4486 N N . ALA A 1 592 ? 10.422 -4.766 -0.755 1 98.81 592 ALA A N 1
ATOM 4487 C CA . ALA A 1 592 ? 9.344 -5.551 -1.349 1 98.81 592 ALA A CA 1
ATOM 4488 C C . ALA A 1 592 ? 8.398 -4.66 -2.146 1 98.81 592 ALA A C 1
ATOM 4490 O O . ALA A 1 592 ? 8.273 -3.465 -1.865 1 98.81 592 ALA A O 1
ATOM 4491 N N . GLY A 1 593 ? 7.789 -5.191 -3.143 1 98.38 593 GLY A N 1
ATOM 4492 C CA . GLY A 1 593 ? 6.68 -4.637 -3.9 1 98.38 593 GLY A CA 1
ATOM 4493 C C . GLY A 1 593 ? 5.531 -5.613 -4.074 1 98.38 593 GLY A C 1
ATOM 4494 O O . GLY A 1 593 ? 5.703 -6.82 -3.908 1 98.38 593 GLY A O 1
ATOM 4495 N N . SER A 1 594 ? 4.352 -5.105 -4.301 1 98.31 594 SER A N 1
ATOM 4496 C CA . SER A 1 594 ? 3.148 -5.867 -4.617 1 98.31 594 SER A CA 1
ATOM 4497 C C . SER A 1 594 ? 2.447 -5.312 -5.852 1 98.31 594 SER A C 1
ATOM 4499 O O . SER A 1 594 ? 2.377 -4.098 -6.039 1 98.31 594 SER A O 1
ATOM 4501 N N . ASP A 1 595 ? 1.891 -6.168 -6.625 1 97.44 595 ASP A N 1
ATOM 4502 C CA . ASP A 1 595 ? 1.391 -5.875 -7.965 1 97.44 595 ASP A CA 1
ATOM 4503 C C . ASP A 1 595 ? 0.123 -5.027 -7.906 1 97.44 595 ASP A C 1
ATOM 4505 O O . ASP A 1 595 ? -0.795 -5.324 -7.141 1 97.44 595 ASP A O 1
ATOM 4509 N N . GLN A 1 596 ? 0.017 -3.992 -8.773 1 95.56 596 GLN A N 1
ATOM 4510 C CA . GLN A 1 596 ? -1.113 -3.072 -8.828 1 95.56 596 GLN A CA 1
ATOM 4511 C C . GLN A 1 596 ? -2.381 -3.785 -9.289 1 95.56 596 GLN A C 1
ATOM 4513 O O . GLN A 1 596 ? -3.488 -3.285 -9.086 1 95.56 596 GLN A O 1
ATOM 4518 N N . ARG A 1 597 ? -2.289 -4.953 -9.898 1 95.94 597 ARG A N 1
ATOM 4519 C CA . ARG A 1 597 ? -3.418 -5.684 -10.477 1 95.94 597 ARG A CA 1
ATOM 4520 C C . ARG A 1 597 ? -4.125 -6.52 -9.414 1 95.94 597 ARG A C 1
ATOM 4522 O O . ARG A 1 597 ? -5.078 -7.238 -9.719 1 95.94 597 ARG A O 1
ATOM 4529 N N . GLY A 1 598 ? -3.686 -6.484 -8.148 1 94.88 598 GLY A N 1
ATOM 4530 C CA . GLY A 1 598 ? -4.336 -7.035 -6.969 1 94.88 598 GLY A CA 1
ATOM 4531 C C . GLY A 1 598 ? -4.684 -5.98 -5.934 1 94.88 598 GLY A C 1
ATOM 4532 O O . GLY A 1 598 ? -4.301 -4.816 -6.07 1 94.88 598 GLY A O 1
ATOM 4533 N N . ASP A 1 599 ? -5.383 -6.395 -4.875 1 96.44 599 ASP A N 1
ATOM 4534 C CA . ASP A 1 599 ? -5.777 -5.469 -3.816 1 96.44 599 ASP A CA 1
ATOM 4535 C C . ASP A 1 599 ? -4.656 -5.297 -2.793 1 96.44 599 ASP A C 1
ATOM 4537 O O . ASP A 1 599 ? -4.684 -4.363 -1.987 1 96.44 599 ASP A O 1
ATOM 4541 N N . GLY A 1 600 ? -3.697 -6.086 -2.875 1 96.06 600 GLY A N 1
ATOM 4542 C CA . GLY A 1 600 ? -2.818 -6.328 -1.741 1 96.06 600 GLY A CA 1
ATOM 4543 C C . GLY A 1 600 ? -1.727 -5.281 -1.602 1 96.06 600 GLY A C 1
ATOM 4544 O O . GLY A 1 600 ? -1.931 -4.113 -1.938 1 96.06 600 GLY A O 1
ATOM 4545 N N . MET A 1 601 ? -0.673 -5.629 -0.824 1 97.75 601 MET A N 1
ATOM 4546 C CA . MET A 1 601 ? 0.457 -4.773 -0.473 1 97.75 601 MET A CA 1
ATOM 4547 C C . MET A 1 601 ? 1.559 -5.582 0.207 1 97.75 601 MET A C 1
ATOM 4549 O O . MET A 1 601 ? 1.373 -6.762 0.509 1 97.75 601 MET A O 1
ATOM 4553 N N . ALA A 1 602 ? 2.715 -4.957 0.309 1 98.69 602 ALA A N 1
ATOM 4554 C CA . ALA A 1 602 ? 3.771 -5.449 1.188 1 98.69 602 ALA A CA 1
ATOM 4555 C C . ALA A 1 602 ? 3.656 -4.84 2.58 1 98.69 602 ALA A C 1
ATOM 4557 O O . ALA A 1 602 ? 3.545 -3.619 2.723 1 98.69 602 ALA A O 1
ATOM 4558 N N . ILE A 1 603 ? 3.611 -5.641 3.615 1 98.75 603 ILE A N 1
ATOM 4559 C CA . ILE A 1 603 ? 3.533 -5.145 4.984 1 98.75 603 ILE A CA 1
ATOM 4560 C C . ILE A 1 603 ? 4.793 -5.539 5.75 1 98.75 603 ILE A C 1
ATOM 4562 O O . ILE A 1 603 ? 5.109 -6.723 5.867 1 98.75 603 ILE A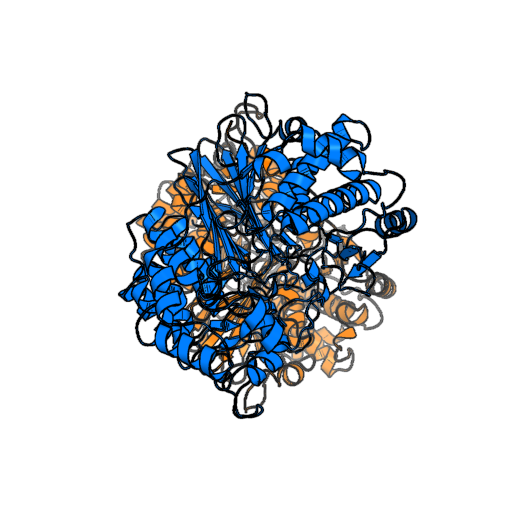 O 1
ATOM 4566 N N . PRO A 1 604 ? 5.547 -4.578 6.273 1 98.75 604 PRO A N 1
ATOM 4567 C CA . PRO A 1 604 ? 6.793 -4.859 6.988 1 98.75 604 PRO A CA 1
ATOM 4568 C C . PRO A 1 604 ? 6.559 -5.277 8.438 1 98.75 604 PRO A C 1
ATOM 4570 O O . PRO A 1 604 ? 5.609 -4.809 9.078 1 98.75 604 PRO A O 1
ATOM 4573 N N . VAL A 1 605 ? 7.383 -6.137 8.93 1 97.88 605 VAL A N 1
ATOM 4574 C CA . VAL A 1 605 ? 7.512 -6.332 10.375 1 97.88 605 VAL A CA 1
ATOM 4575 C C . VAL A 1 605 ? 8.477 -5.301 10.945 1 97.88 605 VAL A C 1
ATOM 4577 O O . VAL A 1 605 ? 9.547 -5.051 10.375 1 97.88 605 VAL A O 1
ATOM 4580 N N . LEU A 1 606 ? 8.023 -4.672 12.008 1 94.75 606 LEU A N 1
ATOM 4581 C CA . LEU A 1 606 ? 8.844 -3.656 12.664 1 94.75 606 LEU A CA 1
ATOM 4582 C C . LEU A 1 606 ? 9.891 -4.301 13.562 1 94.75 606 LEU A C 1
ATOM 4584 O O . LEU A 1 606 ? 9.602 -5.277 14.266 1 94.75 606 LEU A O 1
ATOM 4588 N N . MET B 1 1 ? 28.234 -12.57 -3.016 1 68.88 1 MET B N 1
ATOM 4589 C CA . MET B 1 1 ? 28.422 -11.438 -2.115 1 68.88 1 MET B CA 1
ATOM 4590 C C . MET B 1 1 ? 27.094 -10.758 -1.796 1 68.88 1 MET B C 1
ATOM 4592 O O . MET B 1 1 ? 26.203 -10.695 -2.645 1 68.88 1 MET B O 1
ATOM 4596 N N . PRO B 1 2 ? 27 -10.32 -0.601 1 83.5 2 PRO B N 1
ATOM 4597 C CA . PRO B 1 2 ? 25.766 -9.617 -0.245 1 83.5 2 PRO B CA 1
ATOM 4598 C C . PRO B 1 2 ? 25.547 -8.359 -1.081 1 83.5 2 PRO B C 1
ATOM 4600 O O . PRO B 1 2 ? 26.5 -7.691 -1.464 1 83.5 2 PRO B O 1
ATOM 4603 N N . LEU B 1 3 ? 24.391 -8.211 -1.554 1 93.38 3 LEU B N 1
ATOM 4604 C CA . LEU B 1 3 ? 24 -7.023 -2.309 1 93.38 3 LEU B CA 1
ATOM 4605 C C . LEU B 1 3 ? 23.875 -5.809 -1.391 1 93.38 3 LEU B C 1
ATOM 4607 O O . LEU B 1 3 ? 23.672 -5.957 -0.185 1 93.38 3 LEU B O 1
ATOM 4611 N N . ASN B 1 4 ? 24.172 -4.648 -1.92 1 95.75 4 ASN B N 1
ATOM 4612 C CA . ASN B 1 4 ? 23.938 -3.4 -1.207 1 95.75 4 ASN B CA 1
ATOM 4613 C C . ASN B 1 4 ? 22.719 -2.662 -1.765 1 95.75 4 ASN B C 1
ATOM 4615 O O . ASN B 1 4 ? 22 -3.197 -2.602 1 95.75 4 ASN B O 1
ATOM 4619 N N . SER B 1 5 ? 22.484 -1.45 -1.315 1 95.25 5 SER B N 1
ATOM 4620 C CA . SER B 1 5 ? 21.25 -0.739 -1.629 1 95.25 5 SER B CA 1
ATOM 4621 C C . SER B 1 5 ? 21.203 -0.353 -3.104 1 95.25 5 SER B C 1
ATOM 4623 O O . SER B 1 5 ? 20.109 -0.147 -3.654 1 95.25 5 SER B O 1
ATOM 4625 N N . LYS B 1 6 ? 22.344 -0.204 -3.771 1 94.62 6 LYS B N 1
ATOM 4626 C CA . LYS B 1 6 ? 22.375 0.157 -5.188 1 94.62 6 LYS B CA 1
ATOM 4627 C C . LYS B 1 6 ? 21.828 -0.977 -6.051 1 94.62 6 LYS B C 1
ATOM 4629 O O . LYS B 1 6 ? 21.484 -0.764 -7.211 1 94.62 6 LYS B O 1
ATOM 4634 N N . ALA B 1 7 ? 21.766 -2.207 -5.488 1 94.62 7 ALA B N 1
ATOM 4635 C CA . ALA B 1 7 ? 21.125 -3.324 -6.184 1 94.62 7 ALA B CA 1
ATOM 4636 C C . ALA B 1 7 ? 19.609 -3.127 -6.273 1 94.62 7 ALA B C 1
ATOM 4638 O O . ALA B 1 7 ? 18.953 -3.693 -7.152 1 94.62 7 ALA B O 1
ATOM 4639 N N . ILE B 1 8 ? 19.062 -2.387 -5.332 1 95.81 8 ILE B N 1
ATOM 4640 C CA . ILE B 1 8 ? 17.641 -2.09 -5.297 1 95.81 8 ILE B CA 1
ATOM 4641 C C . ILE B 1 8 ? 17.359 -0.792 -6.055 1 95.81 8 ILE B C 1
ATOM 4643 O O . ILE B 1 8 ? 16.453 -0.733 -6.887 1 95.81 8 ILE B O 1
ATOM 4647 N N . TYR B 1 9 ? 18.141 0.184 -5.695 1 95.31 9 TYR B N 1
ATOM 4648 C CA . TYR B 1 9 ? 18.016 1.512 -6.285 1 95.31 9 TYR B CA 1
ATOM 4649 C C . TYR B 1 9 ? 19.25 1.877 -7.086 1 95.31 9 TYR B C 1
ATOM 4651 O O . TYR B 1 9 ? 20.156 2.537 -6.57 1 95.31 9 TYR B O 1
ATOM 4659 N N . SER B 1 10 ? 19.219 1.643 -8.359 1 89.19 10 SER B N 1
ATOM 4660 C CA . SER B 1 10 ? 20.406 1.793 -9.188 1 89.19 10 SER B CA 1
ATOM 4661 C C . SER B 1 10 ? 20.625 3.25 -9.586 1 89.19 10 SER B C 1
ATOM 4663 O O . SER B 1 10 ? 21.734 3.641 -9.945 1 89.19 10 SER B O 1
ATOM 4665 N N . ARG B 1 11 ? 19.547 4 -9.531 1 82.25 11 ARG B N 1
ATOM 4666 C CA . ARG B 1 11 ? 19.641 5.406 -9.914 1 82.25 11 ARG B CA 1
ATOM 4667 C C . ARG B 1 11 ? 19.438 6.32 -8.711 1 82.25 11 ARG B C 1
ATOM 4669 O O . ARG B 1 11 ? 18.516 6.117 -7.918 1 82.25 11 ARG B O 1
ATOM 4676 N N . LEU B 1 12 ? 20.297 7.273 -8.602 1 74.94 12 LEU B N 1
ATOM 4677 C CA . LEU B 1 12 ? 20.156 8.25 -7.531 1 74.94 12 LEU B CA 1
ATOM 4678 C C . LEU B 1 12 ? 18.984 9.188 -7.781 1 74.94 12 LEU B C 1
ATOM 4680 O O . LEU B 1 12 ? 18.344 9.648 -6.84 1 74.94 12 LEU B O 1
ATOM 4684 N N . ASN B 1 13 ? 18.812 9.461 -9.125 1 77.56 13 ASN B N 1
ATOM 4685 C CA . ASN B 1 13 ? 17.703 10.344 -9.484 1 77.56 13 ASN B CA 1
ATOM 4686 C C . ASN B 1 13 ? 16.609 9.602 -10.25 1 77.56 13 ASN B C 1
ATOM 4688 O O . ASN B 1 13 ? 16.438 9.812 -11.453 1 77.56 13 ASN B O 1
ATOM 4692 N N . PRO B 1 14 ? 15.812 8.852 -9.469 1 83.44 14 PRO B N 1
ATOM 4693 C CA . PRO B 1 14 ? 14.781 8.086 -10.164 1 83.44 14 PRO B CA 1
ATOM 4694 C C . PRO B 1 14 ? 13.578 8.938 -10.562 1 83.44 14 PRO B C 1
ATOM 4696 O O . PRO B 1 14 ? 13.414 10.055 -10.062 1 83.44 14 PRO B O 1
ATOM 4699 N N . ASP B 1 15 ? 12.828 8.43 -11.578 1 90.06 15 ASP B N 1
ATOM 4700 C CA . ASP B 1 15 ? 11.539 9.039 -11.867 1 90.06 15 ASP B CA 1
ATOM 4701 C C . ASP B 1 15 ? 10.609 8.969 -10.656 1 90.06 15 ASP B C 1
ATOM 4703 O O . ASP B 1 15 ? 10.609 7.973 -9.93 1 90.06 15 ASP B O 1
ATOM 4707 N N . PHE B 1 16 ? 9.898 10.094 -10.461 1 92.62 16 PHE B N 1
ATOM 4708 C CA . PHE B 1 16 ? 8.922 10.078 -9.383 1 92.62 16 PHE B CA 1
ATOM 4709 C C . PHE B 1 16 ? 7.938 8.93 -9.555 1 92.62 16 PHE B C 1
ATOM 4711 O O . PHE B 1 16 ? 7.609 8.234 -8.594 1 92.62 16 PHE B O 1
ATOM 4718 N N . VAL B 1 17 ? 7.523 8.695 -10.781 1 92.88 17 VAL B N 1
ATOM 4719 C CA . VAL B 1 17 ? 6.625 7.609 -11.172 1 92.88 17 VAL B CA 1
ATOM 4720 C C . VAL B 1 17 ? 7.168 6.91 -12.422 1 92.88 17 VAL B C 1
ATOM 4722 O O . VAL B 1 17 ? 6.805 7.262 -13.547 1 92.88 17 VAL B O 1
ATOM 4725 N N . PRO B 1 18 ? 7.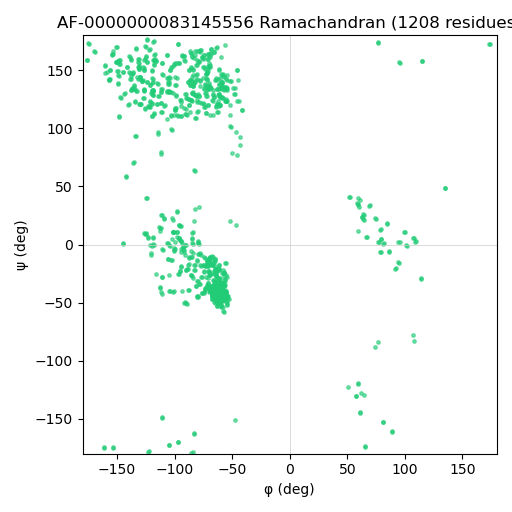945 5.816 -12.18 1 91.5 18 PRO B N 1
ATOM 4726 C CA . PRO B 1 18 ? 8.438 5.125 -13.375 1 91.5 18 PRO B CA 1
ATOM 4727 C C . PRO B 1 18 ? 7.312 4.531 -14.219 1 91.5 18 PRO B C 1
ATOM 4729 O O . PRO B 1 18 ? 7.367 4.582 -15.453 1 91.5 18 PRO B O 1
ATOM 4732 N N . PHE B 1 19 ? 6.348 3.945 -13.57 1 95.19 19 PHE B N 1
ATOM 4733 C CA . PHE B 1 19 ? 5.145 3.412 -14.195 1 95.19 19 PHE B CA 1
ATOM 4734 C C . PHE B 1 19 ? 3.912 3.725 -13.352 1 95.19 19 PHE B C 1
ATOM 4736 O O . PHE B 1 19 ? 3.994 3.795 -12.125 1 95.19 19 PHE B O 1
ATOM 4743 N N . THR B 1 20 ? 2.787 3.91 -14.047 1 92.38 20 THR B N 1
ATOM 4744 C CA . THR B 1 20 ? 1.529 4.102 -13.336 1 92.38 20 THR B CA 1
ATOM 4745 C C . THR B 1 20 ? 1.226 2.902 -12.438 1 92.38 20 THR B C 1
ATOM 4747 O O . THR B 1 20 ? 1.445 1.757 -12.836 1 92.38 20 THR B O 1
ATOM 4750 N N . SER B 1 21 ? 0.727 3.199 -11.289 1 94.62 21 SER B N 1
ATOM 4751 C CA . SER B 1 21 ? 0.308 2.148 -10.367 1 94.62 21 SER B CA 1
ATOM 4752 C C . SER B 1 21 ? -1.159 2.303 -9.977 1 94.62 21 SER B C 1
ATOM 4754 O O . SER B 1 21 ? -1.875 3.123 -10.555 1 94.62 21 SER B O 1
ATOM 4756 N N . ARG B 1 22 ? -1.645 1.422 -9.109 1 95.44 22 ARG B N 1
ATOM 4757 C CA . ARG B 1 22 ? -2.984 1.434 -8.531 1 95.44 22 ARG B CA 1
ATOM 4758 C C . ARG B 1 22 ? -2.979 0.857 -7.121 1 95.44 22 ARG B C 1
ATOM 4760 O O . ARG B 1 22 ? -2.236 -0.084 -6.836 1 95.44 22 ARG B O 1
ATOM 4767 N N . ARG B 1 23 ? -3.854 1.449 -6.273 1 96 23 ARG B N 1
ATOM 4768 C CA . ARG B 1 23 ? -4.094 0.918 -4.934 1 96 23 ARG B CA 1
ATOM 4769 C C . ARG B 1 23 ? -5.586 0.777 -4.66 1 96 23 ARG B C 1
ATOM 4771 O O . ARG B 1 23 ? -6.383 1.617 -5.086 1 96 23 ARG B O 1
ATOM 4778 N N . SER B 1 24 ? -5.902 -0.294 -3.959 1 96.69 24 SER B N 1
ATOM 4779 C CA . SER B 1 24 ? -7.262 -0.44 -3.449 1 96.69 24 SER B CA 1
ATOM 4780 C C . SER B 1 24 ? -7.414 0.222 -2.086 1 96.69 24 SER B C 1
ATOM 4782 O O . SER B 1 24 ? -6.445 0.335 -1.331 1 96.69 24 SER B O 1
ATOM 4784 N N . THR B 1 25 ? -8.672 0.692 -1.84 1 97.94 25 THR B N 1
ATOM 4785 C CA . THR B 1 25 ? -9.016 1.033 -0.465 1 97.94 25 THR B CA 1
ATOM 4786 C C . THR B 1 25 ? -8.805 -0.161 0.46 1 97.94 25 THR B C 1
ATOM 4788 O O . THR B 1 25 ? -9.141 -1.294 0.108 1 97.94 25 THR B O 1
ATOM 4791 N N . VAL B 1 26 ? -8.203 0.069 1.617 1 98.69 26 VAL B N 1
ATOM 4792 C CA . VAL B 1 26 ? -7.93 -0.989 2.586 1 98.69 26 VAL B CA 1
ATOM 4793 C C . VAL B 1 26 ? -8.992 -0.97 3.68 1 98.69 26 VAL B C 1
ATOM 4795 O O . VAL B 1 26 ? -9.391 0.099 4.152 1 98.69 26 VAL B O 1
ATOM 4798 N N . HIS B 1 27 ? -9.469 -2.131 4.082 1 98.75 27 HIS B N 1
ATOM 4799 C CA . HIS B 1 27 ? -10.555 -2.217 5.059 1 98.75 27 HIS B CA 1
ATOM 4800 C C . HIS B 1 27 ? -10.102 -2.941 6.32 1 98.75 27 HIS B C 1
ATOM 4802 O O . HIS B 1 27 ? -9.188 -3.773 6.27 1 98.75 27 HIS B O 1
ATOM 4808 N N . SER B 1 28 ? -10.75 -2.662 7.43 1 98.69 28 SER B N 1
ATOM 4809 C CA . SER B 1 28 ? -10.555 -3.371 8.695 1 98.69 28 SER B CA 1
ATOM 4810 C C . SER B 1 28 ? -11.789 -3.248 9.586 1 98.69 28 SER B C 1
ATOM 4812 O O . SER B 1 28 ? -12.523 -2.264 9.5 1 98.69 28 SER B O 1
ATOM 4814 N N . THR B 1 29 ? -12.008 -4.211 10.383 1 98.31 29 THR B N 1
ATOM 4815 C CA . THR B 1 29 ? -13.062 -4.133 11.391 1 98.31 29 THR B CA 1
ATOM 4816 C C . THR B 1 29 ? -12.469 -3.896 12.773 1 98.31 29 THR B C 1
ATOM 4818 O O . THR B 1 29 ? -13.203 -3.75 13.75 1 98.31 29 THR B O 1
ATOM 4821 N N . ASN B 1 30 ? -11.125 -3.801 12.891 1 98.44 30 ASN B N 1
ATOM 4822 C CA . ASN B 1 30 ? -10.492 -3.787 14.203 1 98.44 30 ASN B CA 1
ATOM 4823 C C . ASN B 1 30 ? -9.602 -2.561 14.383 1 98.44 30 ASN B C 1
ATOM 4825 O O . ASN B 1 30 ? -8.828 -2.486 15.336 1 98.44 30 ASN B O 1
ATOM 4829 N N . GLY B 1 31 ? -9.648 -1.673 13.523 1 98.69 31 GLY B N 1
ATOM 4830 C CA . GLY B 1 31 ? -8.789 -0.499 13.516 1 98.69 31 GLY B CA 1
ATOM 4831 C C . GLY B 1 31 ? -7.844 -0.453 12.336 1 98.69 31 GLY B C 1
ATOM 4832 O O . GLY B 1 31 ? -7.566 -1.482 11.711 1 98.69 31 GLY B O 1
ATOM 4833 N N . ILE B 1 32 ? -7.395 0.716 12.031 1 98.88 32 ILE B N 1
ATOM 4834 C CA . ILE B 1 32 ? -6.531 0.897 10.867 1 98.88 32 ILE B CA 1
ATOM 4835 C C . ILE B 1 32 ? -5.684 2.156 11.039 1 98.88 32 ILE B C 1
ATOM 4837 O O . ILE B 1 32 ? -6.113 3.111 11.695 1 98.88 32 ILE B O 1
ATOM 4841 N N . VAL B 1 33 ? -4.445 2.113 10.602 1 98.94 33 VAL B N 1
ATOM 4842 C CA . VAL B 1 33 ? -3.516 3.238 10.625 1 98.94 33 VAL B CA 1
ATOM 4843 C C . VAL B 1 33 ? -3.184 3.672 9.203 1 98.94 33 VAL B C 1
ATOM 4845 O O . VAL B 1 33 ? -2.824 2.844 8.367 1 98.94 33 VAL B O 1
ATOM 4848 N N . SER B 1 34 ? -3.316 4.906 8.867 1 98.75 34 SER B N 1
ATOM 4849 C CA . SER B 1 34 ? -2.898 5.477 7.594 1 98.75 34 SER B CA 1
ATOM 4850 C C . SER B 1 34 ? -1.914 6.621 7.797 1 98.75 34 SER B C 1
ATOM 4852 O O . SER B 1 34 ? -2.227 7.605 8.469 1 98.75 34 SER B O 1
ATOM 4854 N N . CYS B 1 35 ? -0.711 6.492 7.27 1 98.19 35 CYS B N 1
ATOM 4855 C CA . CYS B 1 35 ? 0.288 7.551 7.387 1 98.19 35 CYS B CA 1
ATOM 4856 C C . CYS B 1 35 ? 1.276 7.496 6.227 1 98.19 35 CYS B C 1
ATOM 4858 O O . CYS B 1 35 ? 1.111 6.699 5.301 1 98.19 35 CYS B O 1
ATOM 4860 N N . THR B 1 36 ? 2.336 8.336 6.215 1 97.31 36 THR B N 1
ATOM 4861 C CA . THR B 1 36 ? 3.188 8.562 5.051 1 97.31 36 THR B CA 1
ATOM 4862 C C . THR B 1 36 ? 4.391 7.625 5.066 1 97.31 36 THR B C 1
ATOM 4864 O O . THR B 1 36 ? 5.219 7.656 4.156 1 97.31 36 THR B O 1
ATOM 4867 N N . GLN B 1 37 ? 4.562 6.785 6.094 1 98 37 GLN B N 1
ATOM 4868 C CA . GLN B 1 37 ? 5.684 5.859 6.199 1 98 37 GLN B CA 1
ATOM 4869 C C . GLN B 1 37 ? 5.207 4.461 6.586 1 98 37 GLN B C 1
ATOM 4871 O O . GLN B 1 37 ? 4.508 4.297 7.59 1 98 37 GLN B O 1
ATOM 4876 N N . PRO B 1 38 ? 5.695 3.447 5.848 1 98.38 38 PRO B N 1
ATOM 4877 C CA . PRO B 1 38 ? 5.246 2.086 6.148 1 98.38 38 PRO B CA 1
ATOM 4878 C C . PRO B 1 38 ? 5.656 1.621 7.543 1 98.38 38 PRO B C 1
ATOM 4880 O O . PRO B 1 38 ? 4.855 1.002 8.25 1 98.38 38 PRO B O 1
ATOM 4883 N N . LEU B 1 39 ? 6.852 1.894 7.961 1 98.75 39 LEU B N 1
ATOM 4884 C CA . LEU B 1 39 ? 7.332 1.448 9.266 1 98.75 39 LEU B CA 1
ATOM 4885 C C . LEU B 1 39 ? 6.605 2.176 10.391 1 98.75 39 LEU B C 1
ATOM 4887 O O . LEU B 1 39 ? 6.348 1.594 11.445 1 98.75 39 LEU B O 1
ATOM 4891 N N . ALA B 1 40 ? 6.289 3.439 10.18 1 98.81 40 ALA B N 1
ATOM 4892 C CA . ALA B 1 40 ? 5.5 4.176 11.164 1 98.81 40 ALA B CA 1
ATOM 4893 C C . ALA B 1 40 ? 4.082 3.617 11.258 1 98.81 40 ALA B C 1
ATOM 4895 O O . ALA B 1 40 ? 3.514 3.527 12.352 1 98.81 40 ALA B O 1
ATOM 4896 N N . ALA B 1 41 ? 3.5 3.303 10.117 1 98.75 41 ALA B N 1
ATOM 4897 C CA . ALA B 1 41 ? 2.186 2.666 10.133 1 98.75 41 ALA B CA 1
ATOM 4898 C C . ALA B 1 41 ? 2.223 1.346 10.898 1 98.75 41 ALA B C 1
ATOM 4900 O O . ALA B 1 41 ? 1.305 1.036 11.656 1 98.75 41 ALA B O 1
ATOM 4901 N N . ALA B 1 42 ? 3.279 0.581 10.664 1 98.69 42 ALA B N 1
ATOM 4902 C CA . ALA B 1 42 ? 3.438 -0.691 11.367 1 98.69 42 ALA B CA 1
ATOM 4903 C C . ALA B 1 42 ? 3.57 -0.477 12.867 1 98.69 42 ALA B C 1
ATOM 4905 O O . ALA B 1 42 ? 3.102 -1.295 13.664 1 98.69 42 ALA B O 1
ATOM 4906 N N . ALA B 1 43 ? 4.215 0.596 13.281 1 98.81 43 ALA B N 1
ATOM 4907 C CA . ALA B 1 43 ? 4.328 0.93 14.703 1 98.81 43 ALA B CA 1
ATOM 4908 C C . ALA B 1 43 ? 2.951 1.165 15.32 1 98.81 43 ALA B C 1
ATOM 4910 O O . ALA B 1 43 ? 2.66 0.662 16.406 1 98.81 43 ALA B O 1
ATOM 4911 N N . GLY B 1 44 ? 2.156 1.976 14.633 1 98.88 44 GLY B N 1
ATOM 4912 C CA . GLY B 1 44 ? 0.802 2.193 15.117 1 98.88 44 GLY B CA 1
ATOM 4913 C C . GLY B 1 44 ? -0.015 0.917 15.195 1 98.88 44 GLY B C 1
ATOM 4914 O O . GLY B 1 44 ? -0.755 0.707 16.156 1 98.88 44 GLY B O 1
ATOM 4915 N N . GLN B 1 45 ? 0.089 0.078 14.156 1 98.75 45 GLN B N 1
ATOM 4916 C CA . GLN B 1 45 ? -0.626 -1.193 14.141 1 98.75 45 GLN B CA 1
ATOM 4917 C C . GLN B 1 45 ? -0.232 -2.064 15.328 1 98.75 45 GLN B C 1
ATOM 4919 O O . GLN B 1 45 ? -1.085 -2.713 15.938 1 98.75 45 GLN B O 1
ATOM 4924 N N . ARG B 1 46 ? 1.086 -2.137 15.609 1 98.31 46 ARG B N 1
ATOM 4925 C CA . ARG B 1 46 ? 1.592 -2.898 16.75 1 98.31 46 ARG B CA 1
ATOM 4926 C C . ARG B 1 46 ? 0.924 -2.455 18.047 1 98.31 46 ARG B C 1
ATOM 4928 O O . ARG B 1 46 ? 0.501 -3.291 18.844 1 98.31 46 ARG B O 1
ATOM 4935 N N . ILE B 1 47 ? 0.784 -1.154 18.25 1 98.81 47 ILE B N 1
ATOM 4936 C CA . ILE B 1 47 ? 0.213 -0.603 19.469 1 98.81 47 ILE B CA 1
ATOM 4937 C C . ILE B 1 47 ? -1.268 -0.966 19.562 1 98.81 47 ILE B C 1
ATOM 4939 O O . ILE B 1 47 ? -1.76 -1.333 20.625 1 98.81 47 ILE B O 1
ATOM 4943 N N . LEU B 1 48 ? -1.99 -0.857 18.453 1 98.81 48 LEU B N 1
ATOM 4944 C CA . LEU B 1 48 ? -3.398 -1.241 18.438 1 98.81 48 LEU B CA 1
ATOM 4945 C C . LEU B 1 48 ? -3.561 -2.717 18.797 1 98.81 48 LEU B C 1
ATOM 4947 O O . LEU B 1 48 ? -4.449 -3.082 19.562 1 98.81 48 LEU B O 1
ATOM 4951 N N . ARG B 1 49 ? -2.705 -3.562 18.25 1 97.5 49 ARG B N 1
ATOM 4952 C CA . ARG B 1 49 ? -2.76 -5 18.484 1 97.5 49 ARG B CA 1
ATOM 4953 C C . ARG B 1 49 ? -2.438 -5.316 19.953 1 97.5 49 ARG B C 1
ATOM 4955 O O . ARG B 1 49 ? -2.98 -6.266 20.516 1 97.5 49 ARG B O 1
ATOM 4962 N N . ASP B 1 50 ? -1.548 -4.523 20.5 1 97.69 50 ASP B N 1
ATOM 4963 C CA . ASP B 1 50 ? -1.11 -4.75 21.875 1 97.69 50 ASP B CA 1
ATOM 4964 C C . ASP B 1 50 ? -2.137 -4.223 22.875 1 97.69 50 ASP B C 1
ATOM 4966 O O . ASP B 1 50 ? -1.897 -4.23 24.078 1 97.69 50 ASP B O 1
ATOM 4970 N N . GLY B 1 51 ? -3.191 -3.699 22.406 1 97.62 51 GLY B N 1
ATOM 4971 C CA . GLY B 1 51 ? -4.293 -3.336 23.281 1 97.62 51 GLY B CA 1
ATOM 4972 C C . GLY B 1 51 ? -4.469 -1.836 23.438 1 97.62 51 GLY B C 1
ATOM 4973 O O . GLY B 1 51 ? -5.387 -1.377 24.109 1 97.62 51 GLY B O 1
ATOM 4974 N N . GLY B 1 52 ? -3.631 -1.026 22.703 1 98.75 52 GLY B N 1
ATOM 4975 C CA . GLY B 1 52 ? -3.791 0.418 22.734 1 98.75 52 GLY B CA 1
ATOM 4976 C C . GLY B 1 52 ? -4.977 0.901 21.922 1 98.75 52 GLY B C 1
ATOM 4977 O O . GLY B 1 52 ? -5.512 0.156 21.094 1 98.75 52 GLY B O 1
ATOM 4978 N N . ASN B 1 53 ? -5.426 2.115 22.219 1 98.81 53 ASN B N 1
ATOM 4979 C CA . ASN B 1 53 ? -6.48 2.725 21.406 1 98.81 53 ASN B CA 1
ATOM 4980 C C . ASN B 1 53 ? -5.906 3.676 20.359 1 98.81 53 ASN B C 1
ATOM 4982 O O . ASN B 1 53 ? -4.703 3.666 20.094 1 98.81 53 ASN B O 1
ATOM 4986 N N . ALA B 1 54 ? -6.75 4.406 19.734 1 98.94 54 ALA B N 1
ATOM 4987 C CA . ALA B 1 54 ? -6.348 5.285 18.641 1 98.94 54 ALA B CA 1
ATOM 4988 C C . ALA B 1 54 ? -5.348 6.332 19.109 1 98.94 54 ALA B C 1
ATOM 4990 O O . ALA B 1 54 ? -4.406 6.676 18.391 1 98.94 54 ALA B O 1
ATOM 4991 N N . ALA B 1 55 ? -5.516 6.867 20.297 1 98.94 55 ALA B N 1
ATOM 4992 C CA . ALA B 1 55 ? -4.621 7.891 20.828 1 98.94 55 ALA B CA 1
ATOM 4993 C C . ALA B 1 55 ? -3.232 7.316 21.094 1 98.94 55 ALA B C 1
ATOM 4995 O O . ALA B 1 55 ? -2.221 7.93 20.75 1 98.94 55 ALA B O 1
ATOM 4996 N N . ASP B 1 56 ? -3.188 6.129 21.75 1 98.94 56 ASP B N 1
ATOM 4997 C CA . ASP B 1 56 ? -1.914 5.457 22 1 98.94 56 ASP B CA 1
ATOM 4998 C C . ASP B 1 56 ? -1.158 5.242 20.688 1 98.94 56 ASP B C 1
ATOM 5000 O O . ASP B 1 56 ? 0.033 5.547 20.594 1 98.94 56 ASP B O 1
ATOM 5004 N N . ALA B 1 57 ? -1.888 4.711 19.766 1 98.94 57 ALA B N 1
ATOM 5005 C CA . ALA B 1 57 ? -1.283 4.379 18.469 1 98.94 57 ALA B CA 1
ATOM 5006 C C . ALA B 1 57 ? -0.817 5.637 17.75 1 98.94 57 ALA B C 1
ATOM 5008 O O . ALA B 1 57 ? 0.211 5.621 17.062 1 98.94 57 ALA B O 1
ATOM 5009 N N . ALA B 1 58 ? -1.562 6.699 17.828 1 98.94 58 ALA B N 1
ATOM 5010 C CA . ALA B 1 58 ? -1.195 7.941 17.156 1 98.94 58 ALA B CA 1
ATOM 5011 C C . ALA B 1 58 ? 0.145 8.469 17.656 1 98.94 58 ALA B C 1
ATOM 5013 O O . ALA B 1 58 ? 0.976 8.922 16.875 1 98.94 58 ALA B O 1
ATOM 5014 N N . VAL B 1 59 ? 0.346 8.43 18.953 1 98.94 59 VAL B N 1
ATOM 5015 C CA . VAL B 1 59 ? 1.604 8.906 19.516 1 98.94 59 VAL B CA 1
ATOM 5016 C C . VAL B 1 59 ? 2.748 7.996 19.078 1 98.94 59 VAL B C 1
ATOM 5018 O O . VAL B 1 59 ? 3.846 8.469 18.766 1 98.94 59 VAL B O 1
ATOM 5021 N N . ALA B 1 60 ? 2.506 6.711 19 1 98.94 60 ALA B N 1
ATOM 5022 C CA . ALA B 1 60 ? 3.514 5.785 18.484 1 98.94 60 ALA B CA 1
ATOM 5023 C C . ALA B 1 60 ? 3.865 6.109 17.047 1 98.94 60 ALA B C 1
ATOM 5025 O O . ALA B 1 60 ? 5.035 6.074 16.656 1 98.94 60 ALA B O 1
ATOM 5026 N N . VAL B 1 61 ? 2.852 6.371 16.25 1 98.94 61 VAL B N 1
ATOM 5027 C CA . VAL B 1 61 ? 3.061 6.73 14.844 1 98.94 61 VAL B CA 1
ATOM 5028 C C . VAL B 1 61 ? 3.859 8.031 14.758 1 98.94 61 VAL B C 1
ATOM 5030 O O . VAL B 1 61 ? 4.801 8.133 13.969 1 98.94 61 VAL B O 1
ATOM 5033 N N . ALA B 1 62 ? 3.512 9.047 15.555 1 98.88 62 ALA B N 1
ATOM 5034 C CA . ALA B 1 62 ? 4.219 10.328 15.555 1 98.88 62 ALA B CA 1
ATOM 5035 C C . ALA B 1 62 ? 5.699 10.133 15.859 1 98.88 62 ALA B C 1
ATOM 5037 O O . ALA B 1 62 ? 6.562 10.711 15.195 1 98.88 62 ALA B O 1
ATOM 5038 N N . ALA B 1 63 ? 5.949 9.352 16.875 1 98.94 63 ALA B N 1
ATOM 5039 C CA . ALA B 1 63 ? 7.332 9.094 17.281 1 98.94 63 ALA B CA 1
ATOM 5040 C C . ALA B 1 63 ? 8.086 8.352 16.188 1 98.94 63 ALA B C 1
ATOM 5042 O O . ALA B 1 63 ? 9.242 8.664 15.891 1 98.94 63 ALA B O 1
ATOM 5043 N N . ALA B 1 64 ? 7.445 7.383 15.594 1 98.88 64 ALA B N 1
ATOM 5044 C CA . ALA B 1 64 ? 8.086 6.625 14.523 1 98.88 64 ALA B CA 1
ATOM 5045 C C . ALA B 1 64 ? 8.328 7.504 13.297 1 98.88 64 ALA B C 1
ATOM 5047 O O . ALA B 1 64 ? 9.352 7.363 12.617 1 98.88 64 ALA B O 1
ATOM 5048 N N . LEU B 1 65 ? 7.41 8.359 13 1 98.75 65 LEU B N 1
ATOM 5049 C CA . LEU B 1 65 ? 7.594 9.305 11.898 1 98.75 65 LEU B CA 1
ATOM 5050 C C . LEU B 1 65 ? 8.766 10.242 12.172 1 98.75 65 LEU B C 1
ATOM 5052 O O . LEU B 1 65 ? 9.477 10.641 11.25 1 98.75 65 LEU B O 1
ATOM 5056 N N . ASN B 1 66 ? 8.93 10.625 13.461 1 98.62 66 ASN B N 1
ATOM 5057 C CA . ASN B 1 66 ? 10.078 11.453 13.82 1 98.62 66 ASN B CA 1
ATOM 5058 C C . ASN B 1 66 ? 11.391 10.773 13.445 1 98.62 66 ASN B C 1
ATOM 5060 O O . ASN B 1 66 ? 12.352 11.445 13.055 1 98.62 66 ASN B O 1
ATOM 5064 N N . ILE B 1 67 ? 11.414 9.469 13.516 1 98.56 67 ILE B N 1
ATOM 5065 C CA . ILE B 1 67 ? 12.594 8.695 13.164 1 98.56 67 ILE B CA 1
ATOM 5066 C C . ILE B 1 67 ? 12.672 8.547 11.641 1 98.56 67 ILE B C 1
ATOM 5068 O O . ILE B 1 67 ? 13.727 8.789 11.039 1 98.56 67 ILE B O 1
ATOM 5072 N N . THR B 1 68 ? 11.578 8.242 10.977 1 98.31 68 THR B N 1
ATOM 5073 C CA . THR B 1 68 ? 11.602 7.75 9.609 1 98.31 68 THR B CA 1
ATOM 5074 C C . THR B 1 68 ? 11.414 8.898 8.617 1 98.31 68 THR B C 1
ATOM 5076 O O . THR B 1 68 ? 11.703 8.75 7.43 1 98.31 68 THR B O 1
ATOM 5079 N N . GLU B 1 69 ? 10.914 9.992 9.062 1 97.5 69 GLU B N 1
ATOM 5080 C CA . GLU B 1 69 ? 10.664 11.156 8.219 1 97.5 69 GLU B CA 1
ATOM 5081 C C . GLU B 1 69 ? 10.969 12.453 8.961 1 97.5 69 GLU B C 1
ATOM 5083 O O . GLU B 1 69 ? 10.125 13.352 9.023 1 97.5 69 GLU B O 1
ATOM 5088 N N . PRO B 1 70 ? 12.164 12.602 9.422 1 97.25 70 PRO B N 1
ATOM 5089 C CA . PRO B 1 70 ? 12.5 13.75 10.273 1 97.25 70 PRO B CA 1
ATOM 5090 C C . PRO B 1 70 ? 12.539 15.062 9.508 1 97.25 70 PRO B C 1
ATOM 5092 O O . PRO B 1 70 ? 12.539 16.141 10.109 1 97.25 70 PRO B O 1
ATOM 5095 N N . SER B 1 71 ? 12.617 15.008 8.188 1 95.81 71 SER B N 1
ATOM 5096 C CA . SER B 1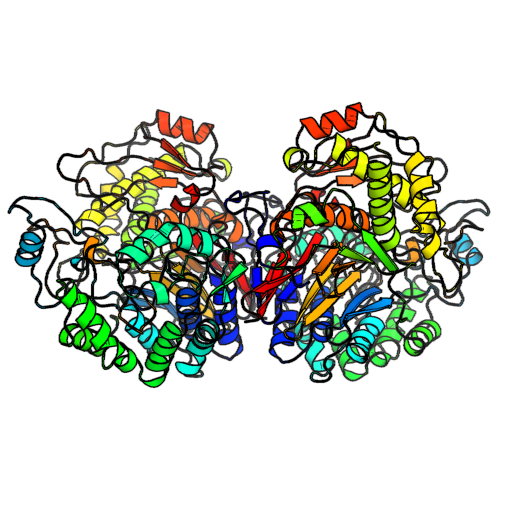 71 ? 12.617 16.234 7.391 1 95.81 71 SER B CA 1
ATOM 5097 C C . SER B 1 71 ? 11.258 16.922 7.441 1 95.81 71 SER B C 1
ATOM 5099 O O . SER B 1 71 ? 11.133 18.094 7.047 1 95.81 71 SER B O 1
ATOM 5101 N N . SER B 1 72 ? 10.25 16.234 7.98 1 94.94 72 SER B N 1
ATOM 5102 C CA . SER B 1 72 ? 8.906 16.797 7.992 1 94.94 72 SER B CA 1
ATOM 5103 C C . SER B 1 72 ? 8.414 17.031 9.414 1 94.94 72 SER B C 1
ATOM 5105 O O . SER B 1 72 ? 7.5 17.812 9.641 1 94.94 72 SER B O 1
ATOM 5107 N N . THR B 1 73 ? 8.961 16.266 10.297 1 96.81 73 THR B N 1
ATOM 5108 C CA . THR B 1 73 ? 8.359 16.281 11.633 1 96.81 73 THR B CA 1
ATOM 5109 C C . THR B 1 73 ? 9.391 15.906 12.695 1 96.81 73 THR B C 1
ATOM 5111 O O . THR B 1 73 ? 10.461 15.383 12.367 1 96.81 73 THR B O 1
ATOM 5114 N N . GLY B 1 74 ? 8.992 16.234 13.969 1 97.44 74 GLY B N 1
ATOM 5115 C CA . GLY B 1 74 ? 9.812 15.797 15.094 1 97.44 74 GLY B CA 1
ATOM 5116 C C . GLY B 1 74 ? 9.344 16.344 16.422 1 97.44 74 GLY B C 1
ATOM 5117 O O . GLY B 1 74 ? 8.523 17.266 16.469 1 97.44 74 GLY B O 1
ATOM 5118 N N . ILE B 1 75 ? 10 15.82 17.406 1 98.62 75 ILE B N 1
ATOM 5119 C CA . ILE B 1 75 ? 9.664 16.156 18.781 1 98.62 75 ILE B CA 1
ATOM 5120 C C . ILE B 1 75 ? 10.109 17.594 19.094 1 98.62 75 ILE B C 1
ATOM 5122 O O . ILE B 1 75 ? 9.664 18.188 20.062 1 98.62 75 ILE B O 1
ATOM 5126 N N . GLY B 1 76 ? 10.969 18.172 18.281 1 98.5 76 GLY B N 1
ATOM 5127 C CA . GLY B 1 76 ? 11.367 19.578 18.375 1 98.5 76 GLY B CA 1
ATOM 5128 C C . GLY B 1 76 ? 10.359 20.516 17.766 1 98.5 76 GLY B C 1
ATOM 5129 O O . GLY B 1 76 ? 10.594 21.734 17.719 1 98.5 76 GLY B O 1
ATOM 5130 N N . GLY B 1 77 ? 9.258 19.922 17.281 1 98 77 GLY B N 1
ATOM 5131 C CA . GLY B 1 77 ? 8.227 20.719 16.625 1 98 77 GLY B CA 1
ATOM 5132 C C . GLY B 1 77 ? 6.945 20.797 17.438 1 98 77 GLY B C 1
ATOM 5133 O O . GLY B 1 77 ? 6.988 20.922 18.672 1 98 77 GLY B O 1
ATOM 5134 N N . ASP B 1 78 ? 5.809 20.906 16.719 1 98 78 ASP B N 1
ATOM 5135 C CA . ASP B 1 78 ? 4.488 21.125 17.297 1 98 78 ASP B CA 1
ATOM 5136 C C . ASP B 1 78 ? 3.508 20.031 16.844 1 98 78 ASP B C 1
ATOM 5138 O O . ASP B 1 78 ? 3.787 19.297 15.898 1 98 78 ASP B O 1
ATOM 5142 N N . MET B 1 79 ? 2.439 19.938 17.594 1 98.25 79 MET B N 1
ATOM 5143 C CA . MET B 1 79 ? 1.416 19 17.172 1 98.25 79 MET B CA 1
ATOM 5144 C C . MET B 1 79 ? 0.021 19.516 17.5 1 98.25 79 MET B C 1
ATOM 5146 O O . MET B 1 79 ? -0.146 20.312 18.422 1 98.25 79 MET B O 1
ATOM 5150 N N . PHE B 1 80 ? -0.962 19.172 16.688 1 98.5 80 PHE B N 1
ATOM 5151 C CA . PHE B 1 80 ? -2.396 19.328 16.922 1 98.5 80 PHE B CA 1
ATOM 5152 C C . PHE B 1 80 ? -3.111 17.984 16.719 1 98.5 80 PHE B C 1
ATOM 5154 O O . PHE B 1 80 ? -2.637 17.125 15.977 1 98.5 80 PHE B O 1
ATOM 5161 N N . CYS B 1 81 ? -4.238 17.766 17.438 1 98.44 81 CYS B N 1
ATOM 5162 C CA . CYS B 1 81 ? -5.035 16.594 17.109 1 98.44 81 CYS B CA 1
ATOM 5163 C C . CYS B 1 81 ? -6.512 16.828 17.391 1 98.44 81 CYS B C 1
ATOM 5165 O O . CYS B 1 81 ? -6.859 17.734 18.156 1 98.44 81 CYS B O 1
ATOM 5167 N N . LEU B 1 82 ? -7.309 16.219 16.656 1 98.88 82 LEU B N 1
ATOM 5168 C CA . LEU B 1 82 ? -8.711 15.969 16.984 1 98.88 82 LEU B CA 1
ATOM 5169 C C . LEU B 1 82 ? -8.93 14.508 17.359 1 98.88 82 LEU B C 1
ATOM 5171 O O . LEU B 1 82 ? -8.375 13.602 16.719 1 98.88 82 LEU B O 1
ATOM 5175 N N . PHE B 1 83 ? -9.617 14.281 18.453 1 98.88 83 PHE B N 1
ATOM 5176 C CA . PHE B 1 83 ? -9.93 12.938 18.922 1 98.88 83 PHE B CA 1
ATOM 5177 C C . PHE B 1 83 ? -11.438 12.734 19.031 1 98.88 83 PHE B C 1
ATOM 5179 O O . PHE B 1 83 ? -12.117 13.469 19.75 1 98.88 83 PHE B O 1
ATOM 5186 N N . TYR B 1 84 ? -11.977 11.812 18.281 1 98.88 84 TYR B N 1
ATOM 5187 C CA . TYR B 1 84 ? -13.375 11.414 18.406 1 98.88 84 TYR B CA 1
ATOM 5188 C C . TYR B 1 84 ? -13.531 10.305 19.453 1 98.88 84 TYR B C 1
ATOM 5190 O O . TYR B 1 84 ? -12.977 9.219 19.281 1 98.88 84 TYR B O 1
ATOM 5198 N N . ASP B 1 85 ? -14.297 10.609 20.422 1 98.69 85 ASP B N 1
ATOM 5199 C CA . ASP B 1 85 ? -14.648 9.625 21.438 1 98.69 85 ASP B CA 1
ATOM 5200 C C . ASP B 1 85 ? -15.961 8.93 21.109 1 98.69 85 ASP B C 1
ATOM 5202 O O . ASP B 1 85 ? -17.031 9.531 21.219 1 98.69 85 ASP B O 1
ATOM 5206 N N . ALA B 1 86 ? -15.836 7.699 20.781 1 97.88 86 ALA B N 1
ATOM 5207 C CA . ALA B 1 86 ? -17 6.957 20.297 1 97.88 86 ALA B CA 1
ATOM 5208 C C . ALA B 1 86 ? -18.062 6.828 21.391 1 97.88 86 ALA B C 1
ATOM 5210 O O . ALA B 1 86 ? -19.25 6.805 21.094 1 97.88 86 ALA B O 1
ATOM 5211 N N . LYS B 1 87 ? -17.688 6.723 22.609 1 97.38 87 LYS B N 1
ATOM 5212 C CA . LYS B 1 87 ? -18.625 6.555 23.719 1 97.38 87 LYS B CA 1
ATOM 5213 C C . LYS B 1 87 ? -19.484 7.797 23.891 1 97.38 87 LYS B C 1
ATOM 5215 O O . LYS B 1 87 ? -20.688 7.688 24.156 1 97.38 87 LYS B O 1
ATOM 5220 N N . THR B 1 88 ? -18.891 8.945 23.75 1 97.75 88 THR B N 1
ATOM 5221 C CA . THR B 1 88 ? -19.609 10.188 24 1 97.75 88 THR B CA 1
ATOM 5222 C C . THR B 1 88 ? -20.031 10.852 22.703 1 97.75 88 THR B C 1
ATOM 5224 O O . THR B 1 88 ? -20.859 11.773 22.703 1 97.75 88 THR B O 1
ATOM 5227 N N . LYS B 1 89 ? -19.484 10.398 21.609 1 97.25 89 LYS B N 1
ATOM 5228 C CA . LYS B 1 89 ? -19.688 10.961 20.281 1 97.25 89 LYS B CA 1
ATOM 5229 C C . LYS B 1 89 ? -19.266 12.422 20.234 1 97.25 89 LYS B C 1
ATOM 5231 O O . LYS B 1 89 ? -19.922 13.25 19.594 1 97.25 89 LYS B O 1
ATOM 5236 N N . LYS B 1 90 ? -18.219 12.711 20.984 1 98.06 90 LYS B N 1
ATOM 5237 C CA . LYS B 1 90 ? -17.688 14.078 21.016 1 98.06 90 LYS B CA 1
ATOM 5238 C C . LYS B 1 90 ? -16.328 14.148 20.328 1 98.06 90 LYS B C 1
ATOM 5240 O O . LYS B 1 90 ? -15.555 13.188 20.375 1 98.06 90 LYS B O 1
ATOM 5245 N N . VAL B 1 91 ? -16.078 15.281 19.688 1 98.62 91 VAL B N 1
ATOM 5246 C CA . VAL B 1 91 ? -14.773 15.578 19.094 1 98.62 91 VAL B CA 1
ATOM 5247 C C . VAL B 1 91 ? -13.984 16.484 20.031 1 98.62 91 VAL B C 1
ATOM 5249 O O . VAL B 1 91 ? -14.414 17.594 20.359 1 98.62 91 VAL B O 1
ATOM 5252 N N . HIS B 1 92 ? -12.859 15.969 20.5 1 98.69 92 HIS B N 1
ATOM 5253 C CA . HIS B 1 92 ? -11.938 16.734 21.328 1 98.69 92 HIS B CA 1
ATOM 5254 C C . HIS B 1 92 ? -10.781 17.297 20.5 1 98.69 92 HIS B C 1
ATOM 5256 O O . HIS B 1 92 ? -10.477 16.766 19.438 1 98.69 92 HIS B O 1
ATOM 5262 N N . SER B 1 93 ? -10.188 18.359 21.016 1 98.12 93 SER B N 1
ATOM 5263 C CA . SER B 1 93 ? -9.117 19.031 20.281 1 98.12 93 SER B CA 1
ATOM 5264 C C . SER B 1 93 ? -7.973 19.422 21.203 1 98.12 93 SER B C 1
ATOM 5266 O O . SER B 1 93 ? -8.203 19.922 22.312 1 98.12 93 SER B O 1
ATOM 5268 N N . LEU B 1 94 ? -6.75 19.125 20.781 1 98.56 94 LEU B N 1
ATOM 5269 C CA . LEU B 1 94 ? -5.562 19.531 21.531 1 98.56 94 LEU B CA 1
ATOM 5270 C C . LEU B 1 94 ? -4.664 20.422 20.672 1 98.56 94 LEU B C 1
ATOM 5272 O O . LEU B 1 94 ? -4.387 20.094 19.516 1 98.56 94 LEU B O 1
ATOM 5276 N N . ASN B 1 95 ? -4.266 21.547 21.219 1 98.44 95 ASN B N 1
ATOM 5277 C CA . ASN B 1 95 ? -3.244 22.422 20.656 1 98.44 95 ASN B CA 1
ATOM 5278 C C . ASN B 1 95 ? -1.911 22.266 21.391 1 98.44 95 ASN B C 1
ATOM 5280 O O . ASN B 1 95 ? -1.721 22.828 22.469 1 98.44 95 ASN B O 1
ATOM 5284 N N . GLY B 1 96 ? -1.026 21.484 20.781 1 98.06 96 GLY B N 1
ATOM 5285 C CA . GLY B 1 96 ? 0.294 21.281 21.359 1 98.06 96 GLY B CA 1
ATOM 5286 C C . GLY B 1 96 ? 1.356 22.172 20.75 1 98.06 96 GLY B C 1
ATOM 5287 O O . GLY B 1 96 ? 2.525 21.797 20.672 1 98.06 96 GLY B O 1
ATOM 5288 N N . SER B 1 97 ? 1.011 23.359 20.234 1 97.62 97 SER B N 1
ATOM 5289 C CA . SER B 1 97 ? 1.991 24.281 19.656 1 97.62 97 SER B CA 1
ATOM 5290 C C . SER B 1 97 ? 2.645 25.125 20.75 1 97.62 97 SER B C 1
ATOM 5292 O O . SER B 1 97 ? 2.031 25.406 21.781 1 97.62 97 SER B O 1
ATOM 5294 N N . GLY B 1 98 ? 3.852 25.5 20.484 1 97.19 98 GLY B N 1
ATOM 5295 C CA . GLY B 1 98 ? 4.641 26.203 21.484 1 97.19 98 GLY B CA 1
ATOM 5296 C C . GLY B 1 98 ? 4.527 27.719 21.391 1 97.19 98 GLY B C 1
ATOM 5297 O O . GLY B 1 98 ? 4.246 28.25 20.312 1 97.19 98 GLY B O 1
ATOM 5298 N N . ARG B 1 99 ? 4.832 28.391 22.469 1 97.75 99 ARG B N 1
ATOM 5299 C CA . ARG B 1 99 ? 4.812 29.844 22.578 1 97.75 99 ARG B CA 1
ATOM 5300 C C . ARG B 1 99 ? 6.203 30.422 22.344 1 97.75 99 ARG B C 1
ATOM 5302 O O . ARG B 1 99 ? 7.207 29.719 22.5 1 97.75 99 ARG B O 1
ATOM 5309 N N . TYR B 1 100 ? 6.184 31.672 21.938 1 98.12 100 TYR B N 1
ATOM 5310 C CA . TYR B 1 100 ? 7.445 32.406 21.828 1 98.12 100 TYR B CA 1
ATOM 5311 C C . TYR B 1 100 ? 8.023 32.688 23.203 1 98.12 100 TYR B C 1
ATOM 5313 O O . TYR B 1 100 ? 7.297 32.719 24.188 1 98.12 100 TYR B O 1
ATOM 5321 N N . PRO B 1 101 ? 9.375 32.906 23.328 1 98 101 PRO B N 1
ATOM 5322 C CA . PRO B 1 101 ? 9.992 33.156 24.625 1 98 101 PRO B CA 1
ATOM 5323 C C . PRO B 1 101 ? 9.383 34.375 25.328 1 98 101 PRO B C 1
ATOM 5325 O O . PRO B 1 101 ? 9.07 35.375 24.672 1 98 101 PRO B O 1
ATOM 5328 N N . ALA B 1 102 ? 9.32 34.344 26.625 1 97.69 102 ALA B N 1
ATOM 5329 C CA . ALA B 1 102 ? 8.633 35.344 27.438 1 97.69 102 ALA B CA 1
ATOM 5330 C C . ALA B 1 102 ? 9.383 36.656 27.406 1 97.69 102 ALA B C 1
ATOM 5332 O O . ALA B 1 102 ? 8.789 37.75 27.578 1 97.69 102 ALA B O 1
ATOM 5333 N N . THR B 1 103 ? 10.648 36.656 27.125 1 96 103 THR B N 1
ATOM 5334 C CA . THR B 1 103 ? 11.461 37.875 27.266 1 96 103 THR B CA 1
ATOM 5335 C C . THR B 1 103 ? 11.68 38.531 25.922 1 96 103 THR B C 1
ATOM 5337 O O . THR B 1 103 ? 12.266 39.625 25.844 1 96 103 THR B O 1
ATOM 5340 N N . ALA B 1 104 ? 11.242 37.938 24.875 1 96.62 104 ALA B N 1
ATOM 5341 C CA . ALA B 1 104 ? 11.492 38.438 23.531 1 96.62 104 ALA B CA 1
ATOM 5342 C C . ALA B 1 104 ? 10.328 39.312 23.047 1 96.62 104 ALA B C 1
ATOM 5344 O O . ALA B 1 104 ? 9.195 38.812 22.938 1 96.62 104 ALA B O 1
ATOM 5345 N N . THR B 1 105 ? 10.664 40.594 22.75 1 95.25 105 THR B N 1
ATOM 5346 C CA . THR B 1 105 ? 9.633 41.5 22.281 1 95.25 105 THR B CA 1
ATOM 5347 C C . THR B 1 105 ? 9.766 41.781 20.781 1 95.25 105 THR B C 1
ATOM 5349 O O . THR B 1 105 ? 10.812 41.5 20.188 1 95.25 105 THR B O 1
ATOM 5352 N N . LEU B 1 106 ? 8.672 42.281 20.281 1 95.25 106 LEU B N 1
ATOM 5353 C CA . LEU B 1 106 ? 8.672 42.656 18.859 1 95.25 106 LEU B CA 1
ATOM 5354 C C . LEU B 1 106 ? 9.812 43.625 18.562 1 95.25 106 LEU B C 1
ATOM 5356 O O . LEU B 1 106 ? 10.516 43.469 17.562 1 95.25 106 LEU B O 1
ATOM 5360 N N . GLU B 1 107 ? 10.016 44.594 19.422 1 93.44 107 GLU B N 1
ATOM 5361 C CA . GLU B 1 107 ? 11.055 45.594 19.234 1 93.44 107 GLU B CA 1
ATOM 5362 C C . GLU B 1 107 ? 12.445 44.969 19.234 1 93.44 107 GLU B C 1
ATOM 5364 O O . GLU B 1 107 ? 13.297 45.344 18.422 1 93.44 107 GLU B O 1
ATOM 5369 N N . GLN B 1 108 ? 12.656 44.125 20.141 1 94.25 108 GLN B N 1
ATOM 5370 C CA . GLN B 1 108 ? 13.953 43.438 20.25 1 94.25 108 GLN B CA 1
ATOM 5371 C C . GLN B 1 108 ? 14.258 42.656 18.969 1 94.25 108 GLN B C 1
ATOM 5373 O O . GLN B 1 108 ? 15.375 42.719 18.453 1 94.25 108 GLN B O 1
ATOM 5378 N N . ILE B 1 109 ? 13.281 41.906 18.531 1 95.94 109 ILE B N 1
ATOM 5379 C CA . ILE B 1 109 ? 13.484 41.031 17.375 1 95.94 109 ILE B CA 1
ATOM 5380 C C . ILE B 1 109 ? 13.695 41.906 16.125 1 95.94 109 ILE B C 1
ATOM 5382 O O . ILE B 1 109 ? 14.547 41.594 15.289 1 95.94 109 ILE B O 1
ATOM 5386 N N . ARG B 1 110 ? 12.914 42.938 15.977 1 94.56 110 ARG B N 1
ATOM 5387 C CA . ARG B 1 110 ? 13.102 43.844 14.867 1 94.56 110 ARG B CA 1
ATOM 5388 C C . ARG B 1 110 ? 14.508 44.438 14.883 1 94.56 110 ARG B C 1
ATOM 5390 O O . ARG B 1 110 ? 15.141 44.594 13.836 1 94.56 110 ARG B O 1
ATOM 5397 N N . SER B 1 111 ? 14.945 44.781 16.016 1 94 111 SER B N 1
ATOM 5398 C CA . SER B 1 111 ? 16.297 45.344 16.172 1 94 111 SER B CA 1
ATOM 5399 C C . SER B 1 111 ? 17.344 44.281 15.797 1 94 111 SER B C 1
ATOM 5401 O O . SER B 1 111 ? 18.297 44.594 15.078 1 94 111 SER B O 1
ATOM 5403 N N . ASP B 1 112 ? 17.156 43.094 16.328 1 95.06 112 ASP B N 1
ATOM 5404 C CA . ASP B 1 112 ? 18.094 42 16.047 1 95.06 112 ASP B CA 1
ATOM 5405 C C . ASP B 1 112 ? 18.219 41.75 14.547 1 95.06 112 ASP B C 1
ATOM 5407 O O . ASP B 1 112 ? 19.281 41.406 14.055 1 95.06 112 ASP B O 1
ATOM 5411 N N . LEU B 1 113 ? 17.109 41.938 13.844 1 94.88 113 LEU B N 1
ATOM 5412 C CA . LEU B 1 113 ? 17.062 41.656 12.422 1 94.88 113 LEU B CA 1
ATOM 5413 C C . LEU B 1 113 ? 17.312 42.906 11.602 1 94.88 113 LEU B C 1
ATOM 5415 O O . LEU B 1 113 ? 17.234 42.906 10.367 1 94.88 113 LEU B O 1
ATOM 5419 N N . ASN B 1 114 ? 17.609 44.062 12.188 1 92.75 114 ASN B N 1
ATOM 5420 C CA . ASN B 1 114 ? 17.922 45.344 11.578 1 92.75 114 ASN B CA 1
ATOM 5421 C C . ASN B 1 114 ? 16.781 45.844 10.703 1 92.75 114 ASN B C 1
ATOM 5423 O O . ASN B 1 114 ? 17 46.281 9.57 1 92.75 114 ASN B O 1
ATOM 5427 N N . PHE B 1 115 ? 15.594 45.594 11.281 1 88.62 115 PHE B N 1
ATOM 5428 C CA . PHE B 1 115 ? 14.422 46.156 10.602 1 88.62 115 PHE B CA 1
ATOM 5429 C C . PHE B 1 115 ? 14.188 47.594 11.039 1 88.62 115 PHE B C 1
ATOM 5431 O O . PHE B 1 115 ? 14.367 47.938 12.211 1 88.62 115 PHE B O 1
ATOM 5438 N N . GLY B 1 116 ? 13.875 48.438 10.023 1 78.5 116 GLY B N 1
ATOM 5439 C CA . GLY B 1 116 ? 13.43 49.781 10.367 1 78.5 116 GLY B CA 1
ATOM 5440 C C . GLY B 1 116 ? 12.055 49.812 11.008 1 78.5 116 GLY B C 1
ATOM 5441 O O . GLY B 1 116 ? 11.344 48.781 10.992 1 78.5 116 GLY B O 1
ATOM 5442 N N . PRO B 1 117 ? 11.766 50.875 11.641 1 68.56 117 PRO B N 1
ATOM 5443 C CA . PRO B 1 117 ? 10.508 50.969 12.398 1 68.56 117 PRO B CA 1
ATOM 5444 C C . PRO B 1 117 ? 9.289 50.656 11.539 1 68.56 117 PRO B C 1
ATOM 5446 O O . PRO B 1 117 ? 8.258 50.219 12.062 1 68.56 117 PRO B O 1
ATOM 5449 N N . ASN B 1 118 ? 9.406 50.906 10.336 1 67 118 ASN B N 1
ATOM 5450 C CA . ASN B 1 118 ? 8.227 50.719 9.5 1 67 118 ASN B CA 1
ATOM 5451 C C . ASN B 1 118 ? 8.398 49.562 8.531 1 67 118 ASN B C 1
ATOM 5453 O O . ASN B 1 118 ? 7.566 49.344 7.648 1 67 118 ASN B O 1
ATOM 5457 N N . ASP B 1 119 ? 9.367 48.781 8.773 1 75.38 119 ASP B N 1
ATOM 5458 C CA . ASP B 1 119 ? 9.641 47.688 7.836 1 75.38 119 ASP B CA 1
ATOM 5459 C C . ASP B 1 119 ? 8.703 46.5 8.086 1 75.38 119 ASP B C 1
ATOM 5461 O O . ASP B 1 119 ? 8.438 46.156 9.234 1 75.38 119 ASP B O 1
ATOM 5465 N N . ALA B 1 120 ? 8.023 46.156 7.012 1 73.62 120 ALA B N 1
ATOM 5466 C CA . ALA B 1 120 ? 7.309 44.875 7.062 1 73.62 120 ALA B CA 1
ATOM 5467 C C . ALA B 1 120 ? 8.258 43.719 6.863 1 73.62 120 ALA B C 1
ATOM 5469 O O . ALA B 1 120 ? 9.281 43.844 6.184 1 73.62 120 ALA B O 1
ATOM 5470 N N . GLY B 1 121 ? 8.023 42.719 7.727 1 79.56 121 GLY B N 1
ATOM 5471 C CA . GLY B 1 121 ? 8.875 41.562 7.5 1 79.56 121 GLY B CA 1
ATOM 5472 C C . GLY B 1 121 ? 8.539 40.375 8.398 1 79.56 121 GLY B C 1
ATOM 5473 O O . GLY B 1 121 ? 7.59 40.438 9.18 1 79.56 121 GLY B O 1
ATOM 5474 N N . SER B 1 122 ? 9.164 39.281 8.148 1 86.56 122 SER B N 1
ATOM 5475 C CA . SER B 1 122 ? 9.062 38.062 8.938 1 86.56 122 SER B CA 1
ATOM 5476 C C . SER B 1 122 ? 10.445 37.562 9.367 1 86.56 122 SER B C 1
ATOM 5478 O O . SER B 1 122 ? 11.461 38.031 8.844 1 86.56 122 SER B O 1
ATOM 5480 N N . ILE B 1 123 ? 10.445 36.812 10.336 1 93.69 123 ILE B N 1
ATOM 5481 C CA . ILE B 1 123 ? 11.695 36.188 10.789 1 93.69 123 ILE B CA 1
ATOM 5482 C C . ILE B 1 123 ? 12.203 35.219 9.727 1 93.69 123 ILE B C 1
ATOM 5484 O O . ILE B 1 123 ? 11.445 34.406 9.219 1 93.69 123 ILE B O 1
ATOM 5488 N N . PRO B 1 124 ? 13.477 35.375 9.305 1 92.88 124 PRO B N 1
ATOM 5489 C CA . PRO B 1 124 ? 14 34.406 8.344 1 92.88 124 PRO B CA 1
ATOM 5490 C C . PRO B 1 124 ? 13.875 32.969 8.828 1 92.88 124 PRO B C 1
ATOM 5492 O O . PRO B 1 124 ? 14.141 32.656 10 1 92.88 124 PRO B O 1
ATOM 5495 N N . MET B 1 125 ? 13.57 32.062 7.953 1 92.19 125 MET B N 1
ATOM 5496 C CA . MET B 1 125 ? 13.227 30.688 8.258 1 92.19 125 MET B CA 1
ATOM 5497 C C . MET B 1 125 ? 14.398 29.969 8.922 1 92.19 125 MET B C 1
ATOM 5499 O O . MET B 1 125 ? 14.203 29.078 9.75 1 92.19 125 MET B O 1
ATOM 5503 N N . ARG B 1 126 ? 15.617 30.344 8.633 1 93.75 126 ARG B N 1
ATOM 5504 C CA . ARG B 1 126 ? 16.797 29.625 9.117 1 93.75 126 ARG B CA 1
ATOM 5505 C C . ARG B 1 126 ? 17.328 30.25 10.398 1 93.75 126 ARG B C 1
ATOM 5507 O O . ARG B 1 126 ? 18.25 29.734 11.016 1 93.75 126 ARG B O 1
ATOM 5514 N N . SER B 1 127 ? 16.734 31.359 10.758 1 96.12 127 SER B N 1
ATOM 5515 C CA . SER B 1 127 ? 17.188 32.062 11.953 1 96.12 127 SER B CA 1
ATOM 5516 C C . SER B 1 127 ? 16.781 31.344 13.227 1 96.12 127 SER B C 1
ATOM 5518 O O . SER B 1 127 ? 15.656 30.828 13.312 1 96.12 127 SER B O 1
ATOM 5520 N N . VAL B 1 128 ? 17.656 31.375 14.227 1 97.88 128 VAL B N 1
ATOM 5521 C CA . VAL B 1 128 ? 17.328 30.812 15.531 1 97.88 128 VAL B CA 1
ATOM 5522 C C . VAL B 1 128 ? 16.141 31.547 16.141 1 97.88 128 VAL B C 1
ATOM 5524 O O . VAL B 1 128 ? 15.398 31 16.938 1 97.88 128 VAL B O 1
ATOM 5527 N N . LEU B 1 129 ? 15.914 32.781 15.656 1 97.94 129 LEU B N 1
ATOM 5528 C CA . LEU B 1 129 ? 14.812 33.594 16.156 1 97.94 129 LEU B CA 1
ATOM 5529 C C . LEU B 1 129 ? 13.469 33.031 15.727 1 97.94 129 LEU B C 1
ATOM 5531 O O . LEU B 1 129 ? 12.43 33.375 16.281 1 97.94 129 LEU B O 1
ATOM 5535 N N . ALA B 1 130 ? 13.516 32.094 14.812 1 97.31 130 ALA B N 1
ATOM 5536 C CA . ALA B 1 130 ? 12.281 31.484 14.32 1 97.31 130 ALA B CA 1
ATOM 5537 C C . ALA B 1 130 ? 11.867 30.297 15.195 1 97.31 130 ALA B C 1
ATOM 5539 O O . ALA B 1 130 ? 10.75 29.797 15.078 1 97.31 130 ALA B O 1
ATOM 5540 N N . ALA B 1 131 ? 12.734 29.844 16.078 1 97.94 131 ALA B N 1
ATOM 5541 C CA . ALA B 1 131 ? 12.406 28.719 16.953 1 97.94 131 ALA B CA 1
ATOM 5542 C C . ALA B 1 131 ? 11.492 29.141 18.094 1 97.94 131 ALA B C 1
ATOM 5544 O O . ALA B 1 131 ? 11.82 30.078 18.828 1 97.94 131 ALA B O 1
ATOM 5545 N N . THR B 1 132 ? 10.352 28.562 18.219 1 97.88 132 THR B N 1
ATOM 5546 C CA . THR B 1 132 ? 9.516 28.703 19.406 1 97.88 132 THR B CA 1
ATOM 5547 C C . THR B 1 132 ? 9.719 27.516 20.344 1 97.88 132 THR B C 1
ATOM 5549 O O . THR B 1 132 ? 10.5 26.594 20.047 1 97.88 132 THR B O 1
ATOM 5552 N N . THR B 1 133 ? 9.109 27.609 21.562 1 98.44 133 THR B N 1
ATOM 5553 C CA . THR B 1 133 ? 9.18 26.469 22.469 1 98.44 133 THR B CA 1
ATOM 5554 C C . THR B 1 133 ? 8.648 25.203 21.797 1 98.44 133 THR B C 1
ATOM 5556 O O . THR B 1 133 ? 7.531 25.188 21.297 1 98.44 133 THR B O 1
ATOM 5559 N N . PRO B 1 134 ? 9.469 24.094 21.734 1 98.38 134 PRO B N 1
ATOM 5560 C CA . PRO B 1 134 ? 8.922 22.859 21.156 1 98.38 134 PRO B CA 1
ATOM 5561 C C . PRO B 1 134 ? 7.695 22.359 21.906 1 98.38 134 PRO B C 1
ATOM 5563 O O . PRO B 1 134 ? 7.754 22.125 23.109 1 98.38 134 PRO B O 1
ATOM 5566 N N . GLY B 1 135 ? 6.605 22.141 21.203 1 98.25 135 GLY B N 1
ATOM 5567 C CA . GLY B 1 135 ? 5.371 21.781 21.891 1 98.25 135 GLY B CA 1
ATOM 5568 C C . GLY B 1 135 ? 5.023 20.312 21.734 1 98.25 135 GLY B C 1
ATOM 5569 O O . GLY B 1 135 ? 4.211 19.766 22.484 1 98.25 135 GLY B O 1
ATOM 5570 N N . ALA B 1 136 ? 5.652 19.578 20.859 1 98.44 136 ALA B N 1
ATOM 5571 C CA . ALA B 1 136 ? 5.258 18.219 20.469 1 98.44 136 ALA B CA 1
ATOM 5572 C C . ALA B 1 136 ? 5.395 17.25 21.641 1 98.44 136 ALA B C 1
ATOM 5574 O O . ALA B 1 136 ? 4.527 16.391 21.844 1 98.44 136 ALA B O 1
ATOM 5575 N N . ALA B 1 137 ? 6.461 17.359 22.422 1 98.69 137 ALA B N 1
ATOM 5576 C CA . ALA B 1 137 ? 6.707 16.422 23.516 1 98.69 137 ALA B CA 1
ATOM 5577 C C . ALA B 1 137 ? 5.562 16.438 24.531 1 98.69 137 ALA B C 1
ATOM 5579 O O . ALA B 1 137 ? 5.02 15.398 24.891 1 98.69 137 ALA B O 1
ATOM 5580 N N . ALA B 1 138 ? 5.242 17.656 24.969 1 98.69 138 ALA B N 1
ATOM 5581 C CA . ALA B 1 138 ? 4.109 17.781 25.891 1 98.69 138 ALA B CA 1
ATOM 5582 C C . ALA B 1 138 ? 2.816 17.312 25.234 1 98.69 138 ALA B C 1
ATOM 5584 O O . ALA B 1 138 ? 1.98 16.672 25.875 1 98.69 138 ALA B O 1
ATOM 5585 N N . GLY B 1 139 ? 2.658 17.656 23.969 1 98.69 139 GLY B N 1
ATOM 5586 C CA . GLY B 1 139 ? 1.477 17.234 23.234 1 98.69 139 GLY B CA 1
ATOM 5587 C C . GLY B 1 139 ? 1.313 15.719 23.172 1 98.69 139 GLY B C 1
ATOM 5588 O O . GLY B 1 139 ? 0.202 15.203 23.312 1 98.69 139 GLY B O 1
ATOM 5589 N N . TRP B 1 140 ? 2.363 14.984 22.938 1 98.81 140 TRP B N 1
ATOM 5590 C CA . TRP B 1 140 ? 2.324 13.523 22.891 1 98.81 140 TRP B CA 1
ATOM 5591 C C . TRP B 1 140 ? 1.911 12.953 24.25 1 98.81 140 TRP B C 1
ATOM 5593 O O . TRP B 1 140 ? 1.012 12.109 24.328 1 98.81 140 TRP B O 1
ATOM 5603 N N . VAL B 1 141 ? 2.564 13.445 25.281 1 98.75 141 VAL B N 1
ATOM 5604 C CA . VAL B 1 141 ? 2.293 12.953 26.625 1 98.75 141 VAL B CA 1
ATOM 5605 C C . VAL B 1 141 ? 0.843 13.25 27.016 1 98.75 141 VAL B C 1
ATOM 5607 O O . VAL B 1 141 ? 0.133 12.375 27.516 1 98.75 141 VAL B O 1
ATOM 5610 N N . ASP B 1 142 ? 0.396 14.469 26.766 1 98.75 142 ASP B N 1
ATOM 5611 C CA . ASP B 1 142 ? -0.955 14.883 27.141 1 98.75 142 ASP B CA 1
ATOM 5612 C C . ASP B 1 142 ? -2.002 14.109 26.344 1 98.75 142 ASP B C 1
ATOM 5614 O O . ASP B 1 142 ? -3.088 13.82 26.844 1 98.75 142 ASP B O 1
ATOM 5618 N N . THR B 1 143 ? -1.722 13.812 25.078 1 98.81 143 THR B N 1
ATOM 5619 C CA . THR B 1 143 ? -2.631 13.008 24.266 1 98.81 143 THR B CA 1
ATOM 5620 C C . THR B 1 143 ? -2.871 11.648 24.922 1 98.81 143 THR B C 1
ATOM 5622 O O . THR B 1 143 ? -4.012 11.195 25.016 1 98.81 143 THR B O 1
ATOM 5625 N N . VAL B 1 144 ? -1.82 10.984 25.344 1 98.75 144 VAL B N 1
ATOM 5626 C CA . VAL B 1 144 ? -1.935 9.672 25.984 1 98.75 144 VAL B CA 1
ATOM 5627 C C . VAL B 1 144 ? -2.656 9.805 27.312 1 98.75 144 VAL B C 1
ATOM 5629 O O . VAL B 1 144 ? -3.516 8.984 27.656 1 98.75 144 VAL B O 1
ATOM 5632 N N . GLU B 1 145 ? -2.322 10.875 28.078 1 98.19 145 GLU B N 1
ATOM 5633 C CA . GLU B 1 145 ? -2.922 11.062 29.391 1 98.19 145 GLU B CA 1
ATOM 5634 C C . GLU B 1 145 ? -4.422 11.336 29.281 1 98.19 145 GLU B C 1
ATOM 5636 O O . GLU B 1 145 ? -5.203 10.852 30.109 1 98.19 145 GLU B O 1
ATOM 5641 N N . LYS B 1 146 ? -4.793 12.055 28.344 1 98.12 146 LYS B N 1
ATOM 5642 C CA . LYS B 1 146 ? -6.176 12.508 28.25 1 98.12 146 LYS B CA 1
ATOM 5643 C C . LYS B 1 146 ? -7.035 11.5 27.484 1 98.12 146 LYS B C 1
ATOM 5645 O O . LYS B 1 146 ? -8.219 11.336 27.781 1 98.12 146 LYS B O 1
ATOM 5650 N N . PHE B 1 147 ? -6.473 10.891 26.391 1 98.56 147 PHE B N 1
ATOM 5651 C CA . PHE B 1 147 ? -7.309 10.125 25.469 1 98.56 147 PHE B CA 1
ATOM 5652 C C . PHE B 1 147 ? -6.836 8.672 25.406 1 98.56 147 PHE B C 1
ATOM 5654 O O . PHE B 1 147 ? -7.477 7.844 24.75 1 98.56 147 PHE B O 1
ATOM 5661 N N . GLY B 1 148 ? -5.723 8.328 25.969 1 98.5 148 GLY B N 1
ATOM 5662 C CA . GLY B 1 148 ? -5.152 6.996 25.859 1 98.5 148 GLY B CA 1
ATOM 5663 C C . GLY B 1 148 ? -6.027 5.922 26.484 1 98.5 148 GLY B C 1
ATOM 5664 O O . GLY B 1 148 ? -6.996 6.23 27.188 1 98.5 148 GLY B O 1
ATOM 5665 N N . SER B 1 149 ? -5.652 4.734 26.234 1 97.94 149 SER B N 1
ATOM 5666 C CA . SER B 1 149 ? -6.414 3.58 26.703 1 97.94 149 SER B CA 1
ATOM 5667 C C . SER B 1 149 ? -6.172 3.326 28.188 1 97.94 149 SER B C 1
ATOM 5669 O O . SER B 1 149 ? -7.004 2.713 28.859 1 97.94 149 SER B O 1
ATOM 5671 N N . GLY B 1 150 ? -5.031 3.707 28.672 1 98 150 GLY B N 1
ATOM 5672 C CA . GLY B 1 150 ? -4.609 3.381 30.016 1 98 150 GLY B CA 1
ATOM 5673 C C . GLY B 1 150 ? -4.027 1.984 30.141 1 98 150 GLY B C 1
ATOM 5674 O O . GLY B 1 150 ? -3.586 1.584 31.219 1 98 150 GLY B O 1
ATOM 5675 N N . ARG B 1 151 ? -3.926 1.221 29.125 1 97.88 151 ARG B N 1
ATOM 5676 C CA . ARG B 1 151 ? -3.479 -0.168 29.156 1 97.88 151 ARG B CA 1
ATOM 5677 C C . ARG B 1 151 ? -1.989 -0.271 28.844 1 97.88 151 ARG B C 1
ATOM 5679 O O . ARG B 1 151 ? -1.349 -1.271 29.172 1 97.88 151 ARG B O 1
ATOM 5686 N N . LEU B 1 152 ? -1.459 0.766 28.156 1 98.69 152 LEU B N 1
ATOM 5687 C CA . LEU B 1 152 ? -0.05 0.793 27.766 1 98.69 152 LEU B CA 1
ATOM 5688 C C . LEU B 1 152 ? 0.656 1.995 28.391 1 98.69 152 LEU B C 1
ATOM 5690 O O . LEU B 1 152 ? 0.084 3.084 28.469 1 98.69 152 LEU B O 1
ATOM 5694 N N . SER B 1 153 ? 1.902 1.745 28.859 1 98.62 153 SER B N 1
ATOM 5695 C CA . SER B 1 153 ? 2.715 2.848 29.359 1 98.62 153 SER B CA 1
ATOM 5696 C C . SER B 1 153 ? 3.281 3.684 28.219 1 98.62 153 SER B C 1
ATOM 5698 O O . SER B 1 153 ? 3.275 3.254 27.062 1 98.62 153 SER B O 1
ATOM 5700 N N . LEU B 1 154 ? 3.678 4.867 28.578 1 98.75 154 LEU B N 1
ATOM 5701 C CA . LEU B 1 154 ? 4.34 5.691 27.578 1 98.75 154 LEU B CA 1
ATOM 5702 C C . LEU B 1 154 ? 5.566 4.98 27 1 98.75 154 LEU B C 1
ATOM 5704 O O . LEU B 1 154 ? 5.887 5.129 25.828 1 98.75 154 LEU B O 1
ATOM 5708 N N . GLU B 1 155 ? 6.254 4.227 27.812 1 98.69 155 GLU B N 1
ATOM 5709 C CA . GLU B 1 155 ? 7.402 3.439 27.359 1 98.69 155 GLU B CA 1
ATOM 5710 C C . GLU B 1 155 ? 6.988 2.408 26.312 1 98.69 155 GLU B C 1
ATOM 5712 O O . GLU B 1 155 ? 7.66 2.25 25.297 1 98.69 155 GLU B O 1
ATOM 5717 N N . ASP B 1 156 ? 5.859 1.679 26.609 1 98.75 156 ASP B N 1
ATOM 5718 C CA . ASP B 1 156 ? 5.332 0.736 25.625 1 98.75 156 ASP B CA 1
ATOM 5719 C C . ASP B 1 156 ? 5.031 1.434 24.297 1 98.75 156 ASP B C 1
ATOM 5721 O O . ASP B 1 156 ? 5.332 0.901 23.234 1 98.75 156 ASP B O 1
ATOM 5725 N N . ILE B 1 157 ? 4.445 2.594 24.375 1 98.88 157 ILE B N 1
ATOM 5726 C CA . ILE B 1 157 ? 3.934 3.326 23.234 1 98.88 157 ILE B CA 1
ATOM 5727 C C . ILE B 1 157 ? 5.098 3.85 22.391 1 98.88 157 ILE B C 1
ATOM 5729 O O . ILE B 1 157 ? 5.031 3.852 21.156 1 98.88 157 ILE B O 1
ATOM 5733 N N . LEU B 1 158 ? 6.219 4.273 23.016 1 98.88 158 LEU B N 1
ATOM 5734 C CA . LEU B 1 158 ? 7.336 4.887 22.297 1 98.88 158 LEU B CA 1
ATOM 5735 C C . LEU B 1 158 ? 8.359 3.832 21.891 1 98.88 158 LEU B C 1
ATOM 5737 O O . LEU B 1 158 ? 9.266 4.117 21.094 1 98.88 158 LEU B O 1
ATOM 5741 N N . LEU B 1 159 ? 8.203 2.602 22.328 1 98.81 159 LEU B N 1
ATOM 5742 C CA . LEU B 1 159 ? 9.203 1.548 22.156 1 98.81 159 LEU B CA 1
ATOM 5743 C C . LEU B 1 159 ? 9.477 1.297 20.688 1 98.81 159 LEU B C 1
ATOM 5745 O O . LEU B 1 159 ? 10.633 1.144 20.281 1 98.81 159 LEU B O 1
ATOM 5749 N N . PRO B 1 160 ? 8.391 1.202 19.844 1 98.75 160 PRO B N 1
ATOM 5750 C CA . PRO B 1 160 ? 8.695 0.956 18.422 1 98.75 160 PRO B CA 1
ATOM 5751 C C . PRO B 1 160 ? 9.641 2 17.828 1 98.75 160 PRO B C 1
ATOM 5753 O O . PRO B 1 160 ? 10.555 1.656 17.094 1 98.75 160 PRO B O 1
ATOM 5756 N N . ALA B 1 161 ? 9.414 3.244 18.141 1 98.88 161 ALA B N 1
ATOM 5757 C CA . ALA B 1 161 ? 10.266 4.312 17.641 1 98.88 161 ALA B CA 1
ATOM 5758 C C . ALA B 1 161 ? 11.672 4.219 18.234 1 98.88 161 ALA B C 1
ATOM 5760 O O . ALA B 1 161 ? 12.664 4.48 17.547 1 98.88 161 ALA B O 1
ATOM 5761 N N . ILE B 1 162 ? 11.75 3.902 19.531 1 98.88 162 ILE B N 1
ATOM 5762 C CA . ILE B 1 162 ? 13.039 3.742 20.203 1 98.88 162 ILE B CA 1
ATOM 5763 C C . ILE B 1 162 ? 13.852 2.645 19.516 1 98.88 162 ILE B C 1
ATOM 5765 O O . ILE B 1 162 ? 15.031 2.826 19.234 1 98.88 162 ILE B O 1
ATOM 5769 N N . GLU B 1 163 ? 13.211 1.562 19.172 1 98.69 163 GLU B N 1
ATOM 5770 C CA . GLU B 1 163 ? 13.875 0.451 18.5 1 98.69 163 GLU B CA 1
ATOM 5771 C C . GLU B 1 163 ? 14.367 0.865 17.109 1 98.69 163 GLU B C 1
ATOM 5773 O O . GLU B 1 163 ? 15.484 0.521 16.719 1 98.69 163 GLU B O 1
ATOM 5778 N N . LEU B 1 164 ? 13.57 1.593 16.391 1 98.69 164 LEU B N 1
ATOM 5779 C CA . LEU B 1 164 ? 13.969 2.076 15.07 1 98.69 164 LEU B CA 1
ATOM 5780 C C . LEU B 1 164 ? 15.203 2.971 15.172 1 98.69 164 LEU B C 1
ATOM 5782 O O . LEU B 1 164 ? 16.094 2.91 14.32 1 98.69 164 LEU B O 1
ATOM 5786 N N . GLY B 1 165 ? 15.211 3.834 16.203 1 98.56 165 GLY B N 1
ATOM 5787 C CA . GLY B 1 165 ? 16.328 4.742 16.375 1 98.56 165 GLY B CA 1
ATOM 5788 C C . GLY B 1 165 ? 17.609 4.035 16.766 1 98.56 165 GLY B C 1
ATOM 5789 O O . GLY B 1 165 ? 18.703 4.398 16.312 1 98.56 165 GLY B O 1
ATOM 5790 N N . GLU B 1 166 ? 17.5 3.027 17.625 1 98.5 166 GLU B N 1
ATOM 5791 C CA . GLU B 1 166 ? 18.656 2.332 18.156 1 98.5 166 GLU B CA 1
ATOM 5792 C C . GLU B 1 166 ? 19.203 1.314 17.172 1 98.5 166 GLU B C 1
ATOM 5794 O O . GLU B 1 166 ? 20.422 1.239 16.953 1 98.5 166 GLU B O 1
ATOM 5799 N N . LYS B 1 167 ? 18.297 0.53 16.562 1 97.56 167 LYS B N 1
ATOM 5800 C CA . LYS B 1 167 ? 18.719 -0.567 15.695 1 97.56 167 LYS B CA 1
ATOM 5801 C C . LYS B 1 167 ? 18.891 -0.092 14.258 1 97.56 167 LYS B C 1
ATOM 5803 O O . LYS B 1 167 ? 19.609 -0.723 13.469 1 97.56 167 LYS B O 1
ATOM 5808 N N . GLY B 1 168 ? 18.266 0.999 13.961 1 98.06 168 GLY B N 1
ATOM 5809 C CA . GLY B 1 168 ? 18.281 1.504 12.602 1 98.06 168 GLY B CA 1
ATOM 5810 C C . GLY B 1 168 ? 17.062 1.076 11.797 1 98.06 168 GLY B C 1
ATOM 5811 O O . GLY B 1 168 ? 16.391 0.105 12.148 1 98.06 168 GLY B O 1
ATOM 5812 N N . PHE B 1 169 ? 16.75 1.813 10.805 1 98.38 169 PHE B N 1
ATOM 5813 C CA . PHE B 1 169 ? 15.664 1.523 9.883 1 98.38 169 PHE B CA 1
ATOM 5814 C C . PHE B 1 169 ? 16.094 1.779 8.445 1 98.38 169 PHE B C 1
ATOM 5816 O O . PHE B 1 169 ? 16.922 2.646 8.18 1 98.38 169 PHE B O 1
ATOM 5823 N N . PRO B 1 170 ? 15.586 0.994 7.496 1 98.56 170 PRO B N 1
ATOM 5824 C CA . PRO B 1 170 ? 15.828 1.3 6.086 1 98.56 170 PRO B CA 1
ATOM 5825 C C . PRO B 1 170 ? 15.062 2.535 5.609 1 98.56 170 PRO B C 1
ATOM 5827 O O . PRO B 1 170 ? 13.867 2.66 5.871 1 98.56 170 PRO B O 1
ATOM 5830 N N . VAL B 1 171 ? 15.742 3.395 4.906 1 98.12 171 VAL B N 1
ATOM 5831 C CA . VAL B 1 171 ? 15.188 4.688 4.512 1 98.12 171 VAL B CA 1
ATOM 5832 C C . VAL B 1 171 ? 14.367 4.527 3.232 1 98.12 171 VAL B C 1
ATOM 5834 O O . VAL B 1 171 ? 14.844 3.947 2.252 1 98.12 171 VAL B O 1
ATOM 5837 N N . SER B 1 172 ? 13.141 5.039 3.258 1 97.19 172 SER B N 1
ATOM 5838 C CA . SER B 1 172 ? 12.258 4.984 2.104 1 97.19 172 SER B CA 1
ATOM 5839 C C . SER B 1 172 ? 12.633 6.031 1.062 1 97.19 172 SER B C 1
ATOM 5841 O O . SER B 1 172 ? 13.328 7.004 1.373 1 97.19 172 SER B O 1
ATOM 5843 N N . GLU B 1 173 ? 12.086 5.906 -0.097 1 95.38 173 GLU B N 1
ATOM 5844 C CA . GLU B 1 173 ? 12.484 6.66 -1.284 1 95.38 173 GLU B CA 1
ATOM 5845 C C . GLU B 1 173 ? 12.242 8.156 -1.095 1 95.38 173 GLU B C 1
ATOM 5847 O O . GLU B 1 173 ? 13.148 8.961 -1.288 1 95.38 173 GLU B O 1
ATOM 5852 N N . LEU B 1 174 ? 11.055 8.562 -0.722 1 94.88 174 LEU B N 1
ATOM 5853 C CA . LEU B 1 174 ? 10.734 9.984 -0.628 1 94.88 174 LEU B CA 1
ATOM 5854 C C . LEU B 1 174 ? 11.414 10.617 0.583 1 94.88 174 LEU B C 1
ATOM 5856 O O . LEU B 1 174 ? 11.883 11.758 0.515 1 94.88 174 LEU B O 1
ATOM 5860 N N . SER B 1 175 ? 11.453 9.844 1.643 1 95.44 175 SER B N 1
ATOM 5861 C CA . SER B 1 175 ? 12.188 10.344 2.803 1 95.44 175 SER B CA 1
ATOM 5862 C C . SER B 1 175 ? 13.648 10.609 2.463 1 95.44 175 SER B C 1
ATOM 5864 O O . SER B 1 175 ? 14.219 11.617 2.887 1 95.44 175 SER B O 1
ATOM 5866 N N . SER B 1 176 ? 14.266 9.703 1.708 1 96.56 176 SER B N 1
ATOM 5867 C CA . SER B 1 176 ? 15.648 9.891 1.26 1 96.56 176 SER B CA 1
ATOM 5868 C C . SER B 1 176 ? 15.781 11.148 0.41 1 96.56 176 SER B C 1
ATOM 5870 O O . SER B 1 176 ? 16.719 11.93 0.593 1 96.56 176 SER B O 1
ATOM 5872 N N . PHE B 1 177 ? 14.859 11.336 -0.474 1 95.31 177 PHE B N 1
ATOM 5873 C CA . PHE B 1 177 ? 14.875 12.484 -1.366 1 95.31 177 PHE B CA 1
ATOM 5874 C C . PHE B 1 177 ? 14.867 13.789 -0.572 1 95.31 177 PHE B C 1
ATOM 5876 O O . PHE B 1 177 ? 15.695 14.672 -0.801 1 95.31 177 PHE B O 1
ATOM 5883 N N . PHE B 1 178 ? 14.016 13.891 0.376 1 94 178 PHE B N 1
ATOM 5884 C CA . PHE B 1 178 ? 13.891 15.117 1.154 1 94 178 PHE B CA 1
ATOM 5885 C C . PHE B 1 178 ? 15.094 15.305 2.072 1 94 178 PHE B C 1
ATOM 5887 O O . PHE B 1 178 ? 15.516 16.422 2.332 1 94 178 PHE B O 1
ATOM 5894 N N . TRP B 1 179 ? 15.664 14.188 2.576 1 96.19 179 TRP B N 1
ATOM 5895 C CA . TRP B 1 179 ? 16.891 14.258 3.365 1 96.19 179 TRP B CA 1
ATOM 5896 C C . TRP B 1 179 ? 18.031 14.844 2.543 1 96.19 179 TRP B C 1
ATOM 5898 O O . TRP B 1 179 ? 18.766 15.711 3.018 1 96.19 179 TRP B O 1
ATOM 5908 N N . GLN B 1 180 ? 18.141 14.359 1.324 1 95.31 180 GLN B N 1
ATOM 5909 C CA . GLN B 1 180 ? 19.203 14.812 0.434 1 95.31 180 GLN B CA 1
ATOM 5910 C C . GLN B 1 180 ? 19.047 16.281 0.086 1 95.31 180 GLN B C 1
ATOM 5912 O O . GLN B 1 180 ? 20.031 17.047 0.1 1 95.31 180 GLN B O 1
ATOM 5917 N N . GLU B 1 181 ? 17.828 16.672 -0.142 1 93.25 181 GLU B N 1
ATOM 5918 C CA . GLU B 1 181 ? 17.562 18.062 -0.486 1 93.25 181 GLU B CA 1
ATOM 5919 C C . GLU B 1 181 ? 17.875 19 0.682 1 93.25 181 GLU B C 1
ATOM 5921 O O . GLU B 1 181 ? 18.203 20.172 0.479 1 93.25 181 GLU B O 1
ATOM 5926 N N . SER B 1 182 ? 17.859 18.484 1.889 1 95 182 SER B N 1
ATOM 5927 C CA . SER B 1 182 ? 17.984 19.328 3.078 1 95 182 SER B CA 1
ATOM 5928 C C . SER B 1 182 ? 19.359 19.172 3.711 1 95 182 SER B C 1
ATOM 5930 O O . SER B 1 182 ? 19.641 19.75 4.766 1 95 182 SER B O 1
ATOM 5932 N N . GLU B 1 183 ? 20.172 18.359 3.098 1 96 183 GLU B N 1
ATOM 5933 C CA . GLU B 1 183 ? 21.469 18.094 3.697 1 96 183 GLU B CA 1
ATOM 5934 C C . GLU B 1 183 ? 22.25 19.375 3.93 1 96 183 GLU B C 1
ATOM 5936 O O . GLU B 1 183 ? 22.844 19.578 4.996 1 96 183 GLU B O 1
ATOM 5941 N N . GLY B 1 184 ? 22.297 20.266 2.896 1 95.75 184 GLY B N 1
ATOM 5942 C CA . GLY B 1 184 ? 22.984 21.531 3.035 1 95.75 184 GLY B CA 1
ATOM 5943 C C . GLY B 1 184 ? 22.5 22.359 4.207 1 95.75 184 GLY B C 1
ATOM 5944 O O . GLY B 1 184 ? 23.297 22.953 4.93 1 95.75 184 GLY B O 1
ATOM 5945 N N . LEU B 1 185 ? 21.219 22.375 4.434 1 95.38 185 LEU B N 1
ATOM 5946 C CA . LEU B 1 185 ? 20.609 23.109 5.539 1 95.38 185 LEU B CA 1
ATOM 5947 C C . LEU B 1 185 ? 21.078 22.562 6.883 1 95.38 185 LEU B C 1
ATOM 5949 O O . LEU B 1 185 ? 21.531 23.328 7.746 1 95.38 185 LEU B O 1
ATOM 5953 N N . VAL B 1 186 ? 21.031 21.281 7.055 1 95.69 186 VAL B N 1
ATOM 5954 C CA . VAL B 1 186 ? 21.359 20.625 8.32 1 95.69 186 VAL B CA 1
ATOM 5955 C C . VAL B 1 186 ? 22.844 20.844 8.633 1 95.69 186 VAL B C 1
ATOM 5957 O O . VAL B 1 186 ? 23.203 21.141 9.773 1 95.69 186 VAL B O 1
ATOM 5960 N N . ARG B 1 187 ? 23.688 20.766 7.629 1 95.94 187 ARG B N 1
ATOM 5961 C CA . ARG B 1 187 ? 25.125 20.938 7.801 1 95.94 187 ARG B CA 1
ATOM 5962 C C . ARG B 1 187 ? 25.469 22.375 8.18 1 95.94 187 ARG B C 1
ATOM 5964 O O . ARG B 1 187 ? 26.344 22.609 9.016 1 95.94 187 ARG B O 1
ATOM 5971 N N . GLN B 1 188 ? 24.812 23.266 7.598 1 95.62 188 GLN B N 1
ATOM 5972 C CA . GLN B 1 188 ? 25.125 24.688 7.816 1 95.62 188 GLN B CA 1
ATOM 5973 C C . GLN B 1 188 ? 24.547 25.172 9.141 1 95.62 188 GLN B C 1
ATOM 5975 O O . GLN B 1 188 ? 25.156 26 9.82 1 95.62 188 GLN B O 1
ATOM 5980 N N . ALA B 1 189 ? 23.453 24.688 9.539 1 95.5 189 ALA B N 1
ATOM 5981 C CA . ALA B 1 189 ? 22.688 25.219 10.664 1 95.5 189 ALA B CA 1
ATOM 5982 C C . ALA B 1 189 ? 23.219 24.672 11.992 1 95.5 189 ALA B C 1
ATOM 5984 O O . ALA B 1 189 ? 22.984 25.25 13.047 1 95.5 189 ALA B O 1
ATOM 5985 N N . SER B 1 190 ? 24.016 23.547 11.898 1 95.12 190 SER B N 1
ATOM 5986 C CA . SER B 1 190 ? 24.344 22.938 13.18 1 95.12 190 SER B CA 1
ATOM 5987 C C . SER B 1 190 ? 25.719 22.266 13.133 1 95.12 190 SER B C 1
ATOM 5989 O O . SER B 1 190 ? 26.031 21.547 12.188 1 95.12 190 SER B O 1
ATOM 5991 N N . GLN B 1 191 ? 26.484 22.438 14.211 1 94.69 191 GLN B N 1
ATOM 5992 C CA . GLN B 1 191 ? 27.734 21.703 14.383 1 94.69 191 GLN B CA 1
ATOM 5993 C C . GLN B 1 191 ? 27.469 20.25 14.758 1 94.69 191 GLN B C 1
ATOM 5995 O O . GLN B 1 191 ? 28.375 19.406 14.672 1 94.69 191 GLN B O 1
ATOM 6000 N N . ASN B 1 192 ? 26.203 19.938 15.078 1 97 192 ASN B N 1
ATOM 6001 C CA . ASN B 1 192 ? 25.812 18.594 15.469 1 97 192 ASN B CA 1
ATOM 6002 C C . ASN B 1 192 ? 25.109 17.859 14.328 1 97 192 ASN B C 1
ATOM 6004 O O . ASN B 1 192 ? 24.406 16.875 14.555 1 97 192 ASN B O 1
ATOM 6008 N N . ALA B 1 193 ? 25.328 18.266 13.102 1 96.88 193 ALA B N 1
ATOM 6009 C CA . ALA B 1 193 ? 24.656 17.734 11.922 1 96.88 193 ALA B CA 1
ATOM 6010 C C . ALA B 1 193 ? 24.875 16.219 11.805 1 96.88 193 ALA B C 1
ATOM 6012 O O . ALA B 1 193 ? 23.984 15.5 11.328 1 96.88 193 ALA B O 1
ATOM 6013 N N . HIS B 1 194 ? 25.953 15.711 12.258 1 96.38 194 HIS B N 1
ATOM 6014 C CA . HIS B 1 194 ? 26.312 14.305 12.156 1 96.38 194 HIS B CA 1
ATOM 6015 C C . HIS B 1 194 ? 25.297 13.43 12.898 1 96.38 194 HIS B C 1
ATOM 6017 O O . HIS B 1 194 ? 25.172 12.242 12.609 1 96.38 194 HIS B O 1
ATOM 6023 N N . GLU B 1 195 ? 24.516 14 13.875 1 96.69 195 GLU B N 1
ATOM 6024 C CA . GLU B 1 195 ? 23.547 13.234 14.648 1 96.69 195 GLU B CA 1
ATOM 6025 C C . GLU B 1 195 ? 22.359 12.836 13.781 1 96.69 195 GLU B C 1
ATOM 6027 O O . GLU B 1 195 ? 21.609 11.922 14.141 1 96.69 195 GLU B O 1
ATOM 6032 N N . MET B 1 196 ? 22.219 13.516 12.695 1 96.25 196 MET B N 1
ATOM 6033 C CA . MET B 1 196 ? 21.047 13.273 11.867 1 96.25 196 MET B CA 1
ATOM 6034 C C . MET B 1 196 ? 21.438 12.781 10.484 1 96.25 196 MET B C 1
ATOM 6036 O O . MET B 1 196 ? 20.609 12.75 9.57 1 96.25 196 MET B O 1
ATOM 6040 N N . LEU B 1 197 ? 22.641 12.523 10.203 1 97.88 197 LEU B N 1
ATOM 6041 C CA . LEU B 1 197 ? 23.156 12.055 8.914 1 97.88 197 LEU B CA 1
ATOM 6042 C C . LEU B 1 197 ? 23.797 10.68 9.047 1 97.88 197 LEU B C 1
ATOM 6044 O O . LEU B 1 197 ? 24.125 10.25 10.156 1 97.88 197 LEU B O 1
ATOM 6048 N N . LYS B 1 198 ? 23.922 9.969 7.984 1 97.94 198 LYS B N 1
ATOM 6049 C CA . LYS B 1 198 ? 24.516 8.641 7.973 1 97.94 198 LYS B CA 1
ATOM 6050 C C . LYS B 1 198 ? 26.031 8.719 7.926 1 97.94 198 LYS B C 1
ATOM 6052 O O . LYS B 1 198 ? 26.594 9.43 7.09 1 97.94 198 LYS B O 1
ATOM 6057 N N . PRO B 1 199 ? 26.734 8.031 8.828 1 97.12 199 PRO B N 1
ATOM 6058 C CA . PRO B 1 199 ? 28.188 7.938 8.719 1 97.12 199 PRO B CA 1
ATOM 6059 C C . PRO B 1 199 ? 28.641 7.273 7.418 1 97.12 199 PRO B C 1
ATOM 6061 O O . PRO B 1 199 ? 28.078 6.246 7.023 1 97.12 199 PRO B O 1
ATOM 6064 N N . ASP B 1 200 ? 29.453 7.906 6.738 1 95.88 200 ASP B N 1
ATOM 6065 C CA . ASP B 1 200 ? 30.031 7.426 5.492 1 95.88 200 ASP B CA 1
ATOM 6066 C C . ASP B 1 200 ? 31.453 7.965 5.309 1 95.88 200 ASP B C 1
ATOM 6068 O O . ASP B 1 200 ? 31.641 9.148 5.004 1 95.88 200 ASP B O 1
ATOM 6072 N N . GLN B 1 201 ? 32.469 7.109 5.414 1 93.75 201 GLN B N 1
ATOM 6073 C CA . GLN B 1 201 ? 33.875 7.52 5.379 1 93.75 201 GLN B CA 1
ATOM 6074 C C . GLN B 1 201 ? 34.219 8.164 4.039 1 93.75 201 GLN B C 1
ATOM 6076 O O . GLN B 1 201 ? 35.125 8.977 3.957 1 93.75 201 GLN B O 1
ATOM 6081 N N . LYS B 1 202 ? 33.5 7.938 3.021 1 91.12 202 LYS B N 1
ATOM 6082 C CA . LYS B 1 202 ? 33.781 8.453 1.687 1 91.12 202 LYS B CA 1
ATOM 6083 C C . LYS B 1 202 ? 33.156 9.836 1.488 1 91.12 202 LYS B C 1
ATOM 6085 O O . LYS B 1 202 ? 33.5 10.539 0.529 1 91.12 202 LYS B O 1
ATOM 6090 N N . ALA B 1 203 ? 32.188 10.188 2.365 1 93.75 203 ALA B N 1
ATOM 6091 C CA . ALA B 1 203 ? 31.484 11.461 2.246 1 93.75 203 ALA B CA 1
ATOM 6092 C C . ALA B 1 203 ? 32.312 12.602 2.816 1 93.75 203 ALA B C 1
ATOM 6094 O O . ALA B 1 203 ? 33.25 12.375 3.605 1 93.75 203 ALA B O 1
ATOM 6095 N N . LYS B 1 204 ? 31.969 13.766 2.326 1 89.88 204 LYS B N 1
ATOM 6096 C CA . LYS B 1 204 ? 32.594 14.961 2.896 1 89.88 204 LYS B CA 1
ATOM 6097 C C . LYS B 1 204 ? 32.375 15.016 4.406 1 89.88 204 LYS B C 1
ATOM 6099 O O . LYS B 1 204 ? 31.25 14.93 4.895 1 89.88 204 LYS B O 1
ATOM 6104 N N . ASP B 1 205 ? 33.5 15.102 5.211 1 91.06 205 ASP B N 1
ATOM 6105 C CA . ASP B 1 205 ? 33.5 15.227 6.668 1 91.06 205 ASP B CA 1
ATOM 6106 C C . ASP B 1 205 ? 32.969 13.945 7.328 1 91.06 205 ASP B C 1
ATOM 6108 O O . ASP B 1 205 ? 32.656 13.945 8.516 1 91.06 205 ASP B O 1
ATOM 6112 N N . GLY B 1 206 ? 32.719 12.891 6.566 1 95.62 206 GLY B N 1
ATOM 6113 C CA . GLY B 1 206 ? 32.438 11.57 7.109 1 95.62 206 GLY B CA 1
ATOM 6114 C C . GLY B 1 206 ? 30.969 11.266 7.273 1 95.62 206 GLY B C 1
ATOM 6115 O O . GLY B 1 206 ? 30.594 10.242 7.855 1 95.62 206 GLY B O 1
ATOM 6116 N N . PHE B 1 207 ? 30.062 12.164 6.887 1 96.88 207 PHE B N 1
ATOM 6117 C CA . PHE B 1 207 ? 28.625 11.93 7.004 1 96.88 207 PHE B CA 1
ATOM 6118 C C . PHE B 1 207 ? 27.875 12.484 5.797 1 96.88 207 PHE B C 1
ATOM 6120 O O . PHE B 1 207 ? 28.344 13.438 5.164 1 96.88 207 PHE B O 1
ATOM 6127 N N . ARG B 1 208 ? 26.766 11.969 5.434 1 97.38 208 ARG B N 1
ATOM 6128 C CA . ARG B 1 208 ? 25.922 12.422 4.34 1 97.38 208 ARG B CA 1
ATOM 6129 C C . ARG B 1 208 ? 24.469 12.023 4.57 1 97.38 208 ARG B C 1
ATOM 6131 O O . ARG B 1 208 ? 24.172 11.211 5.453 1 97.38 208 ARG B O 1
ATOM 6138 N N . ALA B 1 209 ? 23.562 12.664 3.828 1 97.38 209 ALA B N 1
ATOM 6139 C CA . ALA B 1 209 ? 22.172 12.227 3.84 1 97.38 209 ALA B CA 1
ATOM 6140 C C . ALA B 1 209 ? 22.047 10.758 3.43 1 97.38 209 ALA B C 1
ATOM 6142 O O . ALA B 1 209 ? 22.812 10.281 2.578 1 97.38 209 ALA B O 1
ATOM 6143 N N . PRO B 1 210 ? 21.125 10.039 4.023 1 97.69 210 PRO B N 1
ATOM 6144 C CA . PRO B 1 210 ? 20.953 8.641 3.643 1 97.69 210 PRO B CA 1
ATOM 6145 C C . PRO B 1 210 ? 20.297 8.484 2.268 1 97.69 210 PRO B C 1
ATOM 6147 O O . PRO B 1 210 ? 19.453 9.297 1.879 1 97.69 210 PRO B O 1
ATOM 6150 N N . LEU B 1 211 ? 20.672 7.449 1.546 1 97 211 LEU B N 1
ATOM 6151 C CA . LEU B 1 211 ? 20.078 7.086 0.265 1 97 211 LEU B CA 1
ATOM 6152 C C . LEU B 1 211 ? 18.953 6.074 0.458 1 97 211 LEU B C 1
ATOM 6154 O O . LEU B 1 211 ? 18.844 5.457 1.519 1 97 211 LEU B O 1
ATOM 6158 N N . PRO B 1 212 ? 18.094 5.93 -0.577 1 97.12 212 PRO B N 1
ATOM 6159 C CA . PRO B 1 212 ? 17 4.957 -0.435 1 97.12 212 PRO B CA 1
ATOM 6160 C C . PRO B 1 212 ? 17.516 3.539 -0.191 1 97.12 212 PRO B C 1
ATOM 6162 O O . PRO B 1 212 ? 18.453 3.094 -0.851 1 97.12 212 PRO B O 1
ATOM 6165 N N . GLY B 1 213 ? 16.875 2.873 0.791 1 97.19 213 GLY B N 1
ATOM 6166 C CA . GLY B 1 213 ? 17.219 1.49 1.079 1 97.19 213 GLY B CA 1
ATOM 6167 C C . GLY B 1 213 ? 18.391 1.353 2.041 1 97.19 213 GLY B C 1
ATOM 6168 O O . GLY B 1 213 ? 18.703 0.248 2.484 1 97.19 213 GLY B O 1
ATOM 6169 N N . GLU B 1 214 ? 19.016 2.424 2.4 1 97.88 214 GLU B N 1
ATOM 6170 C CA . GLU B 1 214 ? 20.109 2.377 3.371 1 97.88 214 GLU B CA 1
ATOM 6171 C C . GLU B 1 214 ? 19.578 2.418 4.801 1 97.88 214 GLU B C 1
ATOM 6173 O O . GLU B 1 214 ? 18.422 2.803 5.031 1 97.88 214 GLU B O 1
ATOM 6178 N N . ILE B 1 215 ? 20.438 2.012 5.762 1 98.25 215 ILE B N 1
ATOM 6179 C CA . ILE B 1 215 ? 20.094 2.049 7.176 1 98.25 215 ILE B CA 1
ATOM 6180 C C . ILE B 1 215 ? 20.516 3.387 7.777 1 98.25 215 ILE B C 1
ATOM 6182 O O . ILE B 1 215 ? 21.641 3.848 7.551 1 98.25 215 ILE B O 1
ATOM 6186 N N . LEU B 1 216 ? 19.641 3.977 8.422 1 98.44 216 LEU B N 1
ATOM 6187 C CA . LEU B 1 216 ? 19.969 5.129 9.258 1 98.44 216 LEU B CA 1
ATOM 6188 C C . LEU B 1 216 ? 19.641 4.855 10.719 1 98.44 216 LEU B C 1
ATOM 6190 O O . LEU B 1 216 ? 18.562 4.344 11.031 1 98.44 216 LEU B O 1
ATOM 6194 N N . LYS B 1 217 ? 20.594 5.078 11.609 1 98 217 LYS B N 1
ATOM 6195 C CA . LYS B 1 217 ? 20.391 5.031 13.055 1 98 217 LYS B CA 1
ATOM 6196 C C . LYS B 1 217 ? 20.344 6.434 13.648 1 98 217 LYS B C 1
ATOM 6198 O O . LYS B 1 217 ? 20.984 7.355 13.133 1 98 217 LYS B O 1
ATOM 6203 N N . ASN B 1 218 ? 19.562 6.629 14.609 1 98.38 218 ASN B N 1
ATOM 6204 C CA . ASN B 1 218 ? 19.531 7.848 15.414 1 98.38 218 ASN B CA 1
ATOM 6205 C C . ASN B 1 218 ? 19.422 7.535 16.906 1 98.38 218 ASN B C 1
ATOM 6207 O O . ASN B 1 218 ? 18.406 7.812 17.531 1 98.38 218 ASN B O 1
ATOM 6211 N N . PRO B 1 219 ? 20.5 7 17.438 1 98.25 219 PRO B N 1
ATOM 6212 C CA . PRO B 1 219 ? 20.469 6.602 18.844 1 98.25 219 PRO B CA 1
ATOM 6213 C C . PRO B 1 219 ? 20.281 7.789 19.781 1 98.25 219 PRO B C 1
ATOM 6215 O O . PRO B 1 219 ? 19.766 7.629 20.891 1 98.25 219 PRO B O 1
ATOM 6218 N N . THR B 1 220 ? 20.703 9.016 19.391 1 98.12 220 THR B N 1
ATOM 6219 C CA . THR B 1 220 ? 20.516 10.195 20.234 1 98.12 220 THR B CA 1
ATOM 6220 C C . THR B 1 220 ? 19.047 10.531 20.391 1 98.12 220 THR B C 1
ATOM 6222 O O . THR B 1 220 ? 18.594 10.859 21.484 1 98.12 220 THR B O 1
ATOM 6225 N N . LEU B 1 221 ? 18.328 10.438 19.266 1 98.75 221 LEU B N 1
ATOM 6226 C CA . LEU B 1 221 ? 16.891 10.672 19.359 1 98.75 221 LEU B CA 1
ATOM 6227 C C . LEU B 1 221 ? 16.219 9.57 20.188 1 98.75 221 LEU B C 1
ATOM 6229 O O . LEU B 1 221 ? 15.281 9.844 20.938 1 98.75 221 LEU B O 1
ATOM 6233 N N . ALA B 1 222 ? 16.641 8.328 20 1 98.81 222 ALA B N 1
ATOM 6234 C CA . ALA B 1 222 ? 16.109 7.234 20.812 1 98.81 222 ALA B CA 1
ATOM 6235 C C . ALA B 1 222 ? 16.297 7.512 22.297 1 98.81 222 ALA B C 1
ATOM 6237 O O . ALA B 1 222 ? 15.398 7.25 23.109 1 98.81 222 ALA B O 1
ATOM 6238 N N . LYS B 1 223 ? 17.469 8.016 22.625 1 98.75 223 LYS B N 1
ATOM 6239 C CA . LYS B 1 223 ? 17.75 8.375 24.016 1 98.75 223 LYS B CA 1
ATOM 6240 C C . LYS B 1 223 ? 16.797 9.469 24.5 1 98.75 223 LYS B C 1
ATOM 6242 O O . LYS B 1 223 ? 16.359 9.445 25.656 1 98.75 223 LYS B O 1
ATOM 6247 N N . THR B 1 224 ? 16.547 10.422 23.656 1 98.88 224 THR B N 1
ATOM 6248 C CA . THR B 1 224 ? 15.57 11.461 23.969 1 98.88 224 THR B CA 1
ATOM 6249 C C . THR B 1 224 ? 14.203 10.844 24.234 1 98.88 224 THR B C 1
ATOM 6251 O O . THR B 1 224 ? 13.531 11.211 25.203 1 98.88 224 THR B O 1
ATOM 6254 N N . PHE B 1 225 ? 13.75 9.883 23.406 1 98.94 225 PHE B N 1
ATOM 6255 C CA . PHE B 1 225 ? 12.469 9.211 23.594 1 98.94 225 PHE B CA 1
ATOM 6256 C C . PHE B 1 225 ? 12.453 8.43 24.906 1 98.94 225 PHE B C 1
ATOM 6258 O O . PHE B 1 225 ? 11.43 8.367 25.594 1 98.94 225 PHE B O 1
ATOM 6265 N N . ARG B 1 226 ? 13.562 7.816 25.25 1 98.81 226 ARG B N 1
ATOM 6266 C CA . ARG B 1 226 ? 13.625 7.082 26.516 1 98.81 226 ARG B CA 1
ATOM 6267 C C . ARG B 1 226 ? 13.453 8.016 27.703 1 98.81 226 ARG B C 1
ATOM 6269 O O . ARG B 1 226 ? 12.836 7.648 28.703 1 98.81 226 ARG B O 1
ATOM 6276 N N . SER B 1 227 ? 14.062 9.211 27.609 1 98.75 227 SER B N 1
ATOM 6277 C CA . SER B 1 227 ? 13.891 10.203 28.656 1 98.75 227 SER B CA 1
ATOM 6278 C C . SER B 1 227 ? 12.43 10.617 28.797 1 98.75 227 SER B C 1
ATOM 6280 O O . SER B 1 227 ? 11.922 10.742 29.906 1 98.75 227 SER B O 1
ATOM 6282 N N . LEU B 1 228 ? 11.812 10.828 27.656 1 98.81 228 LEU B N 1
ATOM 6283 C CA . LEU B 1 228 ? 10.398 11.188 27.672 1 98.81 228 LEU B CA 1
ATOM 6284 C C . LEU B 1 228 ? 9.562 10.055 28.25 1 98.81 228 LEU B C 1
ATOM 6286 O O . LEU B 1 228 ? 8.648 10.297 29.047 1 98.81 228 LEU B O 1
ATOM 6290 N N . ALA B 1 229 ? 9.836 8.859 27.812 1 98.62 229 ALA B N 1
ATOM 6291 C CA . ALA B 1 229 ? 9.109 7.676 28.25 1 98.62 229 ALA B CA 1
ATOM 6292 C C . ALA B 1 229 ? 9.211 7.5 29.766 1 98.62 229 ALA B C 1
ATOM 6294 O O . ALA B 1 229 ? 8.219 7.164 30.422 1 98.62 229 ALA B O 1
ATOM 6295 N N . ALA B 1 230 ? 10.352 7.773 30.297 1 98.19 230 ALA B N 1
ATOM 6296 C CA . ALA B 1 230 ? 10.633 7.516 31.703 1 98.19 230 ALA B CA 1
ATOM 6297 C C . ALA B 1 230 ? 10.078 8.633 32.594 1 98.19 230 ALA B C 1
ATOM 6299 O O . ALA B 1 230 ? 9.633 8.375 33.719 1 98.19 230 ALA B O 1
ATOM 6300 N N . ASN B 1 231 ? 10.109 9.914 32.125 1 97.94 231 ASN B N 1
ATOM 6301 C CA . ASN B 1 231 ? 9.883 11.031 33 1 97.94 231 ASN B CA 1
ATOM 6302 C C . ASN B 1 231 ? 8.727 11.914 32.531 1 97.94 231 ASN B C 1
ATOM 6304 O O . ASN B 1 231 ? 8.461 12.961 33.125 1 97.94 231 ASN B O 1
ATOM 6308 N N . GLY B 1 232 ? 8.07 11.469 31.516 1 97.94 232 GLY B N 1
ATOM 6309 C CA . GLY B 1 232 ? 7.008 12.305 30.969 1 97.94 232 GLY B CA 1
ATOM 6310 C C . GLY B 1 232 ? 7.5 13.648 30.469 1 97.94 232 GLY B C 1
ATOM 6311 O O . GLY B 1 232 ? 8.609 13.742 29.938 1 97.94 232 GLY B O 1
ATOM 6312 N N . LYS B 1 233 ? 6.703 14.648 30.656 1 98.31 233 LYS B N 1
ATOM 6313 C CA . LYS B 1 233 ? 7.039 15.984 30.156 1 98.31 233 LYS B CA 1
ATOM 6314 C C . LYS B 1 233 ? 8.344 16.484 30.766 1 98.31 233 LYS B C 1
ATOM 6316 O O . LYS B 1 233 ? 9.125 17.172 30.109 1 98.31 233 LYS B O 1
ATOM 6321 N N . LYS B 1 234 ? 8.641 16.156 31.969 1 97.81 234 LYS B N 1
ATOM 6322 C CA . LYS B 1 234 ? 9.867 16.562 32.656 1 97.81 234 LYS B CA 1
ATOM 6323 C C . LYS B 1 234 ? 11.102 16.016 31.938 1 97.81 234 LYS B C 1
ATOM 6325 O O . LYS B 1 234 ? 12.164 16.641 31.953 1 97.81 234 LYS B O 1
ATOM 6330 N N . GLY B 1 235 ? 10.898 14.891 31.297 1 98.38 235 GLY B N 1
ATOM 6331 C CA . GLY B 1 235 ? 12.008 14.266 30.594 1 98.38 235 GLY B CA 1
ATOM 6332 C C . GLY B 1 235 ? 12.492 15.07 29.406 1 98.38 235 GLY B C 1
ATOM 6333 O O . GLY B 1 235 ? 13.602 14.867 28.922 1 98.38 235 GLY B O 1
ATOM 6334 N N . PHE B 1 236 ? 11.727 15.992 28.953 1 98.75 236 PHE B N 1
ATOM 6335 C CA . PHE B 1 236 ? 12.062 16.812 27.797 1 98.75 236 PHE B CA 1
ATOM 6336 C C . PHE B 1 236 ? 12.289 18.266 28.203 1 98.75 236 PHE B C 1
ATOM 6338 O O . PHE B 1 236 ? 13.195 18.922 27.688 1 98.75 236 PHE B O 1
ATOM 6345 N N . TYR B 1 237 ? 11.531 18.766 29.141 1 98.69 237 TYR B N 1
ATOM 6346 C CA . TYR B 1 237 ? 11.484 20.203 29.406 1 98.69 237 TYR B CA 1
ATOM 6347 C C . TYR B 1 237 ? 12.344 20.547 30.625 1 98.69 237 TYR B C 1
ATOM 6349 O O . TYR B 1 237 ? 12.422 21.719 31.016 1 98.69 237 TYR B O 1
ATOM 6357 N N . GLU B 1 238 ? 12.891 19.547 31.234 1 97.88 238 GLU B N 1
ATOM 6358 C CA . GLU B 1 238 ? 13.898 19.703 32.281 1 97.88 238 GLU B CA 1
ATOM 6359 C C . GLU B 1 238 ? 15.102 18.797 32.031 1 97.88 238 GLU B C 1
ATOM 6361 O O . GLU B 1 238 ? 15.016 17.875 31.219 1 97.88 238 GLU B O 1
ATOM 6366 N N . GLY B 1 239 ? 16.203 19.125 32.625 1 97.75 239 GLY B N 1
ATOM 6367 C CA . GLY B 1 239 ? 17.359 18.25 32.531 1 97.75 239 GLY B CA 1
ATOM 6368 C C . GLY B 1 239 ? 18.141 18.391 31.25 1 97.75 239 GLY B C 1
ATOM 6369 O O . GLY B 1 239 ? 18.203 19.484 30.672 1 97.75 239 GLY B O 1
ATOM 6370 N N . ARG B 1 240 ? 18.797 17.359 30.844 1 97.75 240 ARG B N 1
ATOM 6371 C CA . ARG B 1 240 ? 19.797 17.359 29.781 1 97.75 240 ARG B CA 1
ATOM 6372 C C . ARG B 1 240 ? 19.219 17.953 28.5 1 97.75 240 ARG B C 1
ATOM 6374 O O . ARG B 1 240 ? 19.859 18.797 27.875 1 97.75 240 ARG B O 1
ATOM 6381 N N . ILE B 1 241 ? 18.062 17.453 28.062 1 98.75 241 ILE B N 1
ATOM 6382 C CA . ILE B 1 241 ? 17.484 17.875 26.797 1 98.75 241 ILE B CA 1
ATOM 6383 C C . ILE B 1 241 ? 17.156 19.359 26.844 1 98.75 241 ILE B C 1
ATOM 6385 O O . ILE B 1 241 ? 17.484 20.109 25.922 1 98.75 241 ILE B O 1
ATOM 6389 N N . ALA B 1 242 ? 16.5 19.844 27.922 1 98.81 242 ALA B N 1
ATOM 6390 C CA . ALA B 1 242 ? 16.172 21.25 28.109 1 98.81 242 ALA B CA 1
ATOM 6391 C C . ALA B 1 242 ? 17.422 22.125 28.094 1 98.81 242 ALA B C 1
ATOM 6393 O O . ALA B 1 242 ? 17.438 23.172 27.438 1 98.81 242 ALA B O 1
ATOM 6394 N N . ASP B 1 243 ? 18.469 21.656 28.812 1 98.81 243 ASP B N 1
ATOM 6395 C CA . ASP B 1 243 ? 19.719 22.406 28.891 1 98.81 243 ASP B CA 1
ATOM 6396 C C . ASP B 1 243 ? 20.344 22.578 27.5 1 98.81 243 ASP B C 1
ATOM 6398 O O . ASP B 1 243 ? 20.812 23.656 27.156 1 98.81 243 ASP B O 1
ATOM 6402 N N . GLU B 1 244 ? 20.328 21.516 26.734 1 98.81 244 GLU B N 1
ATOM 6403 C CA . GLU B 1 244 ? 20.953 21.562 25.406 1 98.81 244 GLU B CA 1
ATOM 6404 C C . GLU B 1 244 ? 20.156 22.406 24.438 1 98.81 244 GLU B C 1
ATOM 6406 O O . GLU B 1 244 ? 20.719 23.062 23.562 1 98.81 244 GLU B O 1
ATOM 6411 N N . ILE B 1 245 ? 18.812 22.391 24.531 1 98.81 245 ILE B N 1
ATOM 6412 C CA . ILE B 1 245 ? 17.969 23.25 23.703 1 98.81 245 ILE B CA 1
ATOM 6413 C C . ILE B 1 245 ? 18.281 24.703 23.984 1 98.81 245 ILE B C 1
ATOM 6415 O O . ILE B 1 245 ? 18.562 25.484 23.062 1 98.81 245 ILE B O 1
ATOM 6419 N N . VAL B 1 246 ? 18.281 25.094 25.281 1 98.75 246 VAL B N 1
ATOM 6420 C CA . VAL B 1 246 ? 18.469 26.484 25.672 1 98.75 246 VAL B CA 1
ATOM 6421 C C . VAL B 1 246 ? 19.891 26.938 25.328 1 98.75 246 VAL B C 1
ATOM 6423 O O . VAL B 1 246 ? 20.094 28.047 24.828 1 98.75 246 VAL B O 1
ATOM 6426 N N . LYS B 1 247 ? 20.875 26.047 25.562 1 98.69 247 LYS B N 1
ATOM 6427 C CA . LYS B 1 247 ? 22.266 26.375 25.281 1 98.69 247 LYS B CA 1
ATOM 6428 C C . LYS B 1 247 ? 22.453 26.719 23.797 1 98.69 247 LYS B C 1
ATOM 6430 O O . LYS B 1 247 ? 23 27.766 23.469 1 98.69 247 LYS B O 1
ATOM 6435 N N . VAL B 1 248 ? 22.031 25.859 22.922 1 98.44 248 VAL B N 1
ATOM 6436 C CA . VAL B 1 248 ? 22.281 26.078 21.5 1 98.44 248 VAL B CA 1
ATOM 6437 C C . VAL B 1 248 ? 21.5 27.297 21.016 1 98.44 248 VAL B C 1
ATOM 6439 O O . VAL B 1 248 ? 21.984 28.047 20.172 1 98.44 248 VAL B O 1
ATOM 6442 N N . VAL B 1 249 ? 20.266 27.484 21.469 1 98.38 249 VAL B N 1
ATOM 6443 C CA . VAL B 1 249 ? 19.453 28.625 21.062 1 98.38 249 VAL B CA 1
ATOM 6444 C C . VAL B 1 249 ? 20.125 29.922 21.484 1 98.38 249 VAL B C 1
ATOM 6446 O O . VAL B 1 249 ? 20.266 30.859 20.688 1 98.38 249 VAL B O 1
ATOM 6449 N N . GLN B 1 250 ? 20.625 29.984 22.672 1 98.12 250 GLN B N 1
ATOM 6450 C CA . GLN B 1 250 ? 21.266 31.203 23.188 1 98.12 250 GLN B CA 1
ATOM 6451 C C . GLN B 1 250 ? 22.625 31.422 22.547 1 98.12 250 GLN B C 1
ATOM 6453 O O . GLN B 1 250 ? 23 32.562 22.234 1 98.12 250 GLN B O 1
ATOM 6458 N N . ASP B 1 251 ? 23.328 30.328 22.344 1 98.06 251 ASP B N 1
ATOM 6459 C CA . ASP B 1 251 ? 24.609 30.422 21.641 1 98.06 251 ASP B CA 1
ATOM 6460 C C . ASP B 1 251 ? 24.438 31.078 20.266 1 98.06 251 ASP B C 1
ATOM 6462 O O . ASP B 1 251 ? 25.344 31.75 19.781 1 98.06 251 ASP B O 1
ATOM 6466 N N . LEU B 1 252 ? 23.297 30.906 19.703 1 97.5 252 LEU B N 1
ATOM 6467 C CA . LEU B 1 252 ? 23.062 31.391 18.359 1 97.5 252 LEU B CA 1
ATOM 6468 C C . LEU B 1 252 ? 22.297 32.719 18.375 1 97.5 252 LEU B C 1
ATOM 6470 O O . LEU B 1 252 ? 21.891 33.219 17.328 1 97.5 252 LEU B O 1
ATOM 6474 N N . GLY B 1 253 ? 22.047 33.188 19.531 1 97 253 GLY B N 1
ATOM 6475 C CA . GLY B 1 253 ? 21.469 34.531 19.656 1 97 253 GLY B CA 1
ATOM 6476 C C . GLY B 1 253 ? 19.969 34.5 19.906 1 97 253 GLY B C 1
ATOM 6477 O O . GLY B 1 253 ? 19.312 35.531 19.812 1 97 253 GLY B O 1
ATOM 6478 N N . GLY B 1 254 ? 19.391 33.312 20.203 1 97.81 254 GLY B N 1
ATOM 6479 C CA . GLY B 1 254 ? 17.969 33.219 20.484 1 97.81 254 GLY B CA 1
ATOM 6480 C C . GLY B 1 254 ? 17.625 33.531 21.922 1 97.81 254 GLY B C 1
ATOM 6481 O O . GLY B 1 254 ? 18.5 33.781 22.734 1 97.81 254 GLY B O 1
ATOM 6482 N N . TYR B 1 255 ? 16.328 33.438 22.25 1 98.06 255 TYR B N 1
ATOM 6483 C CA . TYR B 1 255 ? 15.883 34 23.516 1 98.06 255 TYR B CA 1
ATOM 6484 C C . TYR B 1 255 ? 15.242 32.938 24.391 1 98.06 255 TYR B C 1
ATOM 6486 O O . TYR B 1 255 ? 14.844 33.219 25.531 1 98.06 255 TYR B O 1
ATOM 6494 N N . LEU B 1 256 ? 15.148 31.688 23.953 1 98.38 256 LEU B N 1
ATOM 6495 C CA . LEU B 1 256 ? 14.516 30.625 24.734 1 98.38 256 LEU B CA 1
ATOM 6496 C C . LEU B 1 256 ? 15.281 30.375 26.031 1 98.38 256 LEU B C 1
ATOM 6498 O O . LEU B 1 256 ? 16.516 30.281 26.031 1 98.38 256 LEU B O 1
ATOM 6502 N N . THR B 1 257 ? 14.547 30.281 27.125 1 98.56 257 THR B N 1
ATOM 6503 C CA . THR B 1 257 ? 15.156 30.031 28.438 1 98.56 257 THR B CA 1
ATOM 6504 C C . THR B 1 257 ? 14.586 28.75 29.047 1 98.56 257 THR B C 1
ATOM 6506 O O . THR B 1 257 ? 13.594 28.219 28.578 1 98.56 257 THR B O 1
ATOM 6509 N N . LEU B 1 258 ? 15.242 28.312 30.109 1 98.62 258 LEU B N 1
ATOM 6510 C CA . LEU B 1 258 ? 14.742 27.156 30.844 1 98.62 258 LEU B CA 1
ATOM 6511 C C . LEU B 1 258 ? 13.375 27.469 31.453 1 98.62 258 LEU B C 1
ATOM 6513 O O . LEU B 1 258 ? 12.531 26.578 31.578 1 98.62 258 LEU B O 1
ATOM 6517 N N . ASP B 1 259 ? 13.156 28.719 31.812 1 98.19 259 ASP B N 1
ATOM 6518 C CA . ASP B 1 259 ? 11.867 29.125 32.375 1 98.19 259 ASP B CA 1
ATOM 6519 C C . ASP B 1 259 ? 10.758 28.969 31.328 1 98.19 259 ASP B C 1
ATOM 6521 O O . ASP B 1 259 ? 9.625 28.641 31.656 1 98.19 259 ASP B O 1
ATOM 6525 N N . ASP B 1 260 ? 11.07 29.281 30.109 1 98.44 260 ASP B N 1
ATOM 6526 C CA . ASP B 1 260 ? 10.094 29.109 29.047 1 98.44 260 ASP B CA 1
ATOM 6527 C C . ASP B 1 260 ? 9.703 27.641 28.906 1 98.44 260 ASP B C 1
ATOM 6529 O O . ASP B 1 260 ? 8.523 27.328 28.719 1 98.44 260 ASP B O 1
ATOM 6533 N N . LEU B 1 261 ? 10.703 26.75 28.891 1 98.62 261 LEU B N 1
ATOM 6534 C CA . LEU B 1 261 ? 10.445 25.328 28.766 1 98.62 261 LEU B CA 1
ATOM 6535 C C . LEU B 1 261 ? 9.633 24.828 29.969 1 98.62 261 LEU B C 1
ATOM 6537 O O . LEU B 1 261 ? 8.688 24.047 29.797 1 98.62 261 LEU B O 1
ATOM 6541 N N . LYS B 1 262 ? 9.984 25.266 31.125 1 97.44 262 LYS B N 1
ATOM 6542 C CA . LYS B 1 262 ? 9.258 24.891 32.344 1 97.44 262 LYS B CA 1
ATOM 6543 C C . LYS B 1 262 ? 7.812 25.359 32.281 1 97.44 262 LYS B C 1
ATOM 6545 O O . LYS B 1 262 ? 6.895 24.625 32.625 1 97.44 262 LYS B O 1
ATOM 6550 N N . TYR B 1 263 ? 7.668 26.594 31.891 1 96.88 263 TYR B N 1
ATOM 6551 C CA . TYR B 1 263 ? 6.324 27.141 31.75 1 96.88 263 TYR B CA 1
ATOM 6552 C C . TYR B 1 263 ? 5.473 26.281 30.828 1 96.88 263 TYR B C 1
ATOM 6554 O O . TYR B 1 263 ? 4.309 26 31.141 1 96.88 263 TYR B O 1
ATOM 6562 N N . HIS B 1 264 ? 6.055 25.922 29.703 1 97.06 264 HIS B N 1
ATOM 6563 C CA . HIS B 1 264 ? 5.324 25.078 28.75 1 97.06 264 HIS B CA 1
ATOM 6564 C C . HIS B 1 264 ? 4.98 23.719 29.359 1 97.06 264 HIS B C 1
ATOM 6566 O O . HIS B 1 264 ? 3.885 23.203 29.141 1 97.06 264 HIS B O 1
ATOM 6572 N N . ALA B 1 265 ? 5.887 23.125 30.031 1 96.62 265 ALA B N 1
ATOM 6573 C CA . ALA B 1 265 ? 5.656 21.828 30.672 1 96.62 265 ALA B CA 1
ATOM 6574 C C . ALA B 1 265 ? 4.512 21.906 31.672 1 96.62 265 ALA B C 1
ATOM 6576 O O . ALA B 1 265 ? 3.676 21 31.75 1 96.62 265 ALA B O 1
ATOM 6577 N N . GLU B 1 266 ? 4.484 22.969 32.438 1 95.44 266 GLU B N 1
ATOM 6578 C CA . GLU B 1 266 ? 3.506 23.141 33.5 1 95.44 266 GLU B CA 1
ATOM 6579 C C . GLU B 1 266 ? 2.139 23.516 32.969 1 95.44 266 GLU B C 1
ATOM 6581 O O . GLU B 1 266 ? 1.11 23.031 33.438 1 95.44 266 GLU B O 1
ATOM 6586 N N . THR B 1 267 ? 2.168 24.406 32 1 92.19 267 THR B N 1
ATOM 6587 C CA . THR B 1 267 ? 0.907 24.812 31.391 1 92.19 267 THR B CA 1
ATOM 6588 C C . THR B 1 267 ? 0.352 23.688 30.516 1 92.19 267 THR B C 1
ATOM 6590 O O . THR B 1 267 ? -0.865 23.531 30.406 1 92.19 267 THR B O 1
ATOM 6593 N N . GLY B 1 268 ? 1.267 22.875 30 1 84.94 268 GLY B N 1
ATOM 6594 C CA . GLY B 1 268 ? 0.882 21.734 29.172 1 84.94 268 GLY B CA 1
ATOM 6595 C C . GLY B 1 268 ? 0.228 22.141 27.875 1 84.94 268 GLY B C 1
ATOM 6596 O O . GLY B 1 268 ? 0.251 23.312 27.5 1 84.94 268 GLY B O 1
ATOM 6597 N N . THR B 1 269 ? -0.269 21.109 27.125 1 96 269 THR B N 1
ATOM 6598 C CA . THR B 1 269 ? -1.021 21.266 25.891 1 96 269 THR B CA 1
ATOM 6599 C C . THR B 1 269 ? -2.406 21.844 26.156 1 96 269 THR B C 1
ATOM 6601 O O . THR B 1 269 ? -3.053 21.484 27.141 1 96 269 THR B O 1
ATOM 6604 N N . GLN B 1 270 ? -2.832 22.719 25.359 1 97.5 270 GLN B N 1
ATOM 6605 C CA . GLN B 1 270 ? -4.109 23.391 25.578 1 97.5 270 GLN B CA 1
ATOM 6606 C C . GLN B 1 270 ? -5.266 22.578 25 1 97.5 270 GLN B C 1
ATOM 6608 O O . GLN B 1 270 ? -5.234 22.203 23.828 1 97.5 270 GLN B O 1
ATOM 6613 N N . GLU B 1 271 ? -6.238 22.266 25.859 1 97.38 271 GLU B N 1
ATOM 6614 C CA . GLU B 1 271 ? -7.512 21.75 25.359 1 97.38 271 GLU B CA 1
ATOM 6615 C C . GLU B 1 271 ? -8.344 22.875 24.75 1 97.38 271 GLU B C 1
ATOM 6617 O O . GLU B 1 271 ? -8.594 23.906 25.375 1 97.38 271 GLU B O 1
ATOM 6622 N N . THR B 1 272 ? -8.68 22.719 23.531 1 97.25 272 THR B N 1
ATOM 6623 C CA . THR B 1 272 ? -9.469 23.734 22.812 1 97.25 272 THR B CA 1
ATOM 6624 C C . THR B 1 272 ? -10.812 23.156 22.375 1 97.25 272 THR B C 1
ATOM 6626 O O . THR B 1 272 ? -11.047 21.953 22.5 1 97.25 272 THR B O 1
ATOM 6629 N N . GLU B 1 273 ? -11.727 24.031 22.047 1 96.94 273 GLU B N 1
ATOM 6630 C CA . GLU B 1 273 ? -12.984 23.625 21.438 1 96.94 273 GLU B CA 1
ATOM 6631 C C . GLU B 1 273 ? -12.883 23.609 19.906 1 96.94 273 GLU B C 1
ATOM 6633 O O . GLU B 1 273 ? -12.672 24.656 19.297 1 96.94 273 GLU B O 1
ATOM 6638 N N . ALA B 1 274 ? -13.055 22.406 19.375 1 97.88 274 ALA B N 1
ATOM 6639 C CA . ALA B 1 274 ? -13.031 22.312 17.922 1 97.88 274 ALA B CA 1
ATOM 6640 C C . ALA B 1 274 ? -14.125 23.172 17.297 1 97.88 274 ALA B C 1
ATOM 6642 O O . ALA B 1 274 ? -15.188 23.359 17.891 1 97.88 274 ALA B O 1
ATOM 6643 N N . ILE B 1 275 ? -13.844 23.734 16.125 1 98.06 275 ILE B N 1
ATOM 6644 C CA . ILE B 1 275 ? -14.852 24.469 15.375 1 98.06 275 ILE B CA 1
ATOM 6645 C C . ILE B 1 275 ? -15.391 23.609 14.234 1 98.06 275 ILE B C 1
ATOM 6647 O O . ILE B 1 275 ? -14.711 22.688 13.773 1 98.06 275 ILE B O 1
ATOM 6651 N N . SER B 1 276 ? -16.625 23.844 13.812 1 98.38 276 SER B N 1
ATOM 6652 C CA . SER B 1 276 ? -17.203 22.969 12.805 1 98.38 276 SER B CA 1
ATOM 6653 C C . SER B 1 276 ? -18.156 23.734 11.898 1 98.38 276 SER B C 1
ATOM 6655 O O . SER B 1 276 ? -18.578 24.844 12.219 1 98.38 276 SER B O 1
ATOM 6657 N N . LEU B 1 277 ? -18.406 23.219 10.758 1 98.19 277 LEU B N 1
ATOM 6658 C CA . LEU B 1 277 ? -19.375 23.672 9.766 1 98.19 277 LEU B CA 1
ATOM 6659 C C . LEU B 1 277 ? -20.234 22.516 9.281 1 98.19 277 LEU B C 1
ATOM 6661 O O . LEU B 1 277 ? -19.719 21.5 8.828 1 98.19 277 LEU B O 1
ATOM 6665 N N . LYS B 1 278 ? -21.578 22.672 9.477 1 97.62 278 LYS B N 1
ATOM 6666 C CA . LYS B 1 278 ? -22.469 21.734 8.797 1 97.62 278 LYS B CA 1
ATOM 6667 C C . LYS B 1 278 ? -22.562 22.047 7.305 1 97.62 278 LYS B C 1
ATOM 6669 O O . LYS B 1 278 ? -22.922 23.172 6.918 1 97.62 278 LYS B O 1
ATOM 6674 N N . PHE B 1 279 ? -22.172 21.156 6.484 1 96.38 279 PHE B N 1
ATOM 6675 C CA . PHE B 1 279 ? -22.062 21.359 5.047 1 96.38 279 PHE B CA 1
ATOM 6676 C C . PHE B 1 279 ? -23.094 20.547 4.289 1 96.38 279 PHE B C 1
ATOM 6678 O O . PHE B 1 279 ? -23.094 19.312 4.383 1 96.38 279 PHE B O 1
ATOM 6685 N N . LEU B 1 280 ? -23.938 21.203 3.502 1 93.56 280 LEU B N 1
ATOM 6686 C CA . LEU B 1 280 ? -25 20.547 2.732 1 93.56 280 LEU B CA 1
ATOM 6687 C C . LEU B 1 280 ? -24.906 20.922 1.257 1 93.56 280 LEU B C 1
ATOM 6689 O O . LEU B 1 280 ? -25.812 20.625 0.478 1 93.56 280 LEU B O 1
ATOM 6693 N N . GLY B 1 281 ? -23.844 21.562 0.9 1 95.06 281 GLY B N 1
ATOM 6694 C CA . GLY B 1 281 ? -23.688 22.016 -0.473 1 95.06 281 GLY B CA 1
ATOM 6695 C C . GLY B 1 281 ? -23.438 20.875 -1.449 1 95.06 281 GLY B C 1
ATOM 6696 O O . GLY B 1 281 ? -23.156 19.75 -1.04 1 95.06 281 GLY B O 1
ATOM 6697 N N . GLN B 1 282 ? -23.625 21.172 -2.732 1 97.06 282 GLN B N 1
ATOM 6698 C CA . GLN B 1 282 ? -23.25 20.312 -3.85 1 97.06 282 GLN B CA 1
ATOM 6699 C C . GLN B 1 282 ? -24.031 19 -3.826 1 97.06 282 GLN B C 1
ATOM 6701 O O . GLN B 1 282 ? -23.516 17.969 -4.246 1 97.06 282 GLN B O 1
ATOM 6706 N N . SER B 1 283 ? -25.203 18.953 -3.264 1 95.19 283 SER B N 1
ATOM 6707 C CA . SER B 1 283 ? -26.141 17.844 -3.23 1 95.19 283 SER B CA 1
ATOM 6708 C C . SER B 1 283 ? -25.516 16.625 -2.559 1 95.19 283 SER B C 1
ATOM 6710 O O . SER B 1 283 ? -25.781 15.484 -2.973 1 95.19 283 SER B O 1
ATOM 6712 N N . ILE B 1 284 ? -24.641 16.844 -1.556 1 95.38 284 ILE B N 1
ATOM 6713 C CA . ILE B 1 284 ? -23.906 15.734 -0.977 1 95.38 284 ILE B CA 1
ATOM 6714 C C . ILE B 1 284 ? -24.875 14.789 -0.268 1 95.38 284 ILE B C 1
ATOM 6716 O O . ILE B 1 284 ? -24.703 13.57 -0.32 1 95.38 284 ILE B O 1
ATOM 6720 N N . ALA B 1 285 ? -25.906 15.383 0.418 1 93.94 285 ALA B N 1
ATOM 6721 C CA . ALA B 1 285 ? -26.875 14.531 1.117 1 93.94 285 ALA B CA 1
ATOM 6722 C C . ALA B 1 285 ? -27.609 13.625 0.141 1 93.94 285 ALA B C 1
ATOM 6724 O O . ALA B 1 285 ? -27.797 12.43 0.406 1 93.94 285 ALA B O 1
ATOM 6725 N N . GLU B 1 286 ? -28.016 14.188 -0.988 1 92.94 286 GLU B N 1
ATOM 6726 C CA . GLU B 1 286 ? -28.719 13.43 -2.02 1 92.94 286 GLU B CA 1
ATOM 6727 C C . GLU B 1 286 ? -27.797 12.398 -2.66 1 92.94 286 GLU B C 1
ATOM 6729 O O . GLU B 1 286 ? -28.188 11.242 -2.865 1 92.94 286 GLU B O 1
ATOM 6734 N N . LYS B 1 287 ? -26.609 12.844 -2.951 1 92.31 287 LYS B N 1
ATOM 6735 C CA . LYS B 1 287 ? -25.641 11.977 -3.613 1 92.31 287 LYS B CA 1
ATOM 6736 C C . LYS B 1 287 ? -25.234 10.812 -2.715 1 92.31 287 LYS B C 1
ATOM 6738 O O . LYS B 1 287 ? -24.969 9.711 -3.199 1 92.31 287 LYS B O 1
ATOM 6743 N N . GLN B 1 288 ? -25.25 11.023 -1.453 1 91.25 288 GLN B N 1
ATOM 6744 C CA . GLN B 1 288 ? -24.812 10.016 -0.495 1 91.25 288 GLN B CA 1
ATOM 6745 C C . GLN B 1 288 ? -26 9.25 0.087 1 91.25 288 GLN B C 1
ATOM 6747 O O . GLN B 1 288 ? -25.828 8.43 0.987 1 91.25 288 GLN B O 1
ATOM 6752 N N . ALA B 1 289 ? -27.172 9.453 -0.391 1 92.19 289 ALA B N 1
ATOM 6753 C CA . ALA B 1 289 ? -28.375 8.859 0.171 1 92.19 289 ALA B CA 1
ATOM 6754 C C . ALA B 1 289 ? -28.328 7.34 0.104 1 92.19 289 ALA B C 1
ATOM 6756 O O . ALA B 1 289 ? -28.797 6.656 1.017 1 92.19 289 ALA B O 1
ATOM 6757 N N . ALA B 1 290 ? -27.766 6.855 -0.999 1 91.94 290 ALA B N 1
ATOM 6758 C CA . ALA B 1 290 ? -27.672 5.406 -1.164 1 91.94 290 ALA B CA 1
ATOM 6759 C C . ALA B 1 290 ? -26.766 4.793 -0.105 1 91.94 290 ALA B C 1
ATOM 6761 O O . ALA B 1 290 ? -26.828 3.588 0.158 1 91.94 290 ALA B O 1
ATOM 6762 N N . GLY B 1 291 ? -25.922 5.617 0.467 1 93.81 291 GLY B N 1
ATOM 6763 C CA . GLY B 1 291 ? -24.984 5.16 1.474 1 93.81 291 GLY B CA 1
ATOM 6764 C C . GLY B 1 291 ? -25.578 5.117 2.871 1 93.81 291 GLY B C 1
ATOM 6765 O O . GLY B 1 291 ? -24.859 4.93 3.852 1 93.81 291 GLY B O 1
ATOM 6766 N N . THR B 1 292 ? -26.891 5.289 3.025 1 92.56 292 THR B N 1
ATOM 6767 C CA . THR B 1 292 ? -27.578 5.191 4.305 1 92.56 292 THR B CA 1
ATOM 6768 C C . THR B 1 292 ? -28.766 4.238 4.199 1 92.56 292 THR B C 1
ATOM 6770 O O . THR B 1 292 ? -29.359 4.086 3.129 1 92.56 292 THR B O 1
ATOM 6773 N N . ASP B 1 293 ? -28.969 3.402 5.32 1 83.44 293 ASP B N 1
ATOM 6774 C CA . ASP B 1 293 ? -30.141 2.521 5.367 1 83.44 293 ASP B CA 1
ATOM 6775 C C . ASP B 1 293 ? -31.266 3.145 6.191 1 83.44 293 ASP B C 1
ATOM 6777 O O . ASP B 1 293 ? -31.094 3.406 7.383 1 83.44 293 ASP B O 1
ATOM 6781 N N . GLY B 1 294 ? -32.438 3.568 5.633 1 74.81 294 GLY B N 1
ATOM 6782 C CA . GLY B 1 294 ? -33.625 3.982 6.359 1 74.81 294 GLY B CA 1
ATOM 6783 C C . GLY B 1 294 ? -33.875 5.477 6.305 1 74.81 294 GLY B C 1
ATOM 6784 O O . GLY B 1 294 ? -34.5 5.973 5.363 1 74.81 294 GLY B O 1
ATOM 6785 N N . GLU B 1 295 ? -33.094 6.148 7.293 1 75.75 295 GLU B N 1
ATOM 6786 C CA . GLU B 1 295 ? -33.406 7.562 7.5 1 75.75 295 GLU B CA 1
ATOM 6787 C C . GLU B 1 295 ? -32.719 8.43 6.449 1 75.75 295 GLU B C 1
ATOM 6789 O O . GLU B 1 295 ? -31.797 7.977 5.754 1 75.75 295 GLU B O 1
ATOM 6794 N N . ASP B 1 296 ? -33.188 9.586 6.355 1 85.31 296 ASP B N 1
ATOM 6795 C CA . ASP B 1 296 ? -32.656 10.539 5.383 1 85.31 296 ASP B CA 1
ATOM 6796 C C . ASP B 1 296 ? -31.25 10.953 5.742 1 85.31 296 ASP B C 1
ATOM 6798 O O . ASP B 1 296 ? -30.938 11.156 6.918 1 85.31 296 ASP B O 1
ATOM 6802 N N . ASN B 1 297 ? -30.359 10.961 4.734 1 90.62 297 ASN B N 1
ATOM 6803 C CA . ASN B 1 297 ? -29.031 11.531 4.906 1 90.62 297 ASN B CA 1
ATOM 6804 C C . ASN B 1 297 ? -29.094 13.031 5.176 1 90.62 297 ASN B C 1
ATOM 6806 O O . ASN B 1 297 ? -29.641 13.789 4.375 1 90.62 297 ASN B O 1
ATOM 6810 N N . GLN B 1 298 ? -28.625 13.477 6.316 1 92.25 298 GLN B N 1
ATOM 6811 C CA . GLN B 1 298 ? -28.734 14.875 6.719 1 92.25 298 GLN B CA 1
ATOM 6812 C C . GLN B 1 298 ? -27.422 15.617 6.488 1 92.25 298 GLN B C 1
ATOM 6814 O O . GLN B 1 298 ? -27.219 16.703 7.02 1 92.25 298 GLN B O 1
ATOM 6819 N N . GLY B 1 299 ? -26.531 14.984 5.793 1 93.81 299 GLY B N 1
ATOM 6820 C CA . GLY B 1 299 ? -25.266 15.633 5.469 1 93.81 299 GLY B CA 1
ATOM 6821 C C . GLY B 1 299 ? -24.203 15.422 6.527 1 93.81 299 GLY B C 1
ATOM 6822 O O . GLY B 1 299 ? -24.234 14.438 7.266 1 93.81 299 GLY B O 1
ATOM 6823 N N . VAL B 1 300 ? -23.172 16.312 6.492 1 97.12 300 VAL B N 1
ATOM 6824 C CA . VAL B 1 300 ? -22 16.062 7.336 1 97.12 300 VAL B CA 1
ATOM 6825 C C . VAL B 1 300 ? -21.641 17.344 8.094 1 97.12 300 VAL B C 1
ATOM 6827 O O . VAL B 1 300 ? -22.031 18.438 7.691 1 97.12 300 VAL B O 1
ATOM 6830 N N . GLU B 1 301 ? -21.047 17.125 9.219 1 98.38 301 GLU B N 1
ATOM 6831 C CA . GLU B 1 301 ? -20.406 18.203 9.977 1 98.38 301 GLU B CA 1
ATOM 6832 C C . GLU B 1 301 ? -18.891 18.078 9.922 1 98.38 301 GLU B C 1
ATOM 6834 O O . GLU B 1 301 ? -18.328 17.047 10.32 1 98.38 301 GLU B O 1
ATOM 6839 N N . ILE B 1 302 ? -18.234 19.125 9.383 1 98.69 302 ILE B N 1
ATOM 6840 C CA . ILE B 1 302 ? -16.797 19.125 9.211 1 98.69 302 ILE B CA 1
ATOM 6841 C C . ILE B 1 302 ? -16.125 19.812 10.398 1 98.69 302 ILE B C 1
ATOM 6843 O O . ILE B 1 302 ? -16.438 20.969 10.711 1 98.69 302 ILE B O 1
ATOM 6847 N N . TRP B 1 303 ? -15.203 19.078 11.031 1 98.81 303 TRP B N 1
ATOM 6848 C CA . TRP B 1 303 ? -14.523 19.594 12.219 1 98.81 303 TRP B CA 1
ATOM 6849 C C . TRP B 1 303 ? -13.078 19.984 11.898 1 98.81 303 TRP B C 1
ATOM 6851 O O . TRP B 1 303 ? -12.375 19.234 11.211 1 98.81 303 TRP B O 1
ATOM 6861 N N . GLU B 1 304 ? -12.672 21.141 12.305 1 98.5 304 GLU B N 1
ATOM 6862 C CA . GLU B 1 304 ? -11.305 21.656 12.227 1 98.5 304 GLU B CA 1
ATOM 6863 C C . GLU B 1 304 ? -10.812 22.141 13.594 1 98.5 304 GLU B C 1
ATOM 6865 O O . GLU B 1 304 ? -11.625 22.453 14.469 1 98.5 304 GLU B O 1
ATOM 6870 N N . HIS B 1 305 ? -9.562 22.078 13.773 1 96.94 305 HIS B N 1
ATOM 6871 C CA . HIS B 1 305 ? -8.977 22.75 14.938 1 96.94 305 HIS B CA 1
ATOM 6872 C C . HIS B 1 305 ? -9.164 24.266 14.859 1 96.94 305 HIS B C 1
ATOM 6874 O O . HIS B 1 305 ? -9.078 24.844 13.773 1 96.94 305 HIS B O 1
ATOM 6880 N N . PRO B 1 306 ? -9.445 24.938 15.984 1 96.38 306 PRO B N 1
ATOM 6881 C CA . PRO B 1 306 ? -9.586 26.391 15.953 1 96.38 306 PRO B CA 1
ATOM 6882 C C . PRO B 1 306 ? -8.242 27.109 15.82 1 96.38 306 PRO B C 1
ATOM 6884 O O . PRO B 1 306 ? -7.188 26.484 15.93 1 96.38 306 PRO B O 1
ATOM 6887 N N . PRO B 1 307 ? -8.258 28.438 15.43 1 95.69 307 PRO B N 1
ATOM 6888 C CA . PRO B 1 307 ? -6.988 29.172 15.492 1 95.69 307 PRO B CA 1
ATOM 6889 C C . PRO B 1 307 ? -6.242 28.938 16.812 1 95.69 307 PRO B C 1
ATOM 6891 O O . PRO B 1 307 ? -6.863 28.672 17.844 1 95.69 307 PRO B O 1
ATOM 6894 N N . ASN B 1 308 ? -4.969 28.984 16.891 1 96.06 308 ASN B N 1
ATOM 6895 C CA . ASN B 1 308 ? -4.117 29.672 15.93 1 96.06 308 ASN B CA 1
ATOM 6896 C C . ASN B 1 308 ? -3.791 28.797 14.727 1 96.06 308 ASN B C 1
ATOM 6898 O O . ASN B 1 308 ? -2.918 29.141 13.922 1 96.06 308 ASN B O 1
ATOM 6902 N N . GLY B 1 309 ? -4.367 27.547 14.562 1 94.62 309 GLY B N 1
ATOM 6903 C CA . GLY B 1 309 ? -4.289 26.797 13.32 1 94.62 309 GLY B CA 1
ATOM 6904 C C . GLY B 1 309 ? -5.145 27.391 12.211 1 94.62 309 GLY B C 1
ATOM 6905 O O . GLY B 1 309 ? -6.156 28.031 12.477 1 94.62 309 GLY B O 1
ATOM 6906 N N . GLN B 1 310 ? -4.824 27.047 10.992 1 94.44 310 GLN B N 1
ATOM 6907 C CA . GLN B 1 310 ? -5.492 27.719 9.883 1 94.44 310 GLN B CA 1
ATOM 6908 C C . GLN B 1 310 ? -6.68 26.891 9.383 1 94.44 310 GLN B C 1
ATOM 6910 O O . GLN B 1 310 ? -7.164 27.094 8.273 1 94.44 310 GLN B O 1
ATOM 6915 N N . GLY B 1 311 ? -7.156 25.938 10.141 1 96.75 311 GLY B N 1
ATOM 6916 C CA . GLY B 1 311 ? -8.25 25.062 9.75 1 96.75 311 GLY B CA 1
ATOM 6917 C C . GLY B 1 311 ? -9.516 25.812 9.383 1 96.75 311 GLY B C 1
ATOM 6918 O O . GLY B 1 311 ? -10.312 25.344 8.57 1 96.75 311 GLY B O 1
ATOM 6919 N N . ILE B 1 312 ? -9.719 27.031 9.883 1 97.06 312 ILE B N 1
ATOM 6920 C CA . ILE B 1 312 ? -10.914 27.844 9.648 1 97.06 312 ILE B CA 1
ATOM 6921 C C . ILE B 1 312 ? -11.016 28.203 8.172 1 97.06 312 ILE B C 1
ATOM 6923 O O . ILE B 1 312 ? -12.109 28.438 7.652 1 97.06 312 ILE B O 1
ATOM 6927 N N . VAL B 1 313 ? -9.867 28.234 7.473 1 96.69 313 VAL B N 1
ATOM 6928 C CA . VAL B 1 313 ? -9.844 28.531 6.047 1 96.69 313 VAL B CA 1
ATOM 6929 C C . VAL B 1 313 ? -10.656 27.5 5.281 1 96.69 313 VAL B C 1
ATOM 6931 O O . VAL B 1 313 ? -11.414 27.828 4.367 1 96.69 313 VAL B O 1
ATOM 6934 N N . ALA B 1 314 ? -10.5 26.203 5.621 1 98.56 314 ALA B N 1
ATOM 6935 C CA . ALA B 1 314 ? -11.25 25.125 4.957 1 98.56 314 ALA B CA 1
ATOM 6936 C C . ALA B 1 314 ? -12.75 25.297 5.184 1 98.56 314 ALA B C 1
ATOM 6938 O O . ALA B 1 314 ? -13.539 25.156 4.246 1 98.56 314 ALA B O 1
ATOM 6939 N N . LEU B 1 315 ? -13.117 25.609 6.418 1 98.62 315 LEU B N 1
ATOM 6940 C CA . LEU B 1 315 ? -14.523 25.781 6.746 1 98.62 315 LEU B CA 1
ATOM 6941 C C . LEU B 1 315 ? -15.109 26.969 6.008 1 98.62 315 LEU B C 1
ATOM 6943 O O . LEU B 1 315 ? -16.219 26.906 5.484 1 98.62 315 LEU B O 1
ATOM 6947 N N . MET B 1 316 ? -14.352 28.062 5.98 1 98 316 MET B N 1
ATOM 6948 C CA . MET B 1 316 ? -14.82 29.25 5.289 1 98 316 MET B CA 1
ATOM 6949 C C . MET B 1 316 ? -14.984 29 3.797 1 98 316 MET B C 1
ATOM 6951 O O . MET B 1 316 ? -15.992 29.375 3.201 1 98 316 MET B O 1
ATOM 6955 N N . ALA B 1 317 ? -13.984 28.359 3.195 1 98.25 317 ALA B N 1
ATOM 6956 C CA . ALA B 1 317 ? -14.047 28.078 1.764 1 98.25 317 ALA B CA 1
ATOM 6957 C C . ALA B 1 317 ? -15.258 27.219 1.425 1 98.25 317 ALA B C 1
ATOM 6959 O O . ALA B 1 317 ? -15.961 27.484 0.447 1 98.25 317 ALA B O 1
ATOM 6960 N N . LEU B 1 318 ? -15.492 26.172 2.18 1 98.62 318 LEU B N 1
ATOM 6961 C CA . LEU B 1 318 ? -16.641 25.312 1.966 1 98.62 318 LEU B CA 1
ATOM 6962 C C . LEU B 1 318 ? -17.953 26.078 2.168 1 98.62 318 LEU B C 1
ATOM 6964 O O . LEU B 1 318 ? -18.906 25.891 1.405 1 98.62 318 LEU B O 1
ATOM 6968 N N . GLY B 1 319 ? -18 26.906 3.223 1 98.5 319 GLY B N 1
ATOM 6969 C CA . GLY B 1 319 ? -19.172 27.734 3.453 1 98.5 319 GLY B CA 1
ATOM 6970 C C . GLY B 1 319 ? -19.438 28.703 2.322 1 98.5 319 GLY B C 1
ATOM 6971 O O . GLY B 1 319 ? -20.594 28.922 1.944 1 98.5 319 GLY B O 1
ATOM 6972 N N . ILE B 1 320 ? -18.406 29.328 1.805 1 97.94 320 ILE B N 1
ATOM 6973 C CA . ILE B 1 320 ? -18.547 30.234 0.68 1 97.94 320 ILE B CA 1
ATOM 6974 C C . ILE B 1 320 ? -19.078 29.5 -0.539 1 97.94 320 ILE B C 1
ATOM 6976 O O . ILE B 1 320 ? -19.984 29.984 -1.225 1 97.94 320 ILE B O 1
ATOM 6980 N N . LEU B 1 321 ? -18.531 28.297 -0.812 1 98.5 321 LEU B N 1
ATOM 6981 C CA . LEU B 1 321 ? -19.016 27.484 -1.919 1 98.5 321 LEU B CA 1
ATOM 6982 C C . LEU B 1 321 ? -20.5 27.172 -1.769 1 98.5 321 LEU B C 1
ATOM 6984 O O . LEU B 1 321 ? -21.25 27.219 -2.748 1 98.5 321 LEU B O 1
ATOM 6988 N N . GLU B 1 322 ? -20.875 26.859 -0.566 1 98.06 322 GLU B N 1
ATOM 6989 C CA . GLU B 1 322 ? -22.281 26.578 -0.302 1 98.06 322 GLU B CA 1
ATOM 6990 C C . GLU B 1 322 ? -23.156 27.797 -0.573 1 98.06 322 GLU B C 1
ATOM 6992 O O . GLU B 1 322 ? -24.219 27.688 -1.178 1 98.06 322 GLU B O 1
ATOM 6997 N N . GLU B 1 323 ? -22.703 28.953 -0.084 1 97.81 323 GLU B N 1
ATOM 6998 C CA . GLU B 1 323 ? -23.469 30.188 -0.294 1 97.81 323 GLU B CA 1
ATOM 6999 C C . GLU B 1 323 ? -23.531 30.547 -1.774 1 97.81 323 GLU B C 1
ATOM 7001 O O . GLU B 1 323 ? -24.547 31.047 -2.252 1 97.81 323 GLU B O 1
ATOM 7006 N N . LEU B 1 324 ? -22.453 30.359 -2.514 1 98.19 324 LEU B N 1
ATOM 7007 C CA . LEU B 1 324 ? -22.453 30.609 -3.953 1 98.19 324 LEU B CA 1
ATOM 7008 C C . LEU B 1 324 ? -23.516 29.766 -4.648 1 98.19 324 LEU B C 1
ATOM 7010 O O . LEU B 1 324 ? -24.172 30.234 -5.57 1 98.19 324 LEU B O 1
ATOM 7014 N N . GLU B 1 325 ? -23.547 28.516 -4.258 1 97.62 325 GLU B N 1
ATOM 7015 C CA . GLU B 1 325 ? -24.562 27.625 -4.797 1 97.62 325 GLU B CA 1
ATOM 7016 C C . GLU B 1 325 ? -25.969 28.141 -4.484 1 97.62 325 GLU B C 1
ATOM 7018 O O . GLU B 1 325 ? -26.828 28.188 -5.363 1 97.62 325 GLU B O 1
ATOM 7023 N N . LYS B 1 326 ? -26.234 28.562 -3.252 1 96.5 326 LYS B N 1
ATOM 7024 C CA . LYS B 1 326 ? -27.531 29.094 -2.836 1 96.5 326 LYS B CA 1
ATOM 7025 C C . LYS B 1 326 ? -27.906 30.328 -3.646 1 96.5 326 LYS B C 1
ATOM 7027 O O . LYS B 1 326 ? -29.078 30.531 -3.953 1 96.5 326 LYS B O 1
ATOM 7032 N N . MET B 1 327 ? -26.922 31.047 -3.996 1 96.44 327 MET B N 1
ATOM 7033 C CA . MET B 1 327 ? -27.125 32.281 -4.73 1 96.44 327 MET B CA 1
ATOM 7034 C C . MET B 1 327 ? -27.266 32.031 -6.227 1 96.44 327 MET B C 1
ATOM 7036 O O . MET B 1 327 ? -27.531 32.938 -7 1 96.44 327 MET B O 1
ATOM 7040 N N . GLY B 1 328 ? -27.047 30.844 -6.656 1 96.62 328 GLY B N 1
ATOM 7041 C CA . GLY B 1 328 ? -27.109 30.469 -8.062 1 96.62 328 GLY B CA 1
ATOM 7042 C C . GLY B 1 328 ? -25.922 30.953 -8.867 1 96.62 328 GLY B C 1
ATOM 7043 O O . GLY B 1 328 ? -25.984 31.047 -10.094 1 96.62 328 GLY B O 1
ATOM 7044 N N . ARG B 1 329 ? -24.844 31.188 -8.172 1 96.88 329 ARG B N 1
ATOM 7045 C CA . ARG B 1 329 ? -23.656 31.719 -8.844 1 96.88 329 ARG B CA 1
ATOM 7046 C C . ARG B 1 329 ? -22.766 30.594 -9.344 1 96.88 329 ARG B C 1
ATOM 7048 O O . ARG B 1 329 ? -21.922 30.812 -10.219 1 96.88 329 ARG B O 1
ATOM 7055 N N . ILE B 1 330 ? -22.875 29.453 -8.797 1 97.75 330 ILE B N 1
ATOM 7056 C CA . ILE B 1 330 ? -22.234 28.234 -9.297 1 97.75 330 ILE B CA 1
ATOM 7057 C C . ILE B 1 330 ? -23.266 27.109 -9.375 1 97.75 330 ILE B C 1
ATOM 7059 O O . ILE B 1 330 ? -24.266 27.125 -8.656 1 97.75 330 ILE B O 1
ATOM 7063 N N . PRO B 1 331 ? -23.062 26.188 -10.234 1 97.5 331 PRO B N 1
ATOM 7064 C CA . PRO B 1 331 ? -23.984 25.047 -10.297 1 97.5 331 PRO B CA 1
ATOM 7065 C C . PRO B 1 331 ? -23.656 23.969 -9.25 1 97.5 331 PRO B C 1
ATOM 7067 O O . PRO B 1 331 ? -22.672 24.094 -8.523 1 97.5 331 PRO B O 1
ATOM 7070 N N . LYS B 1 332 ? -24.594 23.094 -9.102 1 97.44 332 LYS B N 1
ATOM 7071 C CA . LYS B 1 332 ? -24.219 21.797 -8.531 1 97.44 332 LYS B CA 1
ATOM 7072 C C . LYS B 1 332 ? -23.422 20.953 -9.531 1 97.44 332 LYS B C 1
ATOM 7074 O O . LYS B 1 332 ? -23.953 20.547 -10.562 1 97.44 332 LYS B O 1
ATOM 7079 N N . PHE B 1 333 ? -22.219 20.734 -9.227 1 97.75 333 PHE B N 1
ATOM 7080 C CA . PHE B 1 333 ? -21.312 20.125 -10.188 1 97.75 333 PHE B CA 1
ATOM 7081 C C . PHE B 1 333 ? -21.609 18.641 -10.359 1 97.75 333 PHE B C 1
ATOM 7083 O O . PHE B 1 333 ? -21.844 17.938 -9.375 1 97.75 333 PHE B O 1
ATOM 7090 N N . THR B 1 334 ? -21.578 18.188 -11.594 1 96.19 334 THR B N 1
ATOM 7091 C CA . THR B 1 334 ? -21.734 16.766 -11.914 1 96.19 334 THR B CA 1
ATOM 7092 C C . THR B 1 334 ? -20.406 16.047 -11.82 1 96.19 334 THR B C 1
ATOM 7094 O O . THR B 1 334 ? -19.344 16.672 -11.773 1 96.19 334 THR B O 1
ATOM 7097 N N . GLU B 1 335 ? -20.453 14.75 -11.781 1 91.38 335 GLU B N 1
ATOM 7098 C CA . GLU B 1 335 ? -19.234 13.953 -11.703 1 91.38 335 GLU B CA 1
ATOM 7099 C C . GLU B 1 335 ? -18.312 14.242 -12.891 1 91.38 335 GLU B C 1
ATOM 7101 O O . GLU B 1 335 ? -17.078 14.234 -12.742 1 91.38 335 GLU B O 1
ATOM 7106 N N . ASP B 1 336 ? -18.906 14.555 -14.086 1 93.88 336 ASP B N 1
ATOM 7107 C CA . ASP B 1 336 ? -18.125 14.82 -15.297 1 93.88 336 ASP B CA 1
ATOM 7108 C C . ASP B 1 336 ? -17.422 16.172 -15.195 1 93.88 336 ASP B C 1
ATOM 7110 O O . ASP B 1 336 ? -16.5 16.438 -15.969 1 93.88 336 ASP B O 1
ATOM 7114 N N . GLN B 1 337 ? -17.812 16.922 -14.273 1 97.06 337 GLN B N 1
ATOM 7115 C CA . GLN B 1 337 ? -17.234 18.266 -14.125 1 97.06 337 GLN B CA 1
ATOM 7116 C C . GLN B 1 337 ? -16.109 18.266 -13.086 1 97.06 337 GLN B C 1
ATOM 7118 O O . GLN B 1 337 ? -15.586 19.312 -12.734 1 97.06 337 GLN B O 1
ATOM 7123 N N . HIS B 1 338 ? -15.766 17.094 -12.562 1 97.5 338 HIS B N 1
ATOM 7124 C CA . HIS B 1 338 ? -14.633 17.031 -11.648 1 97.5 338 HIS B CA 1
ATOM 7125 C C . HIS B 1 338 ? -13.375 17.609 -12.289 1 97.5 338 HIS B C 1
ATOM 7127 O O . HIS B 1 338 ? -12.984 17.188 -13.383 1 97.5 338 HIS B O 1
ATOM 7133 N N . ASN B 1 339 ? -12.781 18.594 -11.641 1 98.38 339 ASN B N 1
ATOM 7134 C CA . ASN B 1 339 ? -11.562 19.281 -12.047 1 98.38 339 ASN B CA 1
ATOM 7135 C C . ASN B 1 339 ? -11.742 20 -13.383 1 98.38 339 ASN B C 1
ATOM 7137 O O . ASN B 1 339 ? -10.797 20.094 -14.164 1 98.38 339 ASN B O 1
ATOM 7141 N N . SER B 1 340 ? -12.961 20.344 -13.75 1 98.5 340 SER B N 1
ATOM 7142 C CA . SER B 1 340 ? -13.203 21.266 -14.844 1 98.5 340 SER B CA 1
ATOM 7143 C C . SER B 1 340 ? -12.766 22.688 -14.477 1 98.5 340 SER B C 1
ATOM 7145 O O . SER B 1 340 ? -12.562 22.984 -13.305 1 98.5 340 SER B O 1
ATOM 7147 N N . ALA B 1 341 ? -12.641 23.516 -15.438 1 98.38 341 ALA B N 1
ATOM 7148 C CA . ALA B 1 341 ? -12.25 24.906 -15.195 1 98.38 341 ALA B CA 1
ATOM 7149 C C . ALA B 1 341 ? -13.273 25.609 -14.312 1 98.38 341 ALA B C 1
ATOM 7151 O O . ALA B 1 341 ? -12.914 26.391 -13.438 1 98.38 341 ALA B O 1
ATOM 7152 N N . GLU B 1 342 ? -14.555 25.406 -14.547 1 98.06 342 GLU B N 1
ATOM 7153 C CA . GLU B 1 342 ? -15.617 26.031 -13.781 1 98.06 342 GLU B CA 1
ATOM 7154 C C . GLU B 1 342 ? -15.562 25.625 -12.312 1 98.06 342 GLU B C 1
ATOM 7156 O O . GLU B 1 342 ? -15.648 26.484 -11.422 1 98.06 342 GLU B O 1
ATOM 7161 N N . TYR B 1 343 ? -15.422 24.359 -12.109 1 98.5 343 TYR B N 1
ATOM 7162 C CA . TYR B 1 343 ? -15.32 23.844 -10.75 1 98.5 343 TYR B CA 1
ATOM 7163 C C . TYR B 1 343 ? -14.086 24.391 -10.047 1 98.5 343 TYR B C 1
ATOM 7165 O O . TYR B 1 343 ? -14.18 24.906 -8.93 1 98.5 343 TYR B O 1
ATOM 7173 N N . LEU B 1 344 ? -12.977 24.281 -10.719 1 98.81 344 LEU B N 1
ATOM 7174 C CA . LEU B 1 344 ? -11.719 24.719 -10.117 1 98.81 344 LEU B CA 1
ATOM 7175 C C . LEU B 1 344 ? -11.727 26.219 -9.859 1 98.81 344 LEU B C 1
ATOM 7177 O O . LEU B 1 344 ? -11.18 26.688 -8.859 1 98.81 344 LEU B O 1
ATOM 7181 N N . HIS B 1 345 ? -12.344 27 -10.734 1 98.44 345 HIS B N 1
ATOM 7182 C CA . HIS B 1 345 ? -12.477 28.438 -10.531 1 98.44 345 HIS B CA 1
ATOM 7183 C C . HIS B 1 345 ? -13.219 28.75 -9.242 1 98.44 345 HIS B C 1
ATOM 7185 O O . HIS B 1 345 ? -12.789 29.609 -8.469 1 98.44 345 HIS B O 1
ATOM 7191 N N . ALA B 1 346 ? -14.305 28.062 -9.008 1 98.5 346 ALA B N 1
ATOM 7192 C CA . ALA B 1 346 ? -15.094 28.281 -7.793 1 98.5 346 ALA B CA 1
ATOM 7193 C C . ALA B 1 346 ? -14.273 27.938 -6.551 1 98.5 346 ALA B C 1
ATOM 7195 O O . ALA B 1 346 ? -14.312 28.672 -5.559 1 98.5 346 ALA B O 1
ATOM 7196 N N . VAL B 1 347 ? -13.562 26.812 -6.582 1 98.44 347 VAL B N 1
ATOM 7197 C CA . VAL B 1 347 ? -12.742 26.391 -5.457 1 98.44 347 VAL B CA 1
ATOM 7198 C C . VAL B 1 347 ? -11.617 27.391 -5.215 1 98.44 347 VAL B C 1
ATOM 7200 O O . VAL B 1 347 ? -11.391 27.828 -4.082 1 98.44 347 VAL B O 1
ATOM 7203 N N . ILE B 1 348 ? -10.945 27.828 -6.293 1 97.31 348 ILE B N 1
ATOM 7204 C CA . ILE B 1 348 ? -9.805 28.734 -6.23 1 97.31 348 ILE B CA 1
ATOM 7205 C C . ILE B 1 348 ? -10.25 30.062 -5.609 1 97.31 348 ILE B C 1
ATOM 7207 O O . ILE B 1 348 ? -9.617 30.562 -4.672 1 97.31 348 ILE B O 1
ATOM 7211 N N . GLU B 1 349 ? -11.32 30.594 -6.09 1 96.44 349 GLU B N 1
ATOM 7212 C CA . GLU B 1 349 ? -11.781 31.906 -5.617 1 96.44 349 GLU B CA 1
ATOM 7213 C C . GLU B 1 349 ? -12.281 31.828 -4.18 1 96.44 349 GLU B C 1
ATOM 7215 O O . GLU B 1 349 ? -12.07 32.75 -3.391 1 96.44 349 GLU B O 1
ATOM 7220 N N . SER B 1 350 ? -12.977 30.766 -3.844 1 97.06 350 SER B N 1
ATOM 7221 C CA . SER B 1 350 ? -13.422 30.594 -2.467 1 97.06 350 SER B CA 1
ATOM 7222 C C . SER B 1 350 ? -12.242 30.516 -1.506 1 97.06 350 SER B C 1
ATOM 7224 O O . SER B 1 350 ? -12.281 31.094 -0.417 1 97.06 350 SER B O 1
ATOM 7226 N N . LEU B 1 351 ? -11.219 29.812 -1.894 1 96.5 351 LEU B N 1
ATOM 7227 C CA . LEU B 1 351 ? -10.016 29.688 -1.08 1 96.5 351 LEU B CA 1
ATOM 7228 C C . LEU B 1 351 ? -9.312 31.047 -0.955 1 96.5 351 LEU B C 1
ATOM 7230 O O . LEU B 1 351 ? -8.812 31.391 0.118 1 96.5 351 LEU B O 1
ATOM 7234 N N . ARG B 1 352 ? -9.266 31.797 -2.064 1 93.75 352 ARG B N 1
ATOM 7235 C CA . ARG B 1 352 ? -8.625 33.094 -2.035 1 93.75 352 ARG B CA 1
ATOM 7236 C C . ARG B 1 352 ? -9.32 34.031 -1.038 1 93.75 352 ARG B C 1
ATOM 7238 O O . ARG B 1 352 ? -8.656 34.719 -0.261 1 93.75 352 ARG B O 1
ATOM 7245 N N . ILE B 1 353 ? -10.609 34 -1.059 1 93.44 353 ILE B N 1
ATOM 7246 C CA . ILE B 1 353 ? -11.391 34.844 -0.149 1 93.44 353 ILE B CA 1
ATOM 7247 C C . ILE B 1 353 ? -11.141 34.406 1.293 1 93.44 353 ILE B C 1
ATOM 7249 O O . ILE B 1 353 ? -10.898 35.219 2.168 1 93.44 353 ILE B O 1
ATOM 7253 N N . ALA B 1 354 ? -11.172 33.125 1.547 1 94.88 354 ALA B N 1
ATOM 7254 C CA . ALA B 1 354 ? -10.969 32.562 2.891 1 94.88 354 ALA B CA 1
ATOM 7255 C C . ALA B 1 354 ? -9.562 32.875 3.402 1 94.88 354 ALA B C 1
ATOM 7257 O O . ALA B 1 354 ? -9.391 33.25 4.562 1 94.88 354 ALA B O 1
ATOM 7258 N N . PHE B 1 355 ? -8.562 32.719 2.557 1 92.69 355 PHE B N 1
ATOM 7259 C CA . PHE B 1 355 ? -7.184 32.969 2.951 1 92.69 355 PHE B CA 1
ATOM 7260 C C . PHE B 1 355 ? -6.977 34.438 3.262 1 92.69 355 PHE B C 1
ATOM 7262 O O . PHE B 1 355 ? -6.191 34.781 4.145 1 92.69 355 PHE B O 1
ATOM 7269 N N . ALA B 1 356 ? -7.613 35.25 2.5 1 89.19 356 ALA B N 1
ATOM 7270 C CA . ALA B 1 356 ? -7.5 36.688 2.752 1 89.19 356 ALA B CA 1
ATOM 7271 C C . ALA B 1 356 ? -7.965 37.031 4.164 1 89.19 356 ALA B C 1
ATOM 7273 O O . ALA B 1 356 ? -7.305 37.812 4.867 1 89.19 356 ALA B O 1
ATOM 7274 N N . ASP B 1 357 ? -9.055 36.5 4.598 1 90.56 357 ASP B N 1
ATOM 7275 C CA . ASP B 1 357 ? -9.555 36.75 5.949 1 90.56 357 ASP B CA 1
ATOM 7276 C C . ASP B 1 357 ? -8.633 36.125 6.992 1 90.56 357 ASP B C 1
ATOM 7278 O O . ASP B 1 357 ? -8.336 36.719 8.016 1 90.56 357 ASP B O 1
ATOM 7282 N N . ALA B 1 358 ? -8.227 34.938 6.75 1 91.25 358 ALA B N 1
ATOM 7283 C CA . ALA B 1 358 ? -7.391 34.219 7.703 1 91.25 358 ALA B CA 1
ATOM 7284 C C . ALA B 1 358 ? -6.07 34.938 7.938 1 91.25 358 ALA B C 1
ATOM 7286 O O . ALA B 1 358 ? -5.543 34.938 9.047 1 91.25 358 ALA B O 1
ATOM 7287 N N . SER B 1 359 ? -5.52 35.469 6.914 1 87.31 359 SER B N 1
ATOM 7288 C CA . SER B 1 359 ? -4.234 36.156 7.008 1 87.31 359 SER B CA 1
ATOM 7289 C C . SER B 1 359 ? -4.285 37.312 8.031 1 87.31 359 SER B C 1
ATOM 7291 O O . SER B 1 359 ? -3.256 37.688 8.578 1 87.31 359 SER B O 1
ATOM 7293 N N . TRP B 1 360 ? -5.48 37.75 8.258 1 86.19 360 TRP B N 1
ATOM 7294 C CA . TRP B 1 360 ? -5.633 38.844 9.219 1 86.19 360 TRP B CA 1
ATOM 7295 C C . TRP B 1 360 ? -6.105 38.312 10.57 1 86.19 360 TRP B C 1
ATOM 7297 O O . TRP B 1 360 ? -5.602 38.719 11.617 1 86.19 360 TRP B O 1
ATOM 7307 N N . TRP B 1 361 ? -6.98 37.406 10.531 1 88.94 361 TRP B N 1
ATOM 7308 C CA . TRP B 1 361 ? -7.734 37.094 11.75 1 88.94 361 TRP B CA 1
ATOM 7309 C C . TRP B 1 361 ? -7.121 35.906 12.492 1 88.94 361 TRP B C 1
ATOM 7311 O O . TRP B 1 361 ? -7.336 35.75 13.695 1 88.94 361 TRP B O 1
ATOM 7321 N N . VAL B 1 362 ? -6.441 35.062 11.805 1 92.5 362 VAL B N 1
ATOM 7322 C CA . VAL B 1 362 ? -5.93 33.844 12.445 1 92.5 362 VAL B CA 1
ATOM 7323 C C . VAL B 1 362 ? -4.648 34.188 13.211 1 92.5 362 VAL B C 1
ATOM 7325 O O . VAL B 1 362 ? -3.645 34.562 12.617 1 92.5 362 VAL B O 1
ATOM 7328 N N . THR B 1 363 ? -4.68 34.094 14.43 1 94.62 363 THR B N 1
ATOM 7329 C CA . THR B 1 363 ? -3.598 34.312 15.383 1 94.62 363 THR B CA 1
ATOM 7330 C C . THR B 1 363 ? -3.91 33.656 16.719 1 94.62 363 THR B C 1
ATOM 7332 O O . THR B 1 363 ? -4.859 32.875 16.828 1 94.62 363 THR B O 1
ATOM 7335 N N . ASP B 1 364 ? -3.076 33.844 17.734 1 96.12 364 ASP B N 1
ATOM 7336 C CA . ASP B 1 364 ? -3.248 33.25 19.047 1 96.12 364 ASP B CA 1
ATOM 7337 C C . ASP B 1 364 ? -4.477 33.812 19.75 1 96.12 364 ASP B C 1
ATOM 7339 O O . ASP B 1 364 ? -4.473 34.969 20.203 1 96.12 364 ASP B O 1
ATOM 7343 N N . PRO B 1 365 ? -5.473 33 19.922 1 94.94 365 PRO B N 1
ATOM 7344 C CA . PRO B 1 365 ? -6.703 33.5 20.531 1 94.94 365 PRO B CA 1
ATOM 7345 C C . PRO B 1 365 ? -6.535 33.812 22.016 1 94.94 365 PRO B C 1
ATOM 7347 O O . PRO B 1 365 ? -7.41 34.469 22.609 1 94.94 365 PRO B O 1
ATOM 7350 N N . ASP B 1 366 ? -5.496 33.375 22.625 1 94.19 366 ASP B N 1
ATOM 7351 C CA . ASP B 1 366 ? -5.246 33.688 24.031 1 94.19 366 ASP B CA 1
ATOM 7352 C C . ASP B 1 366 ? -4.703 35.094 24.188 1 94.19 366 ASP B C 1
ATOM 7354 O O . ASP B 1 366 ? -4.695 35.656 25.297 1 94.19 366 ASP B O 1
ATOM 7358 N N . VAL B 1 367 ? -4.207 35.656 23.109 1 94.44 367 VAL B N 1
ATOM 7359 C CA . VAL B 1 367 ? -3.566 36.969 23.188 1 94.44 367 VAL B CA 1
ATOM 7360 C C . VAL B 1 367 ? -4.422 38 22.453 1 94.44 367 VAL B C 1
ATOM 7362 O O . VAL B 1 367 ? -4.52 39.156 22.891 1 94.44 367 VAL B O 1
ATOM 7365 N N . GLU B 1 368 ? -4.969 37.625 21.312 1 93.94 368 GLU B N 1
ATOM 7366 C CA . GLU B 1 368 ? -5.809 38.5 20.484 1 93.94 368 GLU B CA 1
ATOM 7367 C C . GLU B 1 368 ? -7.207 37.906 20.312 1 93.94 368 GLU B C 1
ATOM 7369 O O . GLU B 1 368 ? -7.383 36.688 20.344 1 93.94 368 GLU B O 1
ATOM 7374 N N . LYS B 1 369 ? -8.141 38.844 20.156 1 91.38 369 LYS B N 1
ATOM 7375 C CA . LYS B 1 369 ? -9.484 38.375 19.859 1 91.38 369 LYS B CA 1
ATOM 7376 C C . LYS B 1 369 ? -9.562 37.812 18.422 1 91.38 369 LYS B C 1
ATOM 7378 O O . LYS B 1 369 ? -9.266 38.531 17.469 1 91.38 369 LYS B O 1
ATOM 7383 N N . VAL B 1 370 ? -9.898 36.594 18.328 1 92.88 370 VAL B N 1
ATOM 7384 C CA . VAL B 1 370 ? -10.141 35.938 17.031 1 92.88 370 VAL B CA 1
ATOM 7385 C C . VAL B 1 370 ? -11.617 35.625 16.891 1 92.88 370 VAL B C 1
ATOM 7387 O O . VAL B 1 370 ? -12.141 34.781 17.625 1 92.88 370 VAL B O 1
ATOM 7390 N N . PRO B 1 371 ? -12.359 36.219 15.969 1 93.88 371 PRO B N 1
ATOM 7391 C CA . PRO B 1 371 ? -13.797 35.969 15.836 1 93.88 371 PRO B CA 1
ATOM 7392 C C . PRO B 1 371 ? -14.109 34.719 15.023 1 93.88 371 PRO B C 1
ATOM 7394 O O . PRO B 1 371 ? -14.812 34.781 14.016 1 93.88 371 PRO B O 1
ATOM 7397 N N . SER B 1 372 ? -13.711 33.562 15.539 1 94.31 372 SER B N 1
ATOM 7398 C CA . SER B 1 372 ? -13.82 32.312 14.805 1 94.31 372 SER B CA 1
ATOM 7399 C C . SER B 1 372 ? -15.273 31.984 14.469 1 94.31 372 SER B C 1
ATOM 7401 O O . SER B 1 372 ? -15.586 31.609 13.344 1 94.31 372 SER B O 1
ATOM 7403 N N . SER B 1 373 ? -16.203 32.125 15.414 1 94.94 373 SER B N 1
ATOM 7404 C CA . SER B 1 373 ? -17.609 31.797 15.18 1 94.94 373 SER B CA 1
ATOM 7405 C C . SER B 1 373 ? -18.219 32.719 14.117 1 94.94 373 SER B C 1
ATOM 7407 O O . SER B 1 373 ? -19.016 32.281 13.297 1 94.94 373 SER B O 1
ATOM 7409 N N . GLU B 1 374 ? -17.828 33.969 14.125 1 95.12 374 GLU B N 1
ATOM 7410 C CA . GLU B 1 374 ? -18.344 34.938 13.156 1 95.12 374 GLU B CA 1
ATOM 7411 C C . GLU B 1 374 ? -17.812 34.625 11.75 1 95.12 374 GLU B C 1
ATOM 7413 O O . GLU B 1 374 ? -18.547 34.75 10.766 1 95.12 374 GLU B O 1
ATOM 7418 N N . LEU B 1 375 ? -16.594 34.25 11.727 1 95.62 375 LEU B N 1
ATOM 7419 C CA . LEU B 1 375 ? -15.938 34.031 10.445 1 95.62 375 LEU B CA 1
ATOM 7420 C C . LEU B 1 375 ? -16.578 32.844 9.711 1 95.62 375 LEU B C 1
ATOM 7422 O O . LEU B 1 375 ? -16.469 32.75 8.492 1 95.62 375 LEU B O 1
ATOM 7426 N N . ILE B 1 376 ? -17.25 31.906 10.445 1 97.06 376 ILE B N 1
ATOM 7427 C CA . ILE B 1 376 ? -17.859 30.766 9.781 1 97.06 376 ILE B CA 1
ATOM 7428 C C . ILE B 1 376 ? -19.375 30.844 9.898 1 97.06 376 ILE B C 1
ATOM 7430 O O . ILE B 1 376 ? -20.078 29.844 9.688 1 97.06 376 ILE B O 1
ATOM 7434 N N . SER B 1 377 ? -19.891 32 10.266 1 97 377 SER B N 1
ATOM 7435 C CA . SER B 1 377 ? -21.328 32.219 10.289 1 97 377 SER B CA 1
ATOM 7436 C C . SER B 1 377 ? -21.891 32.312 8.883 1 97 377 SER B C 1
ATOM 7438 O O . SER B 1 377 ? -21.219 32.812 7.977 1 97 377 SER B O 1
ATOM 7440 N N . GLN B 1 378 ? -23.141 31.922 8.773 1 96.25 378 GLN B N 1
ATOM 7441 C CA . GLN B 1 378 ? -23.781 31.938 7.465 1 96.25 378 GLN B CA 1
ATOM 7442 C C . GLN B 1 378 ? -23.844 33.344 6.895 1 96.25 378 GLN B C 1
ATOM 7444 O O . GLN B 1 378 ? -23.578 33.562 5.707 1 96.25 378 GLN B O 1
ATOM 7449 N N . SER B 1 379 ? -24.188 34.344 7.699 1 96.19 379 SER B N 1
ATOM 7450 C CA . SER B 1 379 ? -24.328 35.719 7.238 1 96.19 379 SER B CA 1
ATOM 7451 C C . SER B 1 379 ? -22.984 36.25 6.742 1 96.19 379 SER B C 1
ATOM 7453 O O . SER B 1 379 ? -22.922 36.938 5.711 1 96.19 379 SER B O 1
ATOM 7455 N N . TYR B 1 380 ? -21.953 36.031 7.484 1 96.56 380 TYR B N 1
ATOM 7456 C CA . TYR B 1 380 ? -20.641 36.469 7.082 1 96.56 380 TYR B CA 1
ATOM 7457 C C . TYR B 1 380 ? -20.188 35.781 5.793 1 96.56 380 TYR B C 1
ATOM 7459 O O . TYR B 1 380 ? -19.672 36.438 4.879 1 96.56 380 TYR B O 1
ATOM 7467 N N . LEU B 1 381 ? -20.359 34.5 5.699 1 97.06 381 LEU B N 1
ATOM 7468 C CA . LEU B 1 381 ? -19.969 33.719 4.527 1 97.06 381 LEU B CA 1
ATOM 7469 C C . LEU B 1 381 ? -20.734 34.188 3.293 1 97.06 381 LEU B C 1
ATOM 7471 O O . LEU B 1 381 ? -20.188 34.219 2.191 1 97.06 381 LEU B O 1
ATOM 7475 N N . ALA B 1 382 ? -22 34.469 3.461 1 96.75 382 ALA B N 1
ATOM 7476 C CA . ALA B 1 382 ? -22.812 35 2.367 1 96.75 382 ALA B CA 1
ATOM 7477 C C . ALA B 1 382 ? -22.281 36.344 1.868 1 96.75 382 ALA B C 1
ATOM 7479 O O . ALA B 1 382 ? -22.266 36.594 0.662 1 96.75 382 ALA B O 1
ATOM 7480 N N . GLU B 1 383 ? -21.922 37.125 2.799 1 96.44 383 GLU B N 1
ATOM 7481 C CA . GLU B 1 383 ? -21.344 38.406 2.436 1 96.44 383 GLU B CA 1
ATOM 7482 C C . GLU B 1 383 ? -20.047 38.219 1.648 1 96.44 383 GLU B C 1
ATOM 7484 O O . GLU B 1 383 ? -19.828 38.875 0.623 1 96.44 383 GLU B O 1
ATOM 7489 N N . ARG B 1 384 ? -19.188 37.375 2.105 1 95.12 384 ARG B N 1
ATOM 7490 C CA . ARG B 1 384 ? -17.922 37.125 1.429 1 95.12 384 ARG B CA 1
ATOM 7491 C C . ARG B 1 384 ? -18.156 36.531 0.042 1 95.12 384 ARG B C 1
ATOM 7493 O O . ARG B 1 384 ? -17.406 36.812 -0.893 1 95.12 384 ARG B O 1
ATOM 7500 N N . ALA B 1 385 ? -19.141 35.656 -0.084 1 95.94 385 ALA B N 1
ATOM 7501 C CA . ALA B 1 385 ? -19.453 35 -1.351 1 95.94 385 ALA B CA 1
ATOM 7502 C C . ALA B 1 385 ? -19.766 36.031 -2.438 1 95.94 385 ALA B C 1
ATOM 7504 O O . ALA B 1 385 ? -19.578 35.781 -3.625 1 95.94 385 ALA B O 1
ATOM 7505 N N . THR B 1 386 ? -20.219 37.25 -2.068 1 95 386 THR B N 1
ATOM 7506 C CA . THR B 1 386 ? -20.578 38.281 -3.039 1 95 386 THR B CA 1
ATOM 7507 C C . THR B 1 386 ? -19.344 38.781 -3.773 1 95 386 THR B C 1
ATOM 7509 O O . THR B 1 386 ? -19.453 39.406 -4.832 1 95 386 THR B O 1
ATOM 7512 N N . LEU B 1 387 ? -18.188 38.438 -3.293 1 94.38 387 LEU B N 1
ATOM 7513 C CA . LEU B 1 387 ? -16.953 38.875 -3.912 1 94.38 387 LEU B CA 1
ATOM 7514 C C . LEU B 1 387 ? -16.609 38 -5.117 1 94.38 387 LEU B C 1
ATOM 7516 O O . LEU B 1 387 ? -15.758 38.375 -5.934 1 94.38 387 LEU B O 1
ATOM 7520 N N . PHE B 1 388 ? -17.219 36.875 -5.293 1 95.31 388 PHE B N 1
ATOM 7521 C CA . PHE B 1 388 ? -16.969 35.875 -6.348 1 95.31 388 PHE B CA 1
ATOM 7522 C C . PHE B 1 388 ? -17.469 36.406 -7.691 1 95.31 388 PHE B C 1
ATOM 7524 O O . PHE B 1 388 ? -18.562 36.969 -7.777 1 95.31 388 PHE B O 1
ATOM 7531 N N . ASN B 1 389 ? -16.656 36.281 -8.742 1 95.19 389 ASN B N 1
ATOM 7532 C CA . ASN B 1 389 ? -17.031 36.531 -10.125 1 95.19 389 ASN B CA 1
ATOM 7533 C C . ASN B 1 389 ? -16.906 35.25 -10.969 1 95.19 389 ASN B C 1
ATOM 7535 O O . ASN B 1 389 ? -15.797 34.75 -11.172 1 95.19 389 ASN B O 1
ATOM 7539 N N . PRO B 1 390 ? -18 34.719 -11.43 1 95.38 390 PRO B N 1
ATOM 7540 C CA . PRO B 1 390 ? -17.938 33.469 -12.18 1 95.38 390 PRO B CA 1
ATOM 7541 C C . PRO B 1 390 ? -17.188 33.594 -13.5 1 95.38 390 PRO B C 1
ATOM 7543 O O . PRO B 1 390 ? -16.781 32.594 -14.086 1 95.38 390 PRO B O 1
ATOM 7546 N N . ASP B 1 391 ? -16.953 34.844 -13.953 1 95.56 391 ASP B N 1
ATOM 7547 C CA . ASP B 1 391 ? -16.438 35.031 -15.305 1 95.56 391 ASP B CA 1
ATOM 7548 C C . ASP B 1 391 ? -15 35.531 -15.297 1 95.56 391 ASP B C 1
ATOM 7550 O O . ASP B 1 391 ? -14.375 35.656 -16.344 1 95.56 391 ASP B O 1
ATOM 7554 N N . LYS B 1 392 ? -14.516 35.781 -14.133 1 95.44 392 LYS B N 1
ATOM 7555 C CA . LYS B 1 392 ? -13.156 36.312 -14.086 1 95.44 392 LYS B CA 1
ATOM 7556 C C . LYS B 1 392 ? -12.531 36.125 -12.711 1 95.44 392 LYS B C 1
ATOM 7558 O O . LYS B 1 392 ? -13.211 36.219 -11.695 1 95.44 392 LYS B O 1
ATOM 7563 N N . ALA B 1 393 ? -11.242 35.938 -12.727 1 93.5 393 ALA B N 1
ATOM 7564 C CA . ALA B 1 393 ? -10.484 35.875 -11.477 1 93.5 393 ALA B CA 1
ATOM 7565 C C . ALA B 1 393 ? -10.508 37.25 -10.781 1 93.5 393 ALA B C 1
ATOM 7567 O O . ALA B 1 393 ? -10.336 38.281 -11.43 1 93.5 393 ALA B O 1
ATOM 7568 N N . THR B 1 394 ? -10.836 37.219 -9.602 1 83.19 394 THR B N 1
ATOM 7569 C CA . THR B 1 394 ? -11 38.469 -8.867 1 83.19 394 THR B CA 1
ATOM 7570 C C . THR B 1 394 ? -9.664 38.969 -8.328 1 83.19 394 THR B C 1
ATOM 7572 O O . THR B 1 394 ? -8.75 38.156 -8.102 1 83.19 394 THR B O 1
ATOM 7575 N N . ASP B 1 395 ? -9.539 40.344 -8.297 1 74.38 395 ASP B N 1
ATOM 7576 C CA . ASP B 1 395 ? -8.367 40.969 -7.688 1 74.38 395 ASP B CA 1
ATOM 7577 C C . ASP B 1 395 ? -8.539 41.062 -6.172 1 74.38 395 ASP B C 1
ATOM 7579 O O . ASP B 1 395 ? -8.641 42.188 -5.637 1 74.38 395 ASP B O 1
ATOM 7583 N N . ILE B 1 396 ? -9.195 40.188 -5.738 1 60.94 396 ILE B N 1
ATOM 7584 C CA . ILE B 1 396 ? -9.469 40.188 -4.309 1 60.94 396 ILE B CA 1
ATOM 7585 C C . ILE B 1 396 ? -8.195 40.531 -3.541 1 60.94 396 ILE B C 1
ATOM 7587 O O . ILE B 1 396 ? -7.176 39.844 -3.697 1 60.94 396 ILE B O 1
ATOM 7591 N N . LEU B 1 397 ? -7.93 41.938 -3.373 1 53.38 397 LEU B N 1
ATOM 7592 C CA . LEU B 1 397 ? -6.824 42.594 -2.678 1 53.38 397 LEU B CA 1
ATOM 7593 C C . LEU B 1 397 ? -6.68 42.031 -1.26 1 53.38 397 LEU B C 1
ATOM 7595 O O . LEU B 1 397 ? -7.672 41.875 -0.546 1 53.38 397 LEU B O 1
ATOM 7599 N N . ASP B 1 398 ? -5.637 41.344 -1.07 1 50.19 398 ASP B N 1
ATOM 7600 C CA . ASP B 1 398 ? -4.961 40.562 -0.029 1 50.19 398 ASP B CA 1
ATOM 7601 C C . ASP B 1 398 ? -4.871 41.375 1.271 1 50.19 398 ASP B C 1
ATOM 7603 O O . ASP B 1 398 ? -4.336 42.469 1.289 1 50.19 398 ASP B O 1
ATOM 7607 N N . HIS B 1 399 ? -5.613 41.594 2.078 1 50.31 399 HIS B N 1
ATOM 7608 C CA . HIS B 1 399 ? -4.688 41.719 3.201 1 50.31 399 HIS B CA 1
ATOM 7609 C C . HIS B 1 399 ? -3.656 40.594 3.186 1 50.31 399 HIS B C 1
ATOM 7611 O O . HIS B 1 399 ? -3.879 39.562 2.57 1 50.31 399 HIS B O 1
ATOM 7617 N N . GLY B 1 400 ? -2.334 40.75 3.508 1 39.34 400 GLY B N 1
ATOM 7618 C CA . GLY B 1 400 ? -1.082 40.031 3.354 1 39.34 400 GLY B CA 1
ATOM 7619 C C . GLY B 1 400 ? -1.209 38.562 3.648 1 39.34 400 GLY B C 1
ATOM 7620 O O . GLY B 1 400 ? -1.894 38.156 4.594 1 39.34 400 GLY B O 1
ATOM 7621 N N . SER B 1 401 ? -1.447 37.844 2.721 1 40.75 401 SER B N 1
ATOM 7622 C CA . SER B 1 401 ? -1.375 36.406 2.887 1 40.75 401 SER B CA 1
ATOM 7623 C C . SER B 1 401 ? 0.03 35.969 3.279 1 40.75 401 SER B C 1
ATOM 7625 O O . SER B 1 401 ? 1.019 36.469 2.754 1 40.75 401 SER B O 1
ATOM 7627 N N . PRO B 1 402 ? 0.17 35.188 4.309 1 38.97 402 PRO B N 1
ATOM 7628 C CA . PRO B 1 402 ? 1.488 34.688 4.703 1 38.97 402 PRO B CA 1
ATOM 7629 C C . PRO B 1 402 ? 2.193 33.938 3.58 1 38.97 402 PRO B C 1
ATOM 7631 O O . PRO B 1 402 ? 1.547 33.5 2.625 1 38.97 402 PRO B O 1
ATOM 7634 N N . ALA B 1 403 ? 3.594 33.562 3.801 1 40.5 403 ALA B N 1
ATOM 7635 C CA . ALA B 1 403 ? 4.777 33.125 3.062 1 40.5 403 ALA B CA 1
ATOM 7636 C C . ALA B 1 403 ? 4.531 31.797 2.385 1 40.5 403 ALA B C 1
ATOM 7638 O O . ALA B 1 403 ? 3.76 30.969 2.883 1 40.5 403 ALA B O 1
ATOM 7639 N N . HIS B 1 404 ? 4.711 31.703 0.971 1 43.5 404 HIS B N 1
ATOM 7640 C CA . HIS B 1 404 ? 4.777 30.672 -0.047 1 43.5 404 HIS B CA 1
ATOM 7641 C C . HIS B 1 404 ? 5.691 29.531 0.39 1 43.5 404 HIS B C 1
ATOM 7643 O O . HIS B 1 404 ? 6.25 28.812 -0.45 1 43.5 404 HIS B O 1
ATOM 7649 N N . ASN B 1 405 ? 6.027 29.375 1.525 1 48.75 405 ASN B N 1
ATOM 7650 C CA . ASN B 1 405 ? 7.059 28.344 1.659 1 48.75 405 ASN B CA 1
ATOM 7651 C C . ASN B 1 405 ? 6.449 26.969 1.851 1 48.75 405 ASN B C 1
ATOM 7653 O O . ASN B 1 405 ? 5.531 26.781 2.652 1 48.75 405 ASN B O 1
ATOM 7657 N N . HIS B 1 406 ? 6.664 26.266 0.839 1 55.44 406 HIS B N 1
ATOM 7658 C CA . HIS B 1 406 ? 6.391 24.844 0.991 1 55.44 406 HIS B CA 1
ATOM 7659 C C . HIS B 1 406 ? 6.875 24.328 2.344 1 55.44 406 HIS B C 1
ATOM 7661 O O . HIS B 1 406 ? 7.93 24.734 2.826 1 55.44 406 HIS B O 1
ATOM 7667 N N . CYS B 1 407 ? 5.871 23.891 3.139 1 68.81 407 CYS B N 1
ATOM 7668 C CA . CYS B 1 407 ? 6.195 23.344 4.449 1 68.81 407 CYS B CA 1
ATOM 7669 C C . CYS B 1 407 ? 6.02 21.828 4.453 1 68.81 407 CYS B C 1
ATOM 7671 O O . CYS B 1 407 ? 5.301 21.281 3.621 1 68.81 407 CYS B O 1
ATOM 7673 N N . ASP B 1 408 ? 6.941 21.203 5.199 1 76.56 408 ASP B N 1
ATOM 7674 C CA . ASP B 1 408 ? 6.91 19.766 5.348 1 76.56 408 ASP B CA 1
ATOM 7675 C C . ASP B 1 408 ? 6.266 19.359 6.672 1 76.56 408 ASP B C 1
ATOM 7677 O O . ASP B 1 408 ? 6.59 19.922 7.723 1 76.56 408 ASP B O 1
ATOM 7681 N N . THR B 1 409 ? 5.195 18.703 6.617 1 83.88 409 THR B N 1
ATOM 7682 C CA . THR B 1 409 ? 4.336 18.25 7.707 1 83.88 409 THR B CA 1
ATOM 7683 C C . THR B 1 409 ? 3.963 16.781 7.531 1 83.88 409 THR B C 1
ATOM 7685 O O . THR B 1 409 ? 3.984 16.266 6.414 1 83.88 409 THR B O 1
ATOM 7688 N N . VAL B 1 410 ? 3.883 16.141 8.68 1 92.5 410 VAL B N 1
ATOM 7689 C CA . VAL B 1 410 ? 3.246 14.828 8.57 1 92.5 410 VAL B CA 1
ATOM 7690 C C . VAL B 1 410 ? 1.825 14.898 9.125 1 92.5 410 VAL B C 1
ATOM 7692 O O . VAL B 1 410 ? 1.573 15.578 10.125 1 92.5 410 VAL B O 1
ATOM 7695 N N . TYR B 1 411 ? 0.919 14.305 8.484 1 97.19 411 TYR B N 1
ATOM 7696 C CA . TYR B 1 411 ? -0.448 14.039 8.922 1 97.19 411 TYR B CA 1
ATOM 7697 C C . TYR B 1 411 ? -0.762 12.547 8.859 1 97.19 411 TYR B C 1
ATOM 7699 O O . TYR B 1 411 ? -0.338 11.852 7.934 1 97.19 411 TYR B O 1
ATOM 7707 N N . PHE B 1 412 ? -1.482 12.078 9.867 1 98.31 412 PHE B N 1
ATOM 7708 C CA . PHE B 1 412 ? -1.896 10.68 9.812 1 98.31 412 PHE B CA 1
ATOM 7709 C C . PHE B 1 412 ? -3.215 10.477 10.555 1 98.31 412 PHE B C 1
ATOM 7711 O O . PHE B 1 412 ? -3.617 11.32 11.359 1 98.31 412 PHE B O 1
ATOM 7718 N N . ALA B 1 413 ? -3.887 9.43 10.188 1 98.81 413 ALA B N 1
ATOM 7719 C CA . ALA B 1 413 ? -5.184 9.047 10.742 1 98.81 413 ALA B CA 1
ATOM 7720 C C . ALA B 1 413 ? -5.129 7.652 11.359 1 98.81 413 ALA B C 1
ATOM 7722 O O . ALA B 1 413 ? -4.484 6.754 10.82 1 98.81 413 ALA B O 1
ATOM 7723 N N . VAL B 1 414 ? -5.75 7.508 12.539 1 98.94 414 VAL B N 1
ATOM 7724 C CA . VAL B 1 414 ? -5.82 6.215 13.211 1 98.94 414 VAL B CA 1
ATOM 7725 C C . VAL B 1 414 ? -7.234 5.98 13.734 1 98.94 414 VAL B C 1
ATOM 7727 O O . VAL B 1 414 ? -7.879 6.91 14.227 1 98.94 414 VAL B O 1
ATOM 7730 N N . THR B 1 415 ? -7.75 4.824 13.578 1 98.88 415 THR B N 1
ATOM 7731 C CA . THR B 1 415 ? -8.953 4.363 14.266 1 98.88 415 THR B CA 1
ATOM 7732 C C . THR B 1 415 ? -8.68 3.074 15.031 1 98.88 415 THR B C 1
ATOM 7734 O O . THR B 1 415 ? -7.695 2.381 14.766 1 98.88 415 THR B O 1
ATOM 7737 N N . ASP B 1 416 ? -9.484 2.783 16.062 1 98.81 416 ASP B N 1
ATOM 7738 C CA . ASP B 1 416 ? -9.305 1.583 16.875 1 98.81 416 ASP B CA 1
ATOM 7739 C C . ASP B 1 416 ? -10.578 0.742 16.906 1 98.81 416 ASP B C 1
ATOM 7741 O O . ASP B 1 416 ? -11.578 1.102 16.297 1 98.81 416 ASP B O 1
ATOM 7745 N N . LYS B 1 417 ? -10.562 -0.385 17.516 1 97.69 417 LYS B N 1
ATOM 7746 C CA . LYS B 1 417 ? -11.648 -1.367 17.484 1 97.69 417 LYS B CA 1
ATOM 7747 C C . LYS B 1 417 ? -12.867 -0.87 18.266 1 97.69 417 LYS B C 1
ATOM 7749 O O . LYS B 1 417 ? -13.969 -1.4 18.094 1 97.69 417 LYS B O 1
ATOM 7754 N N . GLU B 1 418 ? -12.695 0.171 19.078 1 97.5 418 GLU B N 1
ATOM 7755 C CA . GLU B 1 418 ? -13.781 0.657 19.922 1 97.5 418 GLU B CA 1
ATOM 7756 C C . GLU B 1 418 ? -14.57 1.758 19.219 1 97.5 418 GLU B C 1
ATOM 7758 O O . GLU B 1 418 ? -15.562 2.258 19.75 1 97.5 418 GLU B O 1
ATOM 7763 N N . GLY B 1 419 ? -14.133 2.164 18.062 1 98.06 419 GLY B N 1
ATOM 7764 C CA . GLY B 1 419 ? -14.859 3.168 17.297 1 98.06 419 GLY B CA 1
ATOM 7765 C C . GLY B 1 419 ? -14.25 4.555 17.391 1 98.06 419 GLY B C 1
ATOM 7766 O O . GLY B 1 419 ? -14.727 5.496 16.766 1 98.06 419 GLY B O 1
ATOM 7767 N N . ASN B 1 420 ? -13.133 4.695 18.188 1 98.88 420 ASN B N 1
ATOM 7768 C CA . ASN B 1 420 ? -12.469 5.992 18.281 1 98.88 420 ASN B CA 1
ATOM 7769 C C . ASN B 1 420 ? -11.664 6.309 17.031 1 98.88 420 ASN B C 1
ATOM 7771 O O . ASN B 1 420 ? -11.266 5.402 16.297 1 98.88 420 ASN B O 1
ATOM 7775 N N . GLY B 1 421 ? -11.508 7.555 16.766 1 98.88 421 GLY B N 1
ATOM 7776 C CA . GLY B 1 421 ? -10.625 8.047 15.719 1 98.88 421 GLY B CA 1
ATOM 7777 C C . GLY B 1 421 ? -9.789 9.234 16.156 1 98.88 421 GLY B C 1
ATOM 7778 O O . GLY B 1 421 ? -10.227 10.031 16.984 1 98.88 421 GLY B O 1
ATOM 7779 N N . ILE B 1 422 ? -8.625 9.32 15.617 1 98.94 422 ILE B N 1
ATOM 7780 C CA . ILE B 1 422 ? -7.797 10.484 15.914 1 98.94 422 ILE B CA 1
ATOM 7781 C C . ILE B 1 422 ? -7.184 11.023 14.625 1 98.94 422 ILE B C 1
ATOM 7783 O O . ILE B 1 422 ? -6.68 10.258 13.797 1 98.94 422 ILE B O 1
ATOM 7787 N N . SER B 1 423 ? -7.422 12.242 14.336 1 98.88 423 SER B N 1
ATOM 7788 C CA . SER B 1 423 ? -6.73 13.055 13.336 1 98.88 423 SER B CA 1
ATOM 7789 C C . SER B 1 423 ? -5.535 13.781 13.945 1 98.88 423 SER B C 1
ATOM 7791 O O . SER B 1 423 ? -5.703 14.648 14.805 1 98.88 423 SER B O 1
ATOM 7793 N N . PHE B 1 424 ? -4.336 13.414 13.555 1 98.81 424 PHE B N 1
ATOM 7794 C CA . PHE B 1 424 ? -3.121 13.852 14.227 1 98.81 424 PHE B CA 1
ATOM 7795 C C . PHE B 1 424 ? -2.15 14.484 13.234 1 98.81 424 PHE B C 1
ATOM 7797 O O . PHE B 1 424 ? -1.951 13.961 12.141 1 98.81 424 PHE B O 1
ATOM 7804 N N . ILE B 1 425 ? -1.624 15.625 13.609 1 98.12 425 ILE B N 1
ATOM 7805 C CA . ILE B 1 425 ? -0.697 16.328 12.727 1 98.12 425 ILE B CA 1
ATOM 7806 C C . ILE B 1 425 ? 0.484 16.859 13.547 1 98.12 425 ILE B C 1
ATOM 7808 O O . ILE B 1 425 ? 0.316 17.281 14.688 1 98.12 425 ILE B O 1
ATOM 7812 N N . ASN B 1 426 ? 1.654 16.656 13.031 1 96.69 426 ASN B N 1
ATOM 7813 C CA . ASN B 1 426 ? 2.924 17.031 13.641 1 96.69 426 ASN B CA 1
ATOM 7814 C C . ASN B 1 426 ? 3.895 17.609 12.617 1 96.69 426 ASN B C 1
ATOM 7816 O O . ASN B 1 426 ? 3.963 17.125 11.484 1 96.69 426 ASN B O 1
ATOM 7820 N N . SER B 1 427 ? 4.695 18.672 13.078 1 96.38 427 SER B N 1
ATOM 7821 C CA . SER B 1 427 ? 5.523 19.297 12.055 1 96.38 427 SER B CA 1
ATOM 7822 C C . SER B 1 427 ? 6.684 20.078 12.672 1 96.38 427 SER B C 1
ATOM 7824 O O . SER B 1 427 ? 6.574 20.578 13.789 1 96.38 427 SER B O 1
ATOM 7826 N N . ASN B 1 428 ? 7.715 20.156 11.82 1 95.56 428 ASN B N 1
ATOM 7827 C CA . ASN B 1 428 ? 8.805 21.094 12.047 1 95.56 428 ASN B CA 1
ATOM 7828 C C . ASN B 1 428 ? 8.57 22.406 11.32 1 95.56 428 ASN B C 1
ATOM 7830 O O . ASN B 1 428 ? 9.422 23.297 11.336 1 95.56 428 ASN B O 1
ATOM 7834 N N . TYR B 1 429 ? 7.531 22.531 10.68 1 93.56 429 TYR B N 1
ATOM 7835 C CA . TYR B 1 429 ? 7.156 23.641 9.805 1 93.56 429 TYR B CA 1
ATOM 7836 C C . TYR B 1 429 ? 7.883 23.547 8.469 1 93.56 429 TYR B C 1
ATOM 7838 O O . TYR B 1 429 ? 7.496 22.766 7.598 1 93.56 429 TYR B O 1
ATOM 7846 N N . ALA B 1 430 ? 9.07 24 8.289 1 91 430 ALA B N 1
ATOM 7847 C CA . ALA B 1 430 ? 9.766 23.891 7.008 1 91 430 ALA B CA 1
ATOM 7848 C C . ALA B 1 430 ? 10.875 22.844 7.066 1 91 430 ALA B C 1
ATOM 7850 O O . ALA B 1 430 ? 11.953 23.094 7.598 1 91 430 ALA B O 1
ATOM 7851 N N . GLY B 1 431 ? 10.57 21.719 6.363 1 91.5 431 GLY B N 1
ATOM 7852 C CA . GLY B 1 431 ? 11.586 20.672 6.312 1 91.5 431 GLY B CA 1
ATOM 7853 C C . GLY B 1 431 ? 12.125 20.297 7.68 1 91.5 431 GLY B C 1
ATOM 7854 O O . GLY B 1 431 ? 11.359 19.906 8.562 1 91.5 431 GLY B O 1
ATOM 7855 N N . PHE B 1 432 ? 13.406 20.422 7.848 1 96.06 432 PHE B N 1
ATOM 7856 C CA . PHE B 1 432 ? 14.062 20.156 9.125 1 96.06 432 PHE B CA 1
ATOM 7857 C C . PHE B 1 432 ? 13.969 21.375 10.039 1 96.06 432 PHE B C 1
ATOM 7859 O O . PHE B 1 432 ? 14.703 21.469 11.031 1 96.06 432 PHE B O 1
ATOM 7866 N N . GLY B 1 433 ? 13.008 22.266 9.75 1 95.88 433 GLY B N 1
ATOM 7867 C CA . GLY B 1 433 ? 12.883 23.484 10.531 1 95.88 433 GLY B CA 1
ATOM 7868 C C . GLY B 1 433 ? 14.086 24.406 10.406 1 95.88 433 GLY B C 1
ATOM 7869 O O . GLY B 1 433 ? 14.516 24.719 9.297 1 95.88 433 GLY B O 1
ATOM 7870 N N . THR B 1 434 ? 14.617 24.844 11.516 1 97 434 THR B N 1
ATOM 7871 C CA . THR B 1 434 ? 15.797 25.688 11.531 1 97 434 THR B CA 1
ATOM 7872 C C . THR B 1 434 ? 17.047 24.891 11.141 1 97 434 THR B C 1
ATOM 7874 O O . THR B 1 434 ? 18.078 25.484 10.789 1 97 434 THR B O 1
ATOM 7877 N N . GLY B 1 435 ? 16.969 23.578 11.211 1 97.56 435 GLY B N 1
ATOM 7878 C CA . GLY B 1 435 ? 18.141 22.719 11.039 1 97.56 435 GLY B CA 1
ATOM 7879 C C . GLY B 1 435 ? 19.016 22.656 12.273 1 97.56 435 GLY B C 1
ATOM 7880 O O . GLY B 1 435 ? 19.969 21.875 12.312 1 97.56 435 GLY B O 1
ATOM 7881 N N . ILE B 1 436 ? 18.703 23.469 13.297 1 98.31 436 ILE B N 1
ATOM 7882 C CA . ILE B 1 436 ? 19.5 23.531 14.523 1 98.31 436 ILE B CA 1
ATOM 7883 C C . ILE B 1 436 ? 19.25 22.266 15.352 1 98.31 436 ILE B C 1
ATOM 7885 O O . ILE B 1 436 ? 18.109 21.875 15.586 1 98.31 436 ILE B O 1
ATOM 7889 N N . ILE B 1 437 ? 20.312 21.625 15.789 1 98.56 437 ILE B N 1
ATOM 7890 C CA . ILE B 1 437 ? 20.234 20.359 16.516 1 98.56 437 ILE B CA 1
ATOM 7891 C C . ILE B 1 437 ? 20.844 20.516 17.906 1 98.56 437 ILE B C 1
ATOM 7893 O O . ILE B 1 437 ? 22.047 20.766 18.047 1 98.56 437 ILE B O 1
ATOM 7897 N N . PRO B 1 438 ? 20 20.469 18.953 1 98.75 438 PRO B N 1
ATOM 7898 C CA . PRO B 1 438 ? 20.594 20.406 20.297 1 98.75 438 PRO B CA 1
ATOM 7899 C C . PRO B 1 438 ? 21.531 19.219 20.469 1 98.75 438 PRO B C 1
ATOM 7901 O O . PRO B 1 438 ? 21.172 18.094 20.109 1 98.75 438 PRO B O 1
ATOM 7904 N N . LYS B 1 439 ? 22.688 19.5 21.031 1 98.5 439 LYS B N 1
ATOM 7905 C CA . LYS B 1 439 ? 23.734 18.484 21.094 1 98.5 439 LYS B CA 1
ATOM 7906 C C . LYS B 1 439 ? 23.25 17.234 21.844 1 98.5 439 LYS B C 1
ATOM 7908 O O . LYS B 1 439 ? 22.703 17.344 22.953 1 98.5 439 LYS B O 1
ATOM 7913 N N . GLY B 1 440 ? 23.375 16.109 21.203 1 98.25 440 GLY B N 1
ATOM 7914 C CA . GLY B 1 440 ? 23.094 14.836 21.859 1 98.25 440 GLY B CA 1
ATOM 7915 C C . GLY B 1 440 ? 21.609 14.531 21.953 1 98.25 440 GLY B C 1
ATOM 7916 O O . GLY B 1 440 ? 21.188 13.648 22.703 1 98.25 440 GLY B O 1
ATOM 7917 N N . CYS B 1 441 ? 20.781 15.242 21.25 1 98.56 441 CYS B N 1
ATOM 7918 C CA . CYS B 1 441 ? 19.344 15.07 21.391 1 98.56 441 CYS B CA 1
ATOM 7919 C C . CYS B 1 441 ? 18.734 14.438 20.141 1 98.56 441 CYS B C 1
ATOM 7921 O O . CYS B 1 441 ? 17.672 13.82 20.203 1 98.56 441 CYS B O 1
ATOM 7923 N N . GLY B 1 442 ? 19.297 14.617 18.984 1 98.25 442 GLY B N 1
ATOM 7924 C CA . GLY B 1 442 ? 18.953 13.859 17.797 1 98.25 442 GLY B CA 1
ATOM 7925 C C . GLY B 1 442 ? 17.75 14.406 17.047 1 98.25 442 GLY B C 1
ATOM 7926 O O . GLY B 1 442 ? 17.125 13.695 16.266 1 98.25 442 GLY B O 1
ATOM 7927 N N . PHE B 1 443 ? 17.328 15.633 17.25 1 98.56 443 PHE B N 1
ATOM 7928 C CA . PHE B 1 443 ? 16.219 16.25 16.547 1 98.56 443 PHE B CA 1
ATOM 7929 C C . PHE B 1 443 ? 16.531 17.703 16.203 1 98.56 443 PHE B C 1
ATOM 7931 O O . PHE B 1 443 ? 17.469 18.297 16.766 1 98.56 443 PHE B O 1
ATOM 7938 N N . THR B 1 444 ? 15.781 18.281 15.25 1 98.31 444 THR B N 1
ATOM 7939 C CA . THR B 1 444 ? 15.93 19.688 14.891 1 98.31 444 THR B CA 1
ATOM 7940 C C . THR B 1 444 ? 14.828 20.531 15.547 1 98.31 444 THR B C 1
ATOM 7942 O O . THR B 1 444 ? 13.773 20 15.914 1 98.31 444 THR B O 1
ATOM 7945 N N . LEU B 1 445 ? 15.133 21.781 15.727 1 98.5 445 LEU B N 1
ATOM 7946 C CA . LEU B 1 445 ? 14.133 22.719 16.219 1 98.5 445 LEU B CA 1
ATOM 7947 C C . LEU B 1 445 ? 13.32 23.297 15.055 1 98.5 445 LEU B C 1
ATOM 7949 O O . LEU B 1 445 ? 13.875 23.641 14.016 1 98.5 445 LEU B O 1
ATOM 7953 N N . GLN B 1 446 ? 12.047 23.359 15.305 1 97.75 446 GLN B N 1
ATOM 7954 C CA . GLN B 1 446 ? 11.172 23.922 14.281 1 97.75 446 GLN B CA 1
ATOM 7955 C C . GLN B 1 446 ? 11.406 25.422 14.109 1 97.75 446 GLN B C 1
ATOM 7957 O O . GLN B 1 446 ? 12.164 26.016 14.875 1 97.75 446 GLN B O 1
ATOM 7962 N N . ASN B 1 447 ? 10.828 26.031 13.016 1 97 447 ASN B N 1
ATOM 7963 C CA . ASN B 1 447 ? 10.977 27.469 12.758 1 97 447 ASN B CA 1
ATOM 7964 C C . ASN B 1 447 ? 9.617 28.156 12.625 1 97 447 ASN B C 1
ATOM 7966 O O . ASN B 1 447 ? 9.43 29 11.742 1 97 447 ASN B O 1
ATOM 7970 N N . ARG B 1 448 ? 8.719 27.75 13.469 1 95.56 448 ARG B N 1
ATOM 7971 C CA . ARG B 1 448 ? 7.332 28.219 13.445 1 95.56 448 ARG B CA 1
ATOM 7972 C C . ARG B 1 448 ? 7.254 29.719 13.648 1 95.56 448 ARG B C 1
ATOM 7974 O O . ARG B 1 448 ? 6.344 30.375 13.141 1 95.56 448 ARG B O 1
ATOM 7981 N N . GLY B 1 449 ? 8.172 30.328 14.344 1 95.75 449 GLY B N 1
ATOM 7982 C CA . GLY B 1 449 ? 8.18 31.75 14.609 1 95.75 449 GLY B CA 1
ATOM 7983 C C . GLY B 1 449 ? 8.273 32.594 13.352 1 95.75 449 GLY B C 1
ATOM 7984 O O . GLY B 1 449 ? 7.965 33.781 13.383 1 95.75 449 GLY B O 1
ATOM 7985 N N . ALA B 1 450 ? 8.68 31.953 12.312 1 94.12 450 ALA B N 1
ATOM 7986 C CA . ALA B 1 450 ? 8.766 32.656 11.031 1 94.12 450 ALA B CA 1
ATOM 7987 C C . ALA B 1 450 ? 7.383 33.094 10.555 1 94.12 450 ALA B C 1
ATOM 7989 O O . ALA B 1 450 ? 7.262 33.938 9.664 1 94.12 450 ALA B O 1
ATOM 7990 N N . ASN B 1 451 ? 6.355 32.594 11.172 1 92.56 451 ASN B N 1
ATOM 7991 C CA . ASN B 1 451 ? 4.992 32.906 10.766 1 92.56 451 ASN B CA 1
ATOM 7992 C C . ASN B 1 451 ? 4.457 34.125 11.523 1 92.56 451 ASN B C 1
ATOM 7994 O O . ASN B 1 451 ? 3.318 34.531 11.305 1 92.56 451 ASN B O 1
ATOM 7998 N N . PHE B 1 452 ? 5.242 34.688 12.398 1 94.25 452 PHE B N 1
ATOM 7999 C CA . PHE B 1 452 ? 4.848 35.938 13.016 1 94.25 452 PHE B CA 1
ATOM 8000 C C . PHE B 1 452 ? 4.949 37.094 12.016 1 94.25 452 PHE B C 1
ATOM 8002 O O . PHE B 1 452 ? 5.797 37.062 11.117 1 94.25 452 PHE B O 1
ATOM 8009 N N . SER B 1 453 ? 4.078 38 12.211 1 90.94 453 SER B N 1
ATOM 8010 C CA . SER B 1 453 ? 4.285 39.312 11.594 1 90.94 453 SER B CA 1
ATOM 8011 C C . SER B 1 453 ? 5.195 40.188 12.445 1 90.94 453 SER B C 1
ATOM 8013 O O . SER B 1 453 ? 5.078 40.219 13.672 1 90.94 453 SER B O 1
ATOM 8015 N N . LEU B 1 454 ? 6.156 40.875 11.742 1 92.19 454 LEU B N 1
ATOM 8016 C CA . LEU B 1 454 ? 6.984 41.844 12.461 1 92.19 454 LEU B CA 1
ATOM 8017 C C . LEU B 1 454 ? 6.449 43.25 12.273 1 92.19 454 LEU B C 1
ATOM 8019 O O . LEU B 1 454 ? 7.117 44.219 12.641 1 92.19 454 LEU B O 1
ATOM 8023 N N . SER B 1 455 ? 5.27 43.281 11.719 1 88.31 455 SER B N 1
ATOM 8024 C CA . SER B 1 455 ? 4.609 44.594 11.562 1 88.31 455 SER B CA 1
ATOM 8025 C C . SER B 1 455 ? 3.844 44.969 12.82 1 88.31 455 SER B C 1
ATOM 8027 O O . SER B 1 455 ? 2.885 44.281 13.203 1 88.31 455 SER B O 1
ATOM 8029 N N . PRO B 1 456 ? 4.223 46.125 13.297 1 87.56 456 PRO B N 1
ATOM 8030 C CA . PRO B 1 456 ? 3.496 46.562 14.492 1 87.56 456 PRO B CA 1
ATOM 8031 C C . PRO B 1 456 ? 2.002 46.75 14.242 1 87.56 456 PRO B C 1
ATOM 8033 O O . PRO B 1 456 ? 1.613 47.281 13.188 1 87.56 456 PRO B O 1
ATOM 8036 N N . GLY B 1 457 ? 1.195 46.312 15.133 1 84.62 457 GLY B N 1
ATOM 8037 C CA . GLY B 1 457 ? -0.242 46.5 15.031 1 84.62 457 GLY B CA 1
ATOM 8038 C C . GLY B 1 457 ? -0.951 45.344 14.352 1 84.62 457 GLY B C 1
ATOM 8039 O O . GLY B 1 457 ? -2.17 45.219 14.461 1 84.62 457 GLY B O 1
ATOM 8040 N N . HIS B 1 458 ? -0.208 44.594 13.633 1 88.81 458 HIS B N 1
ATOM 8041 C CA . HIS B 1 458 ? -0.843 43.438 13.062 1 88.81 458 HIS B CA 1
ATOM 8042 C C . HIS B 1 458 ? -1.312 42.469 14.156 1 88.81 458 HIS B C 1
ATOM 8044 O O . HIS B 1 458 ? -0.618 42.281 15.156 1 88.81 458 HIS B O 1
ATOM 8050 N N . PRO B 1 459 ? -2.486 41.812 13.961 1 90.94 459 PRO B N 1
ATOM 8051 C CA . PRO B 1 459 ? -2.961 40.906 15 1 90.94 459 PRO B CA 1
ATOM 8052 C C . PRO B 1 459 ? -1.997 39.75 15.266 1 90.94 459 PRO B C 1
ATOM 8054 O O . PRO B 1 459 ? -1.894 39.25 16.391 1 90.94 459 PRO B O 1
ATOM 8057 N N . ASN B 1 460 ? -1.309 39.312 14.297 1 93.81 460 ASN B N 1
ATOM 8058 C CA . ASN B 1 460 ? -0.361 38.219 14.438 1 93.81 460 ASN B CA 1
ATOM 8059 C C . ASN B 1 460 ? 1.055 38.719 14.695 1 93.81 460 ASN B C 1
ATOM 8061 O O . ASN B 1 460 ? 2.025 38 14.516 1 93.81 460 ASN B O 1
ATOM 8065 N N . ALA B 1 461 ? 1.18 39.938 15.062 1 93.38 461 ALA B N 1
ATOM 8066 C CA . ALA B 1 461 ? 2.492 40.469 15.414 1 93.38 461 ALA B CA 1
ATOM 8067 C C . ALA B 1 461 ? 3.115 39.688 16.562 1 93.38 461 ALA B C 1
ATOM 8069 O O . ALA B 1 461 ? 2.42 39.281 17.5 1 93.38 461 ALA B O 1
ATOM 8070 N N . LEU B 1 462 ? 4.426 39.469 16.422 1 96 462 LEU B N 1
ATOM 8071 C CA . LEU B 1 462 ? 5.168 38.75 17.438 1 96 462 LEU B CA 1
ATOM 8072 C C . LEU B 1 462 ? 4.988 39.406 18.812 1 96 462 LEU B C 1
ATOM 8074 O O . LEU B 1 462 ? 5.02 40.656 18.922 1 96 462 LEU B O 1
ATOM 8078 N N . ALA B 1 463 ? 4.754 38.656 19.812 1 97.06 463 ALA B N 1
ATOM 8079 C CA . ALA B 1 463 ? 4.68 39.125 21.203 1 97.06 463 ALA B CA 1
ATOM 8080 C C . ALA B 1 463 ? 5.156 38.031 22.156 1 97.06 463 ALA B C 1
ATOM 8082 O O . ALA B 1 463 ? 5.137 36.844 21.828 1 97.06 463 ALA B O 1
ATOM 8083 N N . PRO B 1 464 ? 5.641 38.469 23.391 1 97.31 464 PRO B N 1
ATOM 8084 C CA . PRO B 1 464 ? 6.039 37.469 24.391 1 97.31 464 PRO B CA 1
ATOM 8085 C C . PRO B 1 464 ? 4.922 36.469 24.719 1 97.31 464 PRO B C 1
ATOM 8087 O O . PRO B 1 464 ? 3.779 36.875 24.953 1 97.31 464 PRO B O 1
ATOM 8090 N N . ARG B 1 465 ? 5.258 35.156 24.75 1 97.19 465 ARG B N 1
ATOM 8091 C CA . ARG B 1 465 ? 4.371 34.062 25.156 1 97.19 465 ARG B CA 1
ATOM 8092 C C . ARG B 1 465 ? 3.182 33.938 24.203 1 97.19 465 ARG B C 1
ATOM 8094 O O . ARG B 1 465 ? 2.113 33.469 24.594 1 97.19 465 ARG B O 1
ATOM 8101 N N . LYS B 1 466 ? 3.346 34.438 23.062 1 97.25 466 LYS B N 1
ATOM 8102 C CA . LYS B 1 466 ? 2.314 34.312 22.031 1 97.25 466 LYS B CA 1
ATOM 8103 C C . LYS B 1 466 ? 2.631 33.188 21.047 1 97.25 466 LYS B C 1
ATOM 8105 O O . LYS B 1 466 ? 3.799 32.875 20.797 1 97.25 466 LYS B O 1
ATOM 8110 N N . ARG B 1 467 ? 1.624 32.5 20.594 1 97.38 467 ARG B N 1
ATOM 8111 C CA . ARG B 1 467 ? 1.785 31.516 19.531 1 97.38 467 ARG B CA 1
ATOM 8112 C C . ARG B 1 467 ? 1.663 32.188 18.156 1 97.38 467 ARG B C 1
ATOM 8114 O O . ARG B 1 467 ? 0.862 33.094 17.984 1 97.38 467 ARG B O 1
ATOM 8121 N N . PRO B 1 468 ? 2.42 31.781 17.25 1 95.75 468 PRO B N 1
ATOM 8122 C CA . PRO B 1 468 ? 2.303 32.312 15.898 1 95.75 468 PRO B CA 1
ATOM 8123 C C . PRO B 1 468 ? 1.136 31.719 15.117 1 95.75 468 PRO B C 1
ATOM 8125 O O . PRO B 1 468 ? 0.542 30.734 15.562 1 95.75 468 PRO B O 1
ATOM 8128 N N . TYR B 1 469 ? 0.786 32.406 13.938 1 93.31 469 TYR B N 1
ATOM 8129 C CA . TYR B 1 469 ? -0.032 31.734 12.93 1 93.31 469 TYR B CA 1
ATOM 8130 C C . TYR B 1 469 ? 0.505 30.344 12.633 1 93.31 469 TYR B C 1
ATOM 8132 O O . TYR B 1 469 ? 1.708 30.156 12.43 1 93.31 469 TYR B O 1
ATOM 8140 N N . HIS B 1 470 ? -0.35 29.375 12.68 1 94.12 470 HIS B N 1
ATOM 8141 C CA . HIS B 1 470 ? 0.103 28 12.5 1 94.12 470 HIS B CA 1
ATOM 8142 C C . HIS B 1 470 ? -0.562 27.359 11.281 1 94.12 470 HIS B C 1
ATOM 8144 O O . HIS B 1 470 ? -1.791 27.328 11.188 1 94.12 470 HIS B O 1
ATOM 8150 N N . THR B 1 471 ? 0.207 26.703 10.438 1 91.69 471 THR B N 1
ATOM 8151 C CA . THR B 1 471 ? -0.307 26.172 9.18 1 91.69 471 THR B CA 1
ATOM 8152 C C . THR B 1 471 ? -0.914 24.781 9.398 1 91.69 471 THR B C 1
ATOM 8154 O O . THR B 1 471 ? -1.716 24.328 8.586 1 91.69 471 THR B O 1
ATOM 8157 N N . ILE B 1 472 ? -0.53 23.969 10.383 1 93.31 472 ILE B N 1
ATOM 8158 C CA . ILE B 1 472 ? -0.934 22.578 10.445 1 93.31 472 ILE B CA 1
ATOM 8159 C C . ILE B 1 472 ? -2.324 22.453 11.062 1 93.31 472 ILE B C 1
ATOM 8161 O O . ILE B 1 472 ? -2.664 23.219 11.977 1 93.31 472 ILE B O 1
ATOM 8165 N N . ILE B 1 473 ? -3.086 21.578 10.484 1 95.5 473 ILE B N 1
ATOM 8166 C CA . ILE B 1 473 ? -4.477 21.438 10.898 1 95.5 473 ILE B CA 1
ATOM 8167 C C . ILE B 1 473 ? -4.918 19.984 10.75 1 95.5 473 ILE B C 1
ATOM 8169 O O . ILE B 1 473 ? -4.711 19.375 9.703 1 95.5 473 ILE B O 1
ATOM 8173 N N . PRO B 1 474 ? -5.469 19.328 11.773 1 97.81 474 PRO B N 1
ATOM 8174 C CA . PRO B 1 474 ? -6.227 18.078 11.656 1 97.81 474 PRO B CA 1
ATOM 8175 C C . PRO B 1 474 ? -7.699 18.312 11.336 1 97.81 474 PRO B C 1
ATOM 8177 O O . PRO B 1 474 ? -8.25 19.375 11.656 1 97.81 474 PRO B O 1
ATOM 8180 N N . ALA B 1 475 ? -8.305 17.391 10.711 1 98.44 475 ALA B N 1
ATOM 8181 C CA . ALA B 1 475 ? -9.727 17.5 10.398 1 98.44 475 ALA B CA 1
ATOM 8182 C C . ALA B 1 475 ? -10.445 16.172 10.633 1 98.44 475 ALA B C 1
ATOM 8184 O O . ALA B 1 475 ? -9.805 15.117 10.719 1 98.44 475 ALA B O 1
ATOM 8185 N N . MET B 1 476 ? -11.742 16.281 10.797 1 98.56 476 MET B N 1
ATOM 8186 C CA . MET B 1 476 ? -12.641 15.148 10.984 1 98.56 476 MET B CA 1
ATOM 8187 C C . MET B 1 476 ? -14.031 15.461 10.445 1 98.56 476 MET B C 1
ATOM 8189 O O . MET B 1 476 ? -14.391 16.625 10.289 1 98.56 476 MET B O 1
ATOM 8193 N N . ILE B 1 477 ? -14.75 14.414 10.125 1 98.62 477 ILE B N 1
ATOM 8194 C CA . ILE B 1 477 ? -16.125 14.547 9.688 1 98.62 477 ILE B CA 1
ATOM 8195 C C . ILE B 1 477 ? -17.031 13.656 10.539 1 98.62 477 ILE B C 1
ATOM 8197 O O . ILE B 1 477 ? -16.688 12.5 10.805 1 98.62 477 ILE B O 1
ATOM 8201 N N . THR B 1 478 ? -18.125 14.164 11.031 1 98.19 478 THR B N 1
ATOM 8202 C CA . THR B 1 478 ? -19.156 13.367 11.664 1 98.19 478 THR B CA 1
ATOM 8203 C C . THR B 1 478 ? -20.469 13.469 10.883 1 98.19 478 THR B C 1
ATOM 8205 O O . THR B 1 478 ? -20.641 14.367 10.062 1 98.19 478 THR B O 1
ATOM 8208 N N . ASN B 1 479 ? -21.344 12.508 11.086 1 96.06 479 ASN B N 1
ATOM 8209 C CA . ASN B 1 479 ? -22.688 12.539 10.492 1 96.06 479 ASN B CA 1
ATOM 8210 C C . ASN B 1 479 ? -23.625 13.461 11.273 1 96.06 479 ASN B C 1
ATOM 8212 O O . ASN B 1 479 ? -23.812 13.289 12.477 1 96.06 479 ASN B O 1
ATOM 8216 N N . VAL B 1 480 ? -24.25 14.367 10.578 1 95.62 480 VAL B N 1
ATOM 8217 C CA . VAL B 1 480 ? -25.125 15.336 11.242 1 95.62 480 VAL B CA 1
ATOM 8218 C C . VAL B 1 480 ? -26.281 14.602 11.93 1 95.62 480 VAL B C 1
ATOM 8220 O O . VAL B 1 480 ? -26.734 15.016 12.992 1 95.62 480 VAL B O 1
ATOM 8223 N N . SER B 1 481 ? -26.734 13.562 11.344 1 93 481 SER B N 1
ATOM 8224 C CA . SER B 1 481 ? -27.953 12.867 11.773 1 93 481 SER B CA 1
ATOM 8225 C C . SER B 1 481 ? -27.797 12.328 13.188 1 93 481 SER B C 1
ATOM 8227 O O . SER B 1 481 ? -28.75 12.344 13.969 1 93 481 SER B O 1
ATOM 8229 N N . ASP B 1 482 ? -26.562 11.812 13.586 1 93.44 482 ASP B N 1
ATOM 8230 C CA . ASP B 1 482 ? -26.484 11.141 14.875 1 93.44 482 ASP B CA 1
ATOM 8231 C C . ASP B 1 482 ? -25.141 11.398 15.547 1 93.44 482 ASP B C 1
ATOM 8233 O O . ASP B 1 482 ? -24.859 10.828 16.609 1 93.44 482 ASP B O 1
ATOM 8237 N N . GLY B 1 483 ? -24.328 12.148 14.945 1 95.75 483 GLY B N 1
ATOM 8238 C CA . GLY B 1 483 ? -23.047 12.516 15.547 1 95.75 483 GLY B CA 1
ATOM 8239 C C . GLY B 1 483 ? -22 11.43 15.43 1 95.75 483 GLY B C 1
ATOM 8240 O O . GLY B 1 483 ? -20.891 11.562 15.961 1 95.75 483 GLY B O 1
ATOM 8241 N N . SER B 1 484 ? -22.281 10.32 14.727 1 96.31 484 SER B N 1
ATOM 8242 C CA . SER B 1 484 ? -21.312 9.242 14.57 1 96.31 484 SER B CA 1
ATOM 8243 C C . SER B 1 484 ? -20.141 9.672 13.68 1 96.31 484 SER B C 1
ATOM 8245 O O . SER B 1 484 ? -20.281 10.594 12.883 1 96.31 484 SER B O 1
ATOM 8247 N N . LEU B 1 485 ? -19 9.055 13.906 1 98.19 485 LEU B N 1
ATOM 8248 C CA . LEU B 1 485 ? -17.812 9.344 13.117 1 98.19 485 LEU B CA 1
ATOM 8249 C C . LEU B 1 485 ? -18.031 8.984 11.656 1 98.19 485 LEU B C 1
ATOM 8251 O O . LEU B 1 485 ? -18.438 7.859 11.344 1 98.19 485 LEU B O 1
ATOM 8255 N N . HIS B 1 486 ? -17.906 9.93 10.773 1 98 486 HIS B N 1
ATOM 8256 C CA . HIS B 1 486 ? -17.984 9.719 9.328 1 98 486 HIS B CA 1
ATOM 8257 C C . HIS B 1 486 ? -16.609 9.422 8.742 1 98 486 HIS B C 1
ATOM 8259 O O . HIS B 1 486 ? -16.438 8.438 8.031 1 98 486 HIS B O 1
ATOM 8265 N N . SER B 1 487 ? -15.625 10.281 9.07 1 98.62 487 SER B N 1
ATOM 8266 C CA . SER B 1 487 ? -14.289 10.156 8.492 1 98.62 487 SER B CA 1
ATOM 8267 C C . SER B 1 487 ? -13.242 10.828 9.375 1 98.62 487 SER B C 1
ATOM 8269 O O . SER B 1 487 ? -13.508 11.859 9.992 1 98.62 487 SER B O 1
ATOM 8271 N N . VAL B 1 488 ? -12.086 10.219 9.477 1 98.88 488 VAL B N 1
ATOM 8272 C CA . VAL B 1 488 ? -10.852 10.883 9.867 1 98.88 488 VAL B CA 1
ATOM 8273 C C . VAL B 1 488 ? -10.023 11.203 8.625 1 98.88 488 VAL B C 1
ATOM 8275 O O . VAL B 1 488 ? -9.664 10.305 7.859 1 98.88 488 VAL B O 1
ATOM 8278 N N . TYR B 1 489 ? -9.797 12.492 8.336 1 98.38 489 TYR B N 1
ATOM 8279 C CA . TYR B 1 489 ? -9.07 12.812 7.117 1 98.38 489 TYR B CA 1
ATOM 8280 C C . TYR B 1 489 ? -8.273 14.102 7.285 1 98.38 489 TYR B C 1
ATOM 8282 O O . TYR B 1 489 ? -8.523 14.875 8.211 1 98.38 489 TYR B O 1
ATOM 8290 N N . GLY B 1 490 ? -7.316 14.227 6.488 1 98 490 GLY B N 1
ATOM 8291 C CA . GLY B 1 490 ? -6.516 15.438 6.441 1 98 490 GLY B CA 1
ATOM 8292 C C . GLY B 1 490 ? -5.465 15.422 5.348 1 98 490 GLY B C 1
ATOM 8293 O O . GLY B 1 490 ? -5.156 14.359 4.797 1 98 490 GLY B O 1
ATOM 8294 N N . VAL B 1 491 ? -5.035 16.578 4.984 1 96.88 491 VAL B N 1
ATOM 8295 C CA . VAL B 1 491 ? -3.965 16.781 4.016 1 96.88 491 VAL B CA 1
ATOM 8296 C C . VAL B 1 491 ? -2.896 17.703 4.621 1 96.88 491 VAL B C 1
ATOM 8298 O O . VAL B 1 491 ? -3.213 18.75 5.188 1 96.88 491 VAL B O 1
ATOM 8301 N N . MET B 1 492 ? -1.69 17.234 4.598 1 93.88 492 MET B N 1
ATOM 8302 C CA . MET B 1 492 ? -0.576 18.062 5.055 1 93.88 492 MET B CA 1
ATOM 8303 C C . MET B 1 492 ? 0.043 18.828 3.893 1 93.88 492 MET B C 1
ATOM 8305 O O . MET B 1 492 ? -0.219 18.516 2.729 1 93.88 492 MET B O 1
ATOM 8309 N N . GLY B 1 493 ? 0.861 19.938 4.277 1 90.94 493 GLY B N 1
ATOM 8310 C CA . GLY B 1 493 ? 1.577 20.688 3.254 1 90.94 493 GLY B CA 1
ATOM 8311 C C . GLY B 1 493 ? 1.468 22.188 3.426 1 90.94 493 GLY B C 1
ATOM 8312 O O . GLY B 1 493 ? 1.112 22.906 2.486 1 90.94 493 GLY B O 1
ATOM 8313 N N . GLY B 1 494 ? 1.712 22.672 4.605 1 89.94 494 GLY B N 1
ATOM 8314 C CA . GLY B 1 494 ? 1.707 24.109 4.812 1 89.94 494 GLY B CA 1
ATOM 8315 C C . GLY B 1 494 ? 0.381 24.766 4.461 1 89.94 494 GLY B C 1
ATOM 8316 O O . GLY B 1 494 ? -0.664 24.375 4.988 1 89.94 494 GLY B O 1
ATOM 8317 N N . PHE B 1 495 ? 0.452 25.625 3.545 1 88.62 495 PHE B N 1
ATOM 8318 C CA . PHE B 1 495 ? -0.753 26.359 3.172 1 88.62 495 PHE B CA 1
ATOM 8319 C C . PHE B 1 495 ? -1.635 25.516 2.256 1 88.62 495 PHE B C 1
ATOM 8321 O O . PHE B 1 495 ? -2.797 25.859 2.023 1 88.62 495 PHE B O 1
ATOM 8328 N N . MET B 1 496 ? -1.129 24.406 1.831 1 92.69 496 MET B N 1
ATOM 8329 C CA . MET B 1 496 ? -1.907 23.438 1.051 1 92.69 496 MET B CA 1
ATOM 8330 C C . MET B 1 496 ? -2.957 22.766 1.92 1 92.69 496 MET B C 1
ATOM 8332 O O . MET B 1 496 ? -3.977 22.297 1.413 1 92.69 496 MET B O 1
ATOM 8336 N N . GLN B 1 497 ? -2.746 22.75 3.176 1 94.19 497 GLN B N 1
ATOM 8337 C CA . GLN B 1 497 ? -3.531 21.906 4.074 1 94.19 497 GLN B CA 1
ATOM 8338 C C . GLN B 1 497 ? -5.02 22.219 3.953 1 94.19 497 GLN B C 1
ATOM 8340 O O . GLN B 1 497 ? -5.812 21.344 3.576 1 94.19 497 GLN B O 1
ATOM 8345 N N . PRO B 1 498 ? -5.426 23.469 4.188 1 96.31 498 PRO B N 1
ATOM 8346 C CA . PRO B 1 498 ? -6.867 23.703 4.062 1 96.31 498 PRO B CA 1
ATOM 8347 C C . PRO B 1 498 ? -7.367 23.531 2.629 1 96.31 498 PRO B C 1
ATOM 8349 O O . PRO B 1 498 ? -8.508 23.125 2.418 1 96.31 498 PRO B O 1
ATOM 8352 N N . GLN B 1 499 ? -6.523 23.844 1.624 1 97 499 GLN B N 1
ATOM 8353 C CA . GLN B 1 499 ? -6.891 23.641 0.226 1 97 499 GLN B CA 1
ATOM 8354 C C . GLN B 1 499 ? -7.125 22.172 -0.081 1 97 499 GLN B C 1
ATOM 8356 O O . GLN B 1 499 ? -8.102 21.812 -0.744 1 97 499 GLN B O 1
ATOM 8361 N N . GLY B 1 500 ? -6.188 21.359 0.44 1 97.75 500 GLY B N 1
ATOM 8362 C CA . GLY B 1 500 ? -6.336 19.922 0.29 1 97.75 500 GLY B CA 1
ATOM 8363 C C . GLY B 1 500 ? -7.555 19.375 1.006 1 97.75 500 GLY B C 1
ATOM 8364 O O . GLY B 1 500 ? -8.219 18.469 0.5 1 97.75 500 GLY B O 1
ATOM 8365 N N . HIS B 1 501 ? -7.836 19.906 2.217 1 98.56 501 HIS B N 1
ATOM 8366 C CA . HIS B 1 501 ? -9.016 19.469 2.953 1 98.56 501 HIS B CA 1
ATOM 8367 C C . HIS B 1 501 ? -10.289 19.688 2.139 1 98.56 501 HIS B C 1
ATOM 8369 O O . HIS B 1 501 ? -11.141 18.797 2.068 1 98.56 501 HIS B O 1
ATOM 8375 N N . VAL B 1 502 ? -10.383 20.844 1.485 1 98.62 502 VAL B N 1
ATOM 8376 C CA . VAL B 1 502 ? -11.562 21.188 0.688 1 98.62 502 VAL B CA 1
ATOM 8377 C C . VAL B 1 502 ? -11.672 20.234 -0.499 1 98.62 502 VAL B C 1
ATOM 8379 O O . VAL B 1 502 ? -12.734 19.656 -0.735 1 98.62 502 VAL B O 1
ATOM 8382 N N . GLN B 1 503 ? -10.617 20.078 -1.193 1 98.62 503 GLN B N 1
ATOM 8383 C CA . GLN B 1 503 ? -10.625 19.297 -2.426 1 98.62 503 GLN B CA 1
ATOM 8384 C C . GLN B 1 503 ? -10.891 17.828 -2.139 1 98.62 503 GLN B C 1
ATOM 8386 O O . GLN B 1 503 ? -11.695 17.188 -2.816 1 98.62 503 GLN B O 1
ATOM 8391 N N . VAL B 1 504 ? -10.289 17.203 -1.15 1 98.56 504 VAL B N 1
ATOM 8392 C CA . VAL B 1 504 ? -10.422 15.789 -0.834 1 98.56 504 VAL B CA 1
ATOM 8393 C C . VAL B 1 504 ? -11.828 15.508 -0.306 1 98.56 504 VAL B C 1
ATOM 8395 O O . VAL B 1 504 ? -12.43 14.484 -0.626 1 98.56 504 VAL B O 1
ATOM 8398 N N . LEU B 1 505 ? -12.312 16.453 0.509 1 98.31 505 LEU B N 1
ATOM 8399 C CA . LEU B 1 505 ? -13.688 16.312 0.983 1 98.31 505 LEU B CA 1
ATOM 8400 C C . LEU B 1 505 ? -14.664 16.281 -0.187 1 98.31 505 LEU B C 1
ATOM 8402 O O . LEU B 1 505 ? -15.531 15.406 -0.248 1 98.31 505 LEU B O 1
ATOM 8406 N N . LEU B 1 506 ? -14.523 17.219 -1.1 1 98.5 506 LEU B N 1
ATOM 8407 C CA . LEU B 1 506 ? -15.43 17.281 -2.242 1 98.5 506 LEU B CA 1
ATOM 8408 C C . LEU B 1 506 ? -15.258 16.062 -3.141 1 98.5 506 LEU B C 1
ATOM 8410 O O . LEU B 1 506 ? -16.234 15.555 -3.703 1 98.5 506 LEU B O 1
ATOM 8414 N N . ASN B 1 507 ? -14.039 15.562 -3.303 1 98.19 507 ASN B N 1
ATOM 8415 C CA . ASN B 1 507 ? -13.82 14.32 -4.035 1 98.19 507 ASN B CA 1
ATOM 8416 C C . ASN B 1 507 ? -14.656 13.18 -3.473 1 98.19 507 ASN B C 1
ATOM 8418 O O . ASN B 1 507 ? -15.281 12.43 -4.227 1 98.19 507 ASN B O 1
ATOM 8422 N N . MET B 1 508 ? -14.711 13.031 -2.197 1 96.88 508 MET B N 1
ATOM 8423 C CA . MET B 1 508 ? -15.398 11.922 -1.547 1 96.88 508 MET B CA 1
ATOM 8424 C C . MET B 1 508 ? -16.906 12.102 -1.611 1 96.88 508 MET B C 1
ATOM 8426 O O . MET B 1 508 ? -17.641 11.148 -1.864 1 96.88 508 MET B O 1
ATOM 8430 N N . LEU B 1 509 ? -17.312 13.375 -1.384 1 96.56 509 LEU B N 1
ATOM 8431 C CA . LEU B 1 509 ? -18.734 13.539 -1.079 1 96.56 509 LEU B CA 1
ATOM 8432 C C . LEU B 1 509 ? -19.484 14.109 -2.277 1 96.56 509 LEU B C 1
ATOM 8434 O O . LEU B 1 509 ? -20.609 13.703 -2.553 1 96.56 509 LEU B O 1
ATOM 8438 N N . ALA B 1 510 ? -18.859 15.047 -2.955 1 96.94 510 ALA B N 1
ATOM 8439 C CA . ALA B 1 510 ? -19.516 15.648 -4.113 1 96.94 510 ALA B CA 1
ATOM 8440 C C . ALA B 1 510 ? -19.297 14.805 -5.367 1 96.94 510 ALA B C 1
ATOM 8442 O O . ALA B 1 510 ? -20.172 14.758 -6.242 1 96.94 510 ALA B O 1
ATOM 8443 N N . PHE B 1 511 ? -18.188 14.07 -5.398 1 96.31 511 PHE B N 1
ATOM 8444 C CA . PHE B 1 511 ? -17.859 13.367 -6.629 1 96.31 511 PHE B CA 1
ATOM 8445 C C . PHE B 1 511 ? -17.812 11.859 -6.398 1 96.31 511 PHE B C 1
ATOM 8447 O O . PHE B 1 511 ? -17.484 11.094 -7.305 1 96.31 511 PHE B O 1
ATOM 8454 N N . ASN B 1 512 ? -18.047 11.383 -5.242 1 94.56 512 ASN B N 1
ATOM 8455 C CA . ASN B 1 512 ? -18.344 10 -4.895 1 94.56 512 ASN B CA 1
ATOM 8456 C C . ASN B 1 512 ? -17.141 9.094 -5.082 1 94.56 512 ASN B C 1
ATOM 8458 O O . ASN B 1 512 ? -17.266 7.957 -5.539 1 94.56 512 ASN B O 1
ATOM 8462 N N . TYR B 1 513 ? -15.992 9.586 -4.859 1 96.31 513 TYR B N 1
ATOM 8463 C CA . TYR B 1 513 ? -14.812 8.734 -4.934 1 96.31 513 TYR B CA 1
ATOM 8464 C C . TYR B 1 513 ? -14.586 8 -3.615 1 96.31 513 TYR B C 1
ATOM 8466 O O . TYR B 1 513 ? -14.852 8.547 -2.541 1 96.31 513 TYR B O 1
ATOM 8474 N N . HIS B 1 514 ? -14.172 6.711 -3.701 1 96.75 514 HIS B N 1
ATOM 8475 C CA . HIS B 1 514 ? -13.719 6.016 -2.5 1 96.75 514 HIS B CA 1
ATOM 8476 C C . HIS B 1 514 ? -12.438 6.633 -1.957 1 96.75 514 HIS B C 1
ATOM 8478 O O . HIS B 1 514 ? -11.773 7.414 -2.646 1 96.75 514 HIS B O 1
ATOM 8484 N N . PRO B 1 515 ? -12.055 6.324 -0.755 1 97.88 515 PRO B N 1
ATOM 8485 C CA . PRO B 1 515 ? -10.984 7.031 -0.052 1 97.88 515 PRO B CA 1
ATOM 8486 C C . PRO B 1 515 ? -9.68 7.07 -0.848 1 97.88 515 PRO B C 1
ATOM 8488 O O . PRO B 1 515 ? -9.023 8.109 -0.923 1 97.88 515 PRO B O 1
ATOM 8491 N N . GLN B 1 516 ? -9.242 5.965 -1.418 1 98 516 GLN B N 1
ATOM 8492 C CA . GLN B 1 516 ? -7.98 5.918 -2.152 1 98 516 GLN B CA 1
ATOM 8493 C C . GLN B 1 516 ? -8.039 6.793 -3.402 1 98 516 GLN B C 1
ATOM 8495 O O . GLN B 1 516 ? -7.109 7.547 -3.684 1 98 516 GLN B O 1
ATOM 8500 N N . ALA B 1 517 ? -9.141 6.73 -4.141 1 97.38 517 ALA B N 1
ATOM 8501 C CA . ALA B 1 517 ? -9.289 7.531 -5.352 1 97.38 517 ALA B CA 1
ATOM 8502 C C . ALA B 1 517 ? -9.367 9.016 -5.016 1 97.38 517 ALA B C 1
ATOM 8504 O O . ALA B 1 517 ? -8.867 9.859 -5.773 1 97.38 517 ALA B O 1
ATOM 8505 N N . ALA B 1 518 ? -10.016 9.32 -3.926 1 98.12 518 ALA B N 1
ATOM 8506 C CA . ALA B 1 518 ? -10.125 10.711 -3.498 1 98.12 518 ALA B CA 1
ATOM 8507 C C . ALA B 1 518 ? -8.742 11.328 -3.27 1 98.12 518 ALA B C 1
ATOM 8509 O O . ALA B 1 518 ? -8.523 12.508 -3.566 1 98.12 518 ALA B O 1
ATOM 8510 N N . LEU B 1 519 ? -7.844 10.555 -2.74 1 98.31 519 LEU B N 1
ATOM 8511 C CA . LEU B 1 519 ? -6.496 11.031 -2.457 1 98.31 519 LEU B CA 1
ATOM 8512 C C . LEU B 1 519 ? -5.645 11.031 -3.721 1 98.31 519 LEU B C 1
ATOM 8514 O O . LEU B 1 519 ? -4.75 11.859 -3.873 1 98.31 519 LEU B O 1
ATOM 8518 N N . ASP B 1 520 ? -5.93 10.078 -4.621 1 97.5 520 ASP B N 1
ATOM 8519 C CA . ASP B 1 520 ? -5.129 9.945 -5.836 1 97.5 520 ASP B CA 1
ATOM 8520 C C . ASP B 1 520 ? -5.453 11.062 -6.828 1 97.5 520 ASP B C 1
ATOM 8522 O O . ASP B 1 520 ? -4.641 11.375 -7.703 1 97.5 520 ASP B O 1
ATOM 8526 N N . ALA B 1 521 ? -6.625 11.664 -6.746 1 98.12 521 ALA B N 1
ATOM 8527 C CA . ALA B 1 521 ? -7.062 12.688 -7.688 1 98.12 521 ALA B CA 1
ATOM 8528 C C . ALA B 1 521 ? -6.098 13.875 -7.691 1 98.12 521 ALA B C 1
ATOM 8530 O O . ALA B 1 521 ? -5.633 14.312 -6.637 1 98.12 521 ALA B O 1
ATOM 8531 N N . PRO B 1 522 ? -5.766 14.383 -8.922 1 98.19 522 PRO B N 1
ATOM 8532 C CA . PRO B 1 522 ? -4.91 15.57 -8.992 1 98.19 522 PRO B CA 1
ATOM 8533 C C . PRO B 1 522 ? -5.543 16.797 -8.32 1 98.19 522 PRO B C 1
ATOM 8535 O O . PRO B 1 522 ? -6.77 16.922 -8.289 1 98.19 522 PRO B O 1
ATOM 8538 N N . ARG B 1 523 ? -4.684 17.672 -7.801 1 98.25 523 ARG B N 1
ATOM 8539 C CA . ARG B 1 523 ? -5.141 18.812 -7.012 1 98.25 523 ARG B CA 1
ATOM 8540 C C . ARG B 1 523 ? -4.609 20.125 -7.578 1 98.25 523 ARG B C 1
ATOM 8542 O O . ARG B 1 523 ? -3.795 20.109 -8.508 1 98.25 523 ARG B O 1
ATOM 8549 N N . ILE B 1 524 ? -5.102 21.188 -7.082 1 98.19 524 ILE B N 1
ATOM 8550 C CA . ILE B 1 524 ? -4.535 22.5 -7.301 1 98.19 524 ILE B CA 1
ATOM 8551 C C . ILE B 1 524 ? -4.043 23.078 -5.973 1 98.19 524 ILE B C 1
ATOM 8553 O O . ILE B 1 524 ? -4.406 22.594 -4.902 1 98.19 524 ILE B O 1
ATOM 8557 N N . CYS B 1 525 ? -3.178 23.969 -6.004 1 96.44 525 CYS B N 1
ATOM 8558 C CA . CYS B 1 525 ? -2.693 24.734 -4.855 1 96.44 525 CYS B CA 1
ATOM 8559 C C . CYS B 1 525 ? -2.49 26.203 -5.219 1 96.44 525 CYS B C 1
ATOM 8561 O O . CYS B 1 525 ? -1.756 26.516 -6.156 1 96.44 525 CYS B O 1
ATOM 8563 N N . ILE B 1 526 ? -3.16 27.094 -4.555 1 94.25 526 ILE B N 1
ATOM 8564 C CA . ILE B 1 526 ? -2.971 28.516 -4.816 1 94.25 526 ILE B CA 1
ATOM 8565 C C . ILE B 1 526 ? -1.842 29.062 -3.945 1 94.25 526 ILE B C 1
ATOM 8567 O O . ILE B 1 526 ? -1.672 28.625 -2.801 1 94.25 526 ILE B O 1
ATOM 8571 N N . ALA B 1 527 ? -1.104 29.859 -4.52 1 84.75 527 ALA B N 1
ATOM 8572 C CA . ALA B 1 527 ? -0.092 30.531 -3.715 1 84.75 527 ALA B CA 1
ATOM 8573 C C . ALA B 1 527 ? -0.738 31.375 -2.617 1 84.75 527 ALA B C 1
ATOM 8575 O O . ALA B 1 527 ? -1.746 32.062 -2.854 1 84.75 527 ALA B O 1
ATOM 8576 N N . ALA B 1 528 ? -0.446 31.078 -1.392 1 63.47 528 ALA B N 1
ATOM 8577 C CA . ALA B 1 528 ? -1.084 31.797 -0.284 1 63.47 528 ALA B CA 1
ATOM 8578 C C . ALA B 1 528 ? -0.085 32.688 0.447 1 63.47 528 ALA B C 1
ATOM 8580 O O . ALA B 1 528 ? -0.325 33.094 1.586 1 63.47 528 ALA B O 1
ATOM 8581 N N . GLY B 1 529 ? 1.043 33.156 -0.219 1 56.19 529 GLY B N 1
ATOM 8582 C CA . GLY B 1 529 ? 2.051 33.875 0.552 1 56.19 529 GLY B CA 1
ATOM 8583 C C . GLY B 1 529 ? 1.71 35.344 0.781 1 56.19 529 GLY B C 1
ATOM 8584 O O . GLY B 1 529 ? 0.836 35.875 0.109 1 56.19 529 GLY B O 1
ATOM 8585 N N . SER B 1 530 ? 2.285 35.906 1.894 1 48.19 530 SER B N 1
ATOM 8586 C CA . SER B 1 530 ? 2.104 37.281 2.334 1 48.19 530 SER B CA 1
ATOM 8587 C C . SER B 1 530 ? 2.721 38.281 1.345 1 48.19 530 SER B C 1
ATOM 8589 O O . SER B 1 530 ? 3.832 38.062 0.86 1 48.19 530 SER B O 1
ATOM 8591 N N . PRO B 1 531 ? 1.868 39.188 0.887 1 47.56 531 PRO B N 1
ATOM 8592 C CA . PRO B 1 531 ? 2.486 40.25 0.102 1 47.56 531 PRO B CA 1
ATOM 8593 C C . PRO B 1 531 ? 3.664 40.906 0.82 1 47.56 531 PRO B C 1
ATOM 8595 O O . PRO B 1 531 ? 3.643 41.031 2.045 1 47.56 531 PRO B O 1
ATOM 8598 N N . GLU B 1 532 ? 4.918 40.531 0.423 1 49.16 532 GLU B N 1
ATOM 8599 C CA . GLU B 1 532 ? 6 41.375 0.893 1 49.16 532 GLU B CA 1
ATOM 8600 C C . GLU B 1 532 ? 5.848 42.812 0.354 1 49.16 532 GLU B C 1
ATOM 8602 O O . GLU B 1 532 ? 5.484 43 -0.808 1 49.16 532 GLU B O 1
ATOM 8607 N N . PRO B 1 533 ? 5.918 43.844 1.37 1 47.53 533 PRO B N 1
ATOM 8608 C CA . PRO B 1 533 ? 5.832 45.219 0.867 1 47.53 533 PRO B CA 1
ATOM 8609 C C . PRO B 1 533 ? 6.699 45.438 -0.368 1 47.53 533 PRO B C 1
ATOM 8611 O O . PRO B 1 533 ? 7.883 45.094 -0.37 1 47.53 533 PRO B O 1
ATOM 8614 N N . GLY B 1 534 ? 6.109 45.906 -1.496 1 50.38 534 GLY B N 1
ATOM 8615 C CA . GLY B 1 534 ? 6.773 46.25 -2.738 1 50.38 534 GLY B CA 1
ATOM 8616 C C . GLY B 1 534 ? 6.793 45.125 -3.754 1 50.38 534 GLY B C 1
ATOM 8617 O O . GLY B 1 534 ? 7.254 45.312 -4.883 1 50.38 534 GLY B O 1
ATOM 8618 N N . LYS B 1 535 ? 6.48 43.844 -3.23 1 58.84 535 LYS B N 1
ATOM 8619 C CA . LYS B 1 535 ? 6.461 42.781 -4.238 1 58.84 535 LYS B CA 1
ATOM 8620 C C . LYS B 1 535 ? 5.027 42.406 -4.602 1 58.84 535 LYS B C 1
ATOM 8622 O O . LYS B 1 535 ? 4.148 42.375 -3.738 1 58.84 535 LYS B O 1
ATOM 8627 N N . PRO B 1 536 ? 4.871 42.375 -5.824 1 58.88 536 PRO B N 1
ATOM 8628 C CA . PRO B 1 536 ? 3.529 41.969 -6.25 1 58.88 536 PRO B CA 1
ATOM 8629 C C . PRO B 1 536 ? 3.084 40.656 -5.598 1 58.88 536 PRO B C 1
ATOM 8631 O O . PRO B 1 536 ? 3.92 39.812 -5.281 1 58.88 536 PRO B O 1
ATOM 8634 N N . VAL B 1 537 ? 1.747 40.562 -5.188 1 64.31 537 VAL B N 1
ATOM 8635 C CA . VAL B 1 537 ? 1.169 39.344 -4.613 1 64.31 537 VAL B CA 1
ATOM 8636 C C . VAL B 1 537 ? 1.247 38.219 -5.629 1 64.31 537 VAL B C 1
ATOM 8638 O O . VAL B 1 537 ? 0.888 38.375 -6.797 1 64.31 537 VAL B O 1
ATOM 8641 N N . ASP B 1 538 ? 1.941 37.125 -5.238 1 77.06 538 ASP B N 1
ATOM 8642 C CA . ASP B 1 538 ? 1.973 35.938 -6.09 1 77.06 538 ASP B CA 1
ATOM 8643 C C . ASP B 1 538 ? 0.577 35.344 -6.246 1 77.06 538 ASP B C 1
ATOM 8645 O O . ASP B 1 538 ? -0.026 34.906 -5.27 1 77.06 538 ASP B O 1
ATOM 8649 N N . ARG B 1 539 ? -0.017 35.344 -7.43 1 84.94 539 ARG B N 1
ATOM 8650 C CA . ARG B 1 539 ? -1.366 34.844 -7.699 1 84.94 539 ARG B CA 1
ATOM 8651 C C . ARG B 1 539 ? -1.328 33.562 -8.492 1 84.94 539 ARG B C 1
ATOM 8653 O O . ARG B 1 539 ? -2.314 33.188 -9.133 1 84.94 539 ARG B O 1
ATOM 8660 N N . THR B 1 540 ? -0.218 32.938 -8.367 1 92.25 540 THR B N 1
ATOM 8661 C CA . THR B 1 540 ? -0.064 31.719 -9.164 1 92.25 540 THR B CA 1
ATOM 8662 C C . THR B 1 540 ? -0.987 30.625 -8.656 1 92.25 540 THR B C 1
ATOM 8664 O O . THR B 1 540 ? -1.152 30.453 -7.445 1 92.25 540 THR B O 1
ATOM 8667 N N . VAL B 1 541 ? -1.643 29.938 -9.539 1 96.19 541 VAL B N 1
ATOM 8668 C CA . VAL B 1 541 ? -2.355 28.703 -9.273 1 96.19 541 VAL B CA 1
ATOM 8669 C C . VAL B 1 541 ? -1.538 27.516 -9.781 1 96.19 541 VAL B C 1
ATOM 8671 O O . VAL B 1 541 ? -1.368 27.344 -10.992 1 96.19 541 VAL B O 1
ATOM 8674 N N . TYR B 1 542 ? -1.02 26.703 -8.891 1 96.94 542 TYR B N 1
ATOM 8675 C CA . TYR B 1 542 ? -0.323 25.484 -9.266 1 96.94 542 TYR B CA 1
ATOM 8676 C C . TYR B 1 542 ? -1.312 24.359 -9.562 1 96.94 542 TYR B C 1
ATOM 8678 O O . TYR B 1 542 ? -2.24 24.125 -8.789 1 96.94 542 TYR B O 1
ATOM 8686 N N . VAL B 1 543 ? -1.135 23.766 -10.672 1 98.38 543 VAL B N 1
ATOM 8687 C CA . VAL B 1 543 ? -1.997 22.672 -11.109 1 98.38 543 VAL B CA 1
ATOM 8688 C C . VAL B 1 543 ? -1.175 21.406 -11.273 1 98.38 543 VAL B C 1
ATOM 8690 O O . VAL B 1 543 ? -0.097 21.422 -11.875 1 98.38 543 VAL B O 1
ATOM 8693 N N . GLU B 1 544 ? -1.662 20.312 -10.727 1 97.88 544 GLU B N 1
ATOM 8694 C CA . GLU B 1 544 ? -0.93 19.047 -10.75 1 97.88 544 GLU B CA 1
ATOM 8695 C C . GLU B 1 544 ? -1.108 18.344 -12.086 1 97.88 544 GLU B C 1
ATOM 8697 O O . GLU B 1 544 ? -2.205 18.328 -12.648 1 97.88 544 GLU B O 1
ATOM 8702 N N . GLU B 1 545 ? -0.048 17.703 -12.562 1 96.44 545 GLU B N 1
ATOM 8703 C CA . GLU B 1 545 ? -0.147 16.797 -13.703 1 96.44 545 GLU B CA 1
ATOM 8704 C C . GLU B 1 545 ? -1.297 15.805 -13.523 1 96.44 545 GLU B C 1
ATOM 8706 O O . GLU B 1 545 ? -1.446 15.203 -12.461 1 96.44 545 GLU B O 1
ATOM 8711 N N . GLY B 1 546 ? -2.09 15.602 -14.57 1 95.81 546 GLY B N 1
ATOM 8712 C CA . GLY B 1 546 ? -3.283 14.773 -14.508 1 95.81 546 GLY B CA 1
ATOM 8713 C C . GLY B 1 546 ? -4.566 15.555 -14.711 1 95.81 546 GLY B C 1
ATOM 8714 O O . GLY B 1 546 ? -5.59 14.984 -15.094 1 95.81 546 GLY B O 1
ATOM 8715 N N . ILE B 1 547 ? -4.582 16.844 -14.328 1 98.31 547 ILE B N 1
ATOM 8716 C CA . ILE B 1 547 ? -5.691 17.719 -14.695 1 98.31 547 ILE B CA 1
ATOM 8717 C C . ILE B 1 547 ? -5.629 18.031 -16.188 1 98.31 547 ILE B C 1
ATOM 8719 O O . ILE B 1 547 ? -4.555 18.328 -16.719 1 98.31 547 ILE B O 1
ATOM 8723 N N . SER B 1 548 ? -6.73 18.109 -16.922 1 98 548 SER B N 1
ATOM 8724 C CA . SER B 1 548 ? -6.789 18.172 -18.375 1 98 54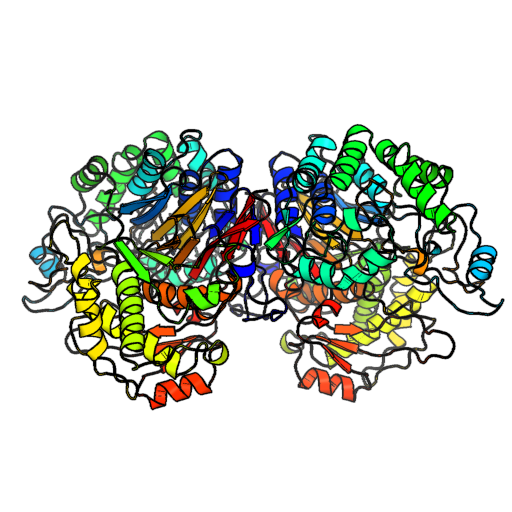8 SER B CA 1
ATOM 8725 C C . SER B 1 548 ? -6.277 19.5 -18.906 1 98 548 SER B C 1
ATOM 8727 O O . SER B 1 548 ? -6.395 20.531 -18.219 1 98 548 SER B O 1
ATOM 8729 N N . ASP B 1 549 ? -5.797 19.438 -20.109 1 98.19 549 ASP B N 1
ATOM 8730 C CA . ASP B 1 549 ? -5.391 20.656 -20.781 1 98.19 549 ASP B CA 1
ATOM 8731 C C . ASP B 1 549 ? -6.574 21.609 -20.953 1 98.19 549 ASP B C 1
ATOM 8733 O O . ASP B 1 549 ? -6.41 22.828 -20.891 1 98.19 549 ASP B O 1
ATOM 8737 N N . GLN B 1 550 ? -7.664 21.047 -21.188 1 98.38 550 GLN B N 1
ATOM 8738 C CA . GLN B 1 550 ? -8.875 21.859 -21.344 1 98.38 550 GLN B CA 1
ATOM 8739 C C . GLN B 1 550 ? -9.164 22.656 -20.078 1 98.38 550 GLN B C 1
ATOM 8741 O O . GLN B 1 550 ? -9.516 23.844 -20.156 1 98.38 550 GLN B O 1
ATOM 8746 N N . ALA B 1 551 ? -9.055 22.031 -18.922 1 98.69 551 ALA B N 1
ATOM 8747 C CA . ALA B 1 551 ? -9.266 22.719 -17.656 1 98.69 551 ALA B CA 1
ATOM 8748 C C . ALA B 1 551 ? -8.227 23.812 -17.438 1 98.69 551 ALA B C 1
ATOM 8750 O O . ALA B 1 551 ? -8.547 24.906 -16.984 1 98.69 551 ALA B O 1
ATOM 8751 N N . VAL B 1 552 ? -6.953 23.516 -17.734 1 98.69 552 VAL B N 1
ATOM 8752 C CA . VAL B 1 552 ? -5.855 24.469 -17.562 1 98.69 552 VAL B CA 1
ATOM 8753 C C . VAL B 1 552 ? -6.094 25.688 -18.438 1 98.69 552 VAL B C 1
ATOM 8755 O O . VAL B 1 552 ? -5.988 26.828 -17.969 1 98.69 552 VAL B O 1
ATOM 8758 N N . GLU B 1 553 ? -6.445 25.453 -19.688 1 98.56 553 GLU B N 1
ATOM 8759 C CA . GLU B 1 553 ? -6.711 26.547 -20.609 1 98.56 553 GLU B CA 1
ATOM 8760 C C . GLU B 1 553 ? -7.945 27.344 -20.172 1 98.56 553 GLU B C 1
ATOM 8762 O O . GLU B 1 553 ? -7.988 28.562 -20.328 1 98.56 553 GLU B O 1
ATOM 8767 N N . GLY B 1 554 ? -8.914 26.641 -19.703 1 98.69 554 GLY B N 1
ATOM 8768 C CA . GLY B 1 554 ? -10.094 27.312 -19.172 1 98.69 554 GLY B CA 1
ATOM 8769 C C . GLY B 1 554 ? -9.781 28.25 -18.016 1 98.69 554 GLY B C 1
ATOM 8770 O O . GLY B 1 554 ? -10.32 29.359 -17.938 1 98.69 554 GLY B O 1
ATOM 8771 N N . LEU B 1 555 ? -8.953 27.844 -17.094 1 98.56 555 LEU B N 1
ATOM 8772 C CA . LEU B 1 555 ? -8.547 28.672 -15.961 1 98.56 555 LEU B CA 1
ATOM 8773 C C . LEU B 1 555 ? -7.793 29.906 -16.438 1 98.56 555 LEU B C 1
ATOM 8775 O O . LEU B 1 555 ? -7.992 31 -15.922 1 98.56 555 LEU B O 1
ATOM 8779 N N . LYS B 1 556 ? -6.934 29.688 -17.438 1 98.19 556 LYS B N 1
ATOM 8780 C CA . LYS B 1 556 ? -6.199 30.828 -18 1 98.19 556 LYS B CA 1
ATOM 8781 C C . LYS B 1 556 ? -7.148 31.828 -18.625 1 98.19 556 LYS B C 1
ATOM 8783 O O . LYS B 1 556 ? -6.965 33.031 -18.484 1 98.19 556 LYS B O 1
ATOM 8788 N N . ARG B 1 557 ? -8.086 31.359 -19.297 1 98.12 557 ARG B N 1
ATOM 8789 C CA . ARG B 1 557 ? -9.062 32.219 -19.953 1 98.12 557 ARG B CA 1
ATOM 8790 C C . ARG B 1 557 ? -9.82 33.062 -18.906 1 98.12 557 ARG B C 1
ATOM 8792 O O . ARG B 1 557 ? -10.203 34.188 -19.188 1 98.12 557 ARG B O 1
ATOM 8799 N N . LEU B 1 558 ? -10.031 32.5 -17.766 1 97.75 558 LEU B N 1
ATOM 8800 C CA . LEU B 1 558 ? -10.734 33.188 -16.688 1 97.75 558 LEU B CA 1
ATOM 8801 C C . LEU B 1 558 ? -9.828 34.188 -16.016 1 97.75 558 LEU B C 1
ATOM 8803 O O . LEU B 1 558 ? -10.266 34.969 -15.141 1 97.75 558 LEU B O 1
ATOM 8807 N N . GLY B 1 559 ? -8.539 34.219 -16.312 1 96.5 559 GLY B N 1
ATOM 8808 C CA . GLY B 1 559 ? -7.621 35.25 -15.812 1 96.5 559 GLY B CA 1
ATOM 8809 C C . GLY B 1 559 ? -6.668 34.719 -14.758 1 96.5 559 GLY B C 1
ATOM 8810 O O . GLY B 1 559 ? -5.891 35.469 -14.18 1 96.5 559 GLY B O 1
ATOM 8811 N N . HIS B 1 560 ? -6.691 33.406 -14.5 1 96.56 560 HIS B N 1
ATOM 8812 C CA . HIS B 1 560 ? -5.773 32.844 -13.516 1 96.56 560 HIS B CA 1
ATOM 8813 C C . HIS B 1 560 ? -4.371 32.688 -14.094 1 96.56 560 HIS B C 1
ATOM 8815 O O . HIS B 1 560 ? -4.211 32.375 -15.273 1 96.56 560 HIS B O 1
ATOM 8821 N N . GLN B 1 561 ? -3.314 32.969 -13.297 1 94.75 561 GLN B N 1
ATOM 8822 C CA . GLN B 1 561 ? -1.941 32.594 -13.609 1 94.75 561 GLN B CA 1
ATOM 8823 C C . GLN B 1 561 ? -1.667 31.125 -13.234 1 94.75 561 GLN B C 1
ATOM 8825 O O . GLN B 1 561 ? -1.468 30.812 -12.062 1 94.75 561 GLN B O 1
ATOM 8830 N N . VAL B 1 562 ? -1.536 30.312 -14.266 1 97.44 562 VAL B N 1
ATOM 8831 C CA . VAL B 1 562 ? -1.529 28.875 -13.992 1 97.44 562 VAL B CA 1
ATOM 8832 C C . VAL B 1 562 ? -0.141 28.297 -14.266 1 97.44 562 VAL B C 1
ATOM 8834 O O . VAL B 1 562 ? 0.473 28.609 -15.289 1 97.44 562 VAL B O 1
ATOM 8837 N N . LYS B 1 563 ? 0.416 27.547 -13.398 1 97.56 563 LYS B N 1
ATOM 8838 C CA . LYS B 1 563 ? 1.621 26.75 -13.594 1 97.56 563 LYS B CA 1
ATOM 8839 C C . LYS B 1 563 ? 1.344 25.266 -13.344 1 97.56 563 LYS B C 1
ATOM 8841 O O . LYS B 1 563 ? 0.901 24.875 -12.258 1 97.56 563 LYS B O 1
ATOM 8846 N N . VAL B 1 564 ? 1.604 24.406 -14.305 1 98.25 564 VAL B N 1
ATOM 8847 C CA . VAL B 1 564 ? 1.417 22.953 -14.156 1 98.25 564 VAL B CA 1
ATOM 8848 C C . VAL B 1 564 ? 2.688 22.328 -13.594 1 98.25 564 VAL B C 1
ATOM 8850 O O . VAL B 1 564 ? 3.785 22.562 -14.109 1 98.25 564 VAL B O 1
ATOM 8853 N N . LEU B 1 565 ? 2.555 21.609 -12.5 1 97.31 565 LEU B N 1
ATOM 8854 C CA . LEU B 1 565 ? 3.688 20.938 -11.875 1 97.31 565 LEU B CA 1
ATOM 8855 C C . LEU B 1 565 ? 3.635 19.438 -12.133 1 97.31 565 LEU B C 1
ATOM 8857 O O . LEU B 1 565 ? 2.557 18.844 -12.133 1 97.31 565 LEU B O 1
ATOM 8861 N N . ALA B 1 566 ? 4.836 18.797 -12.414 1 96.25 566 ALA B N 1
ATOM 8862 C CA . ALA B 1 566 ? 4.973 17.375 -12.711 1 96.25 566 ALA B CA 1
ATOM 8863 C C . ALA B 1 566 ? 6.125 16.75 -11.93 1 96.25 566 ALA B C 1
ATOM 8865 O O . ALA B 1 566 ? 6.906 17.469 -11.289 1 96.25 566 ALA B O 1
ATOM 8866 N N . GLY B 1 567 ? 6.168 15.375 -11.977 1 93.81 567 GLY B N 1
ATOM 8867 C CA . GLY B 1 567 ? 7.273 14.68 -11.344 1 93.81 567 GLY B CA 1
ATOM 8868 C C . GLY B 1 567 ? 7.406 15 -9.867 1 93.81 567 GLY B C 1
ATOM 8869 O O . GLY B 1 567 ? 6.43 14.938 -9.117 1 93.81 567 GLY B O 1
ATOM 8870 N N . TRP B 1 568 ? 8.609 15.352 -9.43 1 93 568 TRP B N 1
ATOM 8871 C CA . TRP B 1 568 ? 8.914 15.547 -8.016 1 93 568 TRP B CA 1
ATOM 8872 C C . TRP B 1 568 ? 8.328 16.859 -7.516 1 93 568 TRP B C 1
ATOM 8874 O O . TRP B 1 568 ? 8.148 17.047 -6.312 1 93 568 TRP B O 1
ATOM 8884 N N . GLU B 1 569 ? 7.965 17.797 -8.414 1 93.88 569 GLU B N 1
ATOM 8885 C CA . GLU B 1 569 ? 7.383 19.078 -8.016 1 93.88 569 GLU B CA 1
ATOM 8886 C C . GLU B 1 569 ? 5.973 18.891 -7.461 1 93.88 569 GLU B C 1
ATOM 8888 O O . GLU B 1 569 ? 5.43 19.797 -6.824 1 93.88 569 GLU B O 1
ATOM 8893 N N . ARG B 1 570 ? 5.422 17.734 -7.637 1 93.81 570 ARG B N 1
ATOM 8894 C CA . ARG B 1 570 ? 4.07 17.438 -7.18 1 93.81 570 ARG B CA 1
ATOM 8895 C C . ARG B 1 570 ? 3.994 17.422 -5.656 1 93.81 570 ARG B C 1
ATOM 8897 O O . ARG B 1 570 ? 2.904 17.438 -5.086 1 93.81 570 ARG B O 1
ATOM 8904 N N . GLY B 1 571 ? 5.156 17.469 -5.016 1 91.94 571 GLY B N 1
ATOM 8905 C CA . GLY B 1 571 ? 5.172 17.609 -3.57 1 91.94 571 GLY B CA 1
ATOM 8906 C C . GLY B 1 571 ? 4.414 18.828 -3.088 1 91.94 571 GLY B C 1
ATOM 8907 O O . GLY B 1 571 ? 3.965 18.875 -1.939 1 91.94 571 GLY B O 1
ATOM 8908 N N . MET B 1 572 ? 4.133 19.766 -4.004 1 92.31 572 MET B N 1
ATOM 8909 C CA . MET B 1 572 ? 3.412 21 -3.727 1 92.31 572 MET B CA 1
ATOM 8910 C C . MET B 1 572 ? 1.984 20.703 -3.275 1 92.31 572 MET B C 1
ATOM 8912 O O . MET B 1 572 ? 1.389 21.5 -2.545 1 92.31 572 MET B O 1
ATOM 8916 N N . PHE B 1 573 ? 1.501 19.578 -3.59 1 95.69 573 PHE B N 1
ATOM 8917 C CA . PHE B 1 573 ? 0.06 19.391 -3.49 1 95.69 573 PHE B CA 1
ATOM 8918 C C . PHE B 1 573 ? -0.294 18.625 -2.215 1 95.69 573 PHE B C 1
ATOM 8920 O O . PHE B 1 573 ? -1.421 18.156 -2.062 1 95.69 573 PHE B O 1
ATOM 8927 N N . GLY B 1 574 ? 0.642 18.453 -1.329 1 95.06 574 GLY B N 1
ATOM 8928 C CA . GLY B 1 574 ? 0.406 17.891 -0.012 1 95.06 574 GLY B CA 1
ATOM 8929 C C . GLY B 1 574 ? 0.225 16.375 -0.038 1 95.06 574 GLY B C 1
ATOM 8930 O O . GLY B 1 574 ? 0.275 15.766 -1.103 1 95.06 574 GLY B O 1
ATOM 8931 N N . ARG B 1 575 ? 0.134 15.789 1.117 1 96.31 575 ARG B N 1
ATOM 8932 C CA . ARG B 1 575 ? -0.068 14.359 1.321 1 96.31 575 ARG B CA 1
ATOM 8933 C C . ARG B 1 575 ? -1.22 14.102 2.287 1 96.31 575 ARG B C 1
ATOM 8935 O O . ARG B 1 575 ? -1.182 14.547 3.438 1 96.31 575 ARG B O 1
ATOM 8942 N N . GLY B 1 576 ? -2.215 13.383 1.812 1 97.56 576 GLY B N 1
ATOM 8943 C CA . GLY B 1 576 ? -3.402 13.195 2.633 1 97.56 576 GLY B CA 1
ATOM 8944 C C . GLY B 1 576 ? -3.566 11.766 3.129 1 97.56 576 GLY B C 1
ATOM 8945 O O . GLY B 1 576 ? -2.955 10.844 2.59 1 97.56 576 GLY B O 1
ATOM 8946 N N . GLN B 1 577 ? -4.277 11.586 4.207 1 98.75 577 GLN B N 1
ATOM 8947 C CA . GLN B 1 577 ? -4.754 10.32 4.75 1 98.75 577 GLN B CA 1
ATOM 8948 C C . GLN B 1 577 ? -6.258 10.359 5.012 1 98.75 577 GLN B C 1
ATOM 8950 O O . GLN B 1 577 ? -6.793 11.391 5.422 1 98.75 577 GLN B O 1
ATOM 8955 N N . ILE B 1 578 ? -6.93 9.234 4.723 1 98.81 578 ILE B N 1
ATOM 8956 C CA . ILE B 1 578 ? -8.367 9.141 4.938 1 98.81 578 ILE B CA 1
ATOM 8957 C C . ILE B 1 578 ? -8.711 7.809 5.602 1 98.81 578 ILE B C 1
ATOM 8959 O O . ILE B 1 578 ? -8.148 6.77 5.246 1 98.81 578 ILE B O 1
ATOM 8963 N N . ILE B 1 579 ? -9.531 7.828 6.602 1 98.88 579 ILE B N 1
ATOM 8964 C CA . ILE B 1 579 ? -10.281 6.672 7.082 1 98.88 579 ILE B CA 1
ATOM 8965 C C . ILE B 1 579 ? -11.773 7 7.121 1 98.88 579 ILE B C 1
ATOM 8967 O O . ILE B 1 579 ? -12.195 7.902 7.844 1 98.88 579 ILE B O 1
ATOM 8971 N N . ARG B 1 580 ? -12.547 6.328 6.371 1 98.44 580 ARG B N 1
ATOM 8972 C CA . ARG B 1 580 ? -14 6.473 6.398 1 98.44 580 ARG B CA 1
ATOM 8973 C C . ARG B 1 580 ? -14.656 5.301 7.125 1 98.44 580 ARG B C 1
ATOM 8975 O O . ARG B 1 580 ? -14.18 4.168 7.035 1 98.44 580 ARG B O 1
ATOM 8982 N N . CYS B 1 581 ? -15.805 5.562 7.75 1 98.19 581 CYS B N 1
ATOM 8983 C CA . CYS B 1 581 ? -16.484 4.555 8.555 1 98.19 581 CYS B CA 1
ATOM 8984 C C . CYS B 1 581 ? -17.828 4.18 7.934 1 98.19 581 CYS B C 1
ATOM 8986 O O . CYS B 1 581 ? -18.531 5.043 7.41 1 98.19 581 CYS B O 1
ATOM 8988 N N . HIS B 1 582 ? -18.109 2.945 7.934 1 97.62 582 HIS B N 1
ATOM 8989 C CA . HIS B 1 582 ? -19.453 2.465 7.578 1 97.62 582 HIS B CA 1
ATOM 8990 C C . HIS B 1 582 ? -19.781 1.168 8.312 1 97.62 582 HIS B C 1
ATOM 8992 O O . HIS B 1 582 ? -18.938 0.618 9.016 1 97.62 582 HIS B O 1
ATOM 8998 N N . TYR B 1 583 ? -21.016 0.735 8.242 1 96.62 583 TYR B N 1
ATOM 8999 C CA . TYR B 1 583 ? -21.469 -0.484 8.898 1 96.62 583 TYR B CA 1
ATOM 9000 C C . TYR B 1 583 ? -22 -1.487 7.875 1 96.62 583 TYR B C 1
ATOM 9002 O O . TYR B 1 583 ? -22.562 -1.101 6.852 1 96.62 583 TYR B O 1
ATOM 9010 N N . ASP B 1 584 ? -21.766 -2.691 8.078 1 96.56 584 ASP B N 1
ATOM 9011 C CA . ASP B 1 584 ? -22.375 -3.814 7.371 1 96.56 584 ASP B CA 1
ATOM 9012 C C . ASP B 1 584 ? -22.594 -4.996 8.312 1 96.56 584 ASP B C 1
ATOM 9014 O O . ASP B 1 584 ? -21.703 -5.379 9.062 1 96.56 584 ASP B O 1
ATOM 9018 N N . ASP B 1 585 ? -23.828 -5.535 8.32 1 93.5 585 ASP B N 1
ATOM 9019 C CA . ASP B 1 585 ? -24.203 -6.648 9.188 1 93.5 585 ASP B CA 1
ATOM 9020 C C . ASP B 1 585 ? -23.844 -6.355 10.641 1 93.5 585 ASP B C 1
ATOM 9022 O O . ASP B 1 585 ? -23.25 -7.195 11.32 1 93.5 585 ASP B O 1
ATOM 9026 N N . GLY B 1 586 ? -24.078 -5.156 11.039 1 93.44 586 GLY B N 1
ATOM 9027 C CA . GLY B 1 586 ? -23.891 -4.75 12.422 1 93.44 586 GLY B CA 1
ATOM 9028 C C . GLY B 1 586 ? -22.453 -4.523 12.797 1 93.44 586 GLY B C 1
ATOM 9029 O O . GLY B 1 586 ? -22.141 -4.176 13.945 1 93.44 586 GLY B O 1
ATOM 9030 N N . GLN B 1 587 ? -21.562 -4.664 11.875 1 96.19 587 GLN B N 1
ATOM 9031 C CA . GLN B 1 587 ? -20.141 -4.5 12.164 1 96.19 587 GLN B CA 1
ATOM 9032 C C . GLN B 1 587 ? -19.625 -3.174 11.625 1 96.19 587 GLN B C 1
ATOM 9034 O O . GLN B 1 587 ? -19.922 -2.799 10.484 1 96.19 587 GLN B O 1
ATOM 9039 N N . LEU B 1 588 ? -18.906 -2.438 12.484 1 97.75 588 LEU B N 1
ATOM 9040 C CA . LEU B 1 588 ? -18.234 -1.219 12.062 1 97.75 588 LEU B CA 1
ATOM 9041 C C . LEU B 1 588 ? -17.016 -1.543 11.203 1 97.75 588 LEU B C 1
ATOM 9043 O O . LEU B 1 588 ? -16.203 -2.402 11.555 1 97.75 588 LEU B O 1
ATOM 9047 N N . ILE B 1 589 ? -16.938 -0.923 10.031 1 98.5 589 ILE B N 1
ATOM 9048 C CA . ILE B 1 589 ? -15.836 -1.13 9.102 1 98.5 589 ILE B CA 1
ATOM 9049 C C . ILE B 1 589 ? -15.117 0.193 8.852 1 98.5 589 ILE B C 1
ATOM 9051 O O . ILE B 1 589 ? -15.758 1.229 8.656 1 98.5 589 ILE B O 1
ATOM 9055 N N . TYR B 1 590 ? -13.82 0.166 8.922 1 98.81 590 TYR B N 1
ATOM 9056 C CA . TYR B 1 590 ? -12.953 1.276 8.531 1 98.81 590 TYR B CA 1
ATOM 9057 C C . TYR B 1 590 ? -12.391 1.062 7.133 1 98.81 590 TYR B C 1
ATOM 9059 O O . TYR B 1 590 ? -11.852 -0.005 6.832 1 98.81 590 TYR B O 1
ATOM 9067 N N . SER B 1 591 ? -12.531 2.039 6.262 1 98.75 591 SER B N 1
ATOM 9068 C CA . SER B 1 591 ? -12.023 2.037 4.891 1 98.75 591 SER B CA 1
ATOM 9069 C C . SER B 1 591 ? -11.039 3.178 4.668 1 98.75 591 SER B C 1
ATOM 9071 O O . SER B 1 591 ? -11.406 4.352 4.777 1 98.75 591 SER B O 1
ATOM 9073 N N . ALA B 1 592 ? -9.805 2.816 4.273 1 98.81 592 ALA B N 1
ATOM 9074 C CA . ALA B 1 592 ? -8.758 3.834 4.363 1 98.81 592 ALA B CA 1
ATOM 9075 C C . ALA B 1 592 ? -7.965 3.926 3.064 1 98.81 592 ALA B C 1
ATOM 9077 O O . ALA B 1 592 ? -7.883 2.953 2.311 1 98.81 592 ALA B O 1
ATOM 9078 N N . GLY B 1 593 ? -7.449 5.059 2.773 1 98.38 593 GLY B N 1
ATOM 9079 C CA . GLY B 1 593 ? -6.473 5.34 1.733 1 98.38 593 GLY B CA 1
ATOM 9080 C C . GLY B 1 593 ? -5.301 6.168 2.225 1 98.38 593 GLY B C 1
ATOM 9081 O O . GLY B 1 593 ? -5.383 6.805 3.275 1 98.38 593 GLY B O 1
ATOM 9082 N N . SER B 1 594 ? -4.191 6.078 1.545 1 98.31 594 SER B N 1
ATOM 9083 C CA . SER B 1 594 ? -2.992 6.875 1.781 1 98.31 594 SER B CA 1
ATOM 9084 C C . SER B 1 594 ? -2.48 7.5 0.488 1 98.31 594 SER B C 1
ATOM 9086 O O . SER B 1 594 ? -2.506 6.863 -0.567 1 98.31 594 SER B O 1
ATOM 9088 N N . ASP B 1 595 ? -1.978 8.672 0.586 1 97.38 595 ASP B N 1
ATOM 9089 C CA . ASP B 1 595 ? -1.659 9.539 -0.547 1 97.38 595 ASP B CA 1
ATOM 9090 C C . ASP B 1 595 ? -0.439 9.016 -1.307 1 97.38 595 ASP B C 1
ATOM 9092 O O . ASP B 1 595 ? 0.577 8.672 -0.7 1 97.38 595 ASP B O 1
ATOM 9096 N N . GLN B 1 596 ? -0.493 9.023 -2.652 1 95.5 596 GLN B N 1
ATOM 9097 C CA . GLN B 1 596 ? 0.57 8.539 -3.527 1 95.5 596 GLN B CA 1
ATOM 9098 C C . GLN B 1 596 ? 1.811 9.43 -3.426 1 95.5 596 GLN B C 1
ATOM 9100 O O . GLN B 1 596 ? 2.906 9.016 -3.812 1 95.5 596 GLN B O 1
ATOM 9105 N N . ARG B 1 597 ? 1.71 10.648 -2.914 1 95.94 597 ARG B N 1
ATOM 9106 C CA . ARG B 1 597 ? 2.799 11.617 -2.855 1 95.94 597 ARG B CA 1
ATOM 9107 C C . ARG B 1 597 ? 3.676 11.383 -1.63 1 95.94 597 ARG B C 1
ATOM 9109 O O . ARG B 1 597 ? 4.637 12.117 -1.398 1 95.94 597 ARG B O 1
ATOM 9116 N N . GLY B 1 598 ? 3.383 10.367 -0.798 1 94.75 598 GLY B N 1
ATOM 9117 C CA . GLY B 1 598 ? 4.199 9.859 0.291 1 94.75 598 GLY B CA 1
ATOM 9118 C C . GLY B 1 598 ? 4.617 8.414 0.097 1 94.75 598 GLY B C 1
ATOM 9119 O O . GLY B 1 598 ? 4.172 7.75 -0.844 1 94.75 598 GLY B O 1
ATOM 9120 N N . ASP B 1 599 ? 5.453 7.91 1.006 1 96.31 599 ASP B N 1
ATOM 9121 C CA . ASP B 1 599 ? 5.922 6.531 0.918 1 96.31 599 ASP B CA 1
ATOM 9122 C C . ASP B 1 599 ? 4.93 5.57 1.572 1 96.31 599 ASP B C 1
ATOM 9124 O O . ASP B 1 599 ? 5.012 4.355 1.374 1 96.31 599 ASP B O 1
ATOM 9128 N N . GLY B 1 600 ? 4.012 6.082 2.242 1 96 600 GLY B N 1
ATOM 9129 C CA . GLY B 1 600 ? 3.289 5.316 3.244 1 96 600 GLY B CA 1
ATOM 9130 C C . GLY B 1 600 ? 2.16 4.484 2.662 1 96 600 GLY B C 1
ATOM 9131 O O . GLY B 1 600 ? 2.248 4.02 1.523 1 96 600 GLY B O 1
ATOM 9132 N N . MET B 1 601 ? 1.236 4.039 3.547 1 97.75 601 MET B N 1
ATOM 9133 C CA . MET B 1 601 ? 0.11 3.156 3.252 1 97.75 601 MET B CA 1
ATOM 9134 C C . MET B 1 601 ? -0.851 3.09 4.434 1 97.75 601 MET B C 1
ATOM 9136 O O . MET B 1 601 ? -0.554 3.609 5.512 1 97.75 601 MET B O 1
ATOM 9140 N N . ALA B 1 602 ? -2.025 2.561 4.164 1 98.69 602 ALA B N 1
ATOM 9141 C CA . ALA B 1 602 ? -2.938 2.146 5.227 1 98.69 602 ALA B CA 1
ATOM 9142 C C . ALA B 1 602 ? -2.689 0.696 5.629 1 98.69 602 ALA B C 1
ATOM 9144 O O . ALA B 1 602 ? -2.631 -0.19 4.773 1 98.69 602 ALA B O 1
ATOM 9145 N N . ILE B 1 603 ? -2.471 0.423 6.895 1 98.75 603 ILE B N 1
ATOM 9146 C CA . ILE B 1 603 ? -2.256 -0.938 7.371 1 98.75 603 ILE B CA 1
ATOM 9147 C C . ILE B 1 603 ? -3.391 -1.341 8.312 1 98.75 603 ILE B C 1
ATOM 9149 O O . ILE B 1 603 ? -3.627 -0.685 9.328 1 98.75 603 ILE B O 1
ATOM 9153 N N . PRO B 1 604 ? -4.129 -2.398 7.996 1 98.81 604 PRO B N 1
ATOM 9154 C CA . PRO B 1 604 ? -5.258 -2.838 8.82 1 98.81 604 PRO B CA 1
ATOM 9155 C C . PRO B 1 604 ? -4.82 -3.658 10.031 1 98.81 604 PRO B C 1
ATOM 9157 O O . PRO B 1 604 ? -3.828 -4.387 9.961 1 98.81 604 PRO B O 1
ATOM 9160 N N . VAL B 1 605 ? -5.535 -3.527 11.102 1 97.88 605 VAL B N 1
ATOM 9161 C CA . VAL B 1 605 ? -5.469 -4.5 12.188 1 97.88 605 VAL B CA 1
ATOM 9162 C C . VAL B 1 605 ? -6.406 -5.668 11.891 1 97.88 605 VAL B C 1
ATOM 9164 O O . VAL B 1 605 ? -7.551 -5.465 11.484 1 97.88 605 VAL B O 1
ATOM 9167 N N . LEU B 1 606 ? -5.855 -6.859 12.031 1 94.62 606 LEU B N 1
ATOM 9168 C CA . LEU B 1 606 ? -6.633 -8.07 11.789 1 94.62 606 LEU B CA 1
ATOM 9169 C C . LEU B 1 606 ? -7.465 -8.438 13.016 1 94.62 606 LEU B C 1
ATOM 9171 O O . LEU B 1 606 ? -6.992 -8.32 14.148 1 94.62 606 LEU B O 1
#

Foldseek 3Di:
DDDDCCVVVVDQDDFLDPDDDDDDWDKFQFKWKFWQAALLRVLLLVCQVVPKFQLLSVLLSLLQCCLQQQQWFHQLAWKKKWKQDQVVLDIWIWGQGFFAAQPDFLVNVCVVVVHDQFAWAFDDQLALQLFGRRRNLLVSLVSCVPPMPVPDALCRSNVSSLCCQAVWDFHAAVSLVLQQVCLVLLVVSEPQSQLQFDAACVDDVRTHRDHGRDTDHRNLQSVLSVLCRVPPLCSQLPDDNVVLSQVLSVVRPYDDDSVSSVVCSVVGIDIDDWDKDFACPLVLQVVCQVQDDDDGQPGKIKTKHAFLELLLLLLLLRLLLRLCCVVVNADSDALVCQLFLLVVLSSLQSSVLSLLVCLQQNWFCVVDPRPSVQSNDNVNSNVSSVQRDSQARGCPDDDFFAAQDWHRKIWMKMGGSVQMIMTMIGGLGHRLGSSYDRPSNSGGNHSQSSQAISRPPGRRHRGRRIGHRHHDMWMFMAGPVPSGGFKGKWWDIGVLTSSLVNQLVCCCRNNPDFAAVSQADWGKDFRRHTPRVPDDDRGEIETEPPRDPNSQVSNVSNPGHYDYDYTLRSVNNTWMKMWGWDDDPRGIMITIHTHSNRNHTMDYND/DDDDCCVVVVDQDDFLDPDDDDDDWDKFQFKWKFWQAALLRVLLLVCQVVPKFQLLSQLLSLLQCCLQQQQWFHQLAWKKKWKQDQVVLDIWIWGQGFFAAQPDFLVNVCVVVVHDQFAWAFDDQLALQLFGRRRNQLVSLVSCVPPMPVPDALCRSNVSSLCCQAVWDFHAAVSLVLQQVCLVLLVVSEPQSQLAFDAACVDDVRTHRDGGRDTDHRNLQSVLSVLCRVPPLCSQLPDDNVVLSQVLSVVRPYDDDSVSSVVCNVVGIDIDDWDKDFACPLVLQVVCQVQDDDDGQPGKIKTKHAFLELLLLLLLLRLLLRLCCVVVVADSDALVCQLFQLVVLSSLQSSQLSLLVCLQQNWFCVVDPHPSVQSNDNVNSNVSSVQRDSQARGPPPGPFFADQAWHRKIWMKMGGSVQMIMTMIGGLGHRLGSSYDRPSNSHGNHSQSSQAISRPPGRRHRGRRIGHRHHDMWMFMAGPVPSGGFKGKWWDIGVLTSSLVNQLVCCCRNNNDFAAVSQADWGKDFRRHTPRVPDDDRGEIETEPPRDPNSQVSNVSNPGHYDYDYTLRSVNNTWMKMWGWGDDPRGIMIIIHTHSNRNHTMDYND